Protein 3P1U (pdb70)

Secondary structure (DSSP, 8-state):
--HHHHHHHHHHHHT-SSSHHHHHIIIIIHHHH---BSS--GGGGT---HHHHHHHHHHHHHHHHHHHHHHHHHHHHHTTTTHHHHHHHHHHHHHHHHHHHHHH------SSS--SSPPP--HHHHHHHHHHHHHHHHHH--TTSPPSSSSGGG-TTTTT-HHHHHHHHHHHHHHHHHTTTTT-HHHHHHHHHHHHH-TT----SGGG-B-----SS-TT-S-TT---STT---B--HHHHHHHBSTT-PBPPS--B-TTT-PBP-S-S-SBB-TTHHHHEEPPTTT----PPPP---GGGTTSGGG-GGGS-EE-TTEETTEE-TTPPPP-B-HHHHHHHHHHHHHTTSS-S-HHHHHHHHHHHHHHHTT-HHHHHHHHT---B-TTS-BS-TT---STT--HHHHHHHHHHHTTTTTTHHHHHHHHHHH--S--PPPSS--TTT--TT---TT-GGGS------TTHHHHSHHHHHHHH---TT-SSTTPPPTT-----------/--HHHHHHHHHHHHT-SSSHHHHHIIIIIHHHH---BSS--GGGGT---HHHHHHHHHHHHHHHHHHHHHHHHHHHHHTTTTHHHHHHHHHHHHHHHHHHHHHH------SSS--SSPPP--HHHHHHHHHHHHHHHHHH--TTSPPSSSSGGG-TTTTT-HHHHHHHHHHHHHHHHHTTTTT-HHHHHHHHHHHHH-TT----SGGG-B-----SS-TT-S-TT---STT---B--HHHHHHHBSTT-PBPPS--B-TTT-PBP-S-S-SBB-TTHHHHEEPPTTT----PPPP---GGGTTSGGG-GGGS-EE-TTEETTEE-TTPPPP-B-HHHHHHHHHHHHHTTSS-S-HHHHHHHHHHHHHHHTT-HHHHHHHHT---B-TTS-BS-TT---STT--HHHHHHHHHHHTTTTTTHHHHHHHHHHH--S--PPPSS--TTT--TT---TT-GGGS------TTHHHHSHHHHHHHH---TT-SSTT---TT-----------

Radius of gyration: 36.2 Å; Cα contacts (8 Å, |Δi|>4): 2054; chains: 2; bounding box: 50×73×112 Å

Organism: Parabacteroides distasonis (strain ATCC 8503 / DSM 20701 / CIP 104284 / JCM 5825 / NCTC 11152) (NCBI:txid435591)

InterPro domains:
  IPR011990 Tetratricopeptide-like helical domain superfamily [SSF48452] (21-545)
  IPR041662 SusD-like 2 [PF12771] (81-511)

B-factor: mean 18.77, std 9.13, range [3.0, 74.06]

Solvent-accessible surface area: 35792 Å² total

Sequence (1014 aa):
NNEPRRLASTLRGGLIIEGNVEQRLKPLQIDFYSQTVDGGGWGTKNYIQDDEWNNLVWEEYLKQIASINIVIRSLTEKDKDDAYANTIAFARIIWRVYVHTLAADKFGPPFPAYEIVEANPPYKSLKDIYDEYFRELDAAINGFNDSAQPIFSDAGIDLIYKNDVSKWKRFANSLRLRLAVRLTEVDQEKCIAEANAAISSPAGLISDKADNAYPPKADGSWGQDYNYTFQITWSGPICSKKSVEKLVTNIGGVAWPQGVVNQTSGVAVSSSVHPEKVDPRAPKIFQPGIENGDWKGLVYGPKAEEANTGIYQSKQCAELGFIIKDGYPYKSRPYDLFLSEEVHFLKAELYARGFIAGDAKSEYEAGVRASFATWGVTSEVDDYLTSTEKNEAGTSARYDDQQGAGNTALEKIITQKYIAGIPDLAQEGWNDKRRLNLPRLDVAVYRDQAVYNNNDKDILKSANFIKRRYPTKESLINATEYEKKGKSLGGKKGDIVSTPLWWDKNSNYCTSSKNNEPRLASTLRGGLIIEGNVEQRLKPLQIDFYSQTVDGGGWGTKNYIQDDEWNNLVWEEYLKQIASINIVIRSSLTEKDKDAYANTIAFARIWRVYVHTLAADKFGPPFPAYEIVEANPPYKSLKDIYDEYFRELDDAAINGFNDSAQPIFSDAGIDLIYKNDVSKWKRFANSLRLRLAVRLTEVDQEKCIAEANAAISSPAGLISSDKADNAYPPKADGSWGQDYNYTFQITWSGPICSKSVEKLVTNIGGVAWPQGVVNQTSGVAVSSSVHPEKKVDPRAPKIFQPGIENGDWKGLVYGPKAEEANTGIYQSKQCAELGFIIKDGYPYKSRPYDLFLSEEVHFLKAELYARGFIAGDAKSEYEAGVRASFATWGVTSEVDDYLTSTEKNEAGTSARYDDQQGAGNTALEKIITQKYIAGIPDLAQEGWNDKRRLNLPRLDVAVYRDQAVYNNNDKDILKSANFIKRRYPTKESLINATEYEKGKSLGGKGDIVSTPLWWDKNSNYCTSSK

Nearest PDB structures (foldseek):
  3p1u-assembly2_B  TM=1.002E+00  e=7.189E-94  Parabacteroides distasonis ATCC 8503
  8j0p-assembly1_A  TM=7.936E-01  e=1.932E-22  Aquimarina
  6dmf-assembly2_B  TM=6.527E-01  e=1.673E-20  Bacteroides ovatus ATCC 8483
  6dmf-assembly10_J  TM=6.818E-01  e=4.126E-20  Bacteroides ovatus ATCC 8483
  6e61-assembly2_B  TM=6.569E-01  e=7.804E-20  Bacteroides ovatus ATCC 8483

CATH classification: 1.25.40.390

Structure (mmCIF, N/CA/C/O backbone):
data_3P1U
#
_entry.id   3P1U
#
_cell.length_a   130.242
_cell.length_b   130.242
_cell.length_c   114.822
_cell.angle_alpha   90.000
_cell.angle_beta   90.000
_cell.angle_gamma   120.000
#
_symmetry.space_group_name_H-M   'P 6'
#
loop_
_entity.id
_entity.type
_entity.pdbx_description
1 polymer 'SusD homolog'
2 non-polymer 'SULFATE ION'
3 water water
#
loop_
_atom_site.group_PDB
_atom_site.id
_atom_site.type_symbol
_atom_site.label_atom_id
_atom_site.label_alt_id
_atom_site.label_comp_id
_atom_site.label_asym_id
_atom_site.label_entity_id
_atom_site.label_seq_id
_atom_site.pdbx_PDB_ins_code
_atom_site.Cartn_x
_atom_site.Cartn_y
_atom_site.Cartn_z
_atom_site.occupancy
_atom_site.B_iso_or_equiv
_atom_site.auth_seq_id
_atom_site.auth_comp_id
_atom_site.auth_asym_id
_atom_site.auth_atom_id
_atom_site.pdbx_PDB_model_num
ATOM 1 N N . ASN A 1 15 ? -46.136 22.677 108.323 1.00 45.77 39 ASN A N 1
ATOM 2 C CA . ASN A 1 15 ? -47.450 23.307 108.255 1.00 45.50 39 ASN A CA 1
ATOM 3 C C . ASN A 1 15 ? -47.726 23.880 106.861 1.00 48.51 39 ASN A C 1
ATOM 4 O O . ASN A 1 15 ? -48.722 23.517 106.238 1.00 47.77 39 ASN A O 1
ATOM 11 N N . ASN A 1 17 ? -47.028 23.322 103.757 1.00 41.17 41 ASN A N 1
ATOM 12 C CA . ASN A 1 17 ? -46.588 22.354 102.750 1.00 39.82 41 ASN A CA 1
ATOM 13 C C . ASN A 1 17 ? -47.234 22.648 101.392 1.00 41.11 41 ASN A C 1
ATOM 14 O O . ASN A 1 17 ? -46.705 22.240 100.354 1.00 40.05 41 ASN A O 1
ATOM 19 N N . GLU A 1 18 ? -48.396 23.346 101.401 1.00 36.14 42 GLU A N 1
ATOM 20 C CA . GLU A 1 18 ? -49.145 23.660 100.177 1.00 34.93 42 GLU A CA 1
ATOM 21 C C . GLU A 1 18 ? -48.327 24.536 99.177 1.00 35.53 42 GLU A C 1
ATOM 22 O O . GLU A 1 18 ? -48.269 24.208 97.988 1.00 34.36 42 GLU A O 1
ATOM 28 N N . PRO A 1 19 ? -47.672 25.651 99.638 1.00 30.31 43 PRO A N 1
ATOM 29 C CA . PRO A 1 19 ? -46.889 26.473 98.694 1.00 29.39 43 PRO A CA 1
ATOM 30 C C . PRO A 1 19 ? -45.713 25.703 98.091 1.00 30.41 43 PRO A C 1
ATOM 31 O O . PRO A 1 19 ? -45.332 25.962 96.943 1.00 29.72 43 PRO A O 1
ATOM 35 N N . ARG A 1 20 ? -45.138 24.734 98.865 1.00 24.83 44 ARG A N 1
ATOM 36 C CA A ARG A 1 20 ? -44.017 23.926 98.391 0.50 23.66 44 ARG A CA 1
ATOM 37 C CA B ARG A 1 20 ? -44.014 23.925 98.393 0.50 23.80 44 ARG A CA 1
ATOM 38 C C . ARG A 1 20 ? -44.470 22.939 97.309 1.00 26.48 44 ARG A C 1
ATOM 39 O O . ARG A 1 20 ? -43.838 22.846 96.257 1.00 25.14 44 ARG A O 1
ATOM 54 N N . LEU A 1 21 ? -45.581 22.213 97.563 1.00 22.43 45 LEU A N 1
ATOM 55 C CA . LEU A 1 21 ? -46.127 21.237 96.615 1.00 21.65 45 LEU A CA 1
ATOM 56 C C . LEU A 1 21 ? -46.689 21.931 95.347 1.00 24.06 45 LEU A C 1
ATOM 57 O O . LEU A 1 21 ? -46.676 21.341 94.265 1.00 23.19 45 LEU A O 1
ATOM 62 N N . ALA A 1 22 ? -47.185 23.179 95.492 1.00 20.21 46 ALA A N 1
ATOM 63 C CA . ALA A 1 22 ? -47.736 23.941 94.362 1.00 19.49 46 ALA A CA 1
ATOM 64 C C . ALA A 1 22 ? -46.632 24.356 93.370 1.00 21.67 46 ALA A C 1
ATOM 65 O O . ALA A 1 22 ? -46.880 24.409 92.162 1.00 21.42 46 ALA A O 1
ATOM 67 N N . SER A 1 23 ? -45.411 24.641 93.883 1.00 16.59 47 SER A N 1
ATOM 68 C CA . SER A 1 23 ? -44.276 25.032 93.033 1.00 16.13 47 SER A CA 1
ATOM 69 C C . SER A 1 23 ? -43.740 23.840 92.201 1.00 19.70 47 SER A C 1
ATOM 70 O O . SER A 1 23 ? -43.137 24.052 91.148 1.00 19.59 47 SER A O 1
ATOM 73 N N . THR A 1 24 ? -43.974 22.585 92.672 1.00 15.13 48 THR A N 1
ATOM 74 C CA . THR A 1 24 ? -43.488 21.387 91.959 1.00 14.21 48 THR A CA 1
ATOM 75 C C . THR A 1 24 ? -44.335 21.067 90.712 1.00 16.97 48 THR A C 1
ATOM 76 O O . THR A 1 24 ? -43.899 20.287 89.861 1.00 15.70 48 THR A O 1
ATOM 80 N N . LEU A 1 25 ? -45.548 21.673 90.601 1.00 14.14 49 LEU A N 1
ATOM 81 C CA . LEU A 1 25 ? -46.413 21.480 89.429 1.00 14.27 49 LEU A CA 1
ATOM 82 C C . LEU A 1 25 ? -45.710 21.936 88.149 1.00 18.73 49 LEU A C 1
ATOM 83 O O . LEU A 1 25 ? -45.355 21.099 87.314 1.00 19.06 49 LEU A O 1
ATOM 88 N N . ARG A 1 26 ? -45.425 23.249 88.031 1.00 14.59 50 ARG A N 1
ATOM 89 C CA . ARG A 1 26 ? -44.669 23.766 86.888 1.00 14.70 50 ARG A CA 1
ATOM 90 C C . ARG A 1 26 ? -43.175 23.437 87.021 1.00 19.77 50 ARG A C 1
ATOM 91 O O . ARG A 1 26 ? -42.498 23.205 86.015 1.00 18.83 50 ARG A O 1
ATOM 99 N N . GLY A 1 27 ? -42.682 23.408 88.262 1.00 17.36 51 GLY A N 1
ATOM 100 C CA . GLY A 1 27 ? -41.276 23.145 88.552 1.00 17.87 51 GLY A CA 1
ATOM 101 C C . GLY A 1 27 ? -40.803 21.779 88.094 1.00 22.88 51 GLY A C 1
ATOM 102 O O . GLY A 1 27 ? -39.776 21.668 87.413 1.00 23.04 51 GLY A O 1
ATOM 103 N N . GLY A 1 28 ? -41.544 20.736 88.488 1.00 19.40 52 GLY A N 1
ATOM 104 C CA . GLY A 1 28 ? -41.220 19.354 88.136 1.00 19.40 52 GLY A CA 1
ATOM 105 C C . GLY A 1 28 ? -41.219 19.093 86.642 1.00 23.37 52 GLY A C 1
ATOM 106 O O . GLY A 1 28 ? -40.394 18.319 86.144 1.00 22.07 52 GLY A O 1
ATOM 107 N N . LEU A 1 29 ? -42.141 19.751 85.907 1.00 20.79 53 LEU A N 1
ATOM 108 C CA . LEU A 1 29 ? -42.230 19.617 84.451 1.00 21.15 53 LEU A CA 1
ATOM 109 C C . LEU A 1 29 ? -41.104 20.416 83.749 1.00 22.34 53 LEU A C 1
ATOM 110 O O . LEU A 1 29 ? -40.749 20.108 82.610 1.00 21.99 53 LEU A O 1
ATOM 115 N N . ILE A 1 30 ? -40.536 21.435 84.450 1.00 16.87 54 ILE A N 1
ATOM 116 C CA . ILE A 1 30 ? -39.461 22.300 83.909 1.00 15.92 54 ILE A CA 1
ATOM 117 C C . ILE A 1 30 ? -39.931 23.081 82.652 1.00 16.92 54 ILE A C 1
ATOM 118 O O . ILE A 1 30 ? -39.633 22.688 81.522 1.00 15.94 54 ILE A O 1
ATOM 123 N N . ILE A 1 31 ? -40.708 24.134 82.862 1.00 12.87 55 ILE A N 1
ATOM 124 C CA . ILE A 1 31 ? -41.177 25.005 81.772 1.00 12.78 55 ILE A CA 1
ATOM 125 C C . ILE A 1 31 ? -40.803 26.477 82.061 1.00 15.93 55 ILE A C 1
ATOM 126 O O . ILE A 1 31 ? -41.598 27.391 81.805 1.00 14.83 55 ILE A O 1
ATOM 131 N N . GLU A 1 32 ? -39.578 26.696 82.580 1.00 12.71 56 GLU A N 1
ATOM 132 C CA . GLU A 1 32 ? -39.094 28.035 82.945 1.00 12.16 56 GLU A CA 1
ATOM 133 C C . GLU A 1 32 ? -38.241 28.692 81.816 1.00 15.73 56 GLU A C 1
ATOM 134 O O . GLU A 1 32 ? -37.597 29.718 82.045 1.00 16.36 56 GLU A O 1
ATOM 140 N N . GLY A 1 33 ? -38.267 28.086 80.617 1.00 11.87 57 GLY A N 1
ATOM 141 C CA . GLY A 1 33 ? -37.634 28.645 79.415 1.00 10.82 57 GLY A CA 1
ATOM 142 C C . GLY A 1 33 ? -36.112 28.646 79.417 1.00 13.06 57 GLY A C 1
ATOM 143 O O . GLY A 1 33 ? -35.492 29.129 78.464 1.00 10.80 57 GLY A O 1
ATOM 144 N N . ASN A 1 34 ? -35.496 28.122 80.489 1.00 11.07 58 ASN A N 1
ATOM 145 C CA . ASN A 1 34 ? -34.036 28.110 80.627 1.00 10.94 58 ASN A CA 1
ATOM 146 C C . ASN A 1 34 ? -33.511 26.679 80.567 1.00 16.22 58 ASN A C 1
ATOM 147 O O . ASN A 1 34 ? -32.993 26.258 79.528 1.00 16.25 58 ASN A O 1
ATOM 152 N N . VAL A 1 35 ? -33.697 25.901 81.663 1.00 12.61 59 VAL A N 1
ATOM 153 C CA . VAL A 1 35 ? -33.351 24.476 81.671 1.00 11.73 59 VAL A CA 1
ATOM 154 C C . VAL A 1 35 ? -34.287 23.730 80.708 1.00 12.41 59 VAL A C 1
ATOM 155 O O . VAL A 1 35 ? -33.869 22.764 80.065 1.00 11.50 59 VAL A O 1
ATOM 159 N N . GLU A 1 36 ? -35.518 24.277 80.507 1.00 7.89 60 GLU A N 1
ATOM 160 C CA . GLU A 1 36 ? -36.482 23.740 79.545 1.00 7.33 60 GLU A CA 1
ATOM 161 C C . GLU A 1 36 ? -35.891 23.711 78.132 1.00 13.29 60 GLU A C 1
ATOM 162 O O . GLU A 1 36 ? -36.010 22.699 77.437 1.00 13.60 60 GLU A O 1
ATOM 168 N N . GLN A 1 37 ? -35.272 24.841 77.691 1.00 10.43 61 GLN A N 1
ATOM 169 C CA . GLN A 1 37 ? -34.674 24.929 76.352 1.00 9.91 61 GLN A CA 1
ATOM 170 C C . GLN A 1 37 ? -33.583 23.877 76.176 1.00 14.54 61 GLN A C 1
ATOM 171 O O . GLN A 1 37 ? -33.487 23.256 75.116 1.00 15.14 61 GLN A O 1
ATOM 177 N N . ARG A 1 38 ? -32.820 23.622 77.238 1.00 11.43 62 ARG A N 1
ATOM 178 C CA . ARG A 1 38 ? -31.654 22.739 77.193 1.00 11.26 62 ARG A CA 1
ATOM 179 C C . ARG A 1 38 ? -31.998 21.241 77.320 1.00 17.25 62 ARG A C 1
ATOM 180 O O . ARG A 1 38 ? -31.111 20.399 77.164 1.00 18.03 62 ARG A O 1
ATOM 188 N N . LEU A 1 39 ? -33.285 20.904 77.546 1.00 14.35 63 LEU A N 1
ATOM 189 C CA . LEU A 1 39 ? -33.705 19.494 77.593 1.00 14.54 63 LEU A CA 1
ATOM 190 C C . LEU A 1 39 ? -34.782 19.178 76.546 1.00 17.57 63 LEU A C 1
ATOM 191 O O . LEU A 1 39 ? -34.850 18.051 76.061 1.00 16.80 63 LEU A O 1
ATOM 196 N N . LYS A 1 40 ? -35.636 20.172 76.210 1.00 14.22 64 LYS A N 1
ATOM 197 C CA . LYS A 1 40 ? -36.751 19.944 75.296 1.00 13.53 64 LYS A CA 1
ATOM 198 C C . LYS A 1 40 ? -36.364 20.248 73.811 1.00 16.53 64 LYS A C 1
ATOM 199 O O . LYS A 1 40 ? -35.980 19.326 73.094 1.00 16.14 64 LYS A O 1
ATOM 205 N N . PRO A 1 41 ? -36.368 21.543 73.350 1.00 12.33 65 PRO A N 1
ATOM 206 C CA . PRO A 1 41 ? -36.042 21.804 71.934 1.00 11.88 65 PRO A CA 1
ATOM 207 C C . PRO A 1 41 ? -34.620 21.392 71.540 1.00 13.42 65 PRO A C 1
ATOM 208 O O . PRO A 1 41 ? -34.412 20.883 70.436 1.00 11.99 65 PRO A O 1
ATOM 212 N N . LEU A 1 42 ? -33.647 21.602 72.434 1.00 8.70 66 LEU A N 1
ATOM 213 C CA . LEU A 1 42 ? -32.246 21.365 72.095 1.00 7.62 66 LEU A CA 1
ATOM 214 C C . LEU A 1 42 ? -31.746 19.963 72.482 1.00 10.46 66 LEU A C 1
ATOM 215 O O . LEU A 1 42 ? -30.571 19.668 72.292 1.00 10.20 66 LEU A O 1
ATOM 220 N N . GLN A 1 43 ? -32.656 19.069 72.939 1.00 7.54 67 GLN A N 1
ATOM 221 C CA . GLN A 1 43 ? -32.286 17.670 73.201 1.00 7.49 67 GLN A CA 1
ATOM 222 C C . GLN A 1 43 ? -33.358 16.657 72.737 1.00 11.48 67 GLN A C 1
ATOM 223 O O . GLN A 1 43 ? -33.265 16.155 71.624 1.00 9.68 67 GLN A O 1
ATOM 229 N N . ILE A 1 44 ? -34.384 16.361 73.599 1.00 10.14 68 ILE A N 1
ATOM 230 C CA . ILE A 1 44 ? -35.392 15.311 73.290 1.00 9.93 68 ILE A CA 1
ATOM 231 C C . ILE A 1 44 ? -36.230 15.598 72.027 1.00 12.99 68 ILE A C 1
ATOM 232 O O . ILE A 1 44 ? -36.750 14.658 71.414 1.00 12.48 68 ILE A O 1
ATOM 237 N N . ASP A 1 45 ? -36.324 16.895 71.607 1.00 9.32 69 ASP A N 1
ATOM 238 C CA . ASP A 1 45 ? -36.945 17.248 70.325 1.00 9.55 69 ASP A CA 1
ATOM 239 C C . ASP A 1 45 ? -36.072 16.775 69.178 1.00 16.19 69 ASP A C 1
ATOM 240 O O . ASP A 1 45 ? -36.585 16.237 68.200 1.00 16.95 69 ASP A O 1
ATOM 245 N N . PHE A 1 46 ? -34.729 16.957 69.304 1.00 13.11 70 PHE A N 1
ATOM 246 C CA . PHE A 1 46 ? -33.772 16.479 68.295 1.00 13.03 70 PHE A CA 1
ATOM 247 C C . PHE A 1 46 ? -33.758 14.954 68.251 1.00 17.26 70 PHE A C 1
ATOM 248 O O . PHE A 1 46 ? -33.631 14.369 67.172 1.00 18.14 70 PHE A O 1
ATOM 256 N N . TYR A 1 47 ? -33.830 14.306 69.432 1.00 11.47 71 TYR A N 1
ATOM 257 C CA . TYR A 1 47 ? -33.731 12.845 69.529 1.00 10.16 71 TYR A CA 1
ATOM 258 C C . TYR A 1 47 ? -34.957 12.153 68.904 1.00 13.25 71 TYR A C 1
ATOM 259 O O . TYR A 1 47 ? -34.801 11.209 68.128 1.00 11.86 71 TYR A O 1
ATOM 268 N N . SER A 1 48 ? -36.169 12.675 69.186 1.00 10.01 72 SER A N 1
ATOM 269 C CA . SER A 1 48 ? -37.402 12.160 68.583 1.00 10.07 72 SER A CA 1
ATOM 270 C C . SER A 1 48 ? -37.599 12.740 67.168 1.00 13.56 72 SER A C 1
ATOM 271 O O . SER A 1 48 ? -38.397 12.209 66.387 1.00 13.23 72 SER A O 1
ATOM 274 N N . GLN A 1 49 ? -36.883 13.860 66.855 1.00 9.60 73 GLN A N 1
ATOM 275 C CA . GLN A 1 49 ? -36.997 14.588 65.572 1.00 9.12 73 GLN A CA 1
ATOM 276 C C . GLN A 1 49 ? -38.395 15.214 65.378 1.00 12.08 73 GLN A C 1
ATOM 277 O O . GLN A 1 49 ? -38.789 15.512 64.244 1.00 11.81 73 GLN A O 1
ATOM 291 N N . THR A 1 51 ? -39.231 18.310 66.528 1.00 11.27 75 THR A N 1
ATOM 292 C CA . THR A 1 51 ? -38.877 19.663 66.067 1.00 11.68 75 THR A CA 1
ATOM 293 C C . THR A 1 51 ? -37.373 19.761 65.911 1.00 15.99 75 THR A C 1
ATOM 294 O O . THR A 1 51 ? -36.637 19.041 66.593 1.00 16.26 75 THR A O 1
ATOM 298 N N . VAL A 1 52 ? -36.900 20.632 65.006 1.00 11.99 76 VAL A N 1
ATOM 299 C CA . VAL A 1 52 ? -35.462 20.803 64.787 1.00 11.15 76 VAL A CA 1
ATOM 300 C C . VAL A 1 52 ? -35.081 22.282 64.761 1.00 15.69 76 VAL A C 1
ATOM 301 O O . VAL A 1 52 ? -35.233 22.948 63.730 1.00 14.79 76 VAL A O 1
ATOM 305 N N . ASP A 1 53 ? -34.580 22.800 65.895 1.00 13.06 77 ASP A N 1
ATOM 306 C CA . ASP A 1 53 ? -34.040 24.149 65.956 1.00 12.16 77 ASP A CA 1
ATOM 307 C C . ASP A 1 53 ? -32.909 24.269 64.934 1.00 16.88 77 ASP A C 1
ATOM 308 O O . ASP A 1 53 ? -32.067 23.374 64.838 1.00 16.48 77 ASP A O 1
ATOM 313 N N . GLY A 1 54 ? -32.955 25.324 64.121 1.00 14.20 78 GLY A N 1
ATOM 314 C CA . GLY A 1 54 ? -32.013 25.514 63.020 1.00 14.35 78 GLY A CA 1
ATOM 315 C C . GLY A 1 54 ? -30.576 25.773 63.440 1.00 18.43 78 GLY A C 1
ATOM 316 O O . GLY A 1 54 ? -29.671 25.742 62.604 1.00 19.51 78 GLY A O 1
ATOM 317 N N . GLY A 1 55 ? -30.367 26.026 64.737 1.00 13.83 79 GLY A N 1
ATOM 318 C CA . GLY A 1 55 ? -29.045 26.349 65.279 1.00 13.41 79 GLY A CA 1
ATOM 319 C C . GLY A 1 55 ? -28.036 25.216 65.182 1.00 16.97 79 GLY A C 1
ATOM 320 O O . GLY A 1 55 ? -28.411 24.044 65.059 1.00 15.83 79 GLY A O 1
ATOM 321 N N . GLY A 1 56 ? -26.750 25.570 65.269 1.00 14.09 80 GLY A N 1
ATOM 322 C CA . GLY A 1 56 ? -25.658 24.605 65.196 1.00 13.94 80 GLY A CA 1
ATOM 323 C C . GLY A 1 56 ? -25.335 23.974 66.530 1.00 18.27 80 GLY A C 1
ATOM 324 O O . GLY A 1 56 ? -24.196 24.054 67.001 1.00 17.83 80 GLY A O 1
ATOM 325 N N . TRP A 1 57 ? -26.335 23.320 67.152 1.00 15.24 81 TRP A N 1
ATOM 326 C CA . TRP A 1 57 ? -26.151 22.661 68.446 1.00 15.37 81 TRP A CA 1
ATOM 327 C C . TRP A 1 57 ? -25.602 21.250 68.262 1.00 19.97 81 TRP A C 1
ATOM 328 O O . TRP A 1 57 ? -26.101 20.493 67.427 1.00 19.69 81 TRP A O 1
ATOM 339 N N . GLY A 1 58 ? -24.576 20.910 69.045 1.00 16.55 82 GLY A N 1
ATOM 340 C CA . GLY A 1 58 ? -23.904 19.615 68.959 1.00 16.02 82 GLY A CA 1
ATOM 341 C C . GLY A 1 58 ? -24.769 18.441 69.371 1.00 18.52 82 GLY A C 1
ATOM 342 O O . GLY A 1 58 ? -24.518 17.309 68.950 1.00 17.99 82 GLY A O 1
ATOM 343 N N . THR A 1 59 ? -25.810 18.699 70.208 1.00 14.22 83 THR A N 1
ATOM 344 C CA . THR A 1 59 ? -26.749 17.648 70.648 1.00 13.27 83 THR A CA 1
ATOM 345 C C . THR A 1 59 ? -27.534 17.087 69.472 1.00 16.01 83 THR A C 1
ATOM 346 O O . THR A 1 59 ? -28.012 15.959 69.535 1.00 15.22 83 THR A O 1
ATOM 350 N N . LYS A 1 60 ? -27.647 17.876 68.377 1.00 12.53 84 LYS A N 1
ATOM 351 C CA . LYS A 1 60 ? -28.261 17.426 67.127 1.00 12.06 84 LYS A CA 1
ATOM 352 C C . LYS A 1 60 ? -27.435 16.255 66.548 1.00 15.99 84 LYS A C 1
ATOM 353 O O . LYS A 1 60 ? -27.999 15.311 65.990 1.00 15.49 84 LYS A O 1
ATOM 359 N N . ASN A 1 61 ? -26.105 16.285 66.776 1.00 12.98 85 ASN A N 1
ATOM 360 C CA . ASN A 1 61 ? -25.188 15.231 66.340 1.00 12.84 85 ASN A CA 1
ATOM 361 C C . ASN A 1 61 ? -24.935 14.234 67.492 1.00 17.20 85 ASN A C 1
ATOM 362 O O . ASN A 1 61 ? -23.951 13.488 67.464 1.00 16.48 85 ASN A O 1
ATOM 367 N N . TYR A 1 62 ? -25.820 14.255 68.525 1.00 14.22 86 TYR A N 1
ATOM 368 C CA . TYR A 1 62 ? -25.742 13.369 69.711 1.00 13.90 86 TYR A CA 1
ATOM 369 C C . TYR A 1 62 ? -24.499 13.647 70.601 1.00 16.98 86 TYR A C 1
ATOM 370 O O . TYR A 1 62 ? -24.207 12.862 71.511 1.00 16.38 86 TYR A O 1
ATOM 379 N N . ILE A 1 63 ? -23.809 14.786 70.372 1.00 12.85 87 ILE A N 1
ATOM 380 C CA . ILE A 1 63 ? -22.698 15.204 71.242 1.00 12.89 87 ILE A CA 1
ATOM 381 C C . ILE A 1 63 ? -23.278 15.861 72.494 1.00 16.65 87 ILE A C 1
ATOM 382 O O . ILE A 1 63 ? -24.060 16.808 72.383 1.00 17.49 87 ILE A O 1
ATOM 387 N N . GLN A 1 64 ? -22.990 15.294 73.675 1.00 11.79 88 GLN A N 1
ATOM 388 C CA . GLN A 1 64 ? -23.603 15.761 74.918 1.00 11.54 88 GLN A CA 1
ATOM 389 C C . GLN A 1 64 ? -23.009 17.062 75.413 1.00 16.79 88 GLN A C 1
ATOM 390 O O . GLN A 1 64 ? -21.789 17.246 75.371 1.00 16.65 88 GLN A O 1
ATOM 396 N N . ASP A 1 65 ? -23.866 17.956 75.931 1.00 13.16 89 ASP A N 1
ATOM 397 C CA . ASP A 1 65 ? -23.421 19.139 76.643 1.00 12.80 89 ASP A CA 1
ATOM 398 C C . ASP A 1 65 ? -23.546 18.864 78.138 1.00 16.15 89 ASP A C 1
ATOM 399 O O . ASP A 1 65 ? -24.661 18.851 78.673 1.00 15.25 89 ASP A O 1
ATOM 404 N N . ASP A 1 66 ? -22.419 18.516 78.790 1.00 12.57 90 ASP A N 1
ATOM 405 C CA . ASP A 1 66 ? -22.413 18.120 80.203 1.00 12.25 90 ASP A CA 1
ATOM 406 C C . ASP A 1 66 ? -22.997 19.205 81.119 1.00 16.06 90 ASP A C 1
ATOM 407 O O . ASP A 1 66 ? -23.636 18.882 82.125 1.00 15.30 90 ASP A O 1
ATOM 412 N N . GLU A 1 67 ? -22.769 20.492 80.780 1.00 12.80 91 GLU A N 1
ATOM 413 C CA . GLU A 1 67 ? -23.293 21.614 81.567 1.00 12.48 91 GLU A CA 1
ATOM 414 C C . GLU A 1 67 ? -24.832 21.624 81.540 1.00 16.02 91 GLU A C 1
ATOM 415 O O . GLU A 1 67 ? -25.460 21.871 82.571 1.00 15.28 91 GLU A O 1
ATOM 421 N N . TRP A 1 68 ? -25.440 21.249 80.375 1.00 12.55 92 TRP A N 1
ATOM 422 C CA . TRP A 1 68 ? -26.904 21.133 80.251 1.00 11.40 92 TRP A CA 1
ATOM 423 C C . TRP A 1 68 ? -27.420 19.954 81.075 1.00 16.04 92 TRP A C 1
ATOM 424 O O . TRP A 1 68 ? -28.338 20.119 81.881 1.00 15.68 92 TRP A O 1
ATOM 435 N N . ASN A 1 69 ? -26.841 18.737 80.846 1.00 12.39 93 ASN A N 1
ATOM 436 C CA . ASN A 1 69 ? -27.270 17.505 81.521 1.00 11.85 93 ASN A CA 1
ATOM 437 C C . ASN A 1 69 ? -27.226 17.635 83.035 1.00 18.12 93 ASN A C 1
ATOM 438 O O . ASN A 1 69 ? -28.097 17.098 83.718 1.00 19.01 93 ASN A O 1
ATOM 443 N N . ASN A 1 70 ? -26.209 18.349 83.573 1.00 14.81 94 ASN A N 1
ATOM 444 C CA . ASN A 1 70 ? -26.105 18.576 85.016 1.00 14.76 94 ASN A CA 1
ATOM 445 C C . ASN A 1 70 ? -27.271 19.437 85.528 1.00 18.20 94 ASN A C 1
ATOM 446 O O . ASN A 1 70 ? -27.856 19.119 86.562 1.00 18.66 94 ASN A O 1
ATOM 451 N N . LEU A 1 71 ? -27.623 20.523 84.786 1.00 13.49 95 LEU A N 1
ATOM 452 C CA . LEU A 1 71 ? -28.753 21.389 85.160 1.00 12.85 95 LEU A CA 1
ATOM 453 C C . LEU A 1 71 ? -30.056 20.596 85.167 1.00 14.67 95 LEU A C 1
ATOM 454 O O . LEU A 1 71 ? -30.848 20.716 86.102 1.00 12.89 95 LEU A O 1
ATOM 459 N N . VAL A 1 72 ? -30.269 19.768 84.127 1.00 11.64 96 VAL A N 1
ATOM 460 C CA . VAL A 1 72 ? -31.467 18.926 83.999 1.00 11.42 96 VAL A CA 1
ATOM 461 C C . VAL A 1 72 ? -31.535 17.908 85.154 1.00 17.27 96 VAL A C 1
ATOM 462 O O . VAL A 1 72 ? -32.558 17.811 85.835 1.00 16.82 96 VAL A O 1
ATOM 466 N N . TRP A 1 73 ? -30.421 17.183 85.390 1.00 15.30 97 TRP A N 1
ATOM 467 C CA . TRP A 1 73 ? -30.299 16.196 86.466 1.00 15.41 97 TRP A CA 1
ATOM 468 C C . TRP A 1 73 ? -30.624 16.820 87.828 1.00 19.34 97 TRP A C 1
ATOM 469 O O . TRP A 1 73 ? -31.488 16.312 88.550 1.00 17.94 97 TRP A O 1
ATOM 480 N N . GLU A 1 74 ? -29.963 17.953 88.158 1.00 16.36 98 GLU A N 1
ATOM 481 C CA . GLU A 1 74 ? -30.155 18.633 89.445 1.00 16.24 98 GLU A CA 1
ATOM 482 C C . GLU A 1 74 ? -31.575 19.160 89.625 1.00 18.58 98 GLU A C 1
ATOM 483 O O . GLU A 1 74 ? -32.103 19.108 90.729 1.00 17.32 98 GLU A O 1
ATOM 489 N N . GLU A 1 75 ? -32.205 19.660 88.535 1.00 15.53 99 GLU A N 1
ATOM 490 C CA . GLU A 1 75 ? -33.560 20.235 88.621 1.00 15.57 99 GLU A CA 1
ATOM 491 C C . GLU A 1 75 ? -34.631 19.172 88.924 1.00 19.45 99 GLU A C 1
ATOM 492 O O . GLU A 1 75 ? -35.478 19.397 89.788 1.00 20.88 99 GLU A O 1
ATOM 498 N N . TYR A 1 76 ? -34.578 17.997 88.235 1.00 13.38 100 TYR A N 1
ATOM 499 C CA . TYR A 1 76 ? -35.531 16.902 88.503 1.00 11.92 100 TYR A CA 1
ATOM 500 C C . TYR A 1 76 ? -35.411 16.397 89.937 1.00 14.01 100 TYR A C 1
ATOM 501 O O . TYR A 1 76 ? -36.417 16.244 90.617 1.00 13.19 100 TYR A O 1
ATOM 510 N N . LEU A 1 77 ? -34.179 16.136 90.397 1.00 11.44 101 LEU A N 1
ATOM 511 C CA . LEU A 1 77 ? -33.955 15.641 91.764 1.00 11.71 101 LEU A CA 1
ATOM 512 C C . LEU A 1 77 ? -34.327 16.692 92.820 1.00 15.32 101 LEU A C 1
ATOM 513 O O . LEU A 1 77 ? -34.878 16.343 93.869 1.00 14.72 101 LEU A O 1
ATOM 518 N N . LYS A 1 78 ? -34.095 17.992 92.505 1.00 11.59 102 LYS A N 1
ATOM 519 C CA . LYS A 1 78 ? -34.509 19.105 93.368 1.00 11.52 102 LYS A CA 1
ATOM 520 C C . LYS A 1 78 ? -36.039 19.107 93.534 1.00 15.44 102 LYS A C 1
ATOM 521 O O . LYS A 1 78 ? -36.543 19.243 94.656 1.00 14.60 102 LYS A O 1
ATOM 527 N N . GLN A 1 79 ? -36.771 18.880 92.422 1.00 12.57 103 GLN A N 1
ATOM 528 C CA . GLN A 1 79 ? -38.233 18.854 92.432 1.00 12.35 103 GLN A CA 1
ATOM 529 C C . GLN A 1 79 ? -38.774 17.611 93.149 1.00 16.31 103 GLN A C 1
ATOM 530 O O . GLN A 1 79 ? -39.705 17.724 93.945 1.00 16.30 103 GLN A O 1
ATOM 536 N N . ILE A 1 80 ? -38.159 16.423 92.897 1.00 12.35 104 ILE A N 1
ATOM 537 C CA . ILE A 1 80 ? -38.539 15.177 93.595 1.00 12.10 104 ILE A CA 1
ATOM 538 C C . ILE A 1 80 ? -38.363 15.336 95.119 1.00 17.12 104 ILE A C 1
ATOM 539 O O . ILE A 1 80 ? -39.273 15.006 95.883 1.00 16.16 104 ILE A O 1
ATOM 544 N N . ALA A 1 81 ? -37.195 15.874 95.552 1.00 15.53 105 ALA A N 1
ATOM 545 C CA . ALA A 1 81 ? -36.907 16.103 96.973 1.00 16.58 105 ALA A CA 1
ATOM 546 C C . ALA A 1 81 ? -37.945 17.034 97.593 1.00 22.21 105 ALA A C 1
ATOM 547 O O . ALA A 1 81 ? -38.392 16.794 98.712 1.00 21.71 105 ALA A O 1
ATOM 549 N N . SER A 1 82 ? -38.369 18.074 96.835 1.00 19.69 106 SER A N 1
ATOM 550 C CA . SER A 1 82 ? -39.381 19.029 97.285 1.00 20.14 106 SER A CA 1
ATOM 551 C C . SER A 1 82 ? -40.739 18.335 97.512 1.00 24.81 106 SER A C 1
ATOM 552 O O . SER A 1 82 ? -41.396 18.582 98.534 1.00 25.06 106 SER A O 1
ATOM 555 N N . ILE A 1 83 ? -41.133 17.421 96.588 1.00 20.73 107 ILE A N 1
ATOM 556 C CA . ILE A 1 83 ? -42.366 16.637 96.752 1.00 20.45 107 ILE A CA 1
ATOM 557 C C . ILE A 1 83 ? -42.233 15.701 97.972 1.00 24.24 107 ILE A C 1
ATOM 558 O O . ILE A 1 83 ? -43.178 15.567 98.747 1.00 23.91 107 ILE A O 1
ATOM 563 N N . ASN A 1 84 ? -41.010 15.131 98.187 1.00 20.89 108 ASN A N 1
ATOM 564 C CA . ASN A 1 84 ? -40.732 14.242 99.335 1.00 21.57 108 ASN A CA 1
ATOM 565 C C . ASN A 1 84 ? -40.874 14.974 100.681 1.00 27.74 108 ASN A C 1
ATOM 566 O O . ASN A 1 84 ? -41.284 14.361 101.667 1.00 28.10 108 ASN A O 1
ATOM 571 N N . ILE A 1 85 ? -40.504 16.288 100.730 1.00 25.05 109 ILE A N 1
ATOM 572 C CA . ILE A 1 85 ? -40.638 17.090 101.964 1.00 25.50 109 ILE A CA 1
ATOM 573 C C . ILE A 1 85 ? -42.115 17.196 102.356 1.00 28.96 109 ILE A C 1
ATOM 574 O O . ILE A 1 85 ? -42.460 17.003 103.523 1.00 28.74 109 ILE A O 1
ATOM 579 N N . VAL A 1 86 ? -42.998 17.457 101.357 1.00 24.86 110 VAL A N 1
ATOM 580 C CA . VAL A 1 86 ? -44.444 17.568 101.576 1.00 24.04 110 VAL A CA 1
ATOM 581 C C . VAL A 1 86 ? -45.042 16.210 102.016 1.00 26.76 110 VAL A C 1
ATOM 582 O O . VAL A 1 86 ? -45.753 16.151 103.016 1.00 25.54 110 VAL A O 1
ATOM 586 N N . ILE A 1 87 ? -44.713 15.115 101.283 1.00 23.45 111 ILE A N 1
ATOM 587 C CA . ILE A 1 87 ? -45.238 13.773 101.603 1.00 23.19 111 ILE A CA 1
ATOM 588 C C . ILE A 1 87 ? -44.837 13.331 103.021 1.00 29.02 111 ILE A C 1
ATOM 589 O O . ILE A 1 87 ? -45.682 12.847 103.771 1.00 28.99 111 ILE A O 1
ATOM 594 N N . ARG A 1 88 ? -43.552 13.518 103.392 1.00 26.05 112 ARG A N 1
ATOM 595 C CA . ARG A 1 88 ? -43.045 13.090 104.704 1.00 26.46 112 ARG A CA 1
ATOM 596 C C . ARG A 1 88 ? -43.689 13.880 105.863 1.00 30.90 112 ARG A C 1
ATOM 597 O O . ARG A 1 88 ? -44.046 13.289 106.885 1.00 31.21 112 ARG A O 1
ATOM 605 N N . SER A 1 89 ? -43.837 15.209 105.699 1.00 27.12 113 SER A N 1
ATOM 606 C CA . SER A 1 89 ? -44.399 16.063 106.745 1.00 27.57 113 SER A CA 1
ATOM 607 C C . SER A 1 89 ? -45.903 15.834 106.925 1.00 32.00 113 SER A C 1
ATOM 608 O O . SER A 1 89 ? -46.374 15.760 108.058 1.00 31.48 113 SER A O 1
ATOM 611 N N . LEU A 1 90 ? -46.662 15.711 105.803 1.00 28.57 114 LEU A N 1
ATOM 612 C CA . LEU A 1 90 ? -48.117 15.495 105.872 1.00 29.09 114 LEU A CA 1
ATOM 613 C C . LEU A 1 90 ? -48.476 14.117 106.432 1.00 35.55 114 LEU A C 1
ATOM 614 O O . LEU A 1 90 ? -49.434 14.004 107.195 1.00 35.59 114 LEU A O 1
ATOM 619 N N . THR A 1 91 ? -47.713 13.056 106.042 1.00 33.68 115 THR A N 1
ATOM 620 C CA . THR A 1 91 ? -47.947 11.690 106.559 1.00 34.64 115 THR A CA 1
ATOM 621 C C . THR A 1 91 ? -47.729 11.633 108.070 1.00 41.11 115 THR A C 1
ATOM 622 O O . THR A 1 91 ? -48.467 10.940 108.773 1.00 41.55 115 THR A O 1
ATOM 626 N N . GLU A 1 92 ? -46.727 12.382 108.576 1.00 38.67 116 GLU A N 1
ATOM 627 C CA . GLU A 1 92 ? -46.436 12.438 110.006 1.00 39.45 116 GLU A CA 1
ATOM 628 C C . GLU A 1 92 ? -47.475 13.298 110.753 1.00 45.04 116 GLU A C 1
ATOM 629 O O . GLU A 1 92 ? -47.943 12.904 111.825 1.00 45.07 116 GLU A O 1
ATOM 631 N N . LYS A 1 93 ? -47.844 14.472 110.175 1.00 42.41 117 LYS A N 1
ATOM 632 C CA . LYS A 1 93 ? -48.819 15.385 110.793 1.00 43.19 117 LYS A CA 1
ATOM 633 C C . LYS A 1 93 ? -50.227 14.765 110.789 1.00 48.55 117 LYS A C 1
ATOM 634 O O . LYS A 1 93 ? -50.780 14.485 111.855 1.00 49.00 117 LYS A O 1
ATOM 638 N N . ASP A 1 94 ? -50.802 14.548 109.589 1.00 45.19 118 ASP A N 1
ATOM 639 C CA . ASP A 1 94 ? -52.127 13.938 109.455 1.00 45.39 118 ASP A CA 1
ATOM 640 C C . ASP A 1 94 ? -52.261 13.210 108.106 1.00 49.03 118 ASP A C 1
ATOM 641 O O . ASP A 1 94 ? -52.560 13.842 107.086 1.00 48.44 118 ASP A O 1
ATOM 643 N N . LYS A 1 95 ? -51.963 11.897 108.089 1.00 45.43 119 LYS A N 1
ATOM 644 C CA . LYS A 1 95 ? -52.038 11.096 106.866 1.00 44.61 119 LYS A CA 1
ATOM 645 C C . LYS A 1 95 ? -53.485 10.887 106.432 1.00 48.13 119 LYS A C 1
ATOM 646 O O . LYS A 1 95 ? -53.771 10.871 105.232 1.00 47.83 119 LYS A O 1
ATOM 648 N N . ASP A 1 96 ? -54.410 10.739 107.417 1.00 44.17 120 ASP A N 1
ATOM 649 C CA A ASP A 1 96 ? -55.831 10.529 107.127 0.50 43.77 120 ASP A CA 1
ATOM 650 C CA B ASP A 1 96 ? -55.831 10.529 107.134 0.50 43.68 120 ASP A CA 1
ATOM 651 C C . ASP A 1 96 ? -56.523 11.825 106.675 1.00 46.56 120 ASP A C 1
ATOM 652 O O . ASP A 1 96 ? -57.357 11.790 105.773 1.00 46.28 120 ASP A O 1
ATOM 661 N N . ALA A 1 97 ? -56.176 12.974 107.305 1.00 41.83 121 ALA A N 1
ATOM 662 C CA . ALA A 1 97 ? -56.799 14.270 106.962 1.00 41.12 121 ALA A CA 1
ATOM 663 C C . ALA A 1 97 ? -56.285 14.830 105.624 1.00 42.70 121 ALA A C 1
ATOM 664 O O . ALA A 1 97 ? -57.042 15.466 104.896 1.00 42.01 121 ALA A O 1
ATOM 666 N N . TYR A 1 98 ? -54.991 14.634 105.328 1.00 37.72 122 TYR A N 1
ATOM 667 C CA . TYR A 1 98 ? -54.395 15.128 104.081 1.00 36.45 122 TYR A CA 1
ATOM 668 C C . TYR A 1 98 ? -54.191 13.979 103.067 1.00 36.95 122 TYR A C 1
ATOM 669 O O . TYR A 1 98 ? -53.256 14.022 102.264 1.00 36.17 122 TYR A O 1
ATOM 678 N N . ALA A 1 99 ? -55.096 12.971 103.085 1.00 30.66 123 ALA A N 1
ATOM 679 C CA . ALA A 1 99 ? -54.981 11.790 102.221 1.00 28.97 123 ALA A CA 1
ATOM 680 C C . ALA A 1 99 ? -55.027 12.146 100.724 1.00 29.63 123 ALA A C 1
ATOM 681 O O . ALA A 1 99 ? -54.279 11.566 99.936 1.00 29.11 123 ALA A O 1
ATOM 683 N N . ASN A 1 100 ? -55.907 13.104 100.333 1.00 23.52 124 ASN A N 1
ATOM 684 C CA . ASN A 1 100 ? -56.044 13.516 98.920 1.00 21.49 124 ASN A CA 1
ATOM 685 C C . ASN A 1 100 ? -54.812 14.297 98.430 1.00 23.05 124 ASN A C 1
ATOM 686 O O . ASN A 1 100 ? -54.451 14.201 97.255 1.00 21.84 124 ASN A O 1
ATOM 691 N N . THR A 1 101 ? -54.151 15.051 99.340 1.00 18.78 125 THR A N 1
ATOM 692 C CA . THR A 1 101 ? -52.928 15.797 99.006 1.00 17.70 125 THR A CA 1
ATOM 693 C C . THR A 1 101 ? -51.732 14.836 98.884 1.00 20.07 125 THR A C 1
ATOM 694 O O . THR A 1 101 ? -50.918 14.974 97.969 1.00 19.30 125 THR A O 1
ATOM 698 N N . ILE A 1 102 ? -51.646 13.847 99.797 1.00 15.89 126 ILE A N 1
ATOM 699 C CA . ILE A 1 102 ? -50.589 12.840 99.765 1.00 15.34 126 ILE A CA 1
ATOM 700 C C . ILE A 1 102 ? -50.733 11.946 98.526 1.00 18.59 126 ILE A C 1
ATOM 701 O O . ILE A 1 102 ? -49.749 11.708 97.826 1.00 17.80 126 ILE A O 1
ATOM 706 N N . ALA A 1 103 ? -51.982 11.502 98.217 1.00 15.24 127 ALA A N 1
ATOM 707 C CA . ALA A 1 103 ? -52.249 10.667 97.034 1.00 14.41 127 ALA A CA 1
ATOM 708 C C . ALA A 1 103 ? -51.792 11.373 95.752 1.00 17.92 127 ALA A C 1
ATOM 709 O O . ALA A 1 103 ? -51.022 10.801 94.979 1.00 17.18 127 ALA A O 1
ATOM 711 N N . PHE A 1 104 ? -52.180 12.664 95.583 1.00 14.44 128 PHE A N 1
ATOM 712 C CA . PHE A 1 104 ? -51.752 13.467 94.432 1.00 13.99 128 PHE A CA 1
ATOM 713 C C . PHE A 1 104 ? -50.226 13.623 94.395 1.00 18.56 128 PHE A C 1
ATOM 714 O O . PHE A 1 104 ? -49.628 13.549 93.322 1.00 17.77 128 PHE A O 1
ATOM 722 N N . ALA A 1 105 ? -49.599 13.865 95.572 1.00 15.77 129 ALA A N 1
ATOM 723 C CA . ALA A 1 105 ? -48.153 14.074 95.656 1.00 15.48 129 ALA A CA 1
ATOM 724 C C . ALA A 1 105 ? -47.381 12.832 95.237 1.00 20.07 129 ALA A C 1
ATOM 725 O O . ALA A 1 105 ? -46.336 12.949 94.599 1.00 20.00 129 ALA A O 1
ATOM 727 N N . ARG A 1 106 ? -47.917 11.631 95.557 1.00 16.75 130 ARG A N 1
ATOM 728 C CA . ARG A 1 106 ? -47.293 10.357 95.158 1.00 15.82 130 ARG A CA 1
ATOM 729 C C . ARG A 1 106 ? -47.389 10.143 93.633 1.00 18.43 130 ARG A C 1
ATOM 730 O O . ARG A 1 106 ? -46.474 9.572 93.038 1.00 18.20 130 ARG A O 1
ATOM 738 N N . ILE A 1 107 ? -48.503 10.643 92.995 1.00 14.17 131 ILE A N 1
ATOM 739 C CA A ILE A 1 107 ? -48.679 10.549 91.543 0.50 13.27 131 ILE A CA 1
ATOM 740 C CA B ILE A 1 107 ? -48.690 10.563 91.534 0.50 13.37 131 ILE A CA 1
ATOM 741 C C . ILE A 1 107 ? -47.709 11.488 90.821 1.00 17.19 131 ILE A C 1
ATOM 742 O O . ILE A 1 107 ? -47.044 11.072 89.864 1.00 16.53 131 ILE A O 1
ATOM 751 N N . TRP A 1 108 ? -47.635 12.767 91.269 1.00 13.67 132 TRP A N 1
ATOM 752 C CA . TRP A 1 108 ? -46.769 13.757 90.643 1.00 13.45 132 TRP A CA 1
ATOM 753 C C . TRP A 1 108 ? -45.290 13.434 90.859 1.00 17.38 132 TRP A C 1
ATOM 754 O O . TRP A 1 108 ? -44.467 13.709 89.986 1.00 16.78 132 TRP A O 1
ATOM 765 N N . ARG A 1 109 ? -44.961 12.789 91.996 1.00 14.53 133 ARG A N 1
ATOM 766 C CA . ARG A 1 109 ? -43.598 12.324 92.284 1.00 13.98 133 ARG A CA 1
ATOM 767 C C . ARG A 1 109 ? -43.193 11.234 91.277 1.00 17.22 133 ARG A C 1
ATOM 768 O O . ARG A 1 109 ? -42.068 11.246 90.772 1.00 18.30 133 ARG A O 1
ATOM 776 N N . VAL A 1 110 ? -44.136 10.340 90.934 1.00 12.50 134 VAL A N 1
ATOM 777 C CA . VAL A 1 110 ? -43.900 9.302 89.930 1.00 12.02 134 VAL A CA 1
ATOM 778 C C . VAL A 1 110 ? -43.698 9.928 88.539 1.00 15.55 134 VAL A C 1
ATOM 779 O O . VAL A 1 110 ? -42.674 9.678 87.898 1.00 15.06 134 VAL A O 1
ATOM 783 N N . TYR A 1 111 ? -44.642 10.810 88.113 1.00 11.22 135 TYR A N 1
ATOM 784 C CA . TYR A 1 111 ? -44.602 11.439 86.785 1.00 11.08 135 TYR A CA 1
ATOM 785 C C . TYR A 1 111 ? -43.309 12.223 86.541 1.00 14.54 135 TYR A C 1
ATOM 786 O O . TYR A 1 111 ? -42.684 12.058 85.494 1.00 12.63 135 TYR A O 1
ATOM 795 N N . VAL A 1 112 ? -42.920 13.100 87.495 1.00 12.99 136 VAL A N 1
ATOM 796 C CA . VAL A 1 112 ? -41.704 13.916 87.354 1.00 13.06 136 VAL A CA 1
ATOM 797 C C . VAL A 1 112 ? -40.441 13.028 87.229 1.00 16.84 136 VAL A C 1
ATOM 798 O O . VAL A 1 112 ? -39.579 13.301 86.385 1.00 16.32 136 VAL A O 1
ATOM 802 N N . HIS A 1 113 ? -40.367 11.928 88.026 1.00 12.83 137 HIS A N 1
ATOM 803 C CA . HIS A 1 113 ? -39.209 11.031 87.985 1.00 11.95 137 HIS A CA 1
ATOM 804 C C . HIS A 1 113 ? -39.108 10.256 86.650 1.00 14.28 137 HIS A C 1
ATOM 805 O O . HIS A 1 113 ? -38.003 9.963 86.207 1.00 14.19 137 HIS A O 1
ATOM 812 N N . THR A 1 114 ? -40.270 9.951 85.994 1.00 10.51 138 THR A N 1
ATOM 813 C CA . THR A 1 114 ? -40.255 9.267 84.683 1.00 10.58 138 THR A CA 1
ATOM 814 C C . THR A 1 114 ? -39.511 10.111 83.658 1.00 15.49 138 THR A C 1
ATOM 815 O O . THR A 1 114 ? -38.709 9.583 82.898 1.00 15.14 138 THR A O 1
ATOM 819 N N . LEU A 1 115 ? -39.719 11.451 83.698 1.00 13.22 139 LEU A N 1
ATOM 820 C CA . LEU A 1 115 ? -39.059 12.391 82.770 1.00 12.86 139 LEU A CA 1
ATOM 821 C C . LEU A 1 115 ? -37.544 12.384 82.956 1.00 15.92 139 LEU A C 1
ATOM 822 O O . LEU A 1 115 ? -36.814 12.622 82.005 1.00 16.18 139 LEU A O 1
ATOM 827 N N . ALA A 1 116 ? -37.071 12.087 84.185 1.00 11.49 140 ALA A N 1
ATOM 828 C CA . ALA A 1 116 ? -35.637 11.999 84.468 1.00 10.49 140 ALA A CA 1
ATOM 829 C C . ALA A 1 116 ? -35.090 10.604 84.124 1.00 14.07 140 ALA A C 1
ATOM 830 O O . ALA A 1 116 ? -34.069 10.493 83.441 1.00 14.37 140 ALA A O 1
ATOM 832 N N . ALA A 1 117 ? -35.789 9.532 84.585 1.00 10.08 141 ALA A N 1
ATOM 833 C CA . ALA A 1 117 ? -35.345 8.141 84.391 1.00 9.33 141 ALA A CA 1
ATOM 834 C C . ALA A 1 117 ? -35.364 7.705 82.911 1.00 12.48 141 ALA A C 1
ATOM 835 O O . ALA A 1 117 ? -34.549 6.888 82.513 1.00 12.30 141 ALA A O 1
ATOM 837 N N . ASP A 1 118 ? -36.304 8.244 82.105 1.00 9.23 142 ASP A N 1
ATOM 838 C CA . ASP A 1 118 ? -36.391 7.885 80.673 1.00 8.40 142 ASP A CA 1
ATOM 839 C C . ASP A 1 118 ? -35.259 8.532 79.868 1.00 13.34 142 ASP A C 1
ATOM 840 O O . ASP A 1 118 ? -34.959 8.086 78.754 1.00 13.35 142 ASP A O 1
ATOM 845 N N . LYS A 1 119 ? -34.602 9.565 80.451 1.00 10.06 143 LYS A N 1
ATOM 846 C CA . LYS A 1 119 ? -33.477 10.264 79.815 1.00 9.46 143 LYS A CA 1
ATOM 847 C C . LYS A 1 119 ? -32.142 9.627 80.191 1.00 13.68 143 LYS A C 1
ATOM 848 O O . LYS A 1 119 ? -31.353 9.291 79.308 1.00 14.61 143 LYS A O 1
ATOM 854 N N . PHE A 1 120 ? -31.854 9.525 81.510 1.00 9.75 144 PHE A N 1
ATOM 855 C CA . PHE A 1 120 ? -30.536 9.085 81.994 1.00 10.01 144 PHE A CA 1
ATOM 856 C C . PHE A 1 120 ? -30.460 7.581 82.273 1.00 14.34 144 PHE A C 1
ATOM 857 O O . PHE A 1 120 ? -29.366 7.015 82.280 1.00 13.97 144 PHE A O 1
ATOM 865 N N . GLY A 1 121 ? -31.603 6.969 82.585 1.00 10.72 145 GLY A N 1
ATOM 866 C CA . GLY A 1 121 ? -31.662 5.551 82.926 1.00 10.74 145 GLY A CA 1
ATOM 867 C C . GLY A 1 121 ? -31.541 5.303 84.419 1.00 14.66 145 GLY A C 1
ATOM 868 O O . GLY A 1 121 ? -32.060 6.081 85.225 1.00 15.56 145 GLY A O 1
ATOM 869 N N . PRO A 1 122 ? -30.830 4.221 84.837 1.00 9.42 146 PRO A N 1
ATOM 870 C CA . PRO A 1 122 ? -30.680 3.963 86.285 1.00 9.10 146 PRO A CA 1
ATOM 871 C C . PRO A 1 122 ? -30.110 5.171 87.024 1.00 12.99 146 PRO A C 1
ATOM 872 O O . PRO A 1 122 ? -29.114 5.741 86.598 1.00 13.77 146 PRO A O 1
ATOM 884 N N . PRO A 1 124 ? -30.744 7.831 91.031 1.00 12.38 148 PRO A N 1
ATOM 885 C CA . PRO A 1 124 ? -31.395 7.877 92.345 1.00 12.96 148 PRO A CA 1
ATOM 886 C C . PRO A 1 124 ? -32.888 8.161 92.232 1.00 17.86 148 PRO A C 1
ATOM 887 O O . PRO A 1 124 ? -33.321 8.871 91.320 1.00 16.58 148 PRO A O 1
ATOM 891 N N . PHE A 1 125 ? -33.677 7.567 93.121 1.00 15.57 149 PHE A N 1
ATOM 892 C CA . PHE A 1 125 ? -35.095 7.875 93.252 1.00 15.61 149 PHE A CA 1
ATOM 893 C C . PHE A 1 125 ? -35.370 8.170 94.732 1.00 20.97 149 PHE A C 1
ATOM 894 O O . PHE A 1 125 ? -35.674 7.252 95.499 1.00 20.79 149 PHE A O 1
ATOM 902 N N . PRO A 1 126 ? -35.017 9.401 95.201 1.00 18.61 150 PRO A N 1
ATOM 903 C CA . PRO A 1 126 ? -35.064 9.671 96.649 1.00 18.98 150 PRO A CA 1
ATOM 904 C C . PRO A 1 126 ? -36.375 9.259 97.304 1.00 24.72 150 PRO A C 1
ATOM 905 O O . PRO A 1 126 ? -37.455 9.610 96.816 1.00 25.05 150 PRO A O 1
ATOM 909 N N . ALA A 1 127 ? -36.285 8.467 98.387 1.00 21.78 151 ALA A N 1
ATOM 910 C CA . ALA A 1 127 ? -37.457 8.001 99.118 1.00 21.65 151 ALA A CA 1
ATOM 911 C C . ALA A 1 127 ? -38.020 9.112 99.996 1.00 24.85 151 ALA A C 1
ATOM 912 O O . ALA A 1 127 ? -37.264 9.953 100.488 1.00 24.59 151 ALA A O 1
ATOM 914 N N . TYR A 1 128 ? -39.343 9.124 100.198 1.00 21.04 152 TYR A N 1
ATOM 915 C CA . TYR A 1 128 ? -39.971 10.140 101.043 1.00 21.41 152 TYR A CA 1
ATOM 916 C C . TYR A 1 128 ? -40.049 9.700 102.511 1.00 27.82 152 TYR A C 1
ATOM 917 O O . TYR A 1 128 ? -40.106 10.550 103.399 1.00 27.38 152 TYR A O 1
ATOM 926 N N . GLU A 1 129 ? -40.032 8.362 102.770 1.00 25.93 153 GLU A N 1
ATOM 927 C CA . GLU A 1 129 ? -40.140 7.830 104.140 1.00 27.29 153 GLU A CA 1
ATOM 928 C C . GLU A 1 129 ? -39.019 8.356 105.040 1.00 33.30 153 GLU A C 1
ATOM 929 O O . GLU A 1 129 ? -39.288 8.819 106.154 1.00 33.45 153 GLU A O 1
ATOM 935 N N . ILE A 1 130 ? -37.764 8.305 104.554 1.00 30.35 154 ILE A N 1
ATOM 936 C CA . ILE A 1 130 ? -36.608 8.773 105.330 1.00 30.47 154 ILE A CA 1
ATOM 937 C C . ILE A 1 130 ? -35.799 9.823 104.557 1.00 35.65 154 ILE A C 1
ATOM 938 O O . ILE A 1 130 ? -35.891 9.895 103.331 1.00 35.19 154 ILE A O 1
ATOM 943 N N . VAL A 1 131 ? -35.000 10.635 105.279 1.00 33.25 155 VAL A N 1
ATOM 944 C CA . VAL A 1 131 ? -34.134 11.640 104.656 1.00 33.28 155 VAL A CA 1
ATOM 945 C C . VAL A 1 131 ? -32.772 11.012 104.316 1.00 35.97 155 VAL A C 1
ATOM 946 O O . VAL A 1 131 ? -31.911 10.891 105.193 1.00 35.99 155 VAL A O 1
ATOM 950 N N . GLU A 1 132 ? -32.604 10.555 103.065 1.00 31.58 156 GLU A N 1
ATOM 951 C CA . GLU A 1 132 ? -31.365 9.901 102.632 1.00 31.41 156 GLU A CA 1
ATOM 952 C C . GLU A 1 132 ? -30.232 10.913 102.484 1.00 35.68 156 GLU A C 1
ATOM 953 O O . GLU A 1 132 ? -30.395 11.922 101.795 1.00 34.85 156 GLU A O 1
ATOM 959 N N . ALA A 1 133 ? -29.081 10.657 103.152 1.00 33.28 157 ALA A N 1
ATOM 960 C CA . ALA A 1 133 ? -27.906 11.534 103.054 1.00 33.28 157 ALA A CA 1
ATOM 961 C C . ALA A 1 133 ? -27.365 11.531 101.633 1.00 37.24 157 ALA A C 1
ATOM 962 O O . ALA A 1 133 ? -27.070 12.591 101.082 1.00 37.83 157 ALA A O 1
ATOM 964 N N . ASN A 1 134 ? -27.297 10.342 101.012 1.00 32.59 158 ASN A N 1
ATOM 965 C CA . ASN A 1 134 ? -26.886 10.202 99.623 1.00 31.62 158 ASN A CA 1
ATOM 966 C C . ASN A 1 134 ? -27.755 9.146 98.940 1.00 34.04 158 ASN A C 1
ATOM 967 O O . ASN A 1 134 ? -27.508 7.946 99.096 1.00 34.11 158 ASN A O 1
ATOM 972 N N . PRO A 1 135 ? -28.886 9.565 98.300 1.00 28.84 159 PRO A N 1
ATOM 973 C CA . PRO A 1 135 ? -29.797 8.569 97.701 1.00 27.72 159 PRO A CA 1
ATOM 974 C C . PRO A 1 135 ? -29.085 7.656 96.708 1.00 28.95 159 PRO A C 1
ATOM 975 O O . PRO A 1 135 ? -28.343 8.128 95.848 1.00 28.84 159 PRO A O 1
ATOM 979 N N . PRO A 1 136 ? -29.216 6.324 96.871 1.00 23.54 160 PRO A N 1
ATOM 980 C CA . PRO A 1 136 ? -28.480 5.415 95.988 1.00 22.34 160 PRO A CA 1
ATOM 981 C C . PRO A 1 136 ? -29.083 5.333 94.598 1.00 23.21 160 PRO A C 1
ATOM 982 O O . PRO A 1 136 ? -30.285 5.552 94.429 1.00 22.14 160 PRO A O 1
ATOM 986 N N . TYR A 1 137 ? -28.253 4.998 93.595 1.00 18.11 161 TYR A N 1
ATOM 987 C CA . TYR A 1 137 ? -28.729 4.761 92.236 1.00 16.39 161 TYR A CA 1
ATOM 988 C C . TYR A 1 137 ? -29.559 3.488 92.207 1.00 20.05 161 TYR A C 1
ATOM 989 O O . TYR A 1 137 ? -29.162 2.480 92.801 1.00 20.14 161 TYR A O 1
ATOM 998 N N . LYS A 1 138 ? -30.732 3.541 91.582 1.00 15.79 162 LYS A N 1
ATOM 999 C CA . LYS A 1 138 ? -31.600 2.374 91.498 1.00 15.76 162 LYS A CA 1
ATOM 1000 C C . LYS A 1 138 ? -31.744 1.914 90.070 1.00 17.44 162 LYS A C 1
ATOM 1001 O O . LYS A 1 138 ? -31.717 2.733 89.154 1.00 16.23 162 LYS A O 1
ATOM 1005 N N . SER A 1 139 ? -31.872 0.592 89.866 1.00 13.72 163 SER A N 1
ATOM 1006 C CA . SER A 1 139 ? -32.069 0.021 88.535 1.00 12.68 163 SER A CA 1
ATOM 1007 C C . SER A 1 139 ? -33.409 0.450 87.975 1.00 14.87 163 SER A C 1
ATOM 1008 O O . SER A 1 139 ? -34.326 0.751 88.742 1.00 12.79 163 SER A O 1
ATOM 1011 N N . LEU A 1 140 ? -33.545 0.459 86.636 1.00 11.47 164 LEU A N 1
ATOM 1012 C CA . LEU A 1 140 ? -34.806 0.824 85.997 1.00 10.77 164 LEU A CA 1
ATOM 1013 C C . LEU A 1 140 ? -35.899 -0.175 86.322 1.00 14.36 164 LEU A C 1
ATOM 1014 O O . LEU A 1 140 ? -37.069 0.195 86.369 1.00 14.23 164 LEU A O 1
ATOM 1019 N N . LYS A 1 141 ? -35.516 -1.436 86.630 1.00 10.39 165 LYS A N 1
ATOM 1020 C CA . LYS A 1 141 ? -36.472 -2.447 87.072 1.00 9.35 165 LYS A CA 1
ATOM 1021 C C . LYS A 1 141 ? -37.093 -2.030 88.415 1.00 13.42 165 LYS A C 1
ATOM 1022 O O . LYS A 1 141 ? -38.308 -1.980 88.533 1.00 13.07 165 LYS A O 1
ATOM 1028 N N . ASP A 1 142 ? -36.241 -1.682 89.414 1.00 10.84 166 ASP A N 1
ATOM 1029 C CA . ASP A 1 142 ? -36.712 -1.234 90.733 1.00 11.70 166 ASP A CA 1
ATOM 1030 C C . ASP A 1 142 ? -37.447 0.097 90.639 1.00 16.88 166 ASP A C 1
ATOM 1031 O O . ASP A 1 142 ? -38.455 0.290 91.320 1.00 17.44 166 ASP A O 1
ATOM 1036 N N . ILE A 1 143 ? -36.961 1.013 89.770 1.00 13.40 167 ILE A N 1
ATOM 1037 C CA . ILE A 1 143 ? -37.617 2.309 89.544 1.00 12.70 167 ILE A CA 1
ATOM 1038 C C . ILE A 1 143 ? -39.031 2.120 88.937 1.00 15.42 167 ILE A C 1
ATOM 1039 O O . ILE A 1 143 ? -39.995 2.703 89.437 1.00 15.57 167 ILE A O 1
ATOM 1044 N N . TYR A 1 144 ? -39.155 1.257 87.900 1.00 10.53 168 TYR A N 1
ATOM 1045 C CA . TYR A 1 144 ? -40.456 0.998 87.262 1.00 9.86 168 TYR A CA 1
ATOM 1046 C C . TYR A 1 144 ? -41.391 0.182 88.151 1.00 14.62 168 TYR A C 1
ATOM 1047 O O . TYR A 1 144 ? -42.593 0.448 88.173 1.00 13.87 168 TYR A O 1
ATOM 1056 N N . ASP A 1 145 ? -40.835 -0.776 88.944 1.00 12.29 169 ASP A N 1
ATOM 1057 C CA . ASP A 1 145 ? -41.645 -1.547 89.901 1.00 13.10 169 ASP A CA 1
ATOM 1058 C C . ASP A 1 145 ? -42.213 -0.630 90.973 1.00 19.48 169 ASP A C 1
ATOM 1059 O O . ASP A 1 145 ? -43.315 -0.869 91.469 1.00 20.54 169 ASP A O 1
ATOM 1064 N N . GLU A 1 146 ? -41.475 0.450 91.311 1.00 15.90 170 GLU A N 1
ATOM 1065 C CA . GLU A 1 146 ? -41.941 1.440 92.273 1.00 15.60 170 GLU A CA 1
ATOM 1066 C C . GLU A 1 146 ? -43.043 2.303 91.663 1.00 18.61 170 GLU A C 1
ATOM 1067 O O . GLU A 1 146 ? -44.000 2.653 92.357 1.00 18.25 170 GLU A O 1
ATOM 1073 N N . TYR A 1 147 ? -42.928 2.630 90.340 1.00 13.75 171 TYR A N 1
ATOM 1074 C CA . TYR A 1 147 ? -43.940 3.442 89.650 1.00 12.41 171 TYR A CA 1
ATOM 1075 C C . TYR A 1 147 ? -45.341 2.853 89.837 1.00 16.33 171 TYR A C 1
ATOM 1076 O O . TYR A 1 147 ? -46.204 3.504 90.421 1.00 15.71 171 TYR A O 1
ATOM 1085 N N . PHE A 1 148 ? -45.544 1.579 89.393 1.00 12.22 172 PHE A N 1
ATOM 1086 C CA . PHE A 1 148 ? -46.850 0.901 89.470 1.00 12.33 172 PHE A CA 1
ATOM 1087 C C . PHE A 1 148 ? -47.335 0.780 90.920 1.00 17.25 172 PHE A C 1
ATOM 1088 O O . PHE A 1 148 ? -48.508 1.020 91.200 1.00 17.18 172 PHE A O 1
ATOM 1096 N N . ARG A 1 149 ? -46.425 0.405 91.836 1.00 14.68 173 ARG A N 1
ATOM 1097 C CA . ARG A 1 149 ? -46.724 0.256 93.264 1.00 14.82 173 ARG A CA 1
ATOM 1098 C C . ARG A 1 149 ? -47.212 1.587 93.876 1.00 17.44 173 ARG A C 1
ATOM 1099 O O . ARG A 1 149 ? -48.212 1.604 94.599 1.00 16.65 173 ARG A O 1
ATOM 1107 N N . GLU A 1 150 ? -46.538 2.699 93.540 1.00 13.27 174 GLU A N 1
ATOM 1108 C CA . GLU A 1 150 ? -46.920 4.026 94.035 1.00 13.05 174 GLU A CA 1
ATOM 1109 C C . GLU A 1 150 ? -48.222 4.500 93.408 1.00 15.99 174 GLU A C 1
ATOM 1110 O O . GLU A 1 150 ? -49.060 5.073 94.100 1.00 16.42 174 GLU A O 1
ATOM 1116 N N . LEU A 1 151 ? -48.401 4.260 92.088 1.00 11.02 175 LEU A N 1
ATOM 1117 C CA . LEU A 1 151 ? -49.612 4.677 91.382 1.00 10.44 175 LEU A CA 1
ATOM 1118 C C . LEU A 1 151 ? -50.848 3.917 91.886 1.00 16.39 175 LEU A C 1
ATOM 1119 O O . LEU A 1 151 ? -51.901 4.524 92.084 1.00 15.78 175 LEU A O 1
ATOM 1124 N N . ASP A 1 152 ? -50.705 2.597 92.141 1.00 14.67 176 ASP A N 1
ATOM 1125 C CA . ASP A 1 152 ? -51.811 1.776 92.649 1.00 15.46 176 ASP A CA 1
ATOM 1126 C C . ASP A 1 152 ? -52.246 2.225 94.061 1.00 20.74 176 ASP A C 1
ATOM 1127 O O . ASP A 1 152 ? -53.442 2.390 94.315 1.00 20.64 176 ASP A O 1
ATOM 1129 N N . ALA A 1 153 ? -51.268 2.451 94.964 1.00 18.14 177 ALA A N 1
ATOM 1130 C CA . ALA A 1 153 ? -51.550 2.875 96.342 1.00 18.34 177 ALA A CA 1
ATOM 1131 C C . ALA A 1 153 ? -52.121 4.297 96.389 1.00 21.57 177 ALA A C 1
ATOM 1132 O O . ALA A 1 153 ? -52.944 4.600 97.253 1.00 21.44 177 ALA A O 1
ATOM 1134 N N . ALA A 1 154 ? -51.674 5.173 95.466 1.00 17.79 178 ALA A N 1
ATOM 1135 C CA . ALA A 1 154 ? -52.140 6.558 95.418 1.00 17.27 178 ALA A CA 1
ATOM 1136 C C . ALA A 1 154 ? -53.596 6.651 94.912 1.00 20.70 178 ALA A C 1
ATOM 1137 O O . ALA A 1 154 ? -54.359 7.481 95.401 1.00 20.23 178 ALA A O 1
ATOM 1139 N N . ILE A 1 155 ? -53.990 5.758 93.962 1.00 17.15 179 ILE A N 1
ATOM 1140 C CA . ILE A 1 155 ? -55.387 5.684 93.488 1.00 17.31 179 ILE A CA 1
ATOM 1141 C C . ILE A 1 155 ? -56.305 5.219 94.628 1.00 22.68 179 ILE A C 1
ATOM 1142 O O . ILE A 1 155 ? -57.408 5.742 94.786 1.00 22.82 179 ILE A O 1
ATOM 1147 N N . ASN A 1 156 ? -55.813 4.290 95.464 1.00 20.10 180 ASN A N 1
ATOM 1148 C CA . ASN A 1 156 ? -56.574 3.781 96.608 1.00 20.29 180 ASN A CA 1
ATOM 1149 C C . ASN A 1 156 ? -56.448 4.723 97.828 1.00 24.09 180 ASN A C 1
ATOM 1150 O O . ASN A 1 156 ? -57.225 4.612 98.781 1.00 23.76 180 ASN A O 1
ATOM 1155 N N . GLY A 1 157 ? -55.481 5.644 97.769 1.00 19.83 181 GLY A N 1
ATOM 1156 C CA . GLY A 1 157 ? -55.215 6.587 98.850 1.00 19.48 181 GLY A CA 1
ATOM 1157 C C . GLY A 1 157 ? -56.268 7.672 98.997 1.00 22.67 181 GLY A C 1
ATOM 1158 O O . GLY A 1 157 ? -56.579 8.090 100.118 1.00 23.16 181 GLY A O 1
ATOM 1159 N N . PHE A 1 158 ? -56.820 8.160 97.855 1.00 18.11 182 PHE A N 1
ATOM 1160 C CA . PHE A 1 158 ? -57.838 9.224 97.869 1.00 17.26 182 PHE A CA 1
ATOM 1161 C C . PHE A 1 158 ? -59.032 8.860 98.761 1.00 22.21 182 PHE A C 1
ATOM 1162 O O . PHE A 1 158 ? -59.479 7.705 98.762 1.00 21.33 182 PHE A O 1
ATOM 1170 N N . ASN A 1 159 ? -59.550 9.845 99.517 1.00 19.51 183 ASN A N 1
ATOM 1171 C CA . ASN A 1 159 ? -60.715 9.646 100.384 1.00 20.14 183 ASN A CA 1
ATOM 1172 C C . ASN A 1 159 ? -61.566 10.925 100.433 1.00 25.41 183 ASN A C 1
ATOM 1173 O O . ASN A 1 159 ? -61.035 12.009 100.694 1.00 24.00 183 ASN A O 1
ATOM 1178 N N . ASP A 1 160 ? -62.893 10.798 100.173 1.00 24.10 184 ASP A N 1
ATOM 1179 C CA . ASP A 1 160 ? -63.814 11.948 100.154 1.00 25.18 184 ASP A CA 1
ATOM 1180 C C . ASP A 1 160 ? -63.942 12.621 101.534 1.00 31.61 184 ASP A C 1
ATOM 1181 O O . ASP A 1 160 ? -64.316 13.794 101.614 1.00 31.24 184 ASP A O 1
ATOM 1186 N N . SER A 1 161 ? -63.622 11.883 102.615 1.00 29.67 185 SER A N 1
ATOM 1187 C CA . SER A 1 161 ? -63.693 12.421 103.975 1.00 30.06 185 SER A CA 1
ATOM 1188 C C . SER A 1 161 ? -62.491 13.331 104.278 1.00 33.72 185 SER A C 1
ATOM 1189 O O . SER A 1 161 ? -62.596 14.237 105.109 1.00 33.57 185 SER A O 1
ATOM 1192 N N . ALA A 1 162 ? -61.348 13.089 103.599 1.00 29.57 186 ALA A N 1
ATOM 1193 C CA . ALA A 1 162 ? -60.131 13.880 103.797 1.00 28.95 186 ALA A CA 1
ATOM 1194 C C . ALA A 1 162 ? -60.264 15.276 103.173 1.00 32.10 186 ALA A C 1
ATOM 1195 O O . ALA A 1 162 ? -61.181 15.516 102.384 1.00 30.62 186 ALA A O 1
ATOM 1197 N N . GLN A 1 163 ? -59.332 16.195 103.516 1.00 29.33 187 GLN A N 1
ATOM 1198 C CA . GLN A 1 163 ? -59.314 17.555 102.959 1.00 29.49 187 GLN A CA 1
ATOM 1199 C C . GLN A 1 163 ? -59.052 17.512 101.437 1.00 32.41 187 GLN A C 1
ATOM 1200 O O . GLN A 1 163 ? -58.398 16.585 100.950 1.00 31.99 187 GLN A O 1
ATOM 1206 N N . PRO A 1 164 ? -59.528 18.527 100.661 1.00 27.92 188 PRO A N 1
ATOM 1207 C CA . PRO A 1 164 ? -59.241 18.528 99.211 1.00 26.68 188 PRO A CA 1
ATOM 1208 C C . PRO A 1 164 ? -57.736 18.611 98.929 1.00 28.64 188 PRO A C 1
ATOM 1209 O O . PRO A 1 164 ? -56.965 18.989 99.817 1.00 28.41 188 PRO A O 1
ATOM 1213 N N . ILE A 1 165 ? -57.309 18.229 97.696 1.00 23.96 189 ILE A N 1
ATOM 1214 C CA . ILE A 1 165 ? -55.879 18.253 97.315 1.00 22.62 189 ILE A CA 1
ATOM 1215 C C . ILE A 1 165 ? -55.231 19.586 97.709 1.00 25.48 189 ILE A C 1
ATOM 1216 O O . ILE A 1 165 ? -54.242 19.595 98.440 1.00 24.04 189 ILE A O 1
ATOM 1221 N N . PHE A 1 166 ? -55.841 20.712 97.289 1.00 22.43 190 PHE A N 1
ATOM 1222 C CA . PHE A 1 166 ? -55.393 22.045 97.699 1.00 22.33 190 PHE A CA 1
ATOM 1223 C C . PHE A 1 166 ? -56.537 22.808 98.380 1.00 25.98 190 PHE A C 1
ATOM 1224 O O . PHE A 1 166 ? -57.708 22.471 98.176 1.00 25.03 190 PHE A O 1
ATOM 1232 N N . SER A 1 167 ? -56.199 23.835 99.201 1.00 22.96 191 SER A N 1
ATOM 1233 C CA . SER A 1 167 ? -57.210 24.660 99.888 1.00 23.29 191 SER A CA 1
ATOM 1234 C C . SER A 1 167 ? -58.034 25.464 98.875 1.00 27.85 191 SER A C 1
ATOM 1235 O O . SER A 1 167 ? -59.223 25.709 99.097 1.00 27.55 191 SER A O 1
ATOM 1238 N N . ASP A 1 168 ? -57.403 25.858 97.756 1.00 24.64 192 ASP A N 1
ATOM 1239 C CA . ASP A 1 168 ? -58.078 26.553 96.665 1.00 24.76 192 ASP A CA 1
ATOM 1240 C C . ASP A 1 168 ? -57.998 25.710 95.391 1.00 29.09 192 ASP A C 1
ATOM 1241 O O . ASP A 1 168 ? -56.920 25.212 95.047 1.00 28.67 192 ASP A O 1
ATOM 1246 N N . ALA A 1 169 ? -59.141 25.531 94.696 1.00 25.87 193 ALA A N 1
ATOM 1247 C CA . ALA A 1 169 ? -59.199 24.726 93.468 1.00 25.23 193 ALA A CA 1
ATOM 1248 C C . ALA A 1 169 ? -58.281 25.290 92.369 1.00 28.62 193 ALA A C 1
ATOM 1249 O O . ALA A 1 169 ? -57.664 24.524 91.629 1.00 27.86 193 ALA A O 1
ATOM 1251 N N . GLY A 1 170 ? -58.154 26.621 92.323 1.00 24.86 194 GLY A N 1
ATOM 1252 C CA . GLY A 1 170 ? -57.325 27.309 91.333 1.00 23.98 194 GLY A CA 1
ATOM 1253 C C . GLY A 1 170 ? -55.845 26.961 91.408 1.00 26.63 194 GLY A C 1
ATOM 1254 O O . GLY A 1 170 ? -55.112 27.159 90.434 1.00 26.37 194 GLY A O 1
ATOM 1255 N N . ILE A 1 171 ? -55.386 26.445 92.578 1.00 21.62 195 ILE A N 1
ATOM 1256 C CA . ILE A 1 171 ? -53.978 26.050 92.765 1.00 20.02 195 ILE A CA 1
ATOM 1257 C C . ILE A 1 171 ? -53.624 24.833 91.887 1.00 22.94 195 ILE A C 1
ATOM 1258 O O . ILE A 1 171 ? -52.560 24.814 91.265 1.00 22.21 195 ILE A O 1
ATOM 1263 N N . ASP A 1 172 ? -54.529 23.826 91.824 1.00 18.91 196 ASP A N 1
ATOM 1264 C CA . ASP A 1 172 ? -54.326 22.660 90.963 1.00 18.36 196 ASP A CA 1
ATOM 1265 C C . ASP A 1 172 ? -54.488 23.068 89.495 1.00 21.66 196 ASP A C 1
ATOM 1266 O O . ASP A 1 172 ? -55.610 23.135 88.985 1.00 21.71 196 ASP A O 1
ATOM 1271 N N . LEU A 1 173 ? -53.370 23.381 88.835 1.00 17.12 197 LEU A N 1
ATOM 1272 C CA . LEU A 1 173 ? -53.365 23.890 87.460 1.00 16.78 197 LEU A CA 1
ATOM 1273 C C . LEU A 1 173 ? -53.845 22.836 86.437 1.00 20.54 197 LEU A C 1
ATOM 1274 O O . LEU A 1 173 ? -54.220 23.194 85.319 1.00 20.64 197 LEU A O 1
ATOM 1279 N N . ILE A 1 174 ? -53.824 21.544 86.816 1.00 16.02 198 ILE A N 1
ATOM 1280 C CA . ILE A 1 174 ? -54.177 20.469 85.887 1.00 14.80 198 ILE A CA 1
ATOM 1281 C C . ILE A 1 174 ? -55.661 20.106 85.945 1.00 16.84 198 ILE A C 1
ATOM 1282 O O . ILE A 1 174 ? -56.329 20.098 84.906 1.00 15.79 198 ILE A O 1
ATOM 1287 N N . TYR A 1 175 ? -56.174 19.748 87.147 1.00 12.07 199 TYR A N 1
ATOM 1288 C CA . TYR A 1 175 ? -57.547 19.253 87.261 1.00 11.33 199 TYR A CA 1
ATOM 1289 C C . TYR A 1 175 ? -58.414 20.032 88.259 1.00 16.36 199 TYR A C 1
ATOM 1290 O O . TYR A 1 175 ? -59.583 19.686 88.449 1.00 17.13 199 TYR A O 1
ATOM 1299 N N . LYS A 1 176 ? -57.873 21.131 88.834 1.00 13.18 200 LYS A N 1
ATOM 1300 C CA . LYS A 1 176 ? -58.622 21.997 89.775 1.00 13.59 200 LYS A CA 1
ATOM 1301 C C . LYS A 1 176 ? -59.291 21.187 90.920 1.00 18.37 200 LYS A C 1
ATOM 1302 O O . LYS A 1 176 ? -60.491 21.339 91.169 1.00 18.21 200 LYS A O 1
ATOM 1304 N N . ASN A 1 177 ? -58.494 20.309 91.600 1.00 15.14 201 ASN A N 1
ATOM 1305 C CA . ASN A 1 177 ? -58.950 19.487 92.750 1.00 15.00 201 ASN A CA 1
ATOM 1306 C C . ASN A 1 177 ? -59.860 18.301 92.367 1.00 19.38 201 ASN A C 1
ATOM 1307 O O . ASN A 1 177 ? -60.301 17.567 93.251 1.00 19.09 201 ASN A O 1
ATOM 1312 N N . ASP A 1 178 ? -60.068 18.061 91.055 1.00 15.83 202 ASP A N 1
ATOM 1313 C CA . ASP A 1 178 ? -60.883 16.924 90.614 1.00 15.21 202 ASP A CA 1
ATOM 1314 C C . ASP A 1 178 ? -60.133 15.608 90.839 1.00 18.75 202 ASP A C 1
ATOM 1315 O O . ASP A 1 178 ? -59.204 15.283 90.091 1.00 18.39 202 ASP A O 1
ATOM 1320 N N . VAL A 1 179 ? -60.504 14.877 91.911 1.00 15.12 203 VAL A N 1
ATOM 1321 C CA . VAL A 1 179 ? -59.858 13.616 92.297 1.00 14.12 203 VAL A CA 1
ATOM 1322 C C . VAL A 1 179 ? -60.028 12.532 91.215 1.00 19.13 203 VAL A C 1
ATOM 1323 O O . VAL A 1 179 ? -59.064 11.831 90.891 1.00 19.16 203 VAL A O 1
ATOM 1327 N N . SER A 1 180 ? -61.255 12.407 90.646 1.00 16.23 204 SER A N 1
ATOM 1328 C CA . SER A 1 180 ? -61.555 11.388 89.628 1.00 15.81 204 SER A CA 1
ATOM 1329 C C . SER A 1 180 ? -60.674 11.551 88.380 1.00 19.09 204 SER A C 1
ATOM 1330 O O . SER A 1 180 ? -60.257 10.556 87.788 1.00 18.32 204 SER A O 1
ATOM 1333 N N . LYS A 1 181 ? -60.379 12.807 87.992 1.00 16.11 205 LYS A N 1
ATOM 1334 C CA . LYS A 1 181 ? -59.509 13.082 86.843 1.00 15.70 205 LYS A CA 1
ATOM 1335 C C . LYS A 1 181 ? -58.051 12.768 87.166 1.00 20.12 205 LYS A C 1
ATOM 1336 O O . LYS A 1 181 ? -57.299 12.353 86.277 1.00 19.79 205 LYS A O 1
ATOM 1342 N N . TRP A 1 182 ? -57.655 12.908 88.455 1.00 17.64 206 TRP A N 1
ATOM 1343 C CA . TRP A 1 182 ? -56.310 12.526 88.898 1.00 17.49 206 TRP A CA 1
ATOM 1344 C C . TRP A 1 182 ? -56.144 11.014 88.913 1.00 18.25 206 TRP A C 1
ATOM 1345 O O . TRP A 1 182 ? -55.055 10.513 88.630 1.00 18.10 206 TRP A O 1
ATOM 1356 N N . LYS A 1 183 ? -57.235 10.276 89.207 1.00 12.58 207 LYS A N 1
ATOM 1357 C CA . LYS A 1 183 ? -57.217 8.809 89.165 1.00 11.52 207 LYS A CA 1
ATOM 1358 C C . LYS A 1 183 ? -57.084 8.321 87.725 1.00 15.27 207 LYS A C 1
ATOM 1359 O O . LYS A 1 183 ? -56.328 7.386 87.462 1.00 15.49 207 LYS A O 1
ATOM 1365 N N . ARG A 1 184 ? -57.798 8.982 86.778 1.00 11.28 208 ARG A N 1
ATOM 1366 C CA . ARG A 1 184 ? -57.704 8.651 85.344 1.00 10.49 208 ARG A CA 1
ATOM 1367 C C . ARG A 1 184 ? -56.281 8.886 84.822 1.00 14.78 208 ARG A C 1
ATOM 1368 O O . ARG A 1 184 ? -55.744 8.042 84.111 1.00 14.65 208 ARG A O 1
ATOM 1376 N N . PHE A 1 185 ? -55.664 10.043 85.194 1.00 10.88 209 PHE A N 1
ATOM 1377 C CA . PHE A 1 185 ? -54.295 10.377 84.790 1.00 10.70 209 PHE A CA 1
ATOM 1378 C C . PHE A 1 185 ? -53.298 9.374 85.364 1.00 17.01 209 PHE A C 1
ATOM 1379 O O . PHE A 1 185 ? -52.407 8.908 84.649 1.00 17.60 209 PHE A O 1
ATOM 1387 N N . ALA A 1 186 ? -53.456 9.028 86.660 1.00 13.99 210 ALA A N 1
ATOM 1388 C CA . ALA A 1 186 ? -52.603 8.042 87.322 1.00 14.14 210 ALA A CA 1
ATOM 1389 C C . ALA A 1 186 ? -52.712 6.687 86.631 1.00 18.18 210 ALA A C 1
ATOM 1390 O O . ALA A 1 186 ? -51.700 6.005 86.436 1.00 17.57 210 ALA A O 1
ATOM 1392 N N . ASN A 1 187 ? -53.938 6.306 86.229 1.00 14.97 211 ASN A N 1
ATOM 1393 C CA . ASN A 1 187 ? -54.185 5.031 85.565 1.00 14.78 211 ASN A CA 1
ATOM 1394 C C . ASN A 1 187 ? -53.652 5.046 84.129 1.00 16.57 211 ASN A C 1
ATOM 1395 O O . ASN A 1 187 ? -53.181 4.016 83.632 1.00 15.24 211 ASN A O 1
ATOM 1400 N N . SER A 1 188 ? -53.737 6.225 83.449 1.00 11.84 212 SER A N 1
ATOM 1401 C CA . SER A 1 188 ? -53.201 6.396 82.098 1.00 10.81 212 SER A CA 1
ATOM 1402 C C . SER A 1 188 ? -51.677 6.317 82.122 1.00 13.52 212 SER A C 1
ATOM 1403 O O . SER A 1 188 ? -51.073 5.745 81.213 1.00 12.15 212 SER A O 1
ATOM 1406 N N . LEU A 1 189 ? -51.054 6.842 83.201 1.00 10.44 213 LEU A N 1
ATOM 1407 C CA . LEU A 1 189 ? -49.608 6.751 83.395 1.00 10.44 213 LEU A CA 1
ATOM 1408 C C . LEU A 1 189 ? -49.197 5.292 83.652 1.00 13.66 213 LEU A C 1
ATOM 1409 O O . LEU A 1 189 ? -48.162 4.846 83.150 1.00 12.60 213 LEU A O 1
ATOM 1414 N N . ARG A 1 190 ? -50.046 4.526 84.391 1.00 10.05 214 ARG A N 1
ATOM 1415 C CA . ARG A 1 190 ? -49.802 3.102 84.618 1.00 9.74 214 ARG A CA 1
ATOM 1416 C C . ARG A 1 190 ? -49.789 2.362 83.274 1.00 13.93 214 ARG A C 1
ATOM 1417 O O . ARG A 1 190 ? -48.846 1.627 82.992 1.00 13.40 214 ARG A O 1
ATOM 1425 N N . LEU A 1 191 ? -50.774 2.678 82.382 1.00 11.35 215 LEU A N 1
ATOM 1426 C CA . LEU A 1 191 ? -50.849 2.080 81.034 1.00 11.44 215 LEU A CA 1
ATOM 1427 C C . LEU A 1 191 ? -49.645 2.499 80.166 1.00 15.15 215 LEU A C 1
ATOM 1428 O O . LEU A 1 191 ? -49.097 1.673 79.435 1.00 14.78 215 LEU A O 1
ATOM 1433 N N . ARG A 1 192 ? -49.218 3.776 80.276 1.00 11.34 216 ARG A N 1
ATOM 1434 C CA . ARG A 1 192 ? -48.057 4.291 79.538 1.00 10.30 216 ARG A CA 1
ATOM 1435 C C . ARG A 1 192 ? -46.761 3.553 79.955 1.00 13.97 216 ARG A C 1
ATOM 1436 O O . ARG A 1 192 ? -46.008 3.096 79.095 1.00 14.02 216 ARG A O 1
ATOM 1444 N N . LEU A 1 193 ? -46.521 3.433 81.268 1.00 10.83 217 LEU A N 1
ATOM 1445 C CA . LEU A 1 193 ? -45.309 2.795 81.795 1.00 11.44 217 LEU A CA 1
ATOM 1446 C C . LEU A 1 193 ? -45.346 1.265 81.629 1.00 17.22 217 LEU A C 1
ATOM 1447 O O . LEU A 1 193 ? -44.297 0.620 81.646 1.00 17.41 217 LEU A O 1
ATOM 1452 N N . ALA A 1 194 ? -46.554 0.689 81.458 1.00 14.65 218 ALA A N 1
ATOM 1453 C CA . ALA A 1 194 ? -46.704 -0.746 81.221 1.00 14.47 218 ALA A CA 1
ATOM 1454 C C . ALA A 1 194 ? -46.290 -1.099 79.790 1.00 18.38 218 ALA A C 1
ATOM 1455 O O . ALA A 1 194 ? -45.526 -2.043 79.585 1.00 17.91 218 ALA A O 1
ATOM 1457 N N . VAL A 1 195 ? -46.755 -0.300 78.797 1.00 14.28 219 VAL A N 1
ATOM 1458 C CA . VAL A 1 195 ? -46.405 -0.517 77.382 1.00 13.47 219 VAL A CA 1
ATOM 1459 C C . VAL A 1 195 ? -44.899 -0.278 77.144 1.00 15.86 219 VAL A C 1
ATOM 1460 O O . VAL A 1 195 ? -44.322 -0.862 76.229 1.00 15.79 219 VAL A O 1
ATOM 1464 N N . ARG A 1 196 ? -44.248 0.496 78.044 1.00 10.79 220 ARG A N 1
ATOM 1465 C CA . ARG A 1 196 ? -42.799 0.722 77.998 1.00 9.72 220 ARG A CA 1
ATOM 1466 C C . ARG A 1 196 ? -42.024 -0.616 78.155 1.00 13.90 220 ARG A C 1
ATOM 1467 O O . ARG A 1 196 ? -40.877 -0.720 77.710 1.00 12.58 220 ARG A O 1
ATOM 1475 N N . LEU A 1 197 ? -42.665 -1.633 78.784 1.00 10.31 221 LEU A N 1
ATOM 1476 C CA . LEU A 1 197 ? -42.003 -2.904 79.111 1.00 10.66 221 LEU A CA 1
ATOM 1477 C C . LEU A 1 197 ? -42.368 -4.050 78.126 1.00 15.74 221 LEU A C 1
ATOM 1478 O O . LEU A 1 197 ? -42.148 -5.221 78.448 1.00 15.96 221 LEU A O 1
ATOM 1483 N N . THR A 1 198 ? -42.873 -3.710 76.912 1.00 12.23 222 THR A N 1
ATOM 1484 C CA . THR A 1 198 ? -43.259 -4.743 75.921 1.00 12.53 222 THR A CA 1
ATOM 1485 C C . THR A 1 198 ? -42.073 -5.640 75.511 1.00 16.71 222 THR A C 1
ATOM 1486 O O . THR A 1 198 ? -42.280 -6.792 75.139 1.00 16.91 222 THR A O 1
ATOM 1490 N N . GLU A 1 199 ? -40.842 -5.093 75.535 1.00 12.77 223 GLU A N 1
ATOM 1491 C CA . GLU A 1 199 ? -39.660 -5.825 75.062 1.00 11.78 223 GLU A CA 1
ATOM 1492 C C . GLU A 1 199 ? -38.893 -6.505 76.207 1.00 14.46 223 GLU A C 1
ATOM 1493 O O . GLU A 1 199 ? -38.405 -7.623 76.037 1.00 14.89 223 GLU A O 1
ATOM 1499 N N . VAL A 1 200 ? -38.753 -5.816 77.357 1.00 10.16 224 VAL A N 1
ATOM 1500 C CA . VAL A 1 200 ? -37.955 -6.328 78.478 1.00 9.71 224 VAL A CA 1
ATOM 1501 C C . VAL A 1 200 ? -38.738 -7.337 79.363 1.00 13.75 224 VAL A C 1
ATOM 1502 O O . VAL A 1 200 ? -38.140 -8.268 79.906 1.00 13.70 224 VAL A O 1
ATOM 1506 N N . ASP A 1 201 ? -40.062 -7.136 79.520 1.00 9.64 225 ASP A N 1
ATOM 1507 C CA . ASP A 1 201 ? -40.867 -8.006 80.371 1.00 9.01 225 ASP A CA 1
ATOM 1508 C C . ASP A 1 201 ? -42.328 -7.991 79.938 1.00 11.55 225 ASP A C 1
ATOM 1509 O O . ASP A 1 201 ? -43.110 -7.170 80.426 1.00 10.73 225 ASP A O 1
ATOM 1514 N N . GLN A 1 202 ? -42.708 -8.926 79.030 1.00 8.58 226 GLN A N 1
ATOM 1515 C CA . GLN A 1 202 ? -44.087 -9.038 78.530 1.00 8.36 226 GLN A CA 1
ATOM 1516 C C . GLN A 1 202 ? -45.068 -9.402 79.644 1.00 13.54 226 GLN A C 1
ATOM 1517 O O . GLN A 1 202 ? -46.216 -8.968 79.609 1.00 13.02 226 GLN A O 1
ATOM 1523 N N . GLU A 1 203 ? -44.639 -10.258 80.602 1.00 10.11 227 GLU A N 1
ATOM 1524 C CA . GLU A 1 203 ? -45.512 -10.680 81.699 1.00 9.45 227 GLU A CA 1
ATOM 1525 C C . GLU A 1 203 ? -45.934 -9.481 82.576 1.00 13.46 227 GLU A C 1
ATOM 1526 O O . GLU A 1 203 ? -47.116 -9.328 82.876 1.00 12.94 227 GLU A O 1
ATOM 1532 N N . LYS A 1 204 ? -44.968 -8.618 82.952 1.00 9.91 228 LYS A N 1
ATOM 1533 C CA . LYS A 1 204 ? -45.262 -7.431 83.758 1.00 9.28 228 LYS A CA 1
ATOM 1534 C C . LYS A 1 204 ? -45.996 -6.365 82.916 1.00 12.16 228 LYS A C 1
ATOM 1535 O O . LYS A 1 204 ? -46.948 -5.751 83.398 1.00 9.70 228 LYS A O 1
ATOM 1541 N N . CYS A 1 205 ? -45.579 -6.190 81.639 1.00 9.77 229 CYS A N 1
ATOM 1542 C CA . CYS A 1 205 ? -46.245 -5.255 80.703 1.00 9.69 229 CYS A CA 1
ATOM 1543 C C . CYS A 1 205 ? -47.759 -5.546 80.609 1.00 14.89 229 CYS A C 1
ATOM 1544 O O . CYS A 1 205 ? -48.580 -4.652 80.840 1.00 13.94 229 CYS A O 1
ATOM 1547 N N . ILE A 1 206 ? -48.115 -6.807 80.318 1.00 13.09 230 ILE A N 1
ATOM 1548 C CA . ILE A 1 206 ? -49.506 -7.232 80.160 1.00 13.04 230 ILE A CA 1
ATOM 1549 C C . ILE A 1 206 ? -50.276 -7.200 81.501 1.00 18.12 230 ILE A C 1
ATOM 1550 O O . ILE A 1 206 ? -51.416 -6.741 81.537 1.00 18.42 230 ILE A O 1
ATOM 1555 N N . ALA A 1 207 ? -49.630 -7.641 82.604 1.00 15.17 231 ALA A N 1
ATOM 1556 C CA . ALA A 1 207 ? -50.266 -7.645 83.931 1.00 15.68 231 ALA A CA 1
ATOM 1557 C C . ALA A 1 207 ? -50.586 -6.217 84.406 1.00 19.33 231 ALA A C 1
ATOM 1558 O O . ALA A 1 207 ? -51.676 -5.973 84.924 1.00 18.91 231 ALA A O 1
ATOM 1560 N N . GLU A 1 208 ? -49.647 -5.269 84.200 1.00 15.44 232 GLU A N 1
ATOM 1561 C CA . GLU A 1 208 ? -49.857 -3.875 84.604 1.00 15.18 232 GLU A CA 1
ATOM 1562 C C . GLU A 1 208 ? -50.849 -3.155 83.677 1.00 19.22 232 GLU A C 1
ATOM 1563 O O . GLU A 1 208 ? -51.649 -2.347 84.148 1.00 19.71 232 GLU A O 1
ATOM 1569 N N . ALA A 1 209 ? -50.832 -3.488 82.369 1.00 15.30 233 ALA A N 1
ATOM 1570 C CA . ALA A 1 209 ? -51.774 -2.904 81.406 1.00 14.70 233 ALA A CA 1
ATOM 1571 C C . ALA A 1 209 ? -53.194 -3.408 81.655 1.00 20.12 233 ALA A C 1
ATOM 1572 O O . ALA A 1 209 ? -54.143 -2.633 81.555 1.00 20.94 233 ALA A O 1
ATOM 1574 N N . ASN A 1 210 ? -53.342 -4.718 82.010 1.00 16.69 234 ASN A N 1
ATOM 1575 C CA . ASN A 1 210 ? -54.656 -5.293 82.353 1.00 16.80 234 ASN A CA 1
ATOM 1576 C C . ASN A 1 210 ? -55.226 -4.636 83.607 1.00 19.83 234 ASN A C 1
ATOM 1577 O O . ASN A 1 210 ? -56.419 -4.361 83.668 1.00 18.08 234 ASN A O 1
ATOM 1582 N N . ALA A 1 211 ? -54.363 -4.361 84.604 1.00 17.38 235 ALA A N 1
ATOM 1583 C CA . ALA A 1 211 ? -54.785 -3.685 85.831 1.00 17.75 235 ALA A CA 1
ATOM 1584 C C . ALA A 1 211 ? -55.219 -2.244 85.535 1.00 22.45 235 ALA A C 1
ATOM 1585 O O . ALA A 1 211 ? -56.175 -1.753 86.136 1.00 23.19 235 ALA A O 1
ATOM 1587 N N . ALA A 1 212 ? -54.546 -1.585 84.566 1.00 18.23 236 ALA A N 1
ATOM 1588 C CA . ALA A 1 212 ? -54.875 -0.216 84.176 1.00 17.96 236 ALA A CA 1
ATOM 1589 C C . ALA A 1 212 ? -56.196 -0.156 83.395 1.00 22.63 236 ALA A C 1
ATOM 1590 O O . ALA A 1 212 ? -57.011 0.726 83.641 1.00 22.43 236 ALA A O 1
ATOM 1592 N N . ILE A 1 213 ? -56.406 -1.101 82.460 1.00 19.80 237 ILE A N 1
ATOM 1593 C CA . ILE A 1 213 ? -57.629 -1.139 81.642 1.00 19.74 237 ILE A CA 1
ATOM 1594 C C . ILE A 1 213 ? -58.853 -1.620 82.468 1.00 24.11 237 ILE A C 1
ATOM 1595 O O . ILE A 1 213 ? -59.971 -1.161 82.231 1.00 23.54 237 ILE A O 1
ATOM 1600 N N . SER A 1 214 ? -58.624 -2.505 83.461 1.00 21.42 238 SER A N 1
ATOM 1601 C CA . SER A 1 214 ? -59.714 -3.066 84.275 1.00 22.23 238 SER A CA 1
ATOM 1602 C C . SER A 1 214 ? -60.053 -2.181 85.490 1.00 27.35 238 SER A C 1
ATOM 1603 O O . SER A 1 214 ? -61.086 -2.395 86.135 1.00 27.82 238 SER A O 1
ATOM 1606 N N . SER A 1 215 ? -59.174 -1.200 85.815 1.00 23.34 239 SER A N 1
ATOM 1607 C CA . SER A 1 215 ? -59.370 -0.324 86.983 1.00 22.72 239 SER A CA 1
ATOM 1608 C C . SER A 1 215 ? -60.722 0.421 86.937 1.00 27.57 239 SER A C 1
ATOM 1609 O O . SER A 1 215 ? -61.064 1.033 85.919 1.00 26.78 239 SER A O 1
ATOM 1612 N N . PRO A 1 216 ? -61.471 0.445 88.073 1.00 24.73 240 PRO A N 1
ATOM 1613 C CA . PRO A 1 216 ? -62.750 1.183 88.090 1.00 24.68 240 PRO A CA 1
ATOM 1614 C C . PRO A 1 216 ? -62.550 2.705 88.054 1.00 28.33 240 PRO A C 1
ATOM 1615 O O . PRO A 1 216 ? -63.502 3.448 87.794 1.00 27.85 240 PRO A O 1
ATOM 1619 N N . ALA A 1 217 ? -61.302 3.171 88.307 1.00 24.49 241 ALA A N 1
ATOM 1620 C CA . ALA A 1 217 ? -60.965 4.599 88.278 1.00 24.27 241 ALA A CA 1
ATOM 1621 C C . ALA A 1 217 ? -61.056 5.166 86.852 1.00 26.99 241 ALA A C 1
ATOM 1622 O O . ALA A 1 217 ? -61.297 6.365 86.673 1.00 26.22 241 ALA A O 1
ATOM 1624 N N . GLY A 1 218 ? -60.853 4.299 85.856 1.00 22.03 242 GLY A N 1
ATOM 1625 C CA . GLY A 1 218 ? -60.929 4.683 84.453 1.00 20.90 242 GLY A CA 1
ATOM 1626 C C . GLY A 1 218 ? -59.655 5.310 83.933 1.00 22.13 242 GLY A C 1
ATOM 1627 O O . GLY A 1 218 ? -58.701 5.501 84.685 1.00 19.97 242 GLY A O 1
ATOM 1628 N N . LEU A 1 219 ? -59.632 5.631 82.630 1.00 18.99 243 LEU A N 1
ATOM 1629 C CA . LEU A 1 219 ? -58.473 6.260 81.980 1.00 18.72 243 LEU A CA 1
ATOM 1630 C C . LEU A 1 219 ? -58.882 7.618 81.384 1.00 22.53 243 LEU A C 1
ATOM 1631 O O . LEU A 1 219 ? -60.056 7.992 81.454 1.00 22.70 243 LEU A O 1
ATOM 1636 N N . ILE A 1 220 ? -57.935 8.317 80.720 1.00 18.58 244 ILE A N 1
ATOM 1637 C CA . ILE A 1 220 ? -58.267 9.542 79.983 1.00 18.39 244 ILE A CA 1
ATOM 1638 C C . ILE A 1 220 ? -58.989 9.156 78.677 1.00 23.29 244 ILE A C 1
ATOM 1639 O O . ILE A 1 220 ? -58.338 8.851 77.668 1.00 22.59 244 ILE A O 1
ATOM 1644 N N . SER A 1 221 ? -60.324 8.995 78.762 1.00 21.42 245 SER A N 1
ATOM 1645 C CA . SER A 1 221 ? -61.139 8.435 77.680 1.00 21.86 245 SER A CA 1
ATOM 1646 C C . SER A 1 221 ? -61.726 9.506 76.759 1.00 25.92 245 SER A C 1
ATOM 1647 O O . SER A 1 221 ? -62.222 9.177 75.680 1.00 25.74 245 SER A O 1
ATOM 1650 N N . ASP A 1 222 ? -61.711 10.779 77.193 1.00 22.92 246 ASP A N 1
ATOM 1651 C CA . ASP A 1 222 ? -62.214 11.880 76.359 1.00 22.69 246 ASP A CA 1
ATOM 1652 C C . ASP A 1 222 ? -61.421 13.175 76.593 1.00 24.87 246 ASP A C 1
ATOM 1653 O O . ASP A 1 222 ? -60.649 13.262 77.551 1.00 24.28 246 ASP A O 1
ATOM 1658 N N . LYS A 1 223 ? -61.620 14.190 75.711 1.00 20.50 247 LYS A N 1
ATOM 1659 C CA . LYS A 1 223 ? -60.884 15.470 75.767 1.00 19.08 247 LYS A CA 1
ATOM 1660 C C . LYS A 1 223 ? -61.048 16.206 77.108 1.00 20.47 247 LYS A C 1
ATOM 1661 O O . LYS A 1 223 ? -60.178 16.990 77.485 1.00 19.45 247 LYS A O 1
ATOM 1667 N N . ALA A 1 224 ? -62.157 15.951 77.824 1.00 16.60 248 ALA A N 1
ATOM 1668 C CA . ALA A 1 224 ? -62.414 16.590 79.118 1.00 15.81 248 ALA A CA 1
ATOM 1669 C C . ALA A 1 224 ? -61.443 16.072 80.212 1.00 18.27 248 ALA A C 1
ATOM 1670 O O . ALA A 1 224 ? -61.229 16.753 81.220 1.00 18.30 248 ALA A O 1
ATOM 1672 N N . ASP A 1 225 ? -60.847 14.883 79.994 1.00 12.97 249 ASP A N 1
ATOM 1673 C CA . ASP A 1 225 ? -59.935 14.271 80.967 1.00 12.75 249 ASP A CA 1
ATOM 1674 C C . ASP A 1 225 ? -58.457 14.622 80.677 1.00 17.18 249 ASP A C 1
ATOM 1675 O O . ASP A 1 225 ? -57.587 14.340 81.503 1.00 17.28 249 ASP A O 1
ATOM 1680 N N . ASN A 1 226 ? -58.177 15.215 79.491 1.00 14.06 250 ASN A N 1
ATOM 1681 C CA . ASN A 1 226 ? -56.801 15.531 79.058 1.00 13.33 250 ASN A CA 1
ATOM 1682 C C . ASN A 1 226 ? -56.017 16.303 80.112 1.00 18.24 250 ASN A C 1
ATOM 1683 O O . ASN A 1 226 ? -56.547 17.232 80.715 1.00 19.31 250 ASN A O 1
ATOM 1688 N N . ALA A 1 227 ? -54.733 15.936 80.314 1.00 14.10 251 ALA A N 1
ATOM 1689 C CA . ALA A 1 227 ? -53.876 16.614 81.281 1.00 13.48 251 ALA A CA 1
ATOM 1690 C C . ALA A 1 227 ? -53.067 17.722 80.609 1.00 16.96 251 ALA A C 1
ATOM 1691 O O . ALA A 1 227 ? -52.337 17.464 79.645 1.00 15.58 251 ALA A O 1
ATOM 1693 N N . TYR A 1 228 ? -53.239 18.966 81.078 1.00 14.17 252 TYR A N 1
ATOM 1694 C CA . TYR A 1 228 ? -52.510 20.113 80.546 1.00 13.43 252 TYR A CA 1
ATOM 1695 C C . TYR A 1 228 ? -51.760 20.829 81.658 1.00 15.40 252 TYR A C 1
ATOM 1696 O O . TYR A 1 228 ? -52.202 20.814 82.809 1.00 15.28 252 TYR A O 1
ATOM 1713 N N . PRO A 1 230 ? -50.895 24.727 82.177 1.00 13.42 254 PRO A N 1
ATOM 1714 C CA . PRO A 1 230 ? -50.937 26.087 81.639 1.00 13.59 254 PRO A CA 1
ATOM 1715 C C . PRO A 1 230 ? -49.748 26.929 82.105 1.00 17.61 254 PRO A C 1
ATOM 1716 O O . PRO A 1 230 ? -49.346 26.858 83.267 1.00 16.55 254 PRO A O 1
ATOM 1720 N N . PRO A 1 231 ? -49.136 27.716 81.199 1.00 15.36 255 PRO A N 1
ATOM 1721 C CA . PRO A 1 231 ? -48.055 28.603 81.637 1.00 15.02 255 PRO A CA 1
ATOM 1722 C C . PRO A 1 231 ? -48.612 29.837 82.353 1.00 19.06 255 PRO A C 1
ATOM 1723 O O . PRO A 1 231 ? -49.809 30.118 82.249 1.00 18.76 255 PRO A O 1
ATOM 1727 N N . LYS A 1 232 ? -47.751 30.569 83.089 1.00 15.82 256 LYS A N 1
ATOM 1728 C CA . LYS A 1 232 ? -48.172 31.794 83.778 1.00 15.50 256 LYS A CA 1
ATOM 1729 C C . LYS A 1 232 ? -48.732 32.809 82.799 1.00 19.69 256 LYS A C 1
ATOM 1730 O O . LYS A 1 232 ? -49.808 33.366 83.039 1.00 18.81 256 LYS A O 1
ATOM 1736 N N . ALA A 1 233 ? -47.999 33.054 81.664 1.00 16.69 257 ALA A N 1
ATOM 1737 C CA . ALA A 1 233 ? -48.382 34.061 80.655 1.00 16.86 257 ALA A CA 1
ATOM 1738 C C . ALA A 1 233 ? -48.759 35.404 81.322 1.00 21.16 257 ALA A C 1
ATOM 1739 O O . ALA A 1 233 ? -49.760 36.024 80.950 1.00 20.32 257 ALA A O 1
ATOM 1741 N N . ASP A 1 234 ? -47.950 35.840 82.324 1.00 18.39 258 ASP A N 1
ATOM 1742 C CA . ASP A 1 234 ? -48.223 37.055 83.094 1.00 18.94 258 ASP A CA 1
ATOM 1743 C C . ASP A 1 234 ? -47.168 38.153 82.833 1.00 23.70 258 ASP A C 1
ATOM 1744 O O . ASP A 1 234 ? -47.131 39.159 83.548 1.00 23.74 258 ASP A O 1
ATOM 1749 N N . GLY A 1 235 ? -46.323 37.940 81.824 1.00 20.26 259 GLY A N 1
ATOM 1750 C CA . GLY A 1 235 ? -45.276 38.893 81.466 1.00 20.20 259 GLY A CA 1
ATOM 1751 C C . GLY A 1 235 ? -43.914 38.530 82.027 1.00 24.31 259 GLY A C 1
ATOM 1752 O O . GLY A 1 235 ? -42.901 39.116 81.631 1.00 24.08 259 GLY A O 1
ATOM 1753 N N . SER A 1 236 ? -43.876 37.564 82.972 1.00 21.13 260 SER A N 1
ATOM 1754 C CA . SER A 1 236 ? -42.614 37.093 83.555 1.00 20.74 260 SER A CA 1
ATOM 1755 C C . SER A 1 236 ? -41.769 36.388 82.503 1.00 22.47 260 SER A C 1
ATOM 1756 O O . SER A 1 236 ? -42.313 35.695 81.637 1.00 21.94 260 SER A O 1
ATOM 1759 N N . TRP A 1 237 ? -40.441 36.589 82.549 1.00 17.92 261 TRP A N 1
ATOM 1760 C CA . TRP A 1 237 ? -39.524 35.990 81.580 1.00 17.12 261 TRP A CA 1
ATOM 1761 C C . TRP A 1 237 ? -39.577 34.461 81.639 1.00 20.98 261 TRP A C 1
ATOM 1762 O O . TRP A 1 237 ? -39.476 33.877 82.721 1.00 20.94 261 TRP A O 1
ATOM 1773 N N . GLY A 1 238 ? -39.717 33.830 80.474 1.00 17.08 262 GLY A N 1
ATOM 1774 C CA . GLY A 1 238 ? -39.700 32.376 80.355 1.00 16.74 262 GLY A CA 1
ATOM 1775 C C . GLY A 1 238 ? -40.849 31.673 81.054 1.00 20.85 262 GLY A C 1
ATOM 1776 O O . GLY A 1 238 ? -40.739 30.492 81.388 1.00 21.53 262 GLY A O 1
ATOM 1777 N N . GLN A 1 239 ? -41.982 32.379 81.250 1.00 15.94 263 GLN A N 1
ATOM 1778 C CA . GLN A 1 239 ? -43.160 31.779 81.891 1.00 15.13 263 GLN A CA 1
ATOM 1779 C C . GLN A 1 239 ? -44.353 31.683 80.928 1.00 18.89 263 GLN A C 1
ATOM 1780 O O . GLN A 1 239 ? -45.494 31.560 81.368 1.00 19.54 263 GLN A O 1
ATOM 1786 N N . ASP A 1 240 ? -44.074 31.669 79.617 1.00 15.40 264 ASP A N 1
ATOM 1787 C CA . ASP A 1 240 ? -45.105 31.493 78.585 1.00 15.43 264 ASP A CA 1
ATOM 1788 C C . ASP A 1 240 ? -44.996 30.091 78.002 1.00 18.30 264 ASP A C 1
ATOM 1789 O O . ASP A 1 240 ? -44.205 29.284 78.493 1.00 17.35 264 ASP A O 1
ATOM 1794 N N . TYR A 1 241 ? -45.752 29.804 76.915 1.00 14.73 265 TYR A N 1
ATOM 1795 C CA . TYR A 1 241 ? -45.500 28.617 76.118 1.00 13.39 265 TYR A CA 1
ATOM 1796 C C . TYR A 1 241 ? -44.225 28.888 75.354 1.00 17.39 265 TYR A C 1
ATOM 1797 O O . TYR A 1 241 ? -44.241 29.632 74.371 1.00 17.14 265 TYR A O 1
ATOM 1806 N N . ASN A 1 242 ? -43.088 28.500 75.956 1.00 13.72 266 ASN A N 1
ATOM 1807 C CA . ASN A 1 242 ? -41.778 29.050 75.653 1.00 13.22 266 ASN A CA 1
ATOM 1808 C C . ASN A 1 242 ? -41.261 28.894 74.226 1.00 15.64 266 ASN A C 1
ATOM 1809 O O . ASN A 1 242 ? -40.364 29.644 73.833 1.00 14.98 266 ASN A O 1
ATOM 1814 N N . TYR A 1 243 ? -41.898 28.024 73.401 1.00 11.08 267 TYR A N 1
ATOM 1815 C CA . TYR A 1 243 ? -41.551 27.954 71.969 1.00 10.46 267 TYR A CA 1
ATOM 1816 C C . TYR A 1 243 ? -41.737 29.333 71.309 1.00 14.78 267 TYR A C 1
ATOM 1817 O O . TYR A 1 243 ? -41.026 29.663 70.359 1.00 15.00 267 TYR A O 1
ATOM 1826 N N . THR A 1 244 ? -42.688 30.155 71.843 1.00 11.18 268 THR A N 1
ATOM 1827 C CA . THR A 1 244 ? -42.941 31.511 71.329 1.00 10.74 268 THR A CA 1
ATOM 1828 C C . THR A 1 244 ? -41.719 32.415 71.525 1.00 13.38 268 THR A C 1
ATOM 1829 O O . THR A 1 244 ? -41.408 33.218 70.653 1.00 13.60 268 THR A O 1
ATOM 1841 N N . PHE A 1 246 ? -38.390 31.289 71.940 1.00 11.67 270 PHE A N 1
ATOM 1842 C CA . PHE A 1 246 ? -37.263 30.749 71.170 1.00 11.91 270 PHE A CA 1
ATOM 1843 C C . PHE A 1 246 ? -37.388 31.069 69.663 1.00 16.52 270 PHE A C 1
ATOM 1844 O O . PHE A 1 246 ? -36.414 31.523 69.046 1.00 16.05 270 PHE A O 1
ATOM 1852 N N . GLN A 1 247 ? -38.582 30.817 69.065 1.00 12.91 271 GLN A N 1
ATOM 1853 C CA . GLN A 1 247 ? -38.770 31.019 67.625 1.00 12.66 271 GLN A CA 1
ATOM 1854 C C . GLN A 1 247 ? -39.134 32.460 67.258 1.00 16.06 271 GLN A C 1
ATOM 1855 O O . GLN A 1 247 ? -38.535 33.023 66.346 1.00 15.80 271 GLN A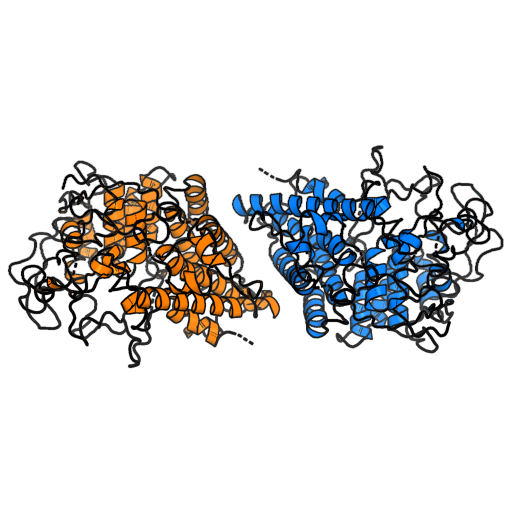 O 1
ATOM 1861 N N . ILE A 1 248 ? -40.177 33.020 67.889 1.00 12.48 272 ILE A N 1
ATOM 1862 C CA . ILE A 1 248 ? -40.670 34.348 67.511 1.00 12.23 272 ILE A CA 1
ATOM 1863 C C . ILE A 1 248 ? -39.811 35.479 68.108 1.00 16.19 272 ILE A C 1
ATOM 1864 O O . ILE A 1 248 ? -39.224 36.257 67.360 1.00 15.35 272 ILE A O 1
ATOM 1869 N N . THR A 1 249 ? -39.761 35.580 69.458 1.00 13.57 273 THR A N 1
ATOM 1870 C CA . THR A 1 249 ? -39.036 36.666 70.138 1.00 13.38 273 THR A CA 1
ATOM 1871 C C . THR A 1 249 ? -37.544 36.676 69.765 1.00 18.16 273 THR A C 1
ATOM 1872 O O . THR A 1 249 ? -36.987 37.741 69.495 1.00 18.60 273 THR A O 1
ATOM 1876 N N . TRP A 1 250 ? -36.902 35.487 69.733 1.00 14.57 274 TRP A N 1
ATOM 1877 C CA . TRP A 1 250 ? -35.465 35.393 69.438 1.00 14.16 274 TRP A CA 1
ATOM 1878 C C . TRP A 1 250 ? -35.174 35.129 67.940 1.00 17.54 274 TRP A C 1
ATOM 1879 O O . TRP A 1 250 ? -34.007 35.009 67.556 1.00 18.01 274 TRP A O 1
ATOM 1890 N N . SER A 1 251 ? -36.241 35.061 67.091 1.00 12.70 275 SER A N 1
ATOM 1891 C CA . SER A 1 251 ? -36.099 34.853 65.629 1.00 11.95 275 SER A CA 1
ATOM 1892 C C . SER A 1 251 ? -35.231 33.615 65.283 1.00 16.37 275 SER A C 1
ATOM 1893 O O . SER A 1 251 ? -34.404 33.666 64.363 1.00 16.56 275 SER A O 1
ATOM 1896 N N . GLY A 1 252 ? -35.456 32.522 66.005 1.00 12.83 276 GLY A N 1
ATOM 1897 C CA . GLY A 1 252 ? -34.761 31.265 65.771 1.00 12.24 276 GLY A CA 1
ATOM 1898 C C . GLY A 1 252 ? -35.699 30.172 65.315 1.00 15.60 276 GLY A C 1
ATOM 1899 O O . GLY A 1 252 ? -36.429 29.597 66.123 1.00 15.43 276 GLY A O 1
ATOM 1900 N N . PRO A 1 253 ? -35.737 29.883 63.994 1.00 11.97 277 PRO A N 1
ATOM 1901 C CA . PRO A 1 253 ? -36.700 28.885 63.493 1.00 11.60 277 PRO A CA 1
ATOM 1902 C C . PRO A 1 253 ? -36.557 27.513 64.142 1.00 14.94 277 PRO A C 1
ATOM 1903 O O . PRO A 1 253 ? -35.454 26.968 64.216 1.00 14.44 277 PRO A O 1
ATOM 1907 N N . ILE A 1 254 ? -37.674 26.965 64.637 1.00 11.45 278 ILE A N 1
ATOM 1908 C CA . ILE A 1 254 ? -37.729 25.594 65.135 1.00 11.14 278 ILE A CA 1
ATOM 1909 C C . ILE A 1 254 ? -38.495 24.756 64.117 1.00 16.07 278 ILE A C 1
ATOM 1910 O O . ILE A 1 254 ? -39.709 24.930 63.954 1.00 15.24 278 ILE A O 1
ATOM 1915 N N . CYS A 1 255 ? -37.761 23.989 63.311 1.00 12.32 279 CYS A N 1
ATOM 1916 C CA . CYS A 1 255 ? -38.264 23.452 62.066 1.00 12.11 279 CYS A CA 1
ATOM 1917 C C . CYS A 1 255 ? -38.907 22.110 62.167 1.00 12.54 279 CYS A C 1
ATOM 1918 O O . CYS A 1 255 ? -38.586 21.321 63.058 1.00 11.80 279 CYS A O 1
ATOM 1929 N N . SER A 1 257 ? -38.817 18.409 60.851 1.00 8.53 281 SER A N 1
ATOM 1930 C CA . SER A 1 257 ? -37.722 17.569 60.361 1.00 8.11 281 SER A CA 1
ATOM 1931 C C . SER A 1 257 ? -38.087 16.934 59.033 1.00 12.26 281 SER A C 1
ATOM 1932 O O . SER A 1 257 ? -39.274 16.791 58.724 1.00 12.41 281 SER A O 1
ATOM 1935 N N . LYS A 1 258 ? -37.064 16.525 58.240 1.00 8.92 282 LYS A N 1
ATOM 1936 C CA A LYS A 1 258 ? -37.294 15.839 56.969 0.50 8.74 282 LYS A CA 1
ATOM 1937 C CA B LYS A 1 258 ? -37.293 15.836 56.969 0.50 8.69 282 LYS A CA 1
ATOM 1938 C C . LYS A 1 258 ? -38.014 14.509 57.219 1.00 13.07 282 LYS A C 1
ATOM 1939 O O . LYS A 1 258 ? -38.900 14.129 56.448 1.00 13.48 282 LYS A O 1
ATOM 1950 N N . SER A 1 259 ? -37.674 13.828 58.341 1.00 9.97 283 SER A N 1
ATOM 1951 C CA . SER A 1 259 ? -38.316 12.574 58.731 1.00 10.03 283 SER A CA 1
ATOM 1952 C C . SER A 1 259 ? -39.827 12.757 58.894 1.00 13.24 283 SER A C 1
ATOM 1953 O O . SER A 1 259 ? -40.599 11.966 58.359 1.00 13.15 283 SER A O 1
ATOM 1956 N N . VAL A 1 260 ? -40.250 13.828 59.613 1.00 9.79 284 VAL A N 1
ATOM 1957 C CA . VAL A 1 260 ? -41.676 14.113 59.831 1.00 9.96 284 VAL A CA 1
ATOM 1958 C C . VAL A 1 260 ? -42.385 14.467 58.511 1.00 14.62 284 VAL A C 1
ATOM 1959 O O . VAL A 1 260 ? -43.496 13.995 58.270 1.00 13.81 284 VAL A O 1
ATOM 1963 N N . GLU A 1 261 ? -41.702 15.227 57.619 1.00 11.90 285 GLU A N 1
ATOM 1964 C CA . GLU A 1 261 ? -42.257 15.538 56.299 1.00 11.77 285 GLU A CA 1
ATOM 1965 C C . GLU A 1 261 ? -42.565 14.243 55.536 1.00 17.07 285 GLU A C 1
ATOM 1966 O O . GLU A 1 261 ? -43.643 14.113 54.961 1.00 16.56 285 GLU A O 1
ATOM 1972 N N . LYS A 1 262 ? -41.643 13.250 55.606 1.00 14.16 286 LYS A N 1
ATOM 1973 C CA . LYS A 1 262 ? -41.840 11.945 54.967 1.00 14.09 286 LYS A CA 1
ATOM 1974 C C . LYS A 1 262 ? -43.042 11.201 55.581 1.00 18.27 286 LYS A C 1
ATOM 1975 O O . LYS A 1 262 ? -43.739 10.475 54.875 1.00 18.19 286 LYS A O 1
ATOM 1981 N N . LEU A 1 263 ? -43.291 11.406 56.900 1.00 14.09 287 LEU A N 1
ATOM 1982 C CA . LEU A 1 263 ? -44.386 10.740 57.613 1.00 13.56 287 LEU A CA 1
ATOM 1983 C C . LEU A 1 263 ? -45.756 11.389 57.324 1.00 17.56 287 LEU A C 1
ATOM 1984 O O . LEU A 1 263 ? -46.780 10.704 57.390 1.00 17.19 287 LEU A O 1
ATOM 1989 N N . VAL A 1 264 ? -45.783 12.729 57.098 1.00 13.45 288 VAL A N 1
ATOM 1990 C CA . VAL A 1 264 ? -47.061 13.468 56.930 1.00 12.82 288 VAL A CA 1
ATOM 1991 C C . VAL A 1 264 ? -47.454 13.674 55.444 1.00 18.46 288 VAL A C 1
ATOM 1992 O O . VAL A 1 264 ? -48.606 14.013 55.155 1.00 18.54 288 VAL A O 1
ATOM 1996 N N . THR A 1 265 ? -46.497 13.473 54.514 1.00 16.09 289 THR A N 1
ATOM 1997 C CA . THR A 1 265 ? -46.744 13.661 53.076 1.00 16.65 289 THR A CA 1
ATOM 1998 C C . THR A 1 265 ? -47.655 12.575 52.508 1.00 21.10 289 THR A C 1
ATOM 1999 O O . THR A 1 265 ? -47.502 11.400 52.847 1.00 20.60 289 THR A O 1
ATOM 2003 N N . ASN A 1 266 ? -48.619 12.979 51.631 1.00 17.95 290 ASN A N 1
ATOM 2004 C CA . ASN A 1 266 ? -49.486 12.066 50.862 1.00 18.40 290 ASN A CA 1
ATOM 2005 C C . ASN A 1 266 ? -50.519 11.313 51.719 1.00 22.42 290 ASN A C 1
ATOM 2006 O O . ASN A 1 266 ? -51.670 11.179 51.303 1.00 22.34 290 ASN A O 1
ATOM 2011 N N . ILE A 1 267 ? -50.093 10.769 52.879 1.00 18.87 291 ILE A N 1
ATOM 2012 C CA . ILE A 1 267 ? -50.971 9.966 53.749 1.00 19.04 291 ILE A CA 1
ATOM 2013 C C . ILE A 1 267 ? -52.319 10.673 54.031 1.00 23.48 291 ILE A C 1
ATOM 2014 O O . ILE A 1 267 ? -52.339 11.851 54.387 1.00 22.91 291 ILE A O 1
ATOM 2019 N N . GLY A 1 268 ? -53.421 9.955 53.804 1.00 20.33 292 GLY A N 1
ATOM 2020 C CA . GLY A 1 268 ? -54.760 10.481 54.043 1.00 20.30 292 GLY A CA 1
ATOM 2021 C C . GLY A 1 268 ? -55.477 10.931 52.785 1.00 24.37 292 GLY A C 1
ATOM 2022 O O . GLY A 1 268 ? -56.700 11.078 52.785 1.00 23.73 292 GLY A O 1
ATOM 2023 N N . GLY A 1 269 ? -54.706 11.205 51.731 1.00 21.73 293 GLY A N 1
ATOM 2024 C CA . GLY A 1 269 ? -55.249 11.578 50.423 1.00 22.01 293 GLY A CA 1
ATOM 2025 C C . GLY A 1 269 ? -55.841 12.978 50.349 1.00 25.90 293 GLY A C 1
ATOM 2026 O O . GLY A 1 269 ? -56.325 13.389 49.289 1.00 25.40 293 GLY A O 1
ATOM 2027 N N . VAL A 1 270 ? -55.825 13.725 51.478 1.00 22.44 294 VAL A N 1
ATOM 2028 C CA . VAL A 1 270 ? -56.393 15.082 51.511 1.00 22.15 294 VAL A CA 1
ATOM 2029 C C . VAL A 1 270 ? -55.443 16.078 50.844 1.00 24.44 294 VAL A C 1
ATOM 2030 O O . VAL A 1 270 ? -54.286 16.192 51.251 1.00 23.56 294 VAL A O 1
ATOM 2034 N N . ALA A 1 271 ? -55.932 16.791 49.801 1.00 20.28 295 ALA A N 1
ATOM 2035 C CA . ALA A 1 271 ? -55.117 17.757 49.047 1.00 19.46 295 ALA A CA 1
ATOM 2036 C C . ALA A 1 271 ? -54.598 18.898 49.940 1.00 22.06 295 ALA A C 1
ATOM 2037 O O . ALA A 1 271 ? -55.208 19.208 50.970 1.00 20.53 295 ALA A O 1
ATOM 2039 N N . TRP A 1 272 ? -53.466 19.528 49.537 1.00 18.70 296 TRP A N 1
ATOM 2040 C CA . TRP A 1 272 ? -52.872 20.652 50.275 1.00 18.43 296 TRP A CA 1
ATOM 2041 C C . TRP A 1 272 ? -53.906 21.788 50.476 1.00 23.28 296 TRP A C 1
ATOM 2042 O O . TRP A 1 272 ? -54.578 22.187 49.524 1.00 23.26 296 TRP A O 1
ATOM 2053 N N . PRO A 1 273 ? -54.098 22.272 51.737 1.00 20.54 297 PRO A N 1
ATOM 2054 C CA . PRO A 1 273 ? -55.144 23.290 51.976 1.00 20.77 297 PRO A CA 1
ATOM 2055 C C . PRO A 1 273 ? -54.773 24.671 51.428 1.00 26.09 297 PRO A C 1
ATOM 2056 O O . PRO A 1 273 ? -53.590 24.997 51.315 1.00 26.03 297 PRO A O 1
ATOM 2060 N N . GLN A 1 274 ? -55.785 25.492 51.112 1.00 23.06 298 GLN A N 1
ATOM 2061 C CA . GLN A 1 274 ? -55.558 26.831 50.563 1.00 23.10 298 GLN A CA 1
ATOM 2062 C C . GLN A 1 274 ? -55.261 27.852 51.668 1.00 26.66 298 GLN A C 1
ATOM 2063 O O . GLN A 1 274 ? -55.671 27.662 52.817 1.00 25.97 298 GLN A O 1
ATOM 2065 N N . GLY A 1 275 ? -54.547 28.924 51.306 1.00 23.20 299 GLY A N 1
ATOM 2066 C CA . GLY A 1 275 ? -54.263 30.036 52.210 1.00 22.66 299 GLY A CA 1
ATOM 2067 C C . GLY A 1 275 ? -53.286 29.712 53.327 1.00 26.40 299 GLY A C 1
ATOM 2068 O O . GLY A 1 275 ? -53.371 30.292 54.415 1.00 26.27 299 GLY A O 1
ATOM 2069 N N . VAL A 1 276 ? -52.330 28.806 53.065 1.00 22.03 300 VAL A N 1
ATOM 2070 C CA . VAL A 1 276 ? -51.288 28.486 54.045 1.00 21.00 300 VAL A CA 1
ATOM 2071 C C . VAL A 1 276 ? -50.171 29.532 53.971 1.00 24.29 300 VAL A C 1
ATOM 2072 O O . VAL A 1 276 ? -49.554 29.700 52.917 1.00 23.33 300 VAL A O 1
ATOM 2076 N N . VAL A 1 277 ? -49.983 30.304 55.055 1.00 20.57 301 VAL A N 1
ATOM 2077 C CA . VAL A 1 277 ? -48.989 31.377 55.079 1.00 19.95 301 VAL A CA 1
ATOM 2078 C C . VAL A 1 277 ? -48.204 31.367 56.375 1.00 22.10 301 VAL A C 1
ATOM 2079 O O . VAL A 1 277 ? -48.708 30.903 57.395 1.00 21.39 301 VAL A O 1
ATOM 2081 N N . ASN A 1 278 ? -46.973 31.921 56.357 1.00 17.72 302 ASN A N 1
ATOM 2082 C CA . ASN A 1 278 ? -46.223 32.143 57.586 1.00 16.61 302 ASN A CA 1
ATOM 2083 C C . ASN A 1 278 ? -46.802 33.370 58.279 1.00 20.81 302 ASN A C 1
ATOM 2084 O O . ASN A 1 278 ? -46.853 34.438 57.681 1.00 21.00 302 ASN A O 1
ATOM 2089 N N . GLN A 1 279 ? -47.356 33.191 59.485 1.00 17.67 303 GLN A N 1
ATOM 2090 C CA . GLN A 1 279 ? -48.080 34.272 60.175 1.00 17.51 303 GLN A CA 1
ATOM 2091 C C . GLN A 1 279 ? -47.142 35.278 60.895 1.00 19.71 303 GLN A C 1
ATOM 2092 O O . GLN A 1 279 ? -47.623 36.259 61.470 1.00 19.23 303 GLN A O 1
ATOM 2098 N N . THR A 1 280 ? -45.811 35.054 60.827 1.00 15.16 304 THR A N 1
ATOM 2099 C CA . THR A 1 280 ? -44.841 35.982 61.431 1.00 14.95 304 THR A CA 1
ATOM 2100 C C . THR A 1 280 ? -44.344 37.001 60.389 1.00 18.34 304 THR A C 1
ATOM 2101 O O . THR A 1 280 ? -44.316 38.202 60.665 1.00 17.27 304 THR A O 1
ATOM 2105 N N . SER A 1 281 ? -43.985 36.521 59.186 1.00 15.39 305 SER A N 1
ATOM 2106 C CA . SER A 1 281 ? -43.482 37.384 58.115 1.00 15.48 305 SER A CA 1
ATOM 2107 C C . SER A 1 281 ? -44.589 37.775 57.131 1.00 20.27 305 SER A C 1
ATOM 2108 O O . SER A 1 281 ? -44.430 38.734 56.370 1.00 20.19 305 SER A O 1
ATOM 2111 N N . GLY A 1 282 ? -45.679 37.003 57.124 1.00 16.83 306 GLY A N 1
ATOM 2112 C CA . GLY A 1 282 ? -46.786 37.216 56.195 1.00 16.67 306 GLY A CA 1
ATOM 2113 C C . GLY A 1 282 ? -46.544 36.586 54.837 1.00 20.08 306 GLY A C 1
ATOM 2114 O O . GLY A 1 282 ? -47.367 36.723 53.931 1.00 20.01 306 GLY A O 1
ATOM 2115 N N . VAL A 1 283 ? -45.404 35.879 54.686 1.00 16.84 307 VAL A N 1
ATOM 2116 C CA . VAL A 1 283 ? -45.038 35.237 53.420 1.00 16.60 307 VAL A CA 1
ATOM 2117 C C . VAL A 1 283 ? -45.897 33.988 53.171 1.00 19.86 307 VAL A C 1
ATOM 2118 O O . VAL A 1 283 ? -45.927 33.078 54.007 1.00 19.55 307 VAL A O 1
ATOM 2122 N N . ALA A 1 284 ? -46.615 33.960 52.034 1.00 15.66 308 ALA A N 1
ATOM 2123 C CA . ALA A 1 284 ? -47.461 32.825 51.663 1.00 15.26 308 ALA A CA 1
ATOM 2124 C C . ALA A 1 284 ? -46.609 31.614 51.256 1.00 19.08 308 ALA A C 1
ATOM 2125 O O . ALA A 1 284 ? -45.442 31.777 50.874 1.00 17.97 308 ALA A O 1
ATOM 2127 N N . VAL A 1 285 ? -47.186 30.394 51.349 1.00 15.73 309 VAL A N 1
ATOM 2128 C CA . VAL A 1 285 ? -46.472 29.172 50.971 1.00 15.18 309 VAL A CA 1
ATOM 2129 C C . VAL A 1 285 ? -46.032 29.223 49.496 1.00 18.40 309 VAL A C 1
ATOM 2130 O O . VAL A 1 285 ? -46.804 29.648 48.630 1.00 17.50 309 VAL A O 1
ATOM 2134 N N . SER A 1 286 ? -44.770 28.872 49.231 1.00 14.56 310 SER A N 1
ATOM 2135 C CA . SER A 1 286 ? -44.246 28.823 47.872 1.00 14.23 310 SER A CA 1
ATOM 2136 C C . SER A 1 286 ? -44.785 27.573 47.155 1.00 18.08 310 SER A C 1
ATOM 2137 O O . SER A 1 286 ? -45.636 26.871 47.707 1.00 18.33 310 SER A O 1
ATOM 2140 N N . SER A 1 287 ? -44.271 27.278 45.939 1.00 14.58 311 SER A N 1
ATOM 2141 C CA A SER A 1 287 ? -44.680 26.077 45.207 0.50 14.53 311 SER A CA 1
ATOM 2142 C CA B SER A 1 287 ? -44.669 26.076 45.202 0.50 14.42 311 SER A CA 1
ATOM 2143 C C . SER A 1 287 ? -44.065 24.825 45.849 1.00 18.40 311 SER A C 1
ATOM 2144 O O . SER A 1 287 ? -44.492 23.705 45.553 1.00 18.22 311 SER A O 1
ATOM 2149 N N . VAL A 1 288 ? -43.085 25.022 46.770 1.00 15.15 312 VAL A N 1
ATOM 2150 C CA . VAL A 1 288 ? -42.441 23.928 47.492 1.00 14.69 312 VAL A CA 1
ATOM 2151 C C . VAL A 1 288 ? -43.370 23.398 48.611 1.00 18.74 312 VAL A C 1
ATOM 2152 O O . VAL A 1 288 ? -43.339 23.903 49.742 1.00 17.43 312 VAL A O 1
ATOM 2156 N N . HIS A 1 289 ? -44.258 22.454 48.256 1.00 16.73 313 HIS A N 1
ATOM 2157 C CA . HIS A 1 289 ? -45.164 21.784 49.203 1.00 16.69 313 HIS A CA 1
ATOM 2158 C C . HIS A 1 289 ? -45.767 20.527 48.540 1.00 20.96 313 HIS A C 1
ATOM 2159 O O . HIS A 1 289 ? -45.877 20.472 47.309 1.00 21.12 313 HIS A O 1
ATOM 2166 N N . PRO A 1 290 ? -46.140 19.486 49.330 1.00 16.98 314 PRO A N 1
ATOM 2167 C CA . PRO A 1 290 ? -46.719 18.280 48.710 1.00 16.49 314 PRO A CA 1
ATOM 2168 C C . PRO A 1 290 ? -48.122 18.527 48.160 1.00 19.50 314 PRO A C 1
ATOM 2169 O O . PRO A 1 290 ? -48.831 19.409 48.650 1.00 19.01 314 PRO A O 1
ATOM 2173 N N . GLU A 1 291 ? -48.528 17.744 47.130 1.00 15.54 315 GLU A N 1
ATOM 2174 C CA . GLU A 1 291 ? -49.882 17.816 46.564 1.00 15.21 315 GLU A CA 1
ATOM 2175 C C . GLU A 1 291 ? -50.917 17.373 47.614 1.00 17.45 315 GLU A C 1
ATOM 2176 O O . GLU A 1 291 ? -51.936 18.039 47.799 1.00 16.58 315 GLU A O 1
ATOM 2182 N N . LYS A 1 292 ? -50.629 16.262 48.319 1.00 13.24 316 LYS A N 1
ATOM 2183 C CA . LYS A 1 292 ? -51.487 15.758 49.392 1.00 12.47 316 LYS A CA 1
ATOM 2184 C C . LYS A 1 292 ? -50.719 15.726 50.697 1.00 15.32 316 LYS A C 1
ATOM 2185 O O . LYS A 1 292 ? -49.521 15.425 50.701 1.00 13.87 316 LYS A O 1
ATOM 2191 N N . VAL A 1 293 ? -51.385 16.070 51.811 1.00 13.09 317 VAL A N 1
ATOM 2192 C CA . VAL A 1 293 ? -50.719 16.127 53.119 1.00 13.14 317 VAL A CA 1
ATOM 2193 C C . VAL A 1 293 ? -51.704 15.834 54.263 1.00 17.71 317 VAL A C 1
ATOM 2194 O O . VAL A 1 293 ? -52.905 16.094 54.128 1.00 18.51 317 VAL A O 1
ATOM 2198 N N . ASP A 1 294 ? -51.188 15.304 55.398 1.00 13.42 318 ASP A N 1
ATOM 2199 C CA . ASP A 1 294 ? -51.980 15.121 56.615 1.00 12.46 318 ASP A CA 1
ATOM 2200 C C . ASP A 1 294 ? -52.543 16.489 57.049 1.00 17.08 318 ASP A C 1
ATOM 2201 O O . ASP A 1 294 ? -51.796 17.466 57.105 1.00 16.51 318 ASP A O 1
ATOM 2206 N N . PRO A 1 295 ? -53.889 16.607 57.250 1.00 14.50 319 PRO A N 1
ATOM 2207 C CA . PRO A 1 295 ? -54.477 17.943 57.525 1.00 14.22 319 PRO A CA 1
ATOM 2208 C C . PRO A 1 295 ? -53.889 18.638 58.759 1.00 17.44 319 PRO A C 1
ATOM 2209 O O . PRO A 1 295 ? -53.921 19.870 58.843 1.00 17.75 319 PRO A O 1
ATOM 2213 N N . ARG A 1 296 ? -53.327 17.858 59.699 1.00 12.59 320 ARG A N 1
ATOM 2214 C CA . ARG A 1 296 ? -52.732 18.406 60.924 1.00 12.19 320 ARG A CA 1
ATOM 2215 C C . ARG A 1 296 ? -51.391 19.109 60.637 1.00 16.02 320 ARG A C 1
ATOM 2216 O O . ARG A 1 296 ? -51.080 20.115 61.272 1.00 15.49 320 ARG A O 1
ATOM 2224 N N . ALA A 1 297 ? -50.598 18.570 59.666 1.00 12.78 321 ALA A N 1
ATOM 2225 C CA . ALA A 1 297 ? -49.244 19.073 59.357 1.00 12.90 321 ALA A CA 1
ATOM 2226 C C . ALA A 1 297 ? -49.182 20.619 59.094 1.00 16.19 321 ALA A C 1
ATOM 2227 O O . ALA A 1 297 ? -48.390 21.310 59.742 1.00 15.38 321 ALA A O 1
ATOM 2229 N N . PRO A 1 298 ? -50.035 21.193 58.172 1.00 12.67 322 PRO A N 1
ATOM 2230 C CA . PRO A 1 298 ? -49.964 22.651 57.928 1.00 12.48 322 PRO A CA 1
ATOM 2231 C C . PRO A 1 298 ? -50.491 23.479 59.104 1.00 16.13 322 PRO A C 1
ATOM 2232 O O . PRO A 1 298 ? -50.310 24.700 59.127 1.00 15.24 322 PRO A O 1
ATOM 2236 N N . LYS A 1 299 ? -51.148 22.821 60.083 1.00 12.39 323 LYS A N 1
ATOM 2237 C CA . LYS A 1 299 ? -51.626 23.504 61.287 1.00 11.72 323 LYS A CA 1
ATOM 2238 C C . LYS A 1 299 ? -50.587 23.431 62.413 1.00 14.85 323 LYS A C 1
ATOM 2239 O O . LYS A 1 299 ? -50.514 24.339 63.245 1.00 14.07 323 LYS A O 1
ATOM 2245 N N . ILE A 1 300 ? -49.727 22.397 62.388 1.00 11.63 324 ILE A N 1
ATOM 2246 C CA . ILE A 1 300 ? -48.607 22.309 63.329 1.00 11.34 324 ILE A CA 1
ATOM 2247 C C . ILE A 1 300 ? -47.448 23.180 62.833 1.00 14.52 324 ILE A C 1
ATOM 2248 O O . ILE A 1 300 ? -46.906 23.986 63.598 1.00 13.88 324 ILE A O 1
ATOM 2253 N N . PHE A 1 301 ? -47.089 23.041 61.537 1.00 10.79 325 PHE A N 1
ATOM 2254 C CA . PHE A 1 301 ? -45.948 23.756 60.966 1.00 10.38 325 PHE A CA 1
ATOM 2255 C C . PHE A 1 301 ? -46.370 24.729 59.873 1.00 15.27 325 PHE A C 1
ATOM 2256 O O . PHE A 1 301 ? -47.087 24.346 58.943 1.00 14.78 325 PHE A O 1
ATOM 2264 N N . GLN A 1 302 ? -45.890 25.981 59.958 1.00 12.71 326 GLN A N 1
ATOM 2265 C CA . GLN A 1 302 ? -46.143 26.994 58.938 1.00 12.88 326 GLN A CA 1
ATOM 2266 C C . GLN A 1 302 ? -44.965 27.046 57.938 1.00 17.67 326 GLN A C 1
ATOM 2267 O O . GLN A 1 302 ? -43.888 26.528 58.235 1.00 16.94 326 GLN A O 1
ATOM 2273 N N . PRO A 1 303 ? -45.148 27.664 56.738 1.00 15.38 327 PRO A N 1
ATOM 2274 C CA . PRO A 1 303 ? -44.039 27.690 55.754 1.00 15.27 327 PRO A CA 1
ATOM 2275 C C . PRO A 1 303 ? -42.827 28.492 56.243 1.00 18.80 327 PRO A C 1
ATOM 2276 O O . PRO A 1 303 ? -42.941 29.282 57.189 1.00 18.01 327 PRO A O 1
ATOM 2280 N N . GLY A 1 304 ? -41.682 28.303 55.570 1.00 14.61 328 GLY A N 1
ATOM 2281 C CA . GLY A 1 304 ? -40.449 29.023 55.880 1.00 14.23 328 GLY A CA 1
ATOM 2282 C C . GLY A 1 304 ? -40.652 30.518 56.002 1.00 17.89 328 GLY A C 1
ATOM 2283 O O . GLY A 1 304 ? -41.365 31.120 55.196 1.00 18.55 328 GLY A O 1
ATOM 2284 N N . ILE A 1 305 ? -40.057 31.125 57.033 1.00 13.19 329 ILE A N 1
ATOM 2285 C CA . ILE A 1 305 ? -40.256 32.543 57.325 1.00 13.20 329 ILE A CA 1
ATOM 2286 C C . ILE A 1 305 ? -39.680 33.471 56.214 1.00 18.10 329 ILE A C 1
ATOM 2287 O O . ILE A 1 305 ? -40.171 34.585 56.030 1.00 17.40 329 ILE A O 1
ATOM 2292 N N . GLU A 1 306 ? -38.678 32.982 55.451 1.00 15.75 330 GLU A N 1
ATOM 2293 C CA . GLU A 1 306 ? -37.999 33.809 54.450 1.00 16.11 330 GLU A CA 1
ATOM 2294 C C . GLU A 1 306 ? -38.617 33.687 53.039 1.00 20.93 330 GLU A C 1
ATOM 2295 O O . GLU A 1 306 ? -38.919 34.706 52.423 1.00 21.35 330 GLU A O 1
ATOM 2301 N N . ASN A 1 307 ? -38.737 32.441 52.500 1.00 17.27 331 ASN A N 1
ATOM 2302 C CA . ASN A 1 307 ? -39.203 32.248 51.107 1.00 17.41 331 ASN A CA 1
ATOM 2303 C C . ASN A 1 307 ? -40.547 31.459 50.994 1.00 20.53 331 ASN A C 1
ATOM 2304 O O . ASN A 1 307 ? -41.059 31.272 49.892 1.00 20.34 331 ASN A O 1
ATOM 2309 N N . GLY A 1 308 ? -41.080 31.014 52.127 1.00 16.54 332 GLY A N 1
ATOM 2310 C CA . GLY A 1 308 ? -42.366 30.320 52.165 1.00 15.98 332 GLY A CA 1
ATOM 2311 C C . GLY A 1 308 ? -42.303 28.852 51.774 1.00 18.88 332 GLY A C 1
ATOM 2312 O O . GLY A 1 308 ? -43.343 28.224 51.557 1.00 17.69 332 GLY A O 1
ATOM 2313 N N . ASP A 1 309 ? -41.078 28.279 51.690 1.00 15.77 333 ASP A N 1
ATOM 2314 C CA . ASP A 1 309 ? -40.925 26.848 51.394 1.00 15.24 333 ASP A CA 1
ATOM 2315 C C . ASP A 1 309 ? -41.449 26.010 52.543 1.00 17.18 333 ASP A C 1
ATOM 2316 O O . ASP A 1 309 ? -41.122 26.277 53.701 1.00 16.35 333 ASP A O 1
ATOM 2321 N N . TRP A 1 310 ? -42.300 25.026 52.240 1.00 13.07 334 TRP A N 1
ATOM 2322 C CA . TRP A 1 310 ? -42.802 24.123 53.255 1.00 12.36 334 TRP A CA 1
ATOM 2323 C C . TRP A 1 310 ? -42.159 22.773 53.090 1.00 16.41 334 TRP A C 1
ATOM 2324 O O . TRP A 1 310 ? -42.640 21.947 52.310 1.00 16.73 334 TRP A O 1
ATOM 2335 N N . LYS A 1 311 ? -40.979 22.604 53.687 1.00 12.09 335 LYS A N 1
ATOM 2336 C CA . LYS A 1 311 ? -40.240 21.355 53.628 1.00 11.02 335 LYS A CA 1
ATOM 2337 C C . LYS A 1 311 ? -39.524 21.108 54.944 1.00 15.71 335 LYS A C 1
ATOM 2338 O O . LYS A 1 311 ? -39.280 22.052 55.708 1.00 15.43 335 LYS A O 1
ATOM 2344 N N . GLY A 1 312 ? -39.234 19.848 55.225 1.00 12.87 336 GLY A N 1
ATOM 2345 C CA . GLY A 1 312 ? -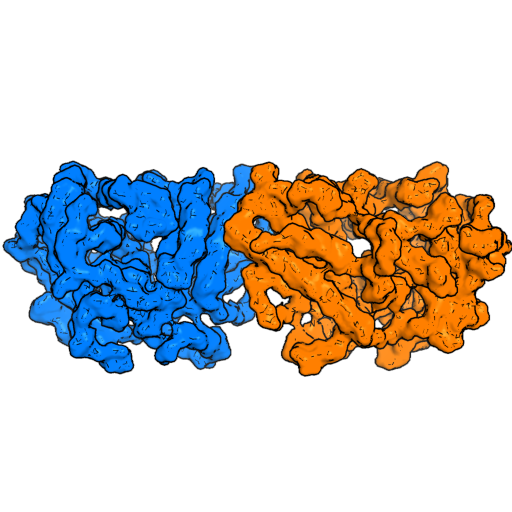38.556 19.454 56.448 1.00 12.97 336 GLY A CA 1
ATOM 2346 C C . GLY A 1 312 ? -37.069 19.716 56.411 1.00 17.25 336 GLY A C 1
ATOM 2347 O O . GLY A 1 312 ? -36.429 19.546 55.370 1.00 17.92 336 GLY A O 1
ATOM 2348 N N . LEU A 1 313 ? -36.504 20.146 57.546 1.00 12.85 337 LEU A N 1
ATOM 2349 C CA . LEU A 1 313 ? -35.070 20.387 57.662 1.00 12.49 337 LEU A CA 1
ATOM 2350 C C . LEU A 1 313 ? -34.325 19.062 57.824 1.00 15.55 337 LEU A C 1
ATOM 2351 O O . LEU A 1 313 ? -34.622 18.301 58.747 1.00 15.20 337 LEU A O 1
ATOM 2356 N N . VAL A 1 314 ? -33.386 18.758 56.896 1.00 12.27 338 VAL A N 1
ATOM 2357 C CA . VAL A 1 314 ? -32.571 17.533 56.988 1.00 12.07 338 VAL A CA 1
ATOM 2358 C C . VAL A 1 314 ? -31.819 17.529 58.313 1.00 16.18 338 VAL A C 1
ATOM 2359 O O . VAL A 1 314 ? -31.253 18.552 58.699 1.00 16.13 338 VAL A O 1
ATOM 2363 N N . TYR A 1 315 ? -31.931 16.430 59.071 1.00 12.63 339 TYR A N 1
ATOM 2364 C CA . TYR A 1 315 ? -31.485 16.388 60.458 1.00 12.64 339 TYR A CA 1
ATOM 2365 C C . TYR A 1 315 ? -30.015 15.988 60.637 1.00 18.33 339 TYR A C 1
ATOM 2366 O O . TYR A 1 315 ? -29.559 14.994 60.066 1.00 18.13 339 TYR A O 1
ATOM 2375 N N . GLY A 1 316 ? -29.322 16.727 61.504 1.00 16.34 340 GLY A N 1
ATOM 2376 C CA . GLY A 1 316 ? -28.034 16.332 62.061 1.00 16.92 340 GLY A CA 1
ATOM 2377 C C . GLY A 1 316 ? -26.817 16.469 61.164 1.00 22.29 340 GLY A C 1
ATOM 2378 O O . GLY A 1 316 ? -25.884 15.674 61.284 1.00 22.52 340 GLY A O 1
ATOM 2379 N N . PRO A 1 317 ? -26.683 17.571 60.380 1.00 19.29 341 PRO A N 1
ATOM 2380 C CA . PRO A 1 317 ? -25.402 17.810 59.701 1.00 19.74 341 PRO A CA 1
ATOM 2381 C C . PRO A 1 317 ? -24.369 18.359 60.697 1.00 24.32 341 PRO A C 1
ATOM 2382 O O . PRO A 1 317 ? -24.726 18.670 61.840 1.00 24.56 341 PRO A O 1
ATOM 2386 N N . LYS A 1 318 ? -23.104 18.502 60.271 1.00 20.13 342 LYS A N 1
ATOM 2387 C CA . LYS A 1 318 ? -22.077 19.101 61.131 1.00 19.70 342 LYS A CA 1
ATOM 2388 C C . LYS A 1 318 ? -22.455 20.554 61.485 1.00 23.94 342 LYS A C 1
ATOM 2389 O O . LYS A 1 318 ? -23.066 21.246 60.667 1.00 24.07 342 LYS A O 1
ATOM 2395 N N . ALA A 1 319 ? -22.167 20.980 62.739 1.00 20.83 343 ALA A N 1
ATOM 2396 C CA . ALA A 1 319 ? -22.587 22.298 63.266 1.00 20.59 343 ALA A CA 1
ATOM 2397 C C . ALA A 1 319 ? -22.273 23.468 62.310 1.00 24.72 343 ALA A C 1
ATOM 2398 O O . ALA A 1 319 ? -23.072 24.396 62.203 1.00 24.25 343 ALA A O 1
ATOM 2400 N N . GLU A 1 320 ? -21.109 23.422 61.619 1.00 21.25 344 GLU A N 1
ATOM 2401 C CA . GLU A 1 320 ? -20.705 24.503 60.699 1.00 20.97 344 GLU A CA 1
ATOM 2402 C C . GLU A 1 320 ? -21.582 24.550 59.423 1.00 24.52 344 GLU A C 1
ATOM 2403 O O . GLU A 1 320 ? -21.576 25.556 58.710 1.00 24.92 344 GLU A O 1
ATOM 2409 N N . GLU A 1 321 ? -22.323 23.465 59.140 1.00 19.75 345 GLU A N 1
ATOM 2410 C CA . GLU A 1 321 ? -23.189 23.403 57.959 1.00 18.96 345 GLU A CA 1
ATOM 2411 C C . GLU A 1 321 ? -24.611 23.908 58.267 1.00 22.42 345 GLU A C 1
ATOM 2412 O O . GLU A 1 321 ? -25.431 24.030 57.354 1.00 22.27 345 GLU A O 1
ATOM 2418 N N . ALA A 1 322 ? -24.895 24.225 59.551 1.00 18.44 346 ALA A N 1
ATOM 2419 C CA . ALA A 1 322 ? -26.213 24.731 59.956 1.00 18.00 346 ALA A CA 1
ATOM 2420 C C . ALA A 1 322 ? -26.515 26.081 59.299 1.00 22.09 346 ALA A C 1
ATOM 2421 O O . ALA A 1 322 ? -25.627 26.936 59.205 1.00 22.20 346 ALA A O 1
ATOM 2423 N N . ASN A 1 323 ? -27.769 26.260 58.813 1.00 18.43 347 ASN A N 1
ATOM 2424 C CA . ASN A 1 323 ? -28.218 27.504 58.161 1.00 18.21 347 ASN A CA 1
ATOM 2425 C C . ASN A 1 323 ? -27.433 27.816 56.868 1.00 22.84 347 ASN A C 1
ATOM 2426 O O . ASN A 1 323 ? -27.302 28.984 56.486 1.00 21.88 347 ASN A O 1
ATOM 2431 N N . THR A 1 324 ? -26.949 26.754 56.172 1.00 20.26 348 THR A N 1
ATOM 2432 C CA . THR A 1 324 ? -26.284 26.882 54.866 1.00 20.29 348 THR A CA 1
ATOM 2433 C C . THR A 1 324 ? -26.857 25.845 53.896 1.00 25.11 348 THR A C 1
ATOM 2434 O O . THR A 1 324 ? -27.188 24.731 54.310 1.00 25.12 348 THR A O 1
ATOM 2438 N N . GLY A 1 325 ? -26.959 26.213 52.619 1.00 21.81 349 GLY A N 1
ATOM 2439 C CA . GLY A 1 325 ? -27.476 25.323 51.582 1.00 21.41 349 GLY A CA 1
ATOM 2440 C C . GLY A 1 325 ? -28.887 24.841 51.854 1.00 24.46 349 GLY A C 1
ATOM 2441 O O . GLY A 1 325 ? -29.798 25.652 52.038 1.00 24.72 349 GLY A O 1
ATOM 2442 N N . ILE A 1 326 ? -29.074 23.506 51.918 1.00 19.73 350 ILE A N 1
ATOM 2443 C CA . ILE A 1 326 ? -30.398 22.910 52.187 1.00 18.83 350 ILE A CA 1
ATOM 2444 C C . ILE A 1 326 ? -30.759 23.013 53.677 1.00 22.06 350 ILE A C 1
ATOM 2445 O O . ILE A 1 326 ? -31.906 22.750 54.053 1.00 21.67 350 ILE A O 1
ATOM 2450 N N . TYR A 1 327 ? -29.772 23.373 54.530 1.00 17.15 351 TYR A N 1
ATOM 2451 C CA . TYR A 1 327 ? -29.977 23.429 55.977 1.00 15.34 351 TYR A CA 1
ATOM 2452 C C . TYR A 1 327 ? -30.407 24.831 56.462 1.00 15.99 351 TYR A C 1
ATOM 2453 O O . TYR A 1 327 ? -30.423 25.084 57.668 1.00 13.44 351 TYR A O 1
ATOM 2462 N N . GLN A 1 328 ? -30.820 25.715 55.527 1.00 13.34 352 GLN A N 1
ATOM 2463 C CA . GLN A 1 328 ? -31.308 27.053 55.888 1.00 13.38 352 GLN A CA 1
ATOM 2464 C C . GLN A 1 328 ? -32.671 26.964 56.602 1.00 18.76 352 GLN A C 1
ATOM 2465 O O . GLN A 1 328 ? -33.691 26.661 55.966 1.00 17.89 352 GLN A O 1
ATOM 2471 N N . SER A 1 329 ? -32.672 27.166 57.946 1.00 15.77 353 SER A N 1
ATOM 2472 C CA . SER A 1 329 ? -33.875 27.030 58.780 1.00 14.93 353 SER A CA 1
ATOM 2473 C C . SER A 1 329 ? -34.965 28.062 58.430 1.00 18.69 353 SER A C 1
ATOM 2474 O O . SER A 1 329 ? -36.147 27.814 58.683 1.00 18.06 353 SER A O 1
ATOM 2477 N N . LYS A 1 330 ? -34.570 29.216 57.857 1.00 15.50 354 LYS A N 1
ATOM 2478 C CA . LYS A 1 330 ? -35.538 30.241 57.436 1.00 15.29 354 LYS A CA 1
ATOM 2479 C C . LYS A 1 330 ? -36.238 29.835 56.115 1.00 18.73 354 LYS A C 1
ATOM 2480 O O . LYS A 1 330 ? -37.227 30.461 55.720 1.00 17.91 354 LYS A O 1
ATOM 2486 N N . GLN A 1 331 ? -35.744 28.750 55.461 1.00 14.81 355 GLN A N 1
ATOM 2487 C CA . GLN A 1 331 ? -36.336 28.240 54.218 1.00 14.24 355 GLN A CA 1
ATOM 2488 C C . GLN A 1 331 ? -36.967 26.854 54.428 1.00 17.59 355 GLN A C 1
ATOM 2489 O O . GLN A 1 331 ? -37.330 26.182 53.456 1.00 16.54 355 GLN A O 1
ATOM 2495 N N . CYS A 1 332 ? -37.113 26.434 55.703 1.00 13.42 356 CYS A N 1
ATOM 2496 C CA . CYS A 1 332 ? -37.787 25.183 56.048 1.00 12.44 356 CYS A CA 1
ATOM 2497 C C . CYS A 1 332 ? -39.044 25.472 56.860 1.00 15.61 356 CYS A C 1
ATOM 2498 O O . CYS A 1 332 ? -39.121 26.507 57.525 1.00 14.36 356 CYS A O 1
ATOM 2501 N N . ALA A 1 333 ? -40.032 24.559 56.815 1.00 12.81 357 ALA A N 1
ATOM 2502 C CA . ALA A 1 333 ? -41.270 24.716 57.590 1.00 12.54 357 ALA A CA 1
ATOM 2503 C C . ALA A 1 333 ? -40.956 24.843 59.087 1.00 16.23 357 ALA A C 1
ATOM 2504 O O . ALA A 1 333 ? -40.112 24.113 59.597 1.00 15.41 357 ALA A O 1
ATOM 2506 N N . GLU A 1 334 ? -41.568 25.836 59.764 1.00 13.45 358 GLU A N 1
ATOM 2507 C CA . GLU A 1 334 ? -41.326 26.077 61.199 1.00 13.55 358 GLU A CA 1
ATOM 2508 C C . GLU A 1 334 ? -42.637 26.000 61.994 1.00 18.30 358 GLU A C 1
ATOM 2509 O O . GLU A 1 334 ? -43.703 25.885 61.400 1.00 18.66 358 GLU A O 1
ATOM 2515 N N . LEU A 1 335 ? -42.559 26.099 63.343 1.00 14.79 359 LEU A N 1
ATOM 2516 C CA . LEU A 1 335 ? -43.756 26.012 64.206 1.00 14.41 359 LEU A CA 1
ATOM 2517 C C . LEU A 1 335 ? -44.795 27.079 63.832 1.00 19.52 359 LEU A C 1
ATOM 2518 O O . LEU A 1 335 ? -44.454 28.257 63.697 1.00 20.12 359 LEU A O 1
ATOM 2523 N N . GLY A 1 336 ? -46.043 26.645 63.627 1.00 16.39 360 GLY A N 1
ATOM 2524 C CA . GLY A 1 336 ? -47.134 27.531 63.220 1.00 16.07 360 GLY A CA 1
ATOM 2525 C C . GLY A 1 336 ? -48.277 27.600 64.215 1.00 19.94 360 GLY A C 1
ATOM 2526 O O . GLY A 1 336 ? -48.993 28.605 64.271 1.00 20.07 360 GLY A O 1
ATOM 2527 N N . PHE A 1 337 ? -48.465 26.525 65.015 1.00 15.85 361 PHE A N 1
ATOM 2528 C CA . PHE A 1 337 ? -49.543 26.474 66.017 1.00 15.23 361 PHE A CA 1
ATOM 2529 C C . PHE A 1 337 ? -49.252 27.425 67.200 1.00 19.19 361 PHE A C 1
ATOM 2530 O O . PHE A 1 337 ? -50.159 27.737 67.979 1.00 19.51 361 PHE A O 1
ATOM 2538 N N . ILE A 1 338 ? -47.983 27.882 67.331 1.00 14.30 362 ILE A N 1
ATOM 2539 C CA . ILE A 1 338 ? -47.592 28.811 68.395 1.00 13.78 362 ILE A CA 1
ATOM 2540 C C . ILE A 1 338 ? -48.082 30.246 68.096 1.00 19.56 362 ILE A C 1
ATOM 2541 O O . ILE A 1 338 ? -47.760 31.177 68.835 1.00 17.84 362 ILE A O 1
ATOM 2546 N N . ILE A 1 339 ? -48.864 30.413 67.002 1.00 18.83 363 ILE A N 1
ATOM 2547 C CA . ILE A 1 339 ? -49.474 31.697 66.645 1.00 19.33 363 ILE A CA 1
ATOM 2548 C C . ILE A 1 339 ? -51.001 31.541 66.609 1.00 24.27 363 ILE A C 1
ATOM 2549 O O . ILE A 1 339 ? -51.515 30.686 65.880 1.00 23.71 363 ILE A O 1
ATOM 2554 N N . LYS A 1 340 ? -51.720 32.320 67.438 1.00 21.79 364 LYS A N 1
ATOM 2555 C CA . LYS A 1 340 ? -53.183 32.241 67.507 1.00 22.09 364 LYS A CA 1
ATOM 2556 C C . LYS A 1 340 ? -53.813 33.631 67.368 1.00 26.49 364 LYS A C 1
ATOM 2557 O O . LYS A 1 340 ? -53.393 34.571 68.050 1.00 25.20 364 LYS A O 1
ATOM 2563 N N . ASP A 1 341 ? -54.818 33.765 66.464 1.00 24.60 365 ASP A N 1
ATOM 2564 C CA . ASP A 1 341 ? -55.521 35.041 66.215 1.00 25.14 365 ASP A CA 1
ATOM 2565 C C . ASP A 1 341 ? -54.549 36.174 65.787 1.00 29.90 365 ASP A C 1
ATOM 2566 O O . ASP A 1 341 ? -54.763 37.338 66.133 1.00 30.75 365 ASP A O 1
ATOM 2571 N N . GLY A 1 342 ? -53.500 35.808 65.037 1.00 25.76 366 GLY A N 1
ATOM 2572 C CA . GLY A 1 342 ? -52.526 36.764 64.511 1.00 25.29 366 GLY A CA 1
ATOM 2573 C C . GLY A 1 342 ? -51.476 37.214 65.518 1.00 29.16 366 GLY A C 1
ATOM 2574 O O . GLY A 1 342 ? -50.688 38.121 65.229 1.00 29.23 366 GLY A O 1
ATOM 2575 N N . TYR A 1 343 ? -51.440 36.570 66.705 1.00 24.80 367 TYR A N 1
ATOM 2576 C CA . TYR A 1 343 ? -50.478 36.932 67.758 1.00 24.04 367 TYR A CA 1
ATOM 2577 C C . TYR A 1 343 ? -49.828 35.678 68.380 1.00 25.74 367 TYR A C 1
ATOM 2578 O O . TYR A 1 343 ? -50.416 34.595 68.342 1.00 25.05 367 TYR A O 1
ATOM 2580 N N . PRO A 1 344 ? -48.600 35.802 68.973 1.00 20.86 368 PRO A N 1
ATOM 2581 C CA . PRO A 1 344 ? -47.969 34.619 69.597 1.00 19.72 368 PRO A CA 1
ATOM 2582 C C . PRO A 1 344 ? -48.870 33.966 70.649 1.00 21.96 368 PRO A C 1
ATOM 2583 O O . PRO A 1 344 ? -49.420 34.655 71.508 1.00 21.23 368 PRO A O 1
ATOM 2587 N N . TYR A 1 345 ? -49.060 32.641 70.546 1.00 18.04 369 TYR A N 1
ATOM 2588 C CA . TYR A 1 345 ? -49.904 31.880 71.471 1.00 17.77 369 TYR A CA 1
ATOM 2589 C C . TYR A 1 345 ? -49.131 31.619 72.788 1.00 21.79 369 TYR A C 1
ATOM 2590 O O . TYR A 1 345 ? -48.802 30.467 73.103 1.00 21.34 369 TYR A O 1
ATOM 2599 N N . LYS A 1 346 ? -48.828 32.703 73.540 1.00 18.19 370 LYS A N 1
ATOM 2600 C CA . LYS A 1 346 ? -48.018 32.629 74.766 1.00 17.89 370 LYS A CA 1
ATOM 2601 C C . LYS A 1 346 ? -48.725 31.870 75.902 1.00 20.25 370 LYS A C 1
ATOM 2602 O O . LYS A 1 346 ? -48.057 31.301 76.762 1.00 19.94 370 LYS A O 1
ATOM 2608 N N . SER A 1 347 ? -50.069 31.897 75.924 1.00 15.53 371 SER A N 1
ATOM 2609 C CA . SER A 1 347 ? -50.843 31.284 77.013 1.00 14.51 371 SER A CA 1
ATOM 2610 C C . SER A 1 347 ? -51.183 29.798 76.749 1.00 16.46 371 SER A C 1
ATOM 2611 O O . SER A 1 347 ? -51.892 29.179 77.555 1.00 15.21 371 SER A O 1
ATOM 2614 N N . ARG A 1 348 ? -50.676 29.222 75.629 1.00 12.33 372 ARG A N 1
ATOM 2615 C CA . ARG A 1 348 ? -50.984 27.823 75.277 1.00 11.51 372 ARG A CA 1
ATOM 2616 C C . ARG A 1 348 ? -50.518 26.844 76.371 1.00 13.42 372 ARG A C 1
ATOM 2617 O O . ARG A 1 348 ? -49.334 26.806 76.710 1.00 11.52 372 ARG A O 1
ATOM 2625 N N . PRO A 1 349 ? -51.432 25.988 76.888 1.00 10.78 373 PRO A N 1
ATOM 2626 C CA . PRO A 1 349 ? -51.014 25.003 77.894 1.00 10.52 373 PRO A CA 1
ATOM 2627 C C . PRO A 1 349 ? -50.153 23.900 77.291 1.00 14.97 373 PRO A C 1
ATOM 2628 O O . PRO A 1 349 ? -50.325 23.545 76.122 1.00 14.89 373 PRO A O 1
ATOM 2632 N N . TYR A 1 350 ? -49.199 23.389 78.065 1.00 11.21 374 TYR A N 1
ATOM 2633 C CA . TYR A 1 350 ? -48.377 22.273 77.631 1.00 10.74 374 TYR A CA 1
ATOM 2634 C C . TYR A 1 350 ? -49.189 20.972 77.682 1.00 15.23 374 TYR A C 1
ATOM 2635 O O . TYR A 1 350 ? -49.932 20.751 78.636 1.00 14.27 374 TYR A O 1
ATOM 2644 N N . ASP A 1 351 ? -49.082 20.135 76.640 1.00 12.47 375 ASP A N 1
ATOM 2645 C CA . ASP A 1 351 ? -49.784 18.849 76.619 1.00 12.42 375 ASP A CA 1
ATOM 2646 C C . ASP A 1 351 ? -49.033 17.821 77.451 1.00 16.87 375 ASP A C 1
ATOM 2647 O O . ASP A 1 351 ? -47.841 17.580 77.213 1.00 16.67 375 ASP A O 1
ATOM 2652 N N . LEU A 1 352 ? -49.703 17.259 78.478 1.00 13.50 376 LEU A N 1
ATOM 2653 C CA . LEU A 1 352 ? -49.092 16.260 79.369 1.00 12.90 376 LEU A CA 1
ATOM 2654 C C . LEU A 1 352 ? -49.545 14.859 79.000 1.00 16.05 376 LEU A C 1
ATOM 2655 O O . LEU A 1 352 ? -48.714 13.990 78.749 1.00 15.86 376 LEU A O 1
ATOM 2660 N N . PHE A 1 353 ? -50.867 14.636 78.947 1.00 13.66 377 PHE A N 1
ATOM 2661 C CA . PHE A 1 353 ? -51.424 13.346 78.557 1.00 13.59 377 PHE A CA 1
ATOM 2662 C C . PHE A 1 353 ? -52.778 13.549 77.876 1.00 17.87 377 PHE A C 1
ATOM 2663 O O . PHE A 1 353 ? -53.721 14.037 78.509 1.00 16.91 377 PHE A O 1
ATOM 2671 N N . LEU A 1 354 ? -52.867 13.209 76.572 1.00 14.39 378 LEU A N 1
ATOM 2672 C CA . LEU A 1 354 ? -54.101 13.384 75.801 1.00 14.52 378 LEU A CA 1
ATOM 2673 C C . LEU A 1 354 ? -54.786 12.045 75.566 1.00 17.18 378 LEU A C 1
ATOM 2674 O O . LEU A 1 354 ? -54.113 11.015 75.479 1.00 15.57 378 LEU A O 1
ATOM 2679 N N . SER A 1 355 ? -56.133 12.061 75.406 1.00 14.23 379 SER A N 1
ATOM 2680 C CA . SER A 1 355 ? -56.930 10.837 75.208 1.00 14.25 379 SER A CA 1
ATOM 2681 C C . SER A 1 355 ? -56.454 10.019 73.996 1.00 19.11 379 SER A C 1
ATOM 2682 O O . SER A 1 355 ? -56.625 8.802 73.976 1.00 18.42 379 SER A O 1
ATOM 2685 N N . GLU A 1 356 ? -55.843 10.698 72.984 1.00 16.57 380 GLU A N 1
ATOM 2686 C CA . GLU A 1 356 ? -55.298 10.028 71.785 1.00 16.69 380 GLU A CA 1
ATOM 2687 C C . GLU A 1 356 ? -54.323 8.932 72.175 1.00 19.49 380 GLU A C 1
ATOM 2688 O O . GLU A 1 356 ? -54.433 7.806 71.688 1.00 19.26 380 GLU A O 1
ATOM 2694 N N . GLU A 1 357 ? -53.346 9.267 73.050 1.00 15.01 381 GLU A N 1
ATOM 2695 C CA . GLU A 1 357 ? -52.298 8.333 73.468 1.00 14.16 381 GLU A CA 1
ATOM 2696 C C . GLU A 1 357 ? -52.883 7.080 74.114 1.00 18.07 381 GLU A C 1
ATOM 2697 O O . GLU A 1 357 ? -52.475 5.970 73.773 1.00 17.60 381 GLU A O 1
ATOM 2703 N N . VAL A 1 358 ? -53.868 7.256 75.035 1.00 14.05 382 VAL A N 1
ATOM 2704 C CA . VAL A 1 358 ? -54.529 6.125 75.709 1.00 13.58 382 VAL A CA 1
ATOM 2705 C C . VAL A 1 358 ? -55.088 5.125 74.682 1.00 16.52 382 VAL A C 1
ATOM 2706 O O . VAL A 1 358 ? -54.881 3.914 74.824 1.00 15.69 382 VAL A O 1
ATOM 2710 N N . HIS A 1 359 ? -55.716 5.641 73.598 1.00 11.91 383 HIS A N 1
ATOM 2711 C CA . HIS A 1 359 ? -56.242 4.794 72.533 1.00 10.79 383 HIS A CA 1
ATOM 2712 C C . HIS A 1 359 ? -55.120 4.057 71.785 1.00 13.90 383 HIS A C 1
ATOM 2713 O O . HIS A 1 359 ? -55.238 2.860 71.536 1.00 13.08 383 HIS A O 1
ATOM 2720 N N . PHE A 1 360 ? -54.005 4.763 71.475 1.00 10.32 384 PHE A N 1
ATOM 2721 C CA . PHE A 1 360 ? -52.878 4.143 70.760 1.00 9.61 384 PHE A CA 1
ATOM 2722 C C . PHE A 1 360 ? -52.093 3.175 71.642 1.00 15.29 384 PHE A C 1
ATOM 2723 O O . PHE A 1 360 ? -51.482 2.233 71.128 1.00 14.99 384 PHE A O 1
ATOM 2731 N N . LEU A 1 361 ? -52.115 3.393 72.975 1.00 13.14 385 LEU A N 1
ATOM 2732 C CA . LEU A 1 361 ? -51.493 2.466 73.923 1.00 12.97 385 LEU A CA 1
ATOM 2733 C C . LEU A 1 361 ? -52.251 1.143 73.924 1.00 16.66 385 LEU A C 1
ATOM 2734 O O . LEU A 1 361 ? -51.640 0.083 73.797 1.00 15.82 385 LEU A O 1
ATOM 2739 N N . LYS A 1 362 ? -53.601 1.210 73.997 1.00 13.51 386 LYS A N 1
ATOM 2740 C CA . LYS A 1 362 ? -54.455 0.017 73.944 1.00 13.33 386 LYS A CA 1
ATOM 2741 C C . LYS A 1 362 ? -54.410 -0.625 72.553 1.00 16.00 386 LYS A C 1
ATOM 2742 O O . LYS A 1 362 ? -54.381 -1.850 72.446 1.00 15.70 386 LYS A O 1
ATOM 2748 N N . ALA A 1 363 ? -54.358 0.215 71.479 1.00 11.52 387 ALA A N 1
ATOM 2749 C CA . ALA A 1 363 ? -54.298 -0.274 70.094 1.00 11.03 387 ALA A CA 1
ATOM 2750 C C . ALA A 1 363 ? -53.062 -1.145 69.859 1.00 13.73 387 ALA A C 1
ATOM 2751 O O . ALA A 1 363 ? -53.163 -2.191 69.207 1.00 13.73 387 ALA A O 1
ATOM 2753 N N . GLU A 1 364 ? -51.889 -0.724 70.400 1.00 8.55 388 GLU A N 1
ATOM 2754 C CA . GLU A 1 364 ? -50.649 -1.490 70.253 1.00 7.97 388 GLU A CA 1
ATOM 2755 C C . GLU A 1 364 ? -50.754 -2.842 70.964 1.00 13.22 388 GLU A C 1
ATOM 2756 O O . GLU A 1 364 ? -50.384 -3.867 70.392 1.00 13.43 388 GLU A O 1
ATOM 2762 N N . LEU A 1 365 ? -51.250 -2.843 72.217 1.00 10.55 389 LEU A N 1
ATOM 2763 C CA . LEU A 1 365 ? -51.423 -4.079 72.994 1.00 11.29 389 LEU A CA 1
ATOM 2764 C C . LEU A 1 365 ? -52.372 -5.070 72.285 1.00 15.85 389 LEU A C 1
ATOM 2765 O O . LEU A 1 365 ? -52.132 -6.276 72.316 1.00 15.44 389 LEU A O 1
ATOM 2770 N N . TYR A 1 366 ? -53.445 -4.552 71.637 1.00 12.91 390 TYR A N 1
ATOM 2771 C CA . TYR A 1 366 ? -54.434 -5.406 70.954 1.00 13.35 390 TYR A CA 1
ATOM 2772 C C . TYR A 1 366 ? -53.910 -5.912 69.604 1.00 17.86 390 TYR A C 1
ATOM 2773 O O . TYR A 1 366 ? -54.222 -7.036 69.205 1.00 16.52 390 TYR A O 1
ATOM 2782 N N . ALA A 1 367 ? -53.141 -5.070 68.883 1.00 15.51 391 ALA A N 1
ATOM 2783 C CA . ALA A 1 367 ? -52.600 -5.448 67.573 1.00 15.07 391 ALA A CA 1
ATOM 2784 C C . ALA A 1 367 ? -51.482 -6.479 67.704 1.00 18.44 391 ALA A C 1
ATOM 2785 O O . ALA A 1 367 ? -51.312 -7.314 66.819 1.00 18.84 391 ALA A O 1
ATOM 2787 N N . ARG A 1 368 ? -50.736 -6.439 68.820 1.00 14.41 392 ARG A N 1
ATOM 2788 C CA . ARG A 1 368 ? -49.609 -7.352 69.040 1.00 14.18 392 ARG A CA 1
ATOM 2789 C C . ARG A 1 368 ? -50.041 -8.661 69.729 1.00 17.89 392 ARG A C 1
ATOM 2790 O O . ARG A 1 368 ? -49.205 -9.536 69.975 1.00 17.91 392 ARG A O 1
ATOM 2798 N N . GLY A 1 369 ? -51.341 -8.792 69.998 1.00 13.84 393 GLY A N 1
ATOM 2799 C CA . GLY A 1 369 ? -51.901 -9.990 70.615 1.00 13.49 393 GLY A CA 1
ATOM 2800 C C . GLY A 1 369 ? -51.537 -10.147 72.078 1.00 16.26 393 GLY A C 1
ATOM 2801 O O . GLY A 1 369 ? -51.696 -11.230 72.646 1.00 16.88 393 GLY A O 1
ATOM 2802 N N . PHE A 1 370 ? -51.037 -9.069 72.700 1.00 11.18 394 PHE A N 1
ATOM 2803 C CA . PHE A 1 370 ? -50.669 -9.076 74.118 1.00 10.44 394 PHE A CA 1
ATOM 2804 C C . PHE A 1 370 ? -51.914 -9.157 74.990 1.00 14.22 394 PHE A C 1
ATOM 2805 O O . PHE A 1 370 ? -51.936 -9.903 75.963 1.00 13.45 394 PHE A O 1
ATOM 2813 N N . ILE A 1 371 ? -52.966 -8.393 74.625 1.00 12.33 395 ILE A N 1
ATOM 2814 C CA . ILE A 1 371 ? -54.272 -8.438 75.302 1.00 12.93 395 ILE A CA 1
ATOM 2815 C C . ILE A 1 371 ? -55.380 -8.537 74.248 1.00 17.42 395 ILE A C 1
ATOM 2816 O O . ILE A 1 371 ? -55.276 -7.910 73.186 1.00 15.80 395 ILE A O 1
ATOM 2821 N N . ALA A 1 372 ? -56.429 -9.340 74.524 1.00 15.78 396 ALA A N 1
ATOM 2822 C CA . ALA A 1 372 ? -57.560 -9.475 73.600 1.00 16.35 396 ALA A CA 1
ATOM 2823 C C . ALA A 1 372 ? -58.369 -8.172 73.537 1.00 20.89 396 ALA A C 1
ATOM 2824 O O . ALA A 1 372 ? -58.705 -7.597 74.576 1.00 20.66 396 ALA A O 1
ATOM 2826 N N . GLY A 1 373 ? -58.625 -7.696 72.324 1.00 17.60 397 GLY A N 1
ATOM 2827 C CA . GLY A 1 373 ? -59.373 -6.462 72.114 1.00 17.55 397 GLY A CA 1
ATOM 2828 C C . GLY A 1 373 ? -59.404 -6.012 70.671 1.00 21.10 397 GLY A C 1
ATOM 2829 O O . GLY A 1 373 ? -58.687 -6.561 69.827 1.00 20.45 397 GLY A O 1
ATOM 2830 N N . ASP A 1 374 ? -60.227 -4.990 70.376 1.00 17.67 398 ASP A N 1
ATOM 2831 C CA . ASP A 1 374 ? -60.382 -4.473 69.019 1.00 17.92 398 ASP A CA 1
ATOM 2832 C C . ASP A 1 374 ? -59.328 -3.387 68.724 1.00 21.26 398 ASP A C 1
ATOM 2833 O O . ASP A 1 374 ? -59.493 -2.231 69.126 1.00 19.85 398 ASP A O 1
ATOM 2838 N N . ALA A 1 375 ? -58.238 -3.771 68.032 1.00 18.23 399 ALA A N 1
ATOM 2839 C CA . ALA A 1 375 ? -57.139 -2.855 67.717 1.00 17.70 399 ALA A CA 1
ATOM 2840 C C . ALA A 1 375 ? -57.578 -1.748 66.746 1.00 19.85 399 ALA A C 1
ATOM 2841 O O . ALA A 1 375 ? -57.230 -0.585 66.946 1.00 19.33 399 ALA A O 1
ATOM 2843 N N . LYS A 1 376 ? -58.360 -2.113 65.702 1.00 15.35 400 LYS A N 1
ATOM 2844 C CA . LYS A 1 376 ? -58.840 -1.155 64.697 1.00 15.37 400 LYS A CA 1
ATOM 2845 C C . LYS A 1 376 ? -59.658 -0.031 65.342 1.00 18.87 400 LYS A C 1
ATOM 2846 O O . LYS A 1 376 ? -59.397 1.147 65.083 1.00 17.85 400 LYS A O 1
ATOM 2852 N N . SER A 1 377 ? -60.648 -0.397 66.194 1.00 15.56 401 SER A N 1
ATOM 2853 C CA . SER A 1 377 ? -61.518 0.578 66.859 1.00 15.29 401 SER A CA 1
ATOM 2854 C C . SER A 1 377 ? -60.718 1.545 67.755 1.00 17.87 401 SER A C 1
ATOM 2855 O O . SER A 1 377 ? -61.008 2.742 67.772 1.00 17.98 401 SER A O 1
ATOM 2858 N N . GLU A 1 378 ? -59.694 1.027 68.483 1.00 12.34 402 GLU A N 1
ATOM 2859 C CA . GLU A 1 378 ? -58.837 1.876 69.320 1.00 10.65 402 GLU A CA 1
ATOM 2860 C C . GLU A 1 378 ? -57.967 2.791 68.458 1.00 14.31 402 GLU A C 1
ATOM 2861 O O . GLU A 1 378 ? -57.810 3.972 68.778 1.00 13.49 402 GLU A O 1
ATOM 2867 N N . TYR A 1 379 ? -57.415 2.246 67.338 1.00 10.76 403 TYR A N 1
ATOM 2868 C CA . TYR A 1 379 ? -56.594 3.014 66.391 1.00 10.56 403 TYR A CA 1
ATOM 2869 C C . TYR A 1 379 ? -57.381 4.216 65.811 1.00 15.71 403 TYR A C 1
ATOM 2870 O O . TYR A 1 379 ? -56.886 5.348 65.833 1.00 14.26 403 TYR A O 1
ATOM 2879 N N . GLU A 1 380 ? -58.600 3.957 65.286 1.00 13.53 404 GLU A N 1
ATOM 2880 C CA . GLU A 1 380 ? -59.437 4.998 64.679 1.00 13.68 404 GLU A CA 1
ATOM 2881 C C . GLU A 1 380 ? -59.907 6.023 65.715 1.00 17.94 404 GLU A C 1
ATOM 2882 O O . GLU A 1 380 ? -59.952 7.219 65.416 1.00 17.11 404 GLU A O 1
ATOM 2888 N N . ALA A 1 381 ? -60.255 5.556 66.946 1.00 14.23 405 ALA A N 1
ATOM 2889 C CA . ALA A 1 381 ? -60.684 6.457 68.030 1.00 13.78 405 ALA A CA 1
ATOM 2890 C C . ALA A 1 381 ? -59.541 7.411 68.441 1.00 18.09 405 ALA A C 1
ATOM 2891 O O . ALA A 1 381 ? -59.792 8.567 68.784 1.00 17.03 405 ALA A O 1
ATOM 2893 N N . GLY A 1 382 ? -58.299 6.927 68.342 1.00 15.23 406 GLY A N 1
ATOM 2894 C CA . GLY A 1 382 ? -57.118 7.735 68.618 1.00 14.59 406 GLY A CA 1
ATOM 2895 C C . GLY A 1 382 ? -56.873 8.795 67.563 1.00 17.10 406 GLY A C 1
ATOM 2896 O O . GLY A 1 382 ? -56.590 9.951 67.893 1.00 16.05 406 GLY A O 1
ATOM 2897 N N . VAL A 1 383 ? -56.990 8.410 66.271 1.00 13.84 407 VAL A N 1
ATOM 2898 C CA . VAL A 1 383 ? -56.804 9.347 65.145 1.00 13.74 407 VAL A CA 1
ATOM 2899 C C . VAL A 1 383 ? -57.916 10.427 65.144 1.00 17.66 407 VAL A C 1
ATOM 2900 O O . VAL A 1 383 ? -57.630 11.607 64.930 1.00 17.23 407 VAL A O 1
ATOM 2904 N N . ARG A 1 384 ? -59.174 10.018 65.437 1.00 14.25 408 ARG A N 1
ATOM 2905 C CA . ARG A 1 384 ? -60.315 10.942 65.473 1.00 14.09 408 ARG A CA 1
ATOM 2906 C C . ARG A 1 384 ? -60.189 11.959 66.609 1.00 17.49 408 ARG A C 1
ATOM 2907 O O . ARG A 1 384 ? -60.556 13.117 66.435 1.00 16.87 408 ARG A O 1
ATOM 2915 N N . ALA A 1 385 ? -59.651 11.531 67.767 1.00 14.27 409 ALA A N 1
ATOM 2916 C CA . ALA A 1 385 ? -59.421 12.438 68.899 1.00 14.26 409 ALA A CA 1
ATOM 2917 C C . ALA A 1 385 ? -58.291 13.438 68.583 1.00 18.12 409 ALA A C 1
ATOM 2918 O O . ALA A 1 385 ? -58.311 14.565 69.079 1.00 17.93 409 ALA A O 1
ATOM 2920 N N . SER A 1 386 ? -57.311 13.025 67.734 1.00 14.60 410 SER A N 1
ATOM 2921 C CA . SER A 1 386 ? -56.190 13.893 67.345 1.00 14.10 410 SER A CA 1
ATOM 2922 C C . SER A 1 386 ? -56.633 14.940 66.336 1.00 17.42 410 SER A C 1
ATOM 2923 O O . SER A 1 386 ? -56.250 16.101 66.452 1.00 16.76 410 SER A O 1
ATOM 2926 N N . PHE A 1 387 ? -57.479 14.542 65.361 1.00 14.08 411 PHE A N 1
ATOM 2927 C CA . PHE A 1 387 ? -58.045 15.487 64.389 1.00 14.06 411 PHE A CA 1
ATOM 2928 C C . PHE A 1 387 ? -58.986 16.480 65.081 1.00 18.53 411 PHE A C 1
ATOM 2929 O O . PHE A 1 387 ? -59.046 17.644 64.689 1.00 18.88 411 PHE A O 1
ATOM 2937 N N . ALA A 1 388 ? -59.655 16.040 66.166 1.00 14.89 412 ALA A N 1
ATOM 2938 C CA . ALA A 1 388 ? -60.490 16.927 66.977 1.00 14.74 412 ALA A CA 1
ATOM 2939 C C . ALA A 1 388 ? -59.613 17.918 67.730 1.00 18.36 412 ALA A C 1
ATOM 2940 O O . ALA A 1 388 ? -59.914 19.113 67.755 1.00 17.82 412 ALA A O 1
ATOM 2942 N N . THR A 1 389 ? -58.461 17.436 68.256 1.00 14.19 413 THR A N 1
ATOM 2943 C CA . THR A 1 389 ? -57.482 18.274 68.952 1.00 13.63 413 THR A CA 1
ATOM 2944 C C . THR A 1 389 ? -56.926 19.374 68.015 1.00 18.81 413 THR A C 1
ATOM 2945 O O . THR A 1 389 ? -56.737 20.515 68.447 1.00 17.56 413 THR A O 1
ATOM 2949 N N . TRP A 1 390 ? -56.704 19.032 66.728 1.00 17.31 414 TRP A N 1
ATOM 2950 C CA . TRP A 1 390 ? -56.122 19.964 65.763 1.00 17.88 414 TRP A CA 1
ATOM 2951 C C . TRP A 1 390 ? -57.175 20.673 64.890 1.00 21.68 414 TRP A C 1
ATOM 2952 O O . TRP A 1 390 ? -56.817 21.400 63.963 1.00 21.14 414 TRP A O 1
ATOM 2963 N N . GLY A 1 391 ? -58.453 20.508 65.243 1.00 18.54 415 GLY A N 1
ATOM 2964 C CA . GLY A 1 391 ? -59.560 21.178 64.557 1.00 18.40 415 GLY A CA 1
ATOM 2965 C C . GLY A 1 391 ? -59.715 20.790 63.095 1.00 20.97 415 GLY A C 1
ATOM 2966 O O . GLY A 1 391 ? -60.067 21.631 62.262 1.00 20.82 415 GLY A O 1
ATOM 2967 N N . VAL A 1 392 ? -59.470 19.508 62.773 1.00 16.14 416 VAL A N 1
ATOM 2968 C CA . VAL A 1 392 ? -59.625 19.001 61.401 1.00 16.16 416 VAL A CA 1
ATOM 2969 C C . VAL A 1 392 ? -60.529 17.751 61.359 1.00 19.76 416 VAL A C 1
ATOM 2970 O O . VAL A 1 392 ? -60.323 16.862 60.529 1.00 19.27 416 VAL A O 1
ATOM 2974 N N . THR A 1 393 ? -61.583 17.733 62.210 1.00 16.32 417 THR A N 1
ATOM 2975 C CA . THR A 1 393 ? -62.538 16.614 62.293 1.00 16.17 417 THR A CA 1
ATOM 2976 C C . THR A 1 393 ? -63.252 16.360 60.944 1.00 20.35 417 THR A C 1
ATOM 2977 O O . THR A 1 393 ? -63.499 15.206 60.587 1.00 19.04 417 THR A O 1
ATOM 2981 N N . SER A 1 394 ? -63.558 17.438 60.192 1.00 17.68 418 SER A N 1
ATOM 2982 C CA . SER A 1 394 ? -64.254 17.321 58.904 1.00 18.00 418 SER A CA 1
ATOM 2983 C C . SER A 1 394 ? -63.412 16.545 57.856 1.00 21.99 418 SER A C 1
ATOM 2984 O O . SER A 1 394 ? -63.934 16.164 56.808 1.00 21.64 418 SER A O 1
ATOM 2987 N N . GLU A 1 395 ? -62.122 16.285 58.166 1.00 18.36 419 GLU A N 1
ATOM 2988 C CA . GLU A 1 395 ? -61.221 15.610 57.230 1.00 17.83 419 GLU A CA 1
ATOM 2989 C C . GLU A 1 395 ? -60.896 14.161 57.664 1.00 21.84 419 GLU A C 1
ATOM 2990 O O . GLU A 1 395 ? -60.359 13.392 56.864 1.00 21.31 419 GLU A O 1
ATOM 2996 N N . VAL A 1 396 ? -61.191 13.802 58.940 1.00 18.03 420 VAL A N 1
ATOM 2997 C CA . VAL A 1 396 ? -60.788 12.497 59.490 1.00 17.59 420 VAL A CA 1
ATOM 2998 C C . VAL A 1 396 ? -61.451 11.270 58.768 1.00 22.76 420 VAL A C 1
ATOM 2999 O O . VAL A 1 396 ? -60.800 10.239 58.601 1.00 22.55 420 VAL A O 1
ATOM 3003 N N . ASP A 1 397 ? -62.717 11.413 58.313 1.00 20.69 421 ASP A N 1
ATOM 3004 C CA . ASP A 1 397 ? -63.424 10.316 57.626 1.00 21.22 421 ASP A CA 1
ATOM 3005 C C . ASP A 1 397 ? -62.717 9.906 56.330 1.00 25.68 421 ASP A C 1
ATOM 3006 O O . ASP A 1 397 ? -62.459 8.718 56.120 1.00 25.63 421 ASP A O 1
ATOM 3011 N N . ASP A 1 398 ? -62.383 10.893 55.465 1.00 21.67 422 ASP A N 1
ATOM 3012 C CA . ASP A 1 398 ? -61.673 10.626 54.208 1.00 21.43 422 ASP A CA 1
ATOM 3013 C C . ASP A 1 398 ? -60.230 10.185 54.474 1.00 23.06 422 ASP A C 1
ATOM 3014 O O . ASP A 1 398 ? -59.685 9.376 53.726 1.00 23.28 422 ASP A O 1
ATOM 3019 N N . TYR A 1 399 ? -59.617 10.715 55.552 1.00 17.94 423 TYR A N 1
ATOM 3020 C CA . TYR A 1 399 ? -58.251 10.360 55.951 1.00 16.81 423 TYR A CA 1
ATOM 3021 C C . TYR A 1 399 ? -58.155 8.860 56.292 1.00 19.46 423 TYR A C 1
ATOM 3022 O O . TYR A 1 399 ? -57.318 8.156 55.727 1.00 17.76 423 TYR A O 1
ATOM 3031 N N . LEU A 1 400 ? -59.067 8.366 57.171 1.00 16.75 424 LEU A N 1
ATOM 3032 C CA . LEU A 1 400 ? -59.063 6.964 57.644 1.00 16.89 424 LEU A CA 1
ATOM 3033 C C . LEU A 1 400 ? -59.398 5.940 56.536 1.00 20.32 424 LEU A C 1
ATOM 3034 O O . LEU A 1 400 ? -59.064 4.764 56.673 1.00 19.42 424 LEU A O 1
ATOM 3039 N N . THR A 1 401 ? -60.104 6.371 55.478 1.00 16.80 425 THR A N 1
ATOM 3040 C CA . THR A 1 401 ? -60.505 5.451 54.399 1.00 16.85 425 THR A CA 1
ATOM 3041 C C . THR A 1 401 ? -59.509 5.478 53.215 1.00 21.03 425 THR A C 1
ATOM 3042 O O . THR A 1 401 ? -59.692 4.743 52.239 1.00 21.28 425 THR A O 1
ATOM 3046 N N . SER A 1 402 ? 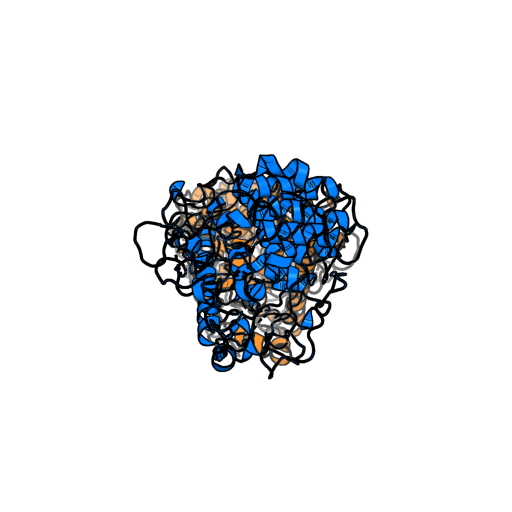-58.450 6.309 53.313 1.00 16.57 426 SER A N 1
ATOM 3047 C CA . SER A 1 402 ? -57.488 6.479 52.223 1.00 16.26 426 SER A CA 1
ATOM 3048 C C . SER A 1 402 ? -56.360 5.436 52.262 1.00 20.52 426 SER A C 1
ATOM 3049 O O . SER A 1 402 ? -55.796 5.168 53.328 1.00 19.55 426 SER A O 1
ATOM 3052 N N . THR A 1 403 ? -55.968 4.924 51.076 1.00 17.76 427 THR A N 1
ATOM 3053 C CA . THR A 1 403 ? -54.873 3.950 50.950 1.00 17.39 427 THR A CA 1
ATOM 3054 C C . THR A 1 403 ? -53.562 4.644 50.513 1.00 22.06 427 THR A C 1
ATOM 3055 O O . THR A 1 403 ? -52.559 3.968 50.258 1.00 21.51 427 THR A O 1
ATOM 3059 N N . GLU A 1 404 ? -53.575 5.998 50.431 1.00 19.09 428 GLU A N 1
ATOM 3060 C CA . GLU A 1 404 ? -52.383 6.770 50.060 1.00 18.41 428 GLU A CA 1
ATOM 3061 C C . GLU A 1 404 ? -51.291 6.578 51.092 1.00 21.95 428 GLU A C 1
ATOM 3062 O O . GLU A 1 404 ? -51.540 6.732 52.292 1.00 21.78 428 GLU A O 1
ATOM 3068 N N . LYS A 1 405 ? -50.108 6.156 50.648 1.00 17.98 429 LYS A N 1
ATOM 3069 C CA . LYS A 1 405 ? -49.000 5.867 51.554 1.00 17.16 429 LYS A CA 1
ATOM 3070 C C . LYS A 1 405 ? -48.111 7.074 51.719 1.00 19.79 429 LYS A C 1
ATOM 3071 O O . LYS A 1 405 ? -47.834 7.769 50.742 1.00 20.11 429 LYS A O 1
ATOM 3077 N N . ASN A 1 406 ? -47.593 7.298 52.941 1.00 14.88 430 ASN A N 1
ATOM 3078 C CA . ASN A 1 406 ? -46.594 8.337 53.153 1.00 14.31 430 ASN A CA 1
ATOM 3079 C C . ASN A 1 406 ? -45.236 7.872 52.581 1.00 18.15 430 ASN A C 1
ATOM 3080 O O . ASN A 1 406 ? -45.167 6.805 51.964 1.00 17.38 430 ASN A O 1
ATOM 3085 N N . GLU A 1 407 ? -44.178 8.671 52.750 1.00 14.83 431 GLU A N 1
ATOM 3086 C CA . GLU A 1 407 ? -42.880 8.325 52.173 1.00 14.86 431 GLU A CA 1
ATOM 3087 C C . GLU A 1 407 ? -42.155 7.219 52.959 1.00 18.98 431 GLU A C 1
ATOM 3088 O O . GLU A 1 407 ? -41.113 6.729 52.516 1.00 18.62 431 GLU A O 1
ATOM 3094 N N . ALA A 1 408 ? -42.786 6.728 54.046 1.00 15.77 432 ALA A N 1
ATOM 3095 C CA . ALA A 1 408 ? -42.297 5.562 54.785 1.00 15.18 432 ALA A CA 1
ATOM 3096 C C . ALA A 1 408 ? -43.022 4.286 54.291 1.00 18.24 432 ALA A C 1
ATOM 3097 O O . ALA A 1 408 ? -42.627 3.168 54.639 1.00 17.42 432 ALA A O 1
ATOM 3099 N N . GLY A 1 409 ? -44.063 4.480 53.466 1.00 14.77 433 GLY A N 1
ATOM 3100 C CA . GLY A 1 409 ? -44.860 3.385 52.917 1.00 14.26 433 GLY A CA 1
ATOM 3101 C C . GLY A 1 409 ? -46.106 3.086 53.732 1.00 16.25 433 GLY A C 1
ATOM 3102 O O . GLY A 1 409 ? -46.830 2.128 53.440 1.00 16.26 433 GLY A O 1
ATOM 3103 N N . THR A 1 410 ? -46.381 3.915 54.746 1.00 10.34 434 THR A N 1
ATOM 3104 C CA . THR A 1 410 ? -47.519 3.695 55.644 1.00 9.79 434 THR A CA 1
ATOM 3105 C C . THR A 1 410 ? -48.759 4.448 55.172 1.00 13.15 434 THR A C 1
ATOM 3106 O O . THR A 1 410 ? -48.694 5.656 54.934 1.00 11.37 434 THR A O 1
ATOM 3110 N N . SER A 1 411 ? -49.911 3.753 55.119 1.00 11.27 435 SER A N 1
ATOM 3111 C CA . SER A 1 411 ? -51.196 4.382 54.808 1.00 11.46 435 SER A CA 1
ATOM 3112 C C . SER A 1 411 ? -52.035 4.539 56.090 1.00 14.94 435 SER A C 1
ATOM 3113 O O . SER A 1 411 ? -51.765 3.870 57.087 1.00 13.87 435 SER A O 1
ATOM 3116 N N . ALA A 1 412 ? -53.025 5.441 56.072 1.00 12.21 436 ALA A N 1
ATOM 3117 C CA . ALA A 1 412 ? -53.868 5.691 57.243 1.00 12.29 436 ALA A CA 1
ATOM 3118 C C . ALA A 1 412 ? -54.924 4.582 57.442 1.00 15.66 436 ALA A C 1
ATOM 3119 O O . ALA A 1 412 ? -55.298 4.289 58.580 1.00 14.43 436 ALA A O 1
ATOM 3121 N N . ARG A 1 413 ? -55.429 3.991 56.327 1.00 12.57 437 ARG A N 1
ATOM 3122 C CA . ARG A 1 413 ? -56.442 2.924 56.388 1.00 12.61 437 ARG A CA 1
ATOM 3123 C C . ARG A 1 413 ? -55.892 1.699 57.141 1.00 17.75 437 ARG A C 1
ATOM 3124 O O . ARG A 1 413 ? -54.929 1.076 56.686 1.00 17.08 437 ARG A O 1
ATOM 3132 N N . TYR A 1 414 ? -56.490 1.376 58.314 1.00 16.16 438 TYR A N 1
ATOM 3133 C CA . TYR A 1 414 ? -55.981 0.311 59.192 1.00 16.35 438 TYR A CA 1
ATOM 3134 C C . TYR A 1 414 ? -55.974 -1.072 58.530 1.00 21.47 438 TYR A C 1
ATOM 3135 O O . TYR A 1 414 ? -55.062 -1.858 58.780 1.00 21.07 438 TYR A O 1
ATOM 3144 N N . ASP A 1 415 ? -57.012 -1.387 57.722 1.00 19.06 439 ASP A N 1
ATOM 3145 C CA . ASP A 1 415 ? -57.129 -2.707 57.075 1.00 19.56 439 ASP A CA 1
ATOM 3146 C C . ASP A 1 415 ? -56.129 -2.887 55.924 1.00 23.08 439 ASP A C 1
ATOM 3147 O O . ASP A 1 415 ? -55.811 -4.021 55.559 1.00 23.28 439 ASP A O 1
ATOM 3152 N N . ASP A 1 416 ? -55.628 -1.772 55.358 1.00 18.59 440 ASP A N 1
ATOM 3153 C CA . ASP A 1 416 ? -54.626 -1.825 54.289 1.00 18.01 440 ASP A CA 1
ATOM 3154 C C . ASP A 1 416 ? -53.221 -2.041 54.887 1.00 21.81 440 ASP A C 1
ATOM 3155 O O . ASP A 1 416 ? -52.472 -1.081 55.078 1.00 20.70 440 ASP A O 1
ATOM 3160 N N . GLN A 1 417 ? -52.880 -3.298 55.204 1.00 18.70 441 GLN A N 1
ATOM 3161 C CA . GLN A 1 417 ? -51.594 -3.621 55.837 1.00 17.84 441 GLN A CA 1
ATOM 3162 C C . GLN A 1 417 ? -50.605 -4.271 54.846 1.00 22.78 441 GLN A C 1
ATOM 3163 O O . GLN A 1 417 ? -49.688 -4.988 55.266 1.00 22.09 441 GLN A O 1
ATOM 3169 N N . GLN A 1 418 ? -50.747 -3.958 53.542 1.00 20.00 442 GLN A N 1
ATOM 3170 C CA . GLN A 1 418 ? -49.865 -4.511 52.511 1.00 19.96 442 GLN A CA 1
ATOM 3171 C C . GLN A 1 418 ? -48.793 -3.504 52.098 1.00 23.38 442 GLN A C 1
ATOM 3172 O O . GLN A 1 418 ? -49.079 -2.314 51.959 1.00 22.69 442 GLN A O 1
ATOM 3174 N N . GLY A 1 419 ? -47.568 -3.992 51.906 1.00 20.02 443 GLY A N 1
ATOM 3175 C CA . GLY A 1 419 ? -46.446 -3.161 51.481 1.00 19.67 443 GLY A CA 1
ATOM 3176 C C . GLY A 1 419 ? -45.424 -2.920 52.572 1.00 23.45 443 GLY A C 1
ATOM 3177 O O . GLY A 1 419 ? -45.737 -3.045 53.764 1.00 22.67 443 GLY A O 1
ATOM 3178 N N . ALA A 1 420 ? -44.188 -2.541 52.174 1.00 19.72 444 ALA A N 1
ATOM 3179 C CA . ALA A 1 420 ? -43.105 -2.262 53.121 1.00 18.96 444 ALA A CA 1
ATOM 3180 C C . ALA A 1 420 ? -43.398 -1.002 53.949 1.00 22.77 444 ALA A C 1
ATOM 3181 O O . ALA A 1 420 ? -43.695 0.061 53.389 1.00 22.58 444 ALA A O 1
ATOM 3183 N N . GLY A 1 421 ? -43.337 -1.144 55.271 1.00 18.63 445 GLY A N 1
ATOM 3184 C CA . GLY A 1 421 ? -43.592 -0.045 56.195 1.00 18.01 445 GLY A CA 1
ATOM 3185 C C . GLY A 1 421 ? -45.065 0.154 56.507 1.00 21.46 445 GLY A C 1
ATOM 3186 O O . GLY A 1 421 ? -45.434 1.132 57.165 1.00 20.88 445 GLY A O 1
ATOM 3187 N N . ASN A 1 422 ? -45.918 -0.808 56.089 1.00 17.60 446 ASN A N 1
ATOM 3188 C CA . ASN A 1 422 ? -47.372 -0.663 56.208 1.00 17.10 446 ASN A CA 1
ATOM 3189 C C . ASN A 1 422 ? -48.009 -1.692 57.200 1.00 20.37 446 ASN A C 1
ATOM 3190 O O . ASN A 1 422 ? -49.207 -1.955 57.117 1.00 20.69 446 ASN A O 1
ATOM 3195 N N . THR A 1 423 ? -47.220 -2.205 58.169 1.00 15.89 447 THR A N 1
ATOM 3196 C CA . THR A 1 423 ? -47.752 -3.141 59.180 1.00 15.39 447 THR A CA 1
ATOM 3197 C C . THR A 1 423 ? -48.679 -2.410 60.176 1.00 19.03 447 THR A C 1
ATOM 3198 O O . THR A 1 423 ? -48.597 -1.179 60.310 1.00 18.16 447 THR A O 1
ATOM 3202 N N . ALA A 1 424 ? -49.566 -3.175 60.876 1.00 15.60 448 ALA A N 1
ATOM 3203 C CA . ALA A 1 424 ? -50.535 -2.611 61.833 1.00 15.48 448 ALA A CA 1
ATOM 3204 C C . ALA A 1 424 ? -49.851 -1.808 62.939 1.00 19.57 448 ALA A C 1
ATOM 3205 O O . ALA A 1 424 ? -50.329 -0.726 63.299 1.00 19.36 448 ALA A O 1
ATOM 3207 N N . LEU A 1 425 ? -48.717 -2.330 63.479 1.00 15.55 449 LEU A N 1
ATOM 3208 C CA . LEU A 1 425 ? -47.963 -1.643 64.538 1.00 14.27 449 LEU A CA 1
ATOM 3209 C C . LEU A 1 425 ? -47.344 -0.333 64.021 1.00 16.52 449 LEU A C 1
ATOM 3210 O O . LEU A 1 425 ? -47.338 0.671 64.738 1.00 15.62 449 LEU A O 1
ATOM 3215 N N . GLU A 1 426 ? -46.855 -0.337 62.764 1.00 12.83 450 GLU A N 1
ATOM 3216 C CA . GLU A 1 426 ? -46.272 0.858 62.153 1.00 11.79 450 GLU A CA 1
ATOM 3217 C C . GLU A 1 426 ? -47.309 1.970 61.988 1.00 14.53 450 GLU A C 1
ATOM 3218 O O . GLU A 1 426 ? -46.997 3.132 62.232 1.00 13.81 450 GLU A O 1
ATOM 3224 N N . LYS A 1 427 ? -48.576 1.600 61.643 1.00 10.66 451 LYS A N 1
ATOM 3225 C CA . LYS A 1 427 ? -49.684 2.568 61.542 1.00 10.35 451 LYS A CA 1
ATOM 3226 C C . LYS A 1 427 ? -49.961 3.206 62.897 1.00 13.89 451 LYS A C 1
ATOM 3227 O O . LYS A 1 427 ? -50.133 4.426 62.983 1.00 13.76 451 LYS A O 1
ATOM 3233 N N . ILE A 1 428 ? -50.075 2.368 63.957 1.00 9.84 452 ILE A N 1
ATOM 3234 C CA . ILE A 1 428 ? -50.372 2.839 65.312 1.00 9.97 452 ILE A CA 1
ATOM 3235 C C . ILE A 1 428 ? -49.314 3.832 65.798 1.00 15.31 452 ILE A C 1
ATOM 3236 O O . ILE A 1 428 ? -49.661 4.912 66.278 1.00 14.90 452 ILE A O 1
ATOM 3241 N N . ILE A 1 429 ? -48.020 3.472 65.666 1.00 12.18 453 ILE A N 1
ATOM 3242 C CA . ILE A 1 429 ? -46.931 4.329 66.138 1.00 12.34 453 ILE A CA 1
ATOM 3243 C C . ILE A 1 429 ? -46.798 5.608 65.290 1.00 17.07 453 ILE A C 1
ATOM 3244 O O . ILE A 1 429 ? -46.560 6.680 65.843 1.00 16.59 453 ILE A O 1
ATOM 3249 N N . THR A 1 430 ? -47.031 5.507 63.961 1.00 13.57 454 THR A N 1
ATOM 3250 C CA . THR A 1 430 ? -47.023 6.694 63.086 1.00 13.22 454 THR A CA 1
ATOM 3251 C C . THR A 1 430 ? -48.100 7.689 63.540 1.00 16.88 454 THR A C 1
ATOM 3252 O O . THR A 1 430 ? -47.817 8.881 63.688 1.00 17.03 454 THR A O 1
ATOM 3256 N N . GLN A 1 431 ? -49.317 7.184 63.824 1.00 11.91 455 GLN A N 1
ATOM 3257 C CA . GLN A 1 431 ? -50.424 8.026 64.257 1.00 11.16 455 GLN A CA 1
ATOM 3258 C C . GLN A 1 431 ? -50.253 8.498 65.699 1.00 15.91 455 GLN A C 1
ATOM 3259 O O . GLN A 1 431 ? -50.648 9.618 66.029 1.00 15.73 455 GLN A O 1
ATOM 3265 N N . LYS A 1 432 ? -49.619 7.665 66.551 1.00 11.53 456 LYS A N 1
ATOM 3266 C CA . LYS A 1 432 ? -49.331 8.034 67.938 1.00 10.65 456 LYS A CA 1
ATOM 3267 C C . LYS A 1 432 ? -48.273 9.146 67.981 1.00 12.40 456 LYS A C 1
ATOM 3268 O O . LYS A 1 432 ? -48.383 10.072 68.782 1.00 11.29 456 LYS A O 1
ATOM 3274 N N . TYR A 1 433 ? -47.260 9.056 67.095 1.00 8.14 457 TYR A N 1
ATOM 3275 C CA . TYR A 1 433 ? -46.185 10.039 66.998 1.00 7.51 457 TYR A CA 1
ATOM 3276 C C . TYR A 1 433 ? -46.740 11.411 66.576 1.00 12.35 457 TYR A C 1
ATOM 3277 O O . TYR A 1 433 ? -46.529 12.400 67.281 1.00 11.15 457 TYR A O 1
ATOM 3286 N N . ILE A 1 434 ? -47.488 11.461 65.431 1.00 10.10 458 ILE A N 1
ATOM 3287 C CA . ILE A 1 434 ? -48.083 12.718 64.920 1.00 10.46 458 ILE A CA 1
ATOM 3288 C C . ILE A 1 434 ? -49.020 13.357 65.969 1.00 16.06 458 ILE A C 1
ATOM 3289 O O . ILE A 1 434 ? -48.988 14.580 66.164 1.00 15.78 458 ILE A O 1
ATOM 3294 N N . ALA A 1 435 ? -49.800 12.519 66.692 1.00 13.12 459 ALA A N 1
ATOM 3295 C CA . ALA A 1 435 ? -50.718 13.000 67.733 1.00 13.11 459 ALA A CA 1
ATOM 3296 C C . ALA A 1 435 ? -49.963 13.571 68.953 1.00 15.16 459 ALA A C 1
ATOM 3297 O O . ALA A 1 435 ? -50.562 14.260 69.779 1.00 14.39 459 ALA A O 1
ATOM 3299 N N . GLY A 1 436 ? -48.656 13.293 69.036 1.00 11.29 460 GLY A N 1
ATOM 3300 C CA . GLY A 1 436 ? -47.827 13.740 70.157 1.00 11.06 460 GLY A CA 1
ATOM 3301 C C . GLY A 1 436 ? -46.924 14.924 69.845 1.00 14.22 460 GLY A C 1
ATOM 3302 O O . GLY A 1 436 ? -46.213 15.405 70.724 1.00 13.99 460 GLY A O 1
ATOM 3303 N N . ILE A 1 437 ? -46.939 15.403 68.585 1.00 10.38 461 ILE A N 1
ATOM 3304 C CA . ILE A 1 437 ? -46.084 16.525 68.174 1.00 10.00 461 ILE A CA 1
ATOM 3305 C C . ILE A 1 437 ? -46.607 17.868 68.726 1.00 13.25 461 ILE A C 1
ATOM 3306 O O . ILE A 1 437 ? -47.736 18.257 68.426 1.00 12.71 461 ILE A O 1
ATOM 3311 N N . PRO A 1 438 ? -45.764 18.646 69.470 1.00 10.66 462 PRO A N 1
ATOM 3312 C CA . PRO A 1 438 ? -44.369 18.377 69.830 1.00 10.22 462 PRO A CA 1
ATOM 3313 C C . PRO A 1 438 ? -44.177 18.066 71.337 1.00 14.75 462 PRO A C 1
ATOM 3314 O O . PRO A 1 438 ? -43.087 17.651 71.739 1.00 14.04 462 PRO A O 1
ATOM 3318 N N . ASP A 1 439 ? -45.224 18.346 72.180 1.00 10.79 463 ASP A N 1
ATOM 3319 C CA . ASP A 1 439 ? -45.116 18.278 73.657 1.00 10.12 463 ASP A CA 1
ATOM 3320 C C . ASP A 1 439 ? -44.862 16.872 74.194 1.00 14.71 463 ASP A C 1
ATOM 3321 O O . ASP A 1 439 ? -44.412 16.727 75.334 1.00 13.96 463 ASP A O 1
ATOM 3326 N N . LEU A 1 440 ? -45.170 15.832 73.395 1.00 11.72 464 LEU A N 1
ATOM 3327 C CA . LEU A 1 440 ? -44.953 14.448 73.820 1.00 10.86 464 LEU A CA 1
ATOM 3328 C C . LEU A 1 440 ? -43.630 13.881 73.237 1.00 13.74 464 LEU A C 1
ATOM 3329 O O . LEU A 1 440 ? -43.499 12.663 73.065 1.00 13.25 464 LEU A O 1
ATOM 3334 N N . ALA A 1 441 ? -42.622 14.769 73.016 1.00 9.91 465 ALA A N 1
ATOM 3335 C CA . ALA A 1 441 ? -41.309 14.376 72.460 1.00 9.48 465 ALA A CA 1
ATOM 3336 C C . ALA A 1 441 ? -40.654 13.238 73.263 1.00 13.33 465 ALA A C 1
ATOM 3337 O O . ALA A 1 441 ? -40.030 12.353 72.675 1.00 13.13 465 ALA A O 1
ATOM 3339 N N . GLN A 1 442 ? -40.807 13.255 74.605 1.00 9.74 466 GLN A N 1
ATOM 3340 C CA . GLN A 1 442 ? -40.234 12.214 75.459 1.00 9.65 466 GLN A CA 1
ATOM 3341 C C . GLN A 1 442 ? -40.844 10.856 75.137 1.00 14.56 466 GLN A C 1
ATOM 3342 O O . GLN A 1 442 ? -40.123 9.868 75.049 1.00 15.05 466 GLN A O 1
ATOM 3348 N N . GLU A 1 443 ? -42.166 10.818 74.891 1.00 11.75 467 GLU A N 1
ATOM 3349 C CA . GLU A 1 443 ? -42.849 9.588 74.492 1.00 11.62 467 GLU A CA 1
ATOM 3350 C C . GLU A 1 443 ? -42.506 9.203 73.061 1.00 16.32 467 GLU A C 1
ATOM 3351 O O . GLU A 1 443 ? -42.453 8.015 72.736 1.00 15.34 467 GLU A O 1
ATOM 3357 N N . GLY A 1 444 ? -42.219 10.207 72.229 1.00 13.68 468 GLY A N 1
ATOM 3358 C CA . GLY A 1 444 ? -41.733 9.985 70.874 1.00 13.51 468 GLY A CA 1
ATOM 3359 C C . GLY A 1 444 ? -40.353 9.355 70.865 1.00 16.20 468 GLY A C 1
ATOM 3360 O O . GLY A 1 444 ? -40.104 8.405 70.115 1.00 15.71 468 GLY A O 1
ATOM 3361 N N . TRP A 1 445 ? -39.461 9.832 71.769 1.00 11.02 469 TRP A N 1
ATOM 3362 C CA . TRP A 1 445 ? -38.113 9.265 71.918 1.00 10.60 469 TRP A CA 1
ATOM 3363 C C . TRP A 1 445 ? -38.175 7.888 72.589 1.00 13.64 469 TRP A C 1
ATOM 3364 O O . TRP A 1 445 ? -37.422 6.988 72.215 1.00 12.80 469 TRP A O 1
ATOM 3375 N N . ASN A 1 446 ? -39.132 7.704 73.539 1.00 10.69 470 ASN A N 1
ATOM 3376 C CA . ASN A 1 446 ? -39.329 6.416 74.226 1.00 9.51 470 ASN A CA 1
ATOM 3377 C C . ASN A 1 446 ? -39.732 5.315 73.246 1.00 13.58 470 ASN A C 1
ATOM 3378 O O . ASN A 1 446 ? -39.153 4.236 73.275 1.00 14.19 470 ASN A O 1
ATOM 3383 N N . ASP A 1 447 ? -40.740 5.591 72.367 1.00 9.54 471 ASP A N 1
ATOM 3384 C CA . ASP A 1 447 ? -41.219 4.596 71.390 1.00 9.37 471 ASP A CA 1
ATOM 3385 C C . ASP A 1 447 ? -40.195 4.345 70.278 1.00 12.70 471 ASP A C 1
ATOM 3386 O O . ASP A 1 447 ? -40.182 3.262 69.689 1.00 12.80 471 ASP A O 1
ATOM 3391 N N . LYS A 1 448 ? -39.331 5.347 69.987 1.00 9.43 472 LYS A N 1
ATOM 3392 C CA . LYS A 1 448 ? -38.267 5.189 68.989 1.00 9.44 472 LYS A CA 1
ATOM 3393 C C . LYS A 1 448 ? -37.162 4.257 69.524 1.00 14.60 472 LYS A C 1
ATOM 3394 O O . LYS A 1 448 ? -36.589 3.479 68.764 1.00 15.02 472 LYS A O 1
ATOM 3400 N N . ARG A 1 449 ? -36.903 4.309 70.833 1.00 10.67 473 ARG A N 1
ATOM 3401 C CA . ARG A 1 449 ? -35.939 3.415 71.468 1.00 10.65 473 ARG A CA 1
ATOM 3402 C C . ARG A 1 449 ? -36.545 2.040 71.695 1.00 13.99 473 ARG A C 1
ATOM 3403 O O . ARG A 1 449 ? -35.837 1.041 71.637 1.00 13.93 473 ARG A O 1
ATOM 3411 N N . ARG A 1 450 ? -37.851 1.987 71.992 1.00 9.78 474 ARG A N 1
ATOM 3412 C CA . ARG A 1 450 ? -38.520 0.739 72.340 1.00 9.36 474 ARG A CA 1
ATOM 3413 C C . ARG A 1 450 ? -38.847 -0.121 71.093 1.00 12.52 474 ARG A C 1
ATOM 3414 O O . ARG A 1 450 ? -38.708 -1.338 71.142 1.00 12.28 474 ARG A O 1
ATOM 3422 N N . LEU A 1 451 ? -39.280 0.516 69.992 1.00 9.66 475 LEU A N 1
ATOM 3423 C CA . LEU A 1 451 ? -39.734 -0.218 68.801 1.00 10.60 475 LEU A CA 1
ATOM 3424 C C . LEU A 1 451 ? -38.989 0.210 67.514 1.00 14.87 475 LEU A C 1
ATOM 3425 O O . LEU A 1 451 ? -39.247 -0.351 66.442 1.00 14.35 475 LEU A O 1
ATOM 3430 N N . ASN A 1 452 ? -38.083 1.224 67.617 1.00 11.65 476 ASN A N 1
ATOM 3431 C CA . ASN A 1 452 ? -37.427 1.844 66.437 1.00 11.26 476 ASN A CA 1
ATOM 3432 C C . ASN A 1 452 ? -38.495 2.467 65.501 1.00 15.41 476 ASN A C 1
ATOM 3433 O O . ASN A 1 452 ? -38.268 2.613 64.295 1.00 16.47 476 ASN A O 1
ATOM 3438 N N . LEU A 1 453 ? -39.646 2.848 66.076 1.00 9.73 477 LEU A N 1
ATOM 3439 C CA . LEU A 1 453 ? -40.743 3.410 65.316 1.00 8.83 477 LEU A CA 1
ATOM 3440 C C . LEU A 1 453 ? -41.070 4.837 65.788 1.00 11.93 477 LEU A C 1
ATOM 3441 O O . LEU A 1 453 ? -40.928 5.148 66.969 1.00 10.67 477 LEU A O 1
ATOM 3446 N N . PRO A 1 454 ? -41.538 5.721 64.876 1.00 9.38 478 PRO A N 1
ATOM 3447 C CA . PRO A 1 454 ? -41.742 5.498 63.438 1.00 9.43 478 PRO A CA 1
ATOM 3448 C C . PRO A 1 454 ? -40.429 5.553 62.666 1.00 15.12 478 PRO A C 1
ATOM 3449 O O . PRO A 1 454 ? -39.359 5.747 63.267 1.00 14.56 478 PRO A O 1
ATOM 3453 N N . ARG A 1 455 ? -40.493 5.370 61.340 1.00 12.68 479 ARG A N 1
ATOM 3454 C CA . ARG A 1 455 ? -39.318 5.506 60.496 1.00 11.91 479 ARG A CA 1
ATOM 3455 C C . ARG A 1 455 ? -38.772 6.927 60.599 1.00 15.19 479 ARG A C 1
ATOM 3456 O O . ARG A 1 455 ? -39.528 7.887 60.457 1.00 14.01 479 ARG A O 1
ATOM 3464 N N . LEU A 1 456 ? -37.491 7.061 60.928 1.00 12.43 480 LEU A N 1
ATOM 3465 C CA . LEU A 1 456 ? -36.826 8.360 60.953 1.00 12.74 480 LEU A CA 1
ATOM 3466 C C . LEU A 1 456 ? -35.547 8.291 60.147 1.00 16.18 480 LEU A C 1
ATOM 3467 O O . LEU A 1 456 ? -34.933 7.226 60.060 1.00 15.22 480 LEU A O 1
ATOM 3472 N N . ASP A 1 457 ? -35.144 9.415 59.533 1.00 14.04 481 ASP A N 1
ATOM 3473 C CA . ASP A 1 457 ? -33.865 9.483 58.826 1.00 13.84 481 ASP A CA 1
ATOM 3474 C C . ASP A 1 457 ? -32.735 9.414 59.819 1.00 16.68 481 ASP A C 1
ATOM 3475 O O . ASP A 1 457 ? -32.835 9.991 60.911 1.00 15.27 481 ASP A O 1
ATOM 3480 N N . VAL A 1 458 ? -31.656 8.715 59.466 1.00 13.48 482 VAL A N 1
ATOM 3481 C CA . VAL A 1 458 ? -30.460 8.693 60.297 1.00 12.69 482 VAL A CA 1
ATOM 3482 C C . VAL A 1 458 ? -29.750 10.046 60.175 1.00 15.60 482 VAL A C 1
ATOM 3483 O O . VAL A 1 458 ? -29.731 10.630 59.087 1.00 14.27 482 VAL A O 1
ATOM 3487 N N . ALA A 1 459 ? -29.269 10.604 61.315 1.00 12.72 483 ALA A N 1
ATOM 3488 C CA . ALA A 1 459 ? -28.587 11.905 61.316 1.00 12.59 483 ALA A CA 1
ATOM 3489 C C . ALA A 1 459 ? -27.396 11.900 60.359 1.00 17.03 483 ALA A C 1
ATOM 3490 O O . ALA A 1 459 ? -26.685 10.897 60.266 1.00 16.75 483 ALA A O 1
ATOM 3492 N N . VAL A 1 460 ? -27.208 13.009 59.602 1.00 13.56 484 VAL A N 1
ATOM 3493 C CA . VAL A 1 460 ? -26.106 13.126 58.630 1.00 13.24 484 VAL A CA 1
ATOM 3494 C C . VAL A 1 460 ? -24.753 12.909 59.317 1.00 16.32 484 VAL A C 1
ATOM 3495 O O . VAL A 1 460 ? -23.953 12.088 58.860 1.00 15.49 484 VAL A O 1
ATOM 3499 N N . TYR A 1 461 ? -24.528 13.592 60.449 1.00 12.89 485 TYR A N 1
ATOM 3500 C CA . TYR A 1 461 ? -23.318 13.410 61.237 1.00 13.14 485 TYR A CA 1
ATOM 3501 C C . TYR A 1 461 ? -23.647 13.113 62.693 1.00 15.62 485 TYR A C 1
ATOM 3502 O O . TYR A 1 461 ? -24.502 13.775 63.285 1.00 13.84 485 TYR A O 1
ATOM 3511 N N . ARG A 1 462 ? -22.959 12.128 63.277 1.00 12.43 486 ARG A N 1
ATOM 3512 C CA . ARG A 1 462 ? -23.111 11.785 64.689 1.00 12.05 486 ARG A CA 1
ATOM 3513 C C . ARG A 1 462 ? -21.737 11.675 65.348 1.00 15.63 486 ARG A C 1
ATOM 3514 O O . ARG A 1 462 ? -20.748 11.382 64.664 1.00 15.09 486 ARG A O 1
ATOM 3522 N N . ASP A 1 463 ? -21.670 11.914 66.681 1.00 12.62 487 ASP A N 1
ATOM 3523 C CA . ASP A 1 463 ? -20.415 11.844 67.454 1.00 12.80 487 ASP A CA 1
ATOM 3524 C C . ASP A 1 463 ? -19.533 10.664 66.970 1.00 17.81 487 ASP A C 1
ATOM 3525 O O . ASP A 1 463 ? -19.847 9.506 67.248 1.00 17.92 487 ASP A O 1
ATOM 3530 N N . GLN A 1 464 ? -18.455 10.970 66.200 1.00 14.03 488 GLN A N 1
ATOM 3531 C CA . GLN A 1 464 ? -17.589 9.935 65.597 1.00 14.06 488 GLN A CA 1
ATOM 3532 C C . GLN A 1 464 ? -16.833 9.091 66.647 1.00 19.23 488 GLN A C 1
ATOM 3533 O O . GLN A 1 464 ? -16.368 7.989 66.333 1.00 18.72 488 GLN A O 1
ATOM 3539 N N . ALA A 1 465 ? -16.747 9.589 67.896 1.00 16.46 489 ALA A N 1
ATOM 3540 C CA . ALA A 1 465 ? -16.138 8.834 68.992 1.00 16.53 489 ALA A CA 1
ATOM 3541 C C . ALA A 1 465 ? -17.110 7.768 69.507 1.00 20.30 489 ALA A C 1
ATOM 3542 O O . ALA A 1 465 ? -16.718 6.894 70.285 1.00 20.09 489 ALA A O 1
ATOM 3544 N N . VAL A 1 466 ? -18.386 7.845 69.078 1.00 16.95 490 VAL A N 1
ATOM 3545 C CA . VAL A 1 466 ? -19.429 6.926 69.538 1.00 16.50 490 VAL A CA 1
ATOM 3546 C C . VAL A 1 466 ? -20.082 6.184 68.342 1.00 19.22 490 VAL A C 1
ATOM 3547 O O . VAL A 1 466 ? -20.476 5.020 68.477 1.00 17.80 490 VAL A O 1
ATOM 3551 N N . TYR A 1 467 ? -20.188 6.859 67.177 1.00 15.44 491 TYR A N 1
ATOM 3552 C CA . TYR A 1 467 ? -20.922 6.319 66.032 1.00 15.21 491 TYR A CA 1
ATOM 3553 C C . TYR A 1 467 ? -20.060 6.139 64.796 1.00 19.61 491 TYR A C 1
ATOM 3554 O O . TYR A 1 467 ? -19.162 6.943 64.538 1.00 18.53 491 TYR A O 1
ATOM 3563 N N . ASN A 1 468 ? -20.406 5.132 63.966 1.00 17.59 492 ASN A N 1
ATOM 3564 C CA . ASN A 1 468 ? -19.814 4.943 62.651 1.00 17.90 492 ASN A CA 1
ATOM 3565 C C . ASN A 1 468 ? -20.707 5.635 61.611 1.00 22.64 492 ASN A C 1
ATOM 3566 O O . ASN A 1 468 ? -21.822 5.178 61.355 1.00 21.69 492 ASN A O 1
ATOM 3571 N N . ASN A 1 469 ? -20.246 6.783 61.072 1.00 20.26 493 ASN A N 1
ATOM 3572 C CA . ASN A 1 469 ? -21.047 7.611 60.158 1.00 20.55 493 ASN A CA 1
ATOM 3573 C C . ASN A 1 469 ? -21.398 6.907 58.826 1.00 26.12 493 ASN A C 1
ATOM 3574 O O . ASN A 1 469 ? -22.358 7.300 58.164 1.00 25.98 493 ASN A O 1
ATOM 3579 N N . ASN A 1 470 ? -20.643 5.851 58.457 1.00 23.58 494 ASN A N 1
ATOM 3580 C CA . ASN A 1 470 ? -20.936 5.080 57.240 1.00 23.72 494 ASN A CA 1
ATOM 3581 C C . ASN A 1 470 ? -22.180 4.191 57.432 1.00 27.36 494 ASN A C 1
ATOM 3582 O O . ASN A 1 470 ? -22.816 3.797 56.452 1.00 26.80 494 ASN A O 1
ATOM 3587 N N . ASP A 1 471 ? -22.549 3.919 58.698 1.00 23.78 495 ASP A N 1
ATOM 3588 C CA . ASP A 1 471 ? -23.720 3.104 59.020 1.00 23.33 495 ASP A CA 1
ATOM 3589 C C . ASP A 1 471 ? -24.978 3.989 59.133 1.00 26.13 495 ASP A C 1
ATOM 3590 O O . ASP A 1 471 ? -25.189 4.635 60.163 1.00 26.14 495 ASP A O 1
ATOM 3595 N N . LYS A 1 472 ? -25.788 4.049 58.055 1.00 21.48 496 LYS A N 1
ATOM 3596 C CA . LYS A 1 472 ? -27.018 4.852 58.050 1.00 20.63 496 LYS A CA 1
ATOM 3597 C C . LYS A 1 472 ? -28.266 3.979 57.819 1.00 22.78 496 LYS A C 1
ATOM 3598 O O . LYS A 1 472 ? -29.281 4.469 57.301 1.00 22.92 496 LYS A O 1
ATOM 3604 N N . ASP A 1 473 ? -28.207 2.693 58.240 1.00 17.28 497 ASP A N 1
ATOM 3605 C CA . ASP A 1 473 ? -29.342 1.775 58.108 1.00 16.04 497 ASP A CA 1
ATOM 3606 C C . ASP A 1 473 ? -30.481 2.197 59.044 1.00 18.50 497 ASP A C 1
ATOM 3607 O O . ASP A 1 473 ? -30.311 2.199 60.266 1.00 17.43 497 ASP A O 1
ATOM 3612 N N . ILE A 1 474 ? -31.641 2.577 58.463 1.00 13.97 498 ILE A N 1
ATOM 3613 C CA . ILE A 1 474 ? -32.808 3.041 59.237 1.00 12.98 498 ILE A CA 1
ATOM 3614 C C . ILE A 1 474 ? -33.414 1.912 60.087 1.00 17.05 498 ILE A C 1
ATOM 3615 O O . ILE A 1 474 ? -34.128 2.184 61.057 1.00 16.24 498 ILE A O 1
ATOM 3620 N N . LEU A 1 475 ? -33.125 0.648 59.725 1.00 13.76 499 LEU A N 1
ATOM 3621 C CA . LEU A 1 475 ? -33.673 -0.508 60.428 1.00 13.50 499 LEU A CA 1
ATOM 3622 C C . LEU A 1 475 ? -32.838 -0.865 61.668 1.00 17.78 499 LEU A C 1
ATOM 3623 O O . LEU A 1 475 ? -33.241 -1.723 62.452 1.00 17.85 499 LEU A O 1
ATOM 3628 N N . LYS A 1 476 ? -31.677 -0.200 61.848 1.00 14.38 500 LYS A N 1
ATOM 3629 C CA . LYS A 1 476 ? -30.831 -0.422 63.022 1.00 14.10 500 LYS A CA 1
ATOM 3630 C C . LYS A 1 476 ? -31.129 0.616 64.094 1.00 17.49 500 LYS A C 1
ATOM 3631 O O . LYS A 1 476 ? -30.854 1.802 63.901 1.00 16.64 500 LYS A O 1
ATOM 3637 N N . SER A 1 477 ? -31.730 0.178 65.219 1.00 14.61 501 SER A N 1
ATOM 3638 C CA . SER A 1 477 ? -32.103 1.072 66.323 1.00 14.24 501 SER A CA 1
ATOM 3639 C C . SER A 1 477 ? -30.859 1.695 66.995 1.00 17.72 501 SER A C 1
ATOM 3640 O O . SER A 1 477 ? -30.960 2.762 67.614 1.00 16.72 501 SER A O 1
ATOM 3643 N N . ALA A 1 478 ? -29.676 1.051 66.826 1.00 15.04 502 ALA A N 1
ATOM 3644 C CA . ALA A 1 478 ? -28.414 1.544 67.395 1.00 14.92 502 ALA A CA 1
ATOM 3645 C C . ALA A 1 478 ? -27.889 2.802 66.647 1.00 18.49 502 ALA A C 1
ATOM 3646 O O . ALA A 1 478 ? -26.955 3.453 67.122 1.00 18.71 502 ALA A O 1
ATOM 3648 N N . ASN A 1 479 ? -28.520 3.159 65.501 1.00 13.63 503 ASN A N 1
ATOM 3649 C CA . ASN A 1 479 ? -28.155 4.378 64.763 1.00 12.99 503 ASN A CA 1
ATOM 3650 C C . ASN A 1 479 ? -28.829 5.616 65.362 1.00 15.99 503 ASN A C 1
ATOM 3651 O O . ASN A 1 479 ? -28.506 6.743 64.979 1.00 14.94 503 ASN A O 1
ATOM 3656 N N . PHE A 1 480 ? -29.710 5.409 66.345 1.00 12.85 504 PHE A N 1
ATOM 3657 C CA . PHE A 1 480 ? -30.422 6.498 67.005 1.00 12.97 504 PHE A CA 1
ATOM 3658 C C . PHE A 1 480 ? -30.071 6.547 68.490 1.00 17.37 504 PHE A C 1
ATOM 3659 O O . PHE A 1 480 ? -29.894 5.497 69.116 1.00 17.48 504 PHE A O 1
ATOM 3667 N N . ILE A 1 481 ? -29.882 7.775 69.040 1.00 13.81 505 ILE A N 1
ATOM 3668 C CA . ILE A 1 481 ? -29.445 7.969 70.437 1.00 13.52 505 ILE A CA 1
ATOM 3669 C C . ILE A 1 481 ? -30.281 7.132 71.436 1.00 16.23 505 ILE A C 1
ATOM 3670 O O . ILE A 1 481 ? -31.506 7.051 71.306 1.00 15.93 505 ILE A O 1
ATOM 3675 N N . LYS A 1 482 ? -29.598 6.446 72.371 1.00 11.47 506 LYS A N 1
ATOM 3676 C CA . LYS A 1 482 ? -30.253 5.546 73.323 1.00 10.98 506 LYS A CA 1
ATOM 3677 C C . LYS A 1 482 ? -30.535 6.246 74.650 1.00 14.70 506 LYS A C 1
ATOM 3678 O O . LYS A 1 482 ? -31.502 5.907 75.329 1.00 14.20 506 LYS A O 1
ATOM 3684 N N . ARG A 1 483 ? -29.659 7.177 75.055 1.00 11.27 507 ARG A N 1
ATOM 3685 C CA . ARG A 1 483 ? -29.802 7.856 76.350 1.00 10.68 507 ARG A CA 1
ATOM 3686 C C . ARG A 1 483 ? -28.973 9.130 76.411 1.00 12.88 507 ARG A C 1
ATOM 3687 O O . ARG A 1 483 ? -28.079 9.333 75.585 1.00 12.23 507 ARG A O 1
ATOM 3703 N N . ARG A 1 485 ? -26.098 11.157 78.668 1.00 10.89 509 ARG A N 1
ATOM 3704 C CA . ARG A 1 485 ? -25.045 10.788 79.627 1.00 10.51 509 ARG A CA 1
ATOM 3705 C C . ARG A 1 485 ? -25.307 11.400 80.978 1.00 14.67 509 ARG A C 1
ATOM 3706 O O . ARG A 1 485 ? -25.926 12.461 81.062 1.00 14.55 509 ARG A O 1
ATOM 3714 N N . TYR A 1 486 ? -24.815 10.745 82.057 1.00 12.27 510 TYR A N 1
ATOM 3715 C CA . TYR A 1 486 ? -24.882 11.301 83.405 1.00 11.77 510 TYR A CA 1
ATOM 3716 C C . TYR A 1 486 ? -24.035 12.574 83.467 1.00 15.94 510 TYR A C 1
ATOM 3717 O O . TYR A 1 486 ? -23.024 12.675 82.757 1.00 15.43 510 TYR A O 1
ATOM 3726 N N . PRO A 1 487 ? -24.323 13.499 84.418 1.00 12.54 511 PRO A N 1
ATOM 3727 C CA . PRO A 1 487 ? -23.394 14.620 84.634 1.00 12.32 511 PRO A CA 1
ATOM 3728 C C . PRO A 1 487 ? -22.028 14.097 85.081 1.00 17.97 511 PRO A C 1
ATOM 3729 O O . PRO A 1 487 ? -21.967 13.192 85.916 1.00 18.33 511 PRO A O 1
ATOM 3733 N N . THR A 1 488 ? -20.931 14.583 84.447 1.00 14.92 512 THR A N 1
ATOM 3734 C CA . THR A 1 488 ? -19.570 14.088 84.749 1.00 15.72 512 THR A CA 1
ATOM 3735 C C . THR A 1 488 ? -19.152 14.384 86.198 1.00 21.11 512 THR A C 1
ATOM 3736 O O . THR A 1 488 ? -18.239 13.739 86.715 1.00 21.53 512 THR A O 1
ATOM 3740 N N . LYS A 1 489 ? -19.837 15.347 86.863 1.00 17.68 513 LYS A N 1
ATOM 3741 C CA . LYS A 1 489 ? -19.533 15.682 88.256 1.00 17.70 513 LYS A CA 1
ATOM 3742 C C . LYS A 1 489 ? -19.952 14.545 89.210 1.00 22.26 513 LYS A C 1
ATOM 3743 O O . LYS A 1 489 ? -19.454 14.469 90.332 1.00 22.33 513 LYS A O 1
ATOM 3749 N N . GLU A 1 490 ? -20.824 13.621 88.726 1.00 18.80 514 GLU A N 1
ATOM 3750 C CA . GLU A 1 490 ? -21.254 12.457 89.510 1.00 18.66 514 GLU A CA 1
ATOM 3751 C C . GLU A 1 490 ? -20.117 11.460 89.693 1.00 24.66 514 GLU A C 1
ATOM 3752 O O . GLU A 1 490 ? -20.067 10.770 90.706 1.00 24.25 514 GLU A O 1
ATOM 3758 N N . SER A 1 491 ? -19.183 11.403 88.726 1.00 22.50 515 SER A N 1
ATOM 3759 C CA . SER A 1 491 ? -18.033 10.501 88.813 1.00 23.28 515 SER A CA 1
ATOM 3760 C C . SER A 1 491 ? -16.961 11.047 89.775 1.00 28.44 515 SER A C 1
ATOM 3761 O O . SER A 1 491 ? -16.032 10.323 90.138 1.00 27.60 515 SER A O 1
ATOM 3764 N N . LEU A 1 492 ? -17.101 12.322 90.197 1.00 26.63 516 LEU A N 1
ATOM 3765 C CA . LEU A 1 492 ? -16.096 12.977 91.032 1.00 27.27 516 LEU A CA 1
ATOM 3766 C C . LEU A 1 492 ? -16.554 13.133 92.489 1.00 31.16 516 LEU A C 1
ATOM 3767 O O . LEU A 1 492 ? -15.790 12.826 93.405 1.00 31.50 516 LEU A O 1
ATOM 3772 N N . ILE A 1 493 ? -17.784 13.646 92.708 1.00 26.52 517 ILE A N 1
ATOM 3773 C CA . ILE A 1 493 ? -18.279 13.900 94.075 1.00 25.99 517 ILE A CA 1
ATOM 3774 C C . ILE A 1 493 ? -19.296 12.835 94.548 1.00 29.80 517 ILE A C 1
ATOM 3775 O O . ILE A 1 493 ? -19.732 12.870 95.704 1.00 29.78 517 ILE A O 1
ATOM 3780 N N . ASN A 1 494 ? -19.642 11.877 93.665 1.00 25.18 518 ASN A N 1
ATOM 3781 C CA . ASN A 1 494 ? -20.569 10.790 94.001 1.00 24.19 518 ASN A CA 1
ATOM 3782 C C . ASN A 1 494 ? -20.090 9.479 93.324 1.00 26.81 518 ASN A C 1
ATOM 3783 O O . ASN A 1 494 ? -20.900 8.731 92.761 1.00 26.17 518 ASN A O 1
ATOM 3788 N N . ALA A 1 495 ? -18.748 9.231 93.356 1.00 22.32 519 ALA A N 1
ATOM 3789 C CA . ALA A 1 495 ? -18.092 8.133 92.621 1.00 21.59 519 ALA A CA 1
ATOM 3790 C C . ALA A 1 495 ? -18.701 6.749 92.897 1.00 23.97 519 ALA A C 1
ATOM 3791 O O . ALA A 1 495 ? -18.985 6.012 91.953 1.00 23.35 519 ALA A O 1
ATOM 3793 N N . THR A 1 496 ? -18.854 6.376 94.189 1.00 20.20 520 THR A N 1
ATOM 3794 C CA . THR A 1 496 ? -19.383 5.052 94.567 1.00 19.86 520 THR A CA 1
ATOM 3795 C C . THR A 1 496 ? -20.737 4.770 93.895 1.00 23.02 520 THR A C 1
ATOM 3796 O O . THR A 1 496 ? -20.904 3.724 93.256 1.00 22.05 520 THR A O 1
ATOM 3800 N N . GLU A 1 497 ? -21.682 5.714 94.005 1.00 19.75 521 GLU A N 1
ATOM 3801 C CA . GLU A 1 497 ? -23.016 5.548 93.428 1.00 19.45 521 GLU A CA 1
ATOM 3802 C C . GLU A 1 497 ? -23.005 5.675 91.895 1.00 22.90 521 GLU A C 1
ATOM 3803 O O . GLU A 1 497 ? -23.797 5.014 91.218 1.00 22.05 521 GLU A O 1
ATOM 3809 N N . TYR A 1 498 ? -22.079 6.493 91.346 1.00 19.24 522 TYR A N 1
ATOM 3810 C CA . TYR A 1 498 ? -21.942 6.653 89.890 1.00 18.76 522 TYR A CA 1
ATOM 3811 C C . TYR A 1 498 ? -21.490 5.346 89.236 1.00 22.60 522 TYR A C 1
ATOM 3812 O O . TYR A 1 498 ? -22.008 4.978 88.179 1.00 21.85 522 TYR A O 1
ATOM 3821 N N . GLU A 1 499 ? -20.515 4.642 89.862 1.00 19.74 523 GLU A N 1
ATOM 3822 C CA . GLU A 1 499 ? -20.031 3.351 89.350 1.00 20.41 523 GLU A CA 1
ATOM 3823 C C . GLU A 1 499 ? -21.134 2.288 89.412 1.00 24.70 523 GLU A C 1
ATOM 3824 O O . GLU A 1 499 ? -21.209 1.427 88.531 1.00 24.74 523 GLU A O 1
ATOM 3830 N N . LYS A 1 500 ? -22.016 2.367 90.453 1.00 21.36 524 LYS A N 1
ATOM 3831 C CA A LYS A 1 500 ? -23.158 1.456 90.574 0.5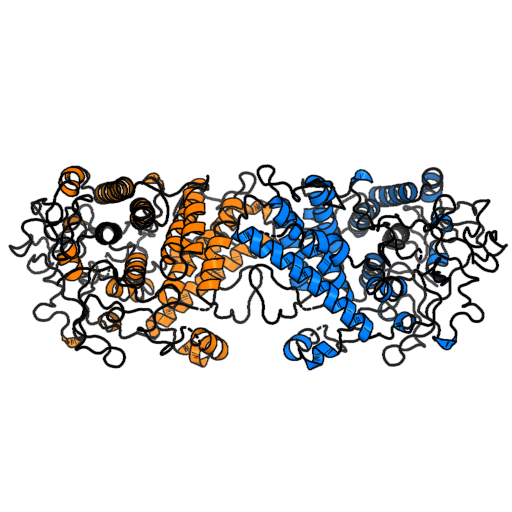0 21.06 524 LYS A CA 1
ATOM 3832 C CA B LYS A 1 500 ? -23.161 1.462 90.591 0.50 21.06 524 LYS A CA 1
ATOM 3833 C C . LYS A 1 500 ? -24.135 1.661 89.415 1.00 24.11 524 LYS A C 1
ATOM 3834 O O . LYS A 1 500 ? -24.619 0.689 88.838 1.00 24.46 524 LYS A O 1
ATOM 3845 N N . GLY A 1 501 ? -24.371 2.924 89.053 1.00 18.99 525 GLY A N 1
ATOM 3846 C CA . GLY A 1 501 ? -25.231 3.272 87.930 1.00 18.19 525 GLY A CA 1
ATOM 3847 C C . GLY A 1 501 ? -24.628 2.868 86.603 1.00 20.69 525 GLY A C 1
ATOM 3848 O O . GLY A 1 501 ? -25.334 2.378 85.720 1.00 19.19 525 GLY A O 1
ATOM 3849 N N . LYS A 1 502 ? -23.290 3.012 86.476 1.00 17.85 526 LYS A N 1
ATOM 3850 C CA . LYS A 1 502 ? -22.558 2.582 85.283 1.00 17.29 526 LYS A CA 1
ATOM 3851 C C . LYS A 1 502 ? -22.637 1.054 85.133 1.00 20.44 526 LYS A C 1
ATOM 3852 O O . LYS A 1 502 ? -22.880 0.560 84.041 1.00 19.93 526 LYS A O 1
ATOM 3856 N N . SER A 1 503 ? -22.506 0.313 86.257 1.00 16.52 527 SER A N 1
ATOM 3857 C CA . SER A 1 503 ? -22.594 -1.151 86.240 1.00 16.41 527 SER A CA 1
ATOM 3858 C C . SER A 1 503 ? -23.998 -1.616 85.840 1.00 18.85 527 SER A C 1
ATOM 3859 O O . SER A 1 503 ? -24.135 -2.581 85.083 1.00 18.72 527 SER A O 1
ATOM 3870 N N . LEU A 1 505 ? -26.102 0.066 83.894 1.00 14.93 529 LEU A N 1
ATOM 3871 C CA . LEU A 1 505 ? -26.207 0.331 82.450 1.00 14.75 529 LEU A CA 1
ATOM 3872 C C . LEU A 1 505 ? -25.588 -0.793 81.644 1.00 18.72 529 LEU A C 1
ATOM 3873 O O . LEU A 1 505 ? -26.158 -1.218 80.639 1.00 18.41 529 LEU A O 1
ATOM 3878 N N . GLY A 1 506 ? -24.403 -1.243 82.070 1.00 16.15 530 GLY A N 1
ATOM 3879 C CA . GLY A 1 506 ? -23.663 -2.293 81.381 1.00 16.67 530 GLY A CA 1
ATOM 3880 C C . GLY A 1 506 ? -23.138 -1.858 80.028 1.00 20.91 530 GLY A C 1
ATOM 3881 O O . GLY A 1 506 ? -23.117 -0.662 79.716 1.00 19.73 530 GLY A O 1
ATOM 3882 N N . GLY A 1 507 ? -22.720 -2.832 79.223 1.00 19.26 531 GLY A N 1
ATOM 3883 C CA . GLY A 1 507 ? -22.211 -2.582 77.879 1.00 19.72 531 GLY A CA 1
ATOM 3884 C C . GLY A 1 507 ? -20.965 -1.723 77.855 1.00 24.25 531 GLY A C 1
ATOM 3885 O O . GLY A 1 507 ? -20.004 -1.995 78.583 1.00 24.31 531 GLY A O 1
ATOM 3886 N N . LYS A 1 508 ? -20.981 -0.652 77.022 1.00 20.84 532 LYS A N 1
ATOM 3887 C CA A LYS A 1 508 ? -19.826 0.240 76.881 0.50 20.83 532 LYS A CA 1
ATOM 3888 C CA B LYS A 1 508 ? -19.834 0.244 76.867 0.50 20.76 532 LYS A CA 1
ATOM 3889 C C . LYS A 1 508 ? -19.755 1.289 78.000 1.00 24.45 532 LYS A C 1
ATOM 3890 O O . LYS A 1 508 ? -18.741 1.968 78.144 1.00 25.43 532 LYS A O 1
ATOM 3901 N N . GLY A 1 509 ? -20.814 1.385 78.801 1.00 19.22 533 GLY A N 1
ATOM 3902 C CA . GLY A 1 509 ? -20.821 2.275 79.957 1.00 17.88 533 GLY A CA 1
ATOM 3903 C C . GLY A 1 509 ? -21.692 3.504 79.826 1.00 17.61 533 GLY A C 1
ATOM 3904 O O . GLY A 1 509 ? -22.789 3.442 79.262 1.00 16.44 533 GLY A O 1
ATOM 3905 N N . ASP A 1 510 ? -21.233 4.627 80.421 1.00 11.92 534 ASP A N 1
ATOM 3906 C CA . ASP A 1 510 ? -21.987 5.878 80.472 1.00 10.84 534 ASP A CA 1
ATOM 3907 C C . ASP A 1 510 ? -21.794 6.700 79.182 1.00 14.55 534 ASP A C 1
ATOM 3908 O O . ASP A 1 510 ? -21.124 7.740 79.195 1.00 13.26 534 ASP A O 1
ATOM 3913 N N . ILE A 1 511 ? -22.350 6.207 78.066 1.00 11.10 535 ILE A N 1
ATOM 3914 C CA . ILE A 1 511 ? -22.332 6.925 76.791 1.00 10.58 535 ILE A CA 1
ATOM 3915 C C . ILE A 1 511 ? -23.732 6.952 76.189 1.00 14.88 535 ILE A C 1
ATOM 3916 O O . ILE A 1 511 ? -24.649 6.315 76.730 1.00 14.09 535 ILE A O 1
ATOM 3921 N N . VAL A 1 512 ? -23.918 7.711 75.096 1.00 11.28 536 VAL A N 1
ATOM 3922 C CA . VAL A 1 512 ? -25.247 7.907 74.494 1.00 11.55 536 VAL A CA 1
ATOM 3923 C C . VAL A 1 512 ? -25.776 6.661 73.761 1.00 16.00 536 VAL A C 1
ATOM 3924 O O . VAL A 1 512 ? -26.964 6.603 73.445 1.00 16.27 536 VAL A O 1
ATOM 3928 N N . SER A 1 513 ? -24.891 5.700 73.440 1.00 12.13 537 SER A N 1
ATOM 3929 C CA . SER A 1 513 ? -25.275 4.536 72.637 1.00 11.58 537 SER A CA 1
ATOM 3930 C C . SER A 1 513 ? -25.640 3.297 73.491 1.00 14.65 537 SER A C 1
ATOM 3931 O O . SER A 1 513 ? -26.021 2.266 72.937 1.00 13.75 537 SER A O 1
ATOM 3934 N N . THR A 1 514 ? -25.546 3.408 74.829 1.00 11.11 538 THR A N 1
ATOM 3935 C CA . THR A 1 514 ? -25.887 2.288 75.710 1.00 10.35 538 THR A CA 1
ATOM 3936 C C . THR A 1 514 ? -27.416 2.154 75.857 1.00 13.04 538 THR A C 1
ATOM 3937 O O . THR A 1 514 ? -28.074 3.071 76.353 1.00 11.82 538 THR A O 1
ATOM 3941 N N . PRO A 1 515 ? -28.013 1.022 75.387 1.00 10.39 539 PRO A N 1
ATOM 3942 C CA . PRO A 1 515 ? -29.475 0.876 75.492 1.00 10.08 539 PRO A CA 1
ATOM 3943 C C . PRO A 1 515 ? -29.929 0.717 76.936 1.00 13.79 539 PRO A C 1
ATOM 3944 O O . PRO A 1 515 ? -29.260 0.048 77.726 1.00 14.02 539 PRO A O 1
ATOM 3948 N N . LEU A 1 516 ? -31.055 1.348 77.293 1.00 9.02 540 LEU A N 1
ATOM 3949 C CA . LEU A 1 516 ? -31.588 1.271 78.647 1.00 8.22 540 LEU A CA 1
ATOM 3950 C C . LEU A 1 516 ? -32.220 -0.087 78.913 1.00 14.37 540 LEU A C 1
ATOM 3951 O O . LEU A 1 516 ? -32.381 -0.885 77.987 1.00 13.57 540 LEU A O 1
ATOM 3956 N N . TRP A 1 517 ? -32.559 -0.367 80.197 1.00 13.16 541 TRP A N 1
ATOM 3957 C CA . TRP A 1 517 ? -33.129 -1.659 80.617 1.00 12.84 541 TRP A CA 1
ATOM 3958 C C . TRP A 1 517 ? -34.313 -2.100 79.731 1.00 16.16 541 TRP A C 1
ATOM 3959 O O . TRP A 1 517 ? -34.307 -3.221 79.215 1.00 15.55 541 TRP A O 1
ATOM 3970 N N . TRP A 1 518 ? -35.296 -1.202 79.513 1.00 12.86 542 TRP A N 1
ATOM 3971 C CA . TRP A 1 518 ? -36.482 -1.525 78.702 1.00 12.31 542 TRP A CA 1
ATOM 3972 C C . TRP A 1 518 ? -36.192 -1.504 77.187 1.00 16.54 542 TRP A C 1
ATOM 3973 O O . TRP A 1 518 ? -37.060 -1.863 76.392 1.00 16.92 542 TRP A O 1
ATOM 3984 N N . ASP A 1 519 ? -34.959 -1.117 76.796 1.00 12.41 543 ASP A N 1
ATOM 3985 C CA . ASP A 1 519 ? -34.573 -1.029 75.383 1.00 11.61 543 ASP A CA 1
ATOM 3986 C C . ASP A 1 519 ? -33.743 -2.264 74.961 1.00 15.30 543 ASP A C 1
ATOM 3987 O O . ASP A 1 519 ? -32.597 -2.419 75.393 1.00 14.50 543 ASP A O 1
ATOM 3992 N N . LYS A 1 520 ? -34.329 -3.135 74.126 1.00 11.66 544 LYS A N 1
ATOM 3993 C CA . LYS A 1 520 ? -33.647 -4.337 73.638 1.00 11.84 544 LYS A CA 1
ATOM 3994 C C . LYS A 1 520 ? -33.176 -4.139 72.180 1.00 16.96 544 LYS A C 1
ATOM 3995 O O . LYS A 1 520 ? -32.831 -5.115 71.501 1.00 17.75 544 LYS A O 1
ATOM 4001 N N . ASN A 1 521 ? -33.153 -2.857 71.705 1.00 12.75 545 ASN A N 1
ATOM 4002 C CA . ASN A 1 521 ? -32.842 -2.510 70.305 1.00 11.97 545 ASN A CA 1
ATOM 4003 C C . ASN A 1 521 ? -33.755 -3.255 69.330 1.00 14.41 545 ASN A C 1
ATOM 4004 O O . ASN A 1 521 ? -33.329 -3.624 68.230 1.00 13.92 545 ASN A O 1
ATOM 4009 N N . SER A 1 522 ? -35.027 -3.468 69.735 1.00 10.61 546 SER A N 1
ATOM 4010 C CA . SER A 1 522 ? -36.022 -4.132 68.904 1.00 9.99 546 SER A CA 1
ATOM 4011 C C . SER A 1 522 ? -36.378 -3.269 67.719 1.00 14.57 546 SER A C 1
ATOM 4012 O O . SER A 1 522 ? -36.621 -2.064 67.879 1.00 14.41 546 SER A O 1
ATOM 4015 N N . ASN A 1 523 ? -36.393 -3.857 66.525 1.00 11.08 547 ASN A N 1
ATOM 4016 C CA . ASN A 1 523 ? -36.783 -3.141 65.325 1.00 10.92 547 ASN A CA 1
ATOM 4017 C C . ASN A 1 523 ? -38.094 -3.659 64.798 1.00 15.68 547 ASN A C 1
ATOM 4018 O O . ASN A 1 523 ? -38.202 -4.842 64.460 1.00 15.38 547 ASN A O 1
ATOM 4023 N N . TYR A 1 524 ? -39.094 -2.779 64.692 1.00 12.56 548 TYR A N 1
ATOM 4024 C CA . TYR A 1 524 ? -40.374 -3.137 64.098 1.00 13.15 548 TYR A CA 1
ATOM 4025 C C . TYR A 1 524 ? -40.647 -2.312 62.839 1.00 16.89 548 TYR A C 1
ATOM 4026 O O . TYR A 1 524 ? -41.741 -2.388 62.269 1.00 16.26 548 TYR A O 1
ATOM 4035 N N . CYS A 1 525 ? -39.618 -1.589 62.354 1.00 13.73 549 CYS A N 1
ATOM 4036 C CA . CYS A 1 525 ? -39.704 -0.844 61.105 1.00 13.44 549 CYS A CA 1
ATOM 4037 C C . CYS A 1 525 ? -39.430 -1.771 59.920 1.00 17.92 549 CYS A C 1
ATOM 4038 O O . CYS A 1 525 ? -38.432 -2.493 59.920 1.00 17.85 549 CYS A O 1
ATOM 4041 N N . THR A 1 526 ? -40.354 -1.809 58.948 1.00 15.12 550 THR A N 1
ATOM 4042 C CA . THR A 1 526 ? -40.216 -2.668 57.769 1.00 15.47 550 THR A CA 1
ATOM 4043 C C . THR A 1 526 ? -40.110 -1.824 56.479 1.00 19.59 550 THR A C 1
ATOM 4044 O O . THR A 1 526 ? -40.261 -2.360 55.376 1.00 18.25 550 THR A O 1
ATOM 4048 N N . SER A 1 527 ? -39.842 -0.497 56.623 1.00 16.93 551 SER A N 1
ATOM 4049 C CA . SER A 1 527 ? -39.697 0.399 55.470 1.00 17.12 551 SER A CA 1
ATOM 4050 C C . SER A 1 527 ? -38.518 -0.026 54.588 1.00 22.18 551 SER A C 1
ATOM 4051 O O . SER A 1 527 ? -37.449 -0.371 55.104 1.00 21.40 551 SER A O 1
ATOM 4054 N N . SER A 1 528 ? -38.723 -0.038 53.261 1.00 19.13 552 SER A N 1
ATOM 4055 C CA . SER A 1 528 ? -37.692 -0.455 52.311 1.00 19.02 552 SER A CA 1
ATOM 4056 C C . SER A 1 528 ? -36.647 0.650 52.082 1.00 22.98 552 SER A C 1
ATOM 4057 O O . SER A 1 528 ? -35.507 0.352 51.721 1.00 23.07 552 SER A O 1
ATOM 4060 N N . LYS A 1 529 ? -37.041 1.928 52.278 1.00 19.18 553 LYS A N 1
ATOM 4061 C CA . LYS A 1 529 ? -36.137 3.0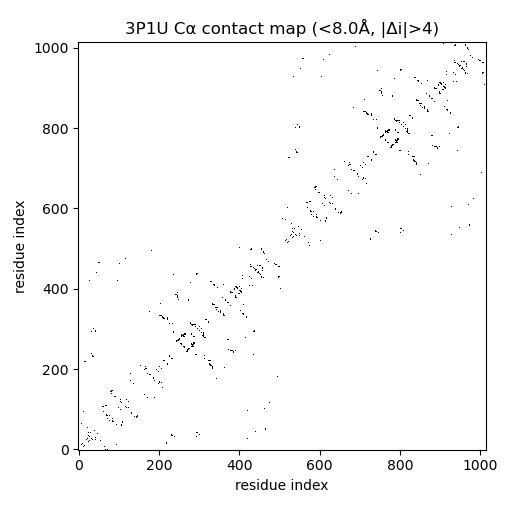69 52.074 1.00 19.97 553 LYS A CA 1
ATOM 4062 C C . LYS A 1 529 ? -36.252 4.075 53.237 1.00 23.83 553 LYS A C 1
ATOM 4063 O O . LYS A 1 529 ? -37.368 4.239 53.778 1.00 24.68 553 LYS A O 1
ATOM 4068 N N . ASN B 1 15 ? -47.492 -19.130 93.458 1.00 36.27 39 ASN B N 1
ATOM 4069 C CA . ASN B 1 15 ? -47.347 -18.224 94.590 1.00 35.10 39 ASN B CA 1
ATOM 4070 C C . ASN B 1 15 ? -48.221 -18.677 95.782 1.00 37.70 39 ASN B C 1
ATOM 4071 O O . ASN B 1 15 ? -49.273 -18.074 96.055 1.00 37.30 39 ASN B O 1
ATOM 4078 N N . ASN B 1 17 ? -48.540 -18.301 99.128 1.00 29.42 41 ASN B N 1
ATOM 4079 C CA . ASN B 1 17 ? -48.133 -17.458 100.252 1.00 27.84 41 ASN B CA 1
ATOM 4080 C C . ASN B 1 17 ? -48.935 -17.760 101.522 1.00 29.95 41 ASN B C 1
ATOM 4081 O O . ASN B 1 17 ? -48.513 -17.373 102.613 1.00 29.52 41 ASN B O 1
ATOM 4086 N N . GLU B 1 18 ? -50.133 -18.378 101.380 1.00 24.95 42 GLU B N 1
ATOM 4087 C CA . GLU B 1 18 ? -51.008 -18.613 102.538 1.00 23.68 42 GLU B CA 1
ATOM 4088 C C . GLU B 1 18 ? -50.376 -19.537 103.614 1.00 25.44 42 GLU B C 1
ATOM 4089 O O . GLU B 1 18 ? -50.289 -19.135 104.774 1.00 24.39 42 GLU B O 1
ATOM 4095 N N . PRO B 1 19 ? -49.901 -20.775 103.255 1.00 21.02 43 PRO B N 1
ATOM 4096 C CA . PRO B 1 19 ? -49.258 -21.626 104.277 1.00 20.16 43 PRO B CA 1
ATOM 4097 C C . PRO B 1 19 ? -48.024 -20.952 104.882 1.00 21.85 43 PRO B C 1
ATOM 4098 O O . PRO B 1 19 ? -47.757 -21.108 106.072 1.00 21.31 43 PRO B O 1
ATOM 4102 N N . ARG B 1 20 ? -47.309 -20.140 104.067 1.00 17.76 44 ARG B N 1
ATOM 4103 C CA . ARG B 1 20 ? -46.141 -19.383 104.517 1.00 16.78 44 ARG B CA 1
ATOM 4104 C C . ARG B 1 20 ? -46.547 -18.322 105.549 1.00 20.26 44 ARG B C 1
ATOM 4105 O O . ARG B 1 20 ? -45.986 -18.285 106.645 1.00 19.07 44 ARG B O 1
ATOM 4113 N N . LEU B 1 21 ? -47.549 -17.474 105.204 1.00 16.82 45 LEU B N 1
ATOM 4114 C CA . LEU B 1 21 ? -48.050 -16.430 106.107 1.00 16.33 45 LEU B CA 1
ATOM 4115 C C . LEU B 1 21 ? -48.668 -17.041 107.375 1.00 19.86 45 LEU B C 1
ATOM 4116 O O . LEU B 1 21 ? -48.565 -16.455 108.452 1.00 19.12 45 LEU B O 1
ATOM 4121 N N . ALA B 1 22 ? -49.316 -18.223 107.241 1.00 16.76 46 ALA B N 1
ATOM 4122 C CA . ALA B 1 22 ? -49.916 -18.929 108.383 1.00 16.25 46 ALA B CA 1
ATOM 4123 C C . ALA B 1 22 ? -48.843 -19.400 109.364 1.00 18.91 46 ALA B C 1
ATOM 4124 O O . ALA B 1 22 ? -49.051 -19.349 110.574 1.00 18.78 46 ALA B O 1
ATOM 4126 N N . SER B 1 23 ? -47.686 -19.846 108.841 1.00 15.06 47 SER B N 1
ATOM 4127 C CA . SER B 1 23 ? -46.592 -20.351 109.674 1.00 14.70 47 SER B CA 1
ATOM 4128 C C . SER B 1 23 ? -45.858 -19.217 110.426 1.00 17.38 47 SER B C 1
ATOM 4129 O O . SER B 1 23 ? -45.101 -19.495 111.356 1.00 17.00 47 SER B O 1
ATOM 4132 N N . THR B 1 24 ? -46.092 -17.935 110.026 1.00 13.02 48 THR B N 1
ATOM 4133 C CA . THR B 1 24 ? -45.434 -16.785 110.680 1.00 11.96 48 THR B CA 1
ATOM 4134 C C . THR B 1 24 ? -46.176 -16.348 111.947 1.00 16.48 48 THR B C 1
ATOM 4135 O O . THR B 1 24 ? -45.657 -15.531 112.712 1.00 16.55 48 THR B O 1
ATOM 4139 N N . LEU B 1 25 ? -47.393 -16.891 112.175 1.00 13.90 49 LEU B N 1
ATOM 4140 C CA . LEU B 1 25 ? -48.177 -16.558 113.371 1.00 13.49 49 LEU B CA 1
ATOM 4141 C C . LEU B 1 25 ? -47.521 -17.117 114.633 1.00 16.13 49 LEU B C 1
ATOM 4142 O O . LEU B 1 25 ? -47.016 -16.344 115.452 1.00 14.96 49 LEU B O 1
ATOM 4147 N N . ARG B 1 26 ? -47.438 -18.464 114.750 1.00 12.37 50 ARG B N 1
ATOM 4148 C CA . ARG B 1 26 ? -46.739 -19.090 115.874 1.00 11.87 50 ARG B CA 1
ATOM 4149 C C . ARG B 1 26 ? -45.233 -18.932 115.721 1.00 15.95 50 ARG B C 1
ATOM 4150 O O . ARG B 1 26 ? -44.519 -18.756 116.719 1.00 15.30 50 ARG B O 1
ATOM 4158 N N . GLY B 1 27 ? -44.761 -18.986 114.470 1.00 12.48 51 GLY B N 1
ATOM 4159 C CA . GLY B 1 27 ? -43.343 -18.866 114.149 1.00 12.15 51 GLY B CA 1
ATOM 4160 C C . GLY B 1 27 ? -42.733 -17.558 114.602 1.00 14.58 51 GLY B C 1
ATOM 4161 O O . GLY B 1 27 ? -41.676 -17.551 115.242 1.00 13.85 51 GLY B O 1
ATOM 4162 N N . GLY B 1 28 ? -43.400 -16.445 114.262 1.00 9.45 52 GLY B N 1
ATOM 4163 C CA . GLY B 1 28 ? -42.940 -15.103 114.621 1.00 8.80 52 GLY B CA 1
ATOM 4164 C C . GLY B 1 28 ? -42.954 -14.839 116.112 1.00 11.89 52 GLY B C 1
ATOM 4165 O O . GLY B 1 28 ? -42.119 -14.087 116.620 1.00 10.80 52 GLY B O 1
ATOM 4166 N N . LEU B 1 29 ? -43.900 -15.459 116.828 1.00 9.37 53 LEU B N 1
ATOM 4167 C CA . LEU B 1 29 ? -44.000 -15.316 118.277 1.00 9.53 53 LEU B CA 1
ATOM 4168 C C . LEU B 1 29 ? -42.909 -16.148 118.983 1.00 14.17 53 LEU B C 1
ATOM 4169 O O . LEU B 1 29 ? -42.501 -15.812 120.096 1.00 13.15 53 LEU B O 1
ATOM 4174 N N . ILE B 1 30 ? -42.415 -17.225 118.304 1.00 11.45 54 ILE B N 1
ATOM 4175 C CA . ILE B 1 30 ? -41.427 -18.164 118.865 1.00 11.12 54 ILE B CA 1
ATOM 4176 C C . ILE B 1 30 ? -41.983 -18.889 120.120 1.00 16.09 54 ILE B C 1
ATOM 4177 O O . ILE B 1 30 ? -41.657 -18.519 121.255 1.00 15.93 54 ILE B O 1
ATOM 4182 N N . ILE B 1 31 ? -42.865 -19.867 119.903 1.00 12.57 55 ILE B N 1
ATOM 4183 C CA . ILE B 1 31 ? -43.423 -20.682 120.987 1.00 12.16 55 ILE B CA 1
ATOM 4184 C C . ILE B 1 31 ? -43.194 -22.181 120.703 1.00 15.04 55 ILE B C 1
ATOM 4185 O O . ILE B 1 31 ? -44.076 -23.008 120.953 1.00 15.05 55 ILE B O 1
ATOM 4190 N N . GLU B 1 32 ? -41.991 -22.523 120.193 1.00 10.85 56 GLU B N 1
ATOM 4191 C CA . GLU B 1 32 ? -41.642 -23.901 119.833 1.00 10.30 56 GLU B CA 1
ATOM 4192 C C . GLU B 1 32 ? -40.869 -24.639 120.963 1.00 12.53 56 GLU B C 1
ATOM 4193 O O . GLU B 1 32 ? -40.329 -25.722 120.735 1.00 12.07 56 GLU B O 1
ATOM 4199 N N . GLY B 1 33 ? -40.844 -24.039 122.161 1.00 8.64 57 GLY B N 1
ATOM 4200 C CA . GLY B 1 33 ? -40.270 -24.659 123.364 1.00 8.11 57 GLY B CA 1
ATOM 4201 C C . GLY B 1 33 ? -38.753 -24.808 123.364 1.00 11.35 57 GLY B C 1
ATOM 4202 O O . GLY B 1 33 ? -38.182 -25.352 124.318 1.00 9.99 57 GLY B O 1
ATOM 4203 N N . ASN B 1 34 ? -38.088 -24.344 122.296 1.00 7.82 58 ASN B N 1
ATOM 4204 C CA . ASN B 1 34 ? -36.634 -24.477 122.169 1.00 7.76 58 ASN B CA 1
ATOM 4205 C C . ASN B 1 34 ? -35.968 -23.101 122.229 1.00 11.46 58 ASN B C 1
ATOM 4206 O O . ASN B 1 34 ? -35.410 -22.736 123.263 1.00 11.39 58 ASN B O 1
ATOM 4211 N N . VAL B 1 35 ? -36.074 -22.311 121.138 1.00 7.84 59 VAL B N 1
ATOM 4212 C CA . VAL B 1 35 ? -35.585 -20.926 121.131 1.00 7.01 59 VAL B CA 1
ATOM 4213 C C . VAL B 1 35 ? -36.444 -20.086 122.091 1.00 10.40 59 VAL B C 1
ATOM 4214 O O . VAL B 1 35 ? -35.930 -19.167 122.740 1.00 8.57 59 VAL B O 1
ATOM 4218 N N . GLU B 1 36 ? -37.722 -20.509 122.291 1.00 7.46 60 GLU B N 1
ATOM 4219 C CA . GLU B 1 36 ? -38.630 -19.880 123.249 1.00 7.45 60 GLU B CA 1
ATOM 4220 C C . GLU B 1 36 ? -38.043 -19.915 124.663 1.00 11.76 60 GLU B C 1
ATOM 4221 O O . GLU B 1 36 ? -38.059 -18.898 125.358 1.00 11.09 60 GLU B O 1
ATOM 4227 N N . GLN B 1 37 ? -37.540 -21.101 125.100 1.00 8.97 61 GLN B N 1
ATOM 4228 C CA . GLN B 1 37 ? -36.957 -21.254 126.440 1.00 9.19 61 GLN B CA 1
ATOM 4229 C C . GLN B 1 37 ? -35.763 -20.317 126.623 1.00 14.92 61 GLN B C 1
ATOM 4230 O O . GLN B 1 37 ? -35.606 -19.713 127.682 1.00 15.03 61 GLN B O 1
ATOM 4236 N N . ARG B 1 38 ? -34.975 -20.136 125.561 1.00 11.84 62 ARG B N 1
ATOM 4237 C CA . ARG B 1 38 ? -33.727 -19.379 125.612 1.00 11.50 62 ARG B CA 1
ATOM 4238 C C . ARG B 1 38 ? -33.917 -17.854 125.491 1.00 16.25 62 ARG B C 1
ATOM 4239 O O . ARG B 1 38 ? -32.950 -17.109 125.655 1.00 16.35 62 ARG B O 1
ATOM 4247 N N . LEU B 1 39 ? -35.168 -17.386 125.262 1.00 12.20 63 LEU B N 1
ATOM 4248 C CA . LEU B 1 39 ? -35.445 -15.940 125.220 1.00 11.51 63 LEU B CA 1
ATOM 4249 C C . LEU B 1 39 ? -36.489 -15.520 126.267 1.00 12.45 63 LEU B C 1
ATOM 4250 O O . LEU B 1 39 ? -36.447 -14.391 126.755 1.00 10.47 63 LEU B O 1
ATOM 4255 N N . LYS B 1 40 ? -37.435 -16.425 126.597 1.00 8.07 64 LYS B N 1
ATOM 4256 C CA . LYS B 1 40 ? -38.524 -16.092 127.511 1.00 7.22 64 LYS B CA 1
ATOM 4257 C C . LYS B 1 40 ? -38.172 -16.436 128.994 1.00 9.33 64 LYS B C 1
ATOM 4258 O O . LYS B 1 40 ? -37.701 -15.558 129.715 1.00 7.89 64 LYS B O 1
ATOM 4264 N N . PRO B 1 41 ? -38.306 -17.725 129.450 1.00 6.11 65 PRO B N 1
ATOM 4265 C CA . PRO B 1 41 ? -38.008 -18.023 130.869 1.00 5.98 65 PRO B CA 1
ATOM 4266 C C . PRO B 1 41 ? -36.553 -17.756 131.264 1.00 11.22 65 PRO B C 1
ATOM 4267 O O . PRO B 1 41 ? -36.293 -17.273 132.370 1.00 11.46 65 PRO B O 1
ATOM 4271 N N . LEU B 1 42 ? -35.604 -18.060 130.370 1.00 7.12 66 LEU B N 1
ATOM 4272 C CA . LEU B 1 42 ? -34.190 -17.967 130.714 1.00 6.73 66 LEU B CA 1
ATOM 4273 C C . LEU B 1 42 ? -33.551 -16.622 130.336 1.00 11.59 66 LEU B C 1
ATOM 4274 O O . LEU B 1 42 ? -32.352 -16.442 130.539 1.00 10.69 66 LEU B O 1
ATOM 4279 N N . GLN B 1 43 ? -34.367 -15.640 129.877 1.00 8.87 67 GLN B N 1
ATOM 4280 C CA . GLN B 1 43 ? -33.855 -14.285 129.618 1.00 8.78 67 GLN B CA 1
ATOM 4281 C C . GLN B 1 43 ? -34.823 -13.164 130.082 1.00 12.54 67 GLN B C 1
ATOM 4282 O O . GLN B 1 43 ? -34.682 -12.676 131.197 1.00 11.97 67 GLN B O 1
ATOM 4288 N N . ILE B 1 44 ? -35.815 -12.766 129.222 1.00 8.96 68 ILE B N 1
ATOM 4289 C CA . ILE B 1 44 ? -36.705 -11.622 129.546 1.00 8.74 68 ILE B CA 1
ATOM 4290 C C . ILE B 1 44 ? -37.545 -11.832 130.825 1.00 12.04 68 ILE B C 1
ATOM 4291 O O . ILE B 1 44 ? -37.918 -10.850 131.478 1.00 10.89 68 ILE B O 1
ATOM 4296 N N . ASP B 1 45 ? -37.797 -13.111 131.213 1.00 8.17 69 ASP B N 1
ATOM 4297 C CA . ASP B 1 45 ? -38.452 -13.408 132.497 1.00 7.13 69 ASP B CA 1
ATOM 4298 C C . ASP B 1 45 ? -37.543 -13.034 133.642 1.00 9.99 69 ASP B C 1
ATOM 4299 O O . ASP B 1 45 ? -38.000 -12.451 134.617 1.00 8.91 69 ASP B O 1
ATOM 4304 N N . PHE B 1 46 ? -36.218 -13.348 133.516 1.00 7.06 70 PHE B N 1
ATOM 4305 C CA . PHE B 1 46 ? -35.225 -12.973 134.529 1.00 7.59 70 PHE B CA 1
ATOM 4306 C C . PHE B 1 46 ? -35.054 -11.452 134.578 1.00 12.23 70 PHE B C 1
ATOM 4307 O O . PHE B 1 46 ? -34.869 -10.887 135.654 1.00 12.05 70 PHE B O 1
ATOM 4315 N N . TYR B 1 47 ? -35.054 -10.797 133.401 1.00 8.00 71 TYR B N 1
ATOM 4316 C CA . TYR B 1 47 ? -34.811 -9.354 133.309 1.00 7.00 71 TYR B CA 1
ATOM 4317 C C . TYR B 1 47 ? -35.963 -8.544 133.934 1.00 12.75 71 TYR B C 1
ATOM 4318 O O . TYR B 1 47 ? -35.715 -7.621 134.715 1.00 12.61 71 TYR B O 1
ATOM 4327 N N . SER B 1 48 ? -37.218 -8.939 133.647 1.00 9.58 72 SER B N 1
ATOM 4328 C CA . SER B 1 48 ? -38.395 -8.305 134.247 1.00 9.30 72 SER B CA 1
ATOM 4329 C C . SER B 1 48 ? -38.655 -8.873 135.654 1.00 12.33 72 SER B C 1
ATOM 4330 O O . SER B 1 48 ? -39.392 -8.270 136.436 1.00 12.17 72 SER B O 1
ATOM 4333 N N . GLN B 1 49 ? -38.061 -10.059 135.959 1.00 9.01 73 GLN B N 1
ATOM 4334 C CA . GLN B 1 49 ? -38.250 -10.777 137.243 1.00 8.62 73 GLN B CA 1
ATOM 4335 C C . GLN B 1 49 ? -39.705 -11.258 137.443 1.00 10.95 73 GLN B C 1
ATOM 4336 O O . GLN B 1 49 ? -40.118 -11.515 138.577 1.00 10.74 73 GLN B O 1
ATOM 4350 N N . THR B 1 51 ? -40.851 -14.256 136.281 1.00 7.67 75 THR B N 1
ATOM 4351 C CA . THR B 1 51 ? -40.629 -15.640 136.732 1.00 8.22 75 THR B CA 1
ATOM 4352 C C . THR B 1 51 ? -39.141 -15.885 136.897 1.00 13.09 75 THR B C 1
ATOM 4353 O O . THR B 1 51 ? -38.332 -15.241 136.217 1.00 12.85 75 THR B O 1
ATOM 4357 N N . VAL B 1 52 ? -38.762 -16.804 137.800 1.00 9.40 76 VAL B N 1
ATOM 4358 C CA . VAL B 1 52 ? -37.349 -17.120 138.020 1.00 9.31 76 VAL B CA 1
ATOM 4359 C C . VAL B 1 52 ? -37.117 -18.630 138.038 1.00 13.94 76 VAL B C 1
ATOM 4360 O O . VAL B 1 52 ? -37.340 -19.282 139.064 1.00 13.48 76 VAL B O 1
ATOM 4364 N N . ASP B 1 53 ? -36.668 -19.189 136.904 1.00 10.78 77 ASP B N 1
ATOM 4365 C CA . ASP B 1 53 ? -36.265 -20.585 136.839 1.00 10.78 77 ASP B CA 1
ATOM 4366 C C . ASP B 1 53 ? -35.154 -20.827 137.867 1.00 15.87 77 ASP B C 1
ATOM 4367 O O . ASP B 1 53 ? -34.229 -20.023 137.972 1.00 16.40 77 ASP B O 1
ATOM 4372 N N . GLY B 1 54 ? -35.309 -21.872 138.675 1.00 13.12 78 GLY B N 1
ATOM 4373 C CA . GLY B 1 54 ? -34.391 -22.154 139.779 1.00 13.18 78 GLY B CA 1
ATOM 4374 C C . GLY B 1 54 ? -32.985 -22.556 139.361 1.00 17.42 78 GLY B C 1
ATOM 4375 O O . GLY B 1 54 ? -32.081 -22.620 140.201 1.00 16.71 78 GLY B O 1
ATOM 4376 N N . GLY B 1 55 ? -32.801 -22.826 138.063 1.00 14.67 79 GLY B N 1
ATOM 4377 C CA . GLY B 1 55 ? -31.517 -23.278 137.520 1.00 14.68 79 GLY B CA 1
ATOM 4378 C C . GLY B 1 55 ? -30.398 -22.253 137.624 1.00 18.44 79 GLY B C 1
ATOM 4379 O O . GLY B 1 55 ? -30.654 -21.051 137.754 1.00 17.59 79 GLY B O 1
ATOM 4380 N N . GLY B 1 56 ? -29.154 -22.735 137.535 1.00 15.54 80 GLY B N 1
ATOM 4381 C CA . GLY B 1 56 ? -27.970 -21.886 137.615 1.00 14.92 80 GLY B CA 1
ATOM 4382 C C . GLY B 1 56 ? -27.585 -21.277 136.284 1.00 19.18 80 GLY B C 1
ATOM 4383 O O . GLY B 1 56 ? -26.460 -21.473 135.807 1.00 19.46 80 GLY B O 1
ATOM 4384 N N . TRP B 1 57 ? -28.517 -20.526 135.666 1.00 14.92 81 TRP B N 1
ATOM 4385 C CA . TRP B 1 57 ? -28.267 -19.884 134.374 1.00 13.89 81 TRP B CA 1
ATOM 4386 C C . TRP B 1 57 ? -27.574 -18.534 134.563 1.00 15.56 81 TRP B C 1
ATOM 4387 O O . TRP B 1 57 ? -27.993 -17.735 135.396 1.00 14.20 81 TRP B O 1
ATOM 4398 N N . GLY B 1 58 ? -26.516 -18.299 133.784 1.00 11.93 82 GLY B N 1
ATOM 4399 C CA . GLY B 1 58 ? -25.714 -17.077 133.869 1.00 11.20 82 GLY B CA 1
ATOM 4400 C C . GLY B 1 58 ? -26.456 -15.819 133.458 1.00 12.69 82 GLY B C 1
ATOM 4401 O O . GLY B 1 58 ? -26.092 -14.718 133.881 1.00 11.99 82 GLY B O 1
ATOM 4402 N N . THR B 1 59 ? -27.517 -15.969 132.626 1.00 8.12 83 THR B N 1
ATOM 4403 C CA . THR B 1 59 ? -28.345 -14.831 132.186 1.00 7.21 83 THR B CA 1
ATOM 4404 C C . THR B 1 59 ? -29.072 -14.196 133.361 1.00 12.35 83 THR B C 1
ATOM 4405 O O . THR B 1 59 ? -29.433 -13.020 133.300 1.00 11.79 83 THR B O 1
ATOM 4409 N N . LYS B 1 60 ? -29.268 -14.974 134.454 1.00 9.20 84 LYS B N 1
ATOM 4410 C CA . LYS B 1 60 ? -29.834 -14.469 135.705 1.00 8.91 84 LYS B CA 1
ATOM 4411 C C . LYS B 1 60 ? -28.896 -13.386 136.287 1.00 13.41 84 LYS B C 1
ATOM 4412 O O . LYS B 1 60 ? -29.365 -12.392 136.850 1.00 13.92 84 LYS B O 1
ATOM 4418 N N . ASN B 1 61 ? -27.577 -13.548 136.061 1.00 9.18 85 ASN B N 1
ATOM 4419 C CA . ASN B 1 61 ? -26.560 -12.593 136.500 1.00 9.15 85 ASN B CA 1
ATOM 4420 C C . ASN B 1 61 ? -26.206 -11.621 135.352 1.00 13.00 85 ASN B C 1
ATOM 4421 O O . ASN B 1 61 ? -25.151 -10.976 135.385 1.00 12.80 85 ASN B O 1
ATOM 4426 N N . TYR B 1 62 ? -27.088 -11.549 134.320 1.00 9.58 86 TYR B N 1
ATOM 4427 C CA . TYR B 1 62 ? -26.920 -10.673 133.139 1.00 9.00 86 TYR B CA 1
ATOM 4428 C C . TYR B 1 62 ? -25.708 -11.070 132.252 1.00 13.39 86 TYR B C 1
ATOM 4429 O O . TYR B 1 62 ? -25.337 -10.317 131.346 1.00 13.52 86 TYR B O 1
ATOM 4438 N N . ILE B 1 63 ? -25.133 -12.276 132.478 1.00 9.70 87 ILE B N 1
ATOM 4439 C CA . ILE B 1 63 ? -24.070 -12.798 131.606 1.00 8.94 87 ILE B CA 1
ATOM 4440 C C . ILE B 1 63 ? -24.713 -13.390 130.354 1.00 12.22 87 ILE B C 1
ATOM 4441 O O . ILE B 1 63 ? -25.582 -14.258 130.463 1.00 12.30 87 ILE B O 1
ATOM 4446 N N . GLN B 1 64 ? -24.379 -12.849 129.178 1.00 7.82 88 GLN B N 1
ATOM 4447 C CA . GLN B 1 64 ? -25.034 -13.257 127.935 1.00 7.12 88 GLN B CA 1
ATOM 4448 C C . GLN B 1 64 ? -24.566 -14.609 127.439 1.00 11.23 88 GLN B C 1
ATOM 4449 O O . GLN B 1 64 ? -23.371 -14.912 127.487 1.00 10.75 88 GLN B O 1
ATOM 4455 N N . ASP B 1 65 ? -25.501 -15.409 126.910 1.00 7.58 89 ASP B N 1
ATOM 4456 C CA . ASP B 1 65 ? -25.172 -16.628 126.196 1.00 6.89 89 ASP B CA 1
ATOM 4457 C C . ASP B 1 65 ? -25.265 -16.338 124.699 1.00 11.28 89 ASP B C 1
ATOM 4458 O O . ASP B 1 65 ? -26.369 -16.207 124.164 1.00 9.77 89 ASP B O 1
ATOM 4463 N N . ASP B 1 66 ? -24.105 -16.111 124.047 1.00 8.83 90 ASP B N 1
ATOM 4464 C CA . ASP B 1 66 ? -24.057 -15.718 122.636 1.00 8.58 90 ASP B CA 1
ATOM 4465 C C . ASP B 1 66 ? -24.741 -16.742 121.718 1.00 11.68 90 ASP B C 1
ATOM 4466 O O . ASP B 1 66 ? -25.339 -16.359 120.708 1.00 10.12 90 ASP B O 1
ATOM 4471 N N . GLU B 1 67 ? -24.646 -18.044 122.062 1.00 8.89 91 GLU B N 1
ATOM 4472 C CA . GLU B 1 67 ? -25.277 -19.108 121.273 1.00 8.78 91 GLU B CA 1
ATOM 4473 C C . GLU B 1 67 ? -26.815 -18.964 121.297 1.00 12.68 91 GLU B C 1
ATOM 4474 O O . GLU B 1 67 ? -27.463 -19.152 120.268 1.00 12.30 91 GLU B O 1
ATOM 4480 N N . TRP B 1 68 ? -27.381 -18.524 122.457 1.00 9.31 92 TRP B N 1
ATOM 4481 C CA . TRP B 1 68 ? -28.823 -18.257 122.577 1.00 9.26 92 TRP B CA 1
ATOM 4482 C C . TRP B 1 68 ? -29.214 -17.034 121.752 1.00 13.06 92 TRP B C 1
ATOM 4483 O O . TRP B 1 68 ? -30.143 -17.105 120.948 1.00 12.67 92 TRP B O 1
ATOM 4494 N N . ASN B 1 69 ? -28.515 -15.886 121.980 1.00 9.84 93 ASN B N 1
ATOM 4495 C CA . ASN B 1 69 ? -28.816 -14.614 121.302 1.00 9.67 93 ASN B CA 1
ATOM 4496 C C . ASN B 1 69 ? -28.782 -14.748 119.788 1.00 13.28 93 ASN B C 1
ATOM 4497 O O . ASN B 1 69 ? -29.598 -14.133 119.103 1.00 12.89 93 ASN B O 1
ATOM 4502 N N . ASN B 1 70 ? -27.844 -15.568 119.253 1.00 10.10 94 ASN B N 1
ATOM 4503 C CA . ASN B 1 70 ? -27.761 -15.806 117.811 1.00 9.75 94 ASN B CA 1
ATOM 4504 C C . ASN B 1 70 ? -29.008 -16.541 117.298 1.00 14.04 94 ASN B C 1
ATOM 4505 O O . ASN B 1 70 ? -29.555 -16.165 116.260 1.00 14.75 94 ASN B O 1
ATOM 4510 N N . LEU B 1 71 ? -29.470 -17.582 118.038 1.00 10.00 95 LEU B N 1
ATOM 4511 C CA . LEU B 1 71 ? -30.684 -18.329 117.667 1.00 9.15 95 LEU B CA 1
ATOM 4512 C C . LEU B 1 71 ? -31.901 -17.406 117.659 1.00 10.97 95 LEU B C 1
ATOM 4513 O O . LEU B 1 71 ? -32.699 -17.443 116.721 1.00 10.22 95 LEU B O 1
ATOM 4518 N N . VAL B 1 72 ? -32.033 -16.568 118.701 1.00 7.38 96 VAL B N 1
ATOM 4519 C CA . VAL B 1 72 ? -33.135 -15.604 118.828 1.00 7.55 96 VAL B CA 1
ATOM 4520 C C . VAL B 1 72 ? -33.098 -14.584 117.671 1.00 11.47 96 VAL B C 1
ATOM 4521 O O . VAL B 1 72 ? -34.106 -14.389 116.984 1.00 10.09 96 VAL B O 1
ATOM 4525 N N . TRP B 1 73 ? -31.916 -13.979 117.434 1.00 9.05 97 TRP B N 1
ATOM 4526 C CA . TRP B 1 73 ? -31.694 -13.006 116.359 1.00 9.39 97 TRP B CA 1
ATOM 4527 C C . TRP B 1 73 ? -32.077 -13.593 114.998 1.00 13.87 97 TRP B C 1
ATOM 4528 O O . TRP B 1 73 ? -32.881 -12.998 114.276 1.00 13.84 97 TRP B O 1
ATOM 4539 N N . GLU B 1 74 ? -31.533 -14.785 114.666 1.00 10.53 98 GLU B N 1
ATOM 4540 C CA . GLU B 1 74 ? -31.790 -15.437 113.379 1.00 10.19 98 GLU B CA 1
ATOM 4541 C C . GLU B 1 74 ? -33.258 -15.818 113.197 1.00 13.19 98 GLU B C 1
ATOM 4542 O O . GLU B 1 74 ? -33.776 -15.713 112.092 1.00 12.74 98 GLU B O 1
ATOM 4548 N N . GLU B 1 75 ? -33.937 -16.253 114.287 1.00 9.54 99 GLU B N 1
ATOM 4549 C CA . GLU B 1 75 ? -35.342 -16.687 114.200 1.00 9.51 99 GLU B CA 1
ATOM 4550 C C . GLU B 1 75 ? -36.301 -15.521 113.897 1.00 13.02 99 GLU B C 1
ATOM 4551 O O . GLU B 1 75 ? -37.169 -15.659 113.037 1.00 13.50 99 GLU B O 1
ATOM 4557 N N . TYR B 1 76 ? -36.130 -14.363 114.587 1.00 9.65 100 TYR B N 1
ATOM 4558 C CA . TYR B 1 76 ? -36.970 -13.175 114.320 1.00 9.04 100 TYR B CA 1
ATOM 4559 C C . TYR B 1 76 ? -36.798 -12.686 112.887 1.00 12.73 100 TYR B C 1
ATOM 4560 O O . TYR B 1 76 ? -37.785 -12.441 112.202 1.00 12.48 100 TYR B O 1
ATOM 4569 N N . LEU B 1 77 ? -35.538 -12.551 112.425 1.00 9.99 101 LEU B N 1
ATOM 4570 C CA . LEU B 1 77 ? -35.259 -12.076 111.062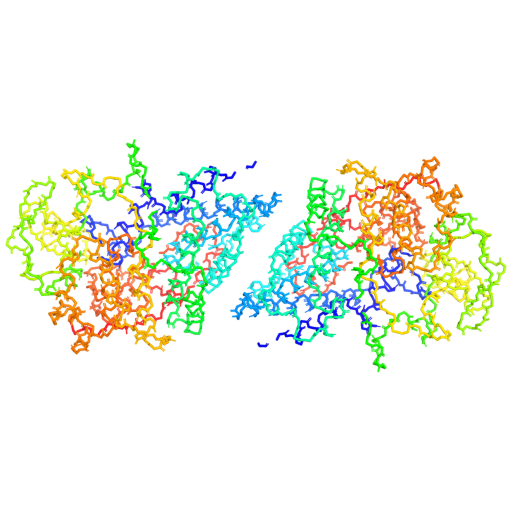 1.00 10.05 101 LEU B CA 1
ATOM 4571 C C . LEU B 1 77 ? -35.726 -13.081 110.004 1.00 13.49 101 LEU B C 1
ATOM 4572 O O . LEU B 1 77 ? -36.214 -12.677 108.949 1.00 11.96 101 LEU B O 1
ATOM 4577 N N . LYS B 1 78 ? -35.647 -14.399 110.324 1.00 10.96 102 LYS B N 1
ATOM 4578 C CA . LYS B 1 78 ? -36.169 -15.463 109.455 1.00 11.33 102 LYS B CA 1
ATOM 4579 C C . LYS B 1 78 ? -37.697 -15.308 109.287 1.00 15.93 102 LYS B C 1
ATOM 4580 O O . LYS B 1 78 ? -38.209 -15.392 108.166 1.00 15.97 102 LYS B O 1
ATOM 4586 N N . GLN B 1 79 ? -38.408 -15.004 110.394 1.00 12.56 103 GLN B N 1
ATOM 4587 C CA . GLN B 1 79 ? -39.863 -14.830 110.367 1.00 12.62 103 GLN B CA 1
ATOM 4588 C C . GLN B 1 79 ? -40.278 -13.511 109.675 1.00 16.72 103 GLN B C 1
ATOM 4589 O O . GLN B 1 79 ? -41.285 -13.484 108.962 1.00 15.64 103 GLN B O 1
ATOM 4595 N N . ILE B 1 80 ? -39.503 -12.415 109.896 1.00 13.49 104 ILE B N 1
ATOM 4596 C CA . ILE B 1 80 ? -39.749 -11.127 109.215 1.00 13.33 104 ILE B CA 1
ATOM 4597 C C . ILE B 1 80 ? -39.562 -11.284 107.697 1.00 18.51 104 ILE B C 1
ATOM 4598 O O . ILE B 1 80 ? -40.419 -10.853 106.921 1.00 18.90 104 ILE B O 1
ATOM 4603 N N . ALA B 1 81 ? -38.441 -11.922 107.278 1.00 15.37 105 ALA B N 1
ATOM 4604 C CA . ALA B 1 81 ? -38.158 -12.172 105.860 1.00 15.32 105 ALA B CA 1
ATOM 4605 C C . ALA B 1 81 ? -39.278 -12.980 105.223 1.00 17.15 105 ALA B C 1
ATOM 4606 O O . ALA B 1 81 ? -39.658 -12.713 104.087 1.00 17.01 105 ALA B O 1
ATOM 4608 N N . SER B 1 82 ? -39.834 -13.949 105.973 1.00 12.75 106 SER B N 1
ATOM 4609 C CA . SER B 1 82 ? -40.933 -14.781 105.491 1.00 12.98 106 SER B CA 1
ATOM 4610 C C . SER B 1 82 ? -42.206 -13.943 105.253 1.00 17.33 106 SER B C 1
ATOM 4611 O O . SER B 1 82 ? -42.843 -14.078 104.204 1.00 18.58 106 SER B O 1
ATOM 4614 N N . ILE B 1 83 ? -42.543 -13.030 106.207 1.00 13.01 107 ILE B N 1
ATOM 4615 C CA . ILE B 1 83 ? -43.697 -12.124 106.050 1.00 12.27 107 ILE B CA 1
ATOM 4616 C C . ILE B 1 83 ? -43.485 -11.191 104.851 1.00 16.35 107 ILE B C 1
ATOM 4617 O O . ILE B 1 83 ? -44.432 -10.913 104.117 1.00 16.34 107 ILE B O 1
ATOM 4622 N N . ASN B 1 84 ? -42.217 -10.743 104.625 1.00 12.26 108 ASN B N 1
ATOM 4623 C CA . ASN B 1 84 ? -41.883 -9.879 103.482 1.00 12.66 108 ASN B CA 1
ATOM 4624 C C . ASN B 1 84 ? -42.185 -10.576 102.148 1.00 18.27 108 ASN B C 1
ATOM 4625 O O . ASN B 1 84 ? -42.769 -9.965 101.258 1.00 18.54 108 ASN B O 1
ATOM 4630 N N . ILE B 1 85 ? -41.820 -11.873 102.028 1.00 15.75 109 ILE B N 1
ATOM 4631 C CA . ILE B 1 85 ? -42.111 -12.668 100.818 1.00 16.70 109 ILE B CA 1
ATOM 4632 C C . ILE B 1 85 ? -43.634 -12.659 100.515 1.00 22.18 109 ILE B C 1
ATOM 4633 O O . ILE B 1 85 ? -44.030 -12.477 99.363 1.00 22.41 109 ILE B O 1
ATOM 4638 N N . VAL B 1 86 ? -44.477 -12.794 101.573 1.00 19.17 110 VAL B N 1
ATOM 4639 C CA . VAL B 1 86 ? -45.945 -12.807 101.426 1.00 19.24 110 VAL B CA 1
ATOM 4640 C C . VAL B 1 86 ? -46.469 -11.447 100.940 1.00 23.03 110 VAL B C 1
ATOM 4641 O O . VAL B 1 86 ? -47.274 -11.398 100.009 1.00 23.50 110 VAL B O 1
ATOM 4645 N N . ILE B 1 87 ? -45.990 -10.340 101.553 1.00 18.94 111 ILE B N 1
ATOM 4646 C CA . ILE B 1 87 ? -46.402 -8.987 101.147 1.00 18.31 111 ILE B CA 1
ATOM 4647 C C . ILE B 1 87 ? -45.955 -8.684 99.707 1.00 22.70 111 ILE B C 1
ATOM 4648 O O . ILE B 1 87 ? -46.788 -8.363 98.865 1.00 22.01 111 ILE B O 1
ATOM 4653 N N . ARG B 1 88 ? -44.636 -8.846 99.416 1.00 20.01 112 ARG B N 1
ATOM 4654 C CA . ARG B 1 88 ? -44.076 -8.538 98.087 1.00 20.53 112 ARG B CA 1
ATOM 4655 C C . ARG B 1 88 ? -44.805 -9.297 96.947 1.00 25.23 112 ARG B C 1
ATOM 4656 O O . ARG B 1 88 ? -45.084 -8.706 95.899 1.00 23.98 112 ARG B O 1
ATOM 4664 N N . SER B 1 89 ? -45.119 -10.611 97.166 1.00 23.38 113 SER B N 1
ATOM 4665 C CA A SER B 1 89 ? -45.783 -11.441 96.153 0.50 23.83 113 SER B CA 1
ATOM 4666 C CA B SER B 1 89 ? -45.782 -11.438 96.151 0.50 23.84 113 SER B CA 1
ATOM 4667 C C . SER B 1 89 ? -47.223 -10.974 95.880 1.00 28.66 113 SER B C 1
ATOM 4668 O O . SER B 1 89 ? -47.615 -10.833 94.719 1.00 28.52 113 SER B O 1
ATOM 4673 N N . LEU B 1 90 ? -48.018 -10.750 96.953 1.00 26.10 114 LEU B N 1
ATOM 4674 C CA . LEU B 1 90 ? -49.425 -10.337 96.811 1.00 25.95 114 LEU B CA 1
ATOM 4675 C C . LEU B 1 90 ? -49.559 -8.918 96.246 1.00 31.46 114 LEU B C 1
ATOM 4676 O O . LEU B 1 90 ? -50.443 -8.670 95.427 1.00 31.33 114 LEU B O 1
ATOM 4681 N N . THR B 1 91 ? -48.684 -7.979 96.690 1.00 28.98 115 THR B N 1
ATOM 4682 C CA . THR B 1 91 ? -48.699 -6.593 96.182 1.00 29.48 115 THR B CA 1
ATOM 4683 C C . THR B 1 91 ? -48.376 -6.555 94.687 1.00 33.95 115 THR B C 1
ATOM 4684 O O . THR B 1 91 ? -48.960 -5.761 93.952 1.00 33.46 115 THR B O 1
ATOM 4688 N N . GLU B 1 92 ? -47.451 -7.429 94.235 1.00 31.38 116 GLU B N 1
ATOM 4689 C CA . GLU B 1 92 ? -47.071 -7.510 92.826 1.00 31.97 116 GLU B CA 1
ATOM 4690 C C . GLU B 1 92 ? -48.162 -8.207 91.996 1.00 35.12 116 GLU B C 1
ATOM 4691 O O . GLU B 1 92 ? -48.495 -7.739 90.904 1.00 35.64 116 GLU B O 1
ATOM 4697 N N . LYS B 1 93 ? -48.728 -9.323 92.522 1.00 30.32 117 LYS B N 1
ATOM 4698 C CA . LYS B 1 93 ? -49.773 -10.083 91.818 1.00 30.09 117 LYS B CA 1
ATOM 4699 C C . LYS B 1 93 ? -51.070 -9.263 91.694 1.00 32.75 117 LYS B C 1
ATOM 4700 O O . LYS B 1 93 ? -51.478 -8.926 90.582 1.00 33.31 117 LYS B O 1
ATOM 4702 N N . ASP B 1 94 ? -51.700 -8.919 92.844 1.00 27.26 118 ASP B N 1
ATOM 4703 C CA . ASP B 1 94 ? -52.914 -8.089 92.870 1.00 26.65 118 ASP B CA 1
ATOM 4704 C C . ASP B 1 94 ? -53.111 -7.498 94.269 1.00 30.73 118 ASP B C 1
ATOM 4705 O O . ASP B 1 94 ? -53.767 -8.114 95.116 1.00 30.10 118 ASP B O 1
ATOM 4710 N N . LYS B 1 95 ? -52.505 -6.316 94.525 1.00 27.65 119 LYS B N 1
ATOM 4711 C CA . LYS B 1 95 ? -52.568 -5.657 95.840 1.00 27.06 119 LYS B CA 1
ATOM 4712 C C . LYS B 1 95 ? -54.005 -5.380 96.269 1.00 29.41 119 LYS B C 1
ATOM 4713 O O . LYS B 1 95 ? -54.322 -5.476 97.451 1.00 27.98 119 LYS B O 1
ATOM 4715 N N . ASP B 1 96 ? -54.879 -5.057 95.304 1.00 26.01 120 ASP B N 1
ATOM 4716 C CA . ASP B 1 96 ? -56.268 -4.714 95.581 1.00 25.56 120 ASP B CA 1
ATOM 4717 C C . ASP B 1 96 ? -57.093 -5.932 96.049 1.00 28.40 120 ASP B C 1
ATOM 4718 O O . ASP B 1 96 ? -57.895 -5.803 96.971 1.00 28.04 120 ASP B O 1
ATOM 4723 N N . ALA B 1 97 ? -56.890 -7.110 95.414 1.00 24.47 121 ALA B N 1
ATOM 4724 C CA . ALA B 1 97 ? -57.651 -8.329 95.760 1.00 23.98 121 ALA B CA 1
ATOM 4725 C C . ALA B 1 97 ? -57.223 -8.919 97.115 1.00 27.22 121 ALA B C 1
ATOM 4726 O O . ALA B 1 97 ? -58.054 -9.483 97.829 1.00 26.51 121 ALA B O 1
ATOM 4728 N N . TYR B 1 98 ? -55.927 -8.800 97.462 1.00 23.45 122 TYR B N 1
ATOM 4729 C CA . TYR B 1 98 ? -55.413 -9.327 98.733 1.00 23.06 122 TYR B CA 1
ATOM 4730 C C . TYR B 1 98 ? -55.111 -8.196 99.728 1.00 24.66 122 TYR B C 1
ATOM 4731 O O . TYR B 1 98 ? -54.201 -8.322 100.543 1.00 23.46 122 TYR B O 1
ATOM 4740 N N . ALA B 1 99 ? -55.928 -7.113 99.701 1.00 20.77 123 ALA B N 1
ATOM 4741 C CA . ALA B 1 99 ? -55.716 -5.939 100.563 1.00 19.75 123 ALA B CA 1
ATOM 4742 C C . ALA B 1 99 ? -55.865 -6.266 102.060 1.00 22.94 123 ALA B C 1
ATOM 4743 O O . ALA B 1 99 ? -55.179 -5.666 102.880 1.00 22.01 123 ALA B O 1
ATOM 4745 N N . ASN B 1 100 ? -56.769 -7.216 102.414 1.00 19.33 124 ASN B N 1
ATOM 4746 C CA . ASN B 1 100 ? -56.971 -7.616 103.823 1.00 18.30 124 ASN B CA 1
ATOM 4747 C C . ASN B 1 100 ? -55.844 -8.522 104.306 1.00 21.25 124 ASN B C 1
ATOM 4748 O O . ASN B 1 100 ? -55.468 -8.471 105.482 1.00 21.10 124 ASN B O 1
ATOM 4753 N N . THR B 1 101 ? -55.303 -9.354 103.405 1.00 16.58 125 THR B N 1
ATOM 4754 C CA . THR B 1 101 ? -54.177 -10.231 103.722 1.00 15.30 125 THR B CA 1
ATOM 4755 C C . THR B 1 101 ? -52.889 -9.400 103.884 1.00 17.86 125 THR B C 1
ATOM 4756 O O . THR B 1 101 ? -52.105 -9.648 104.801 1.00 16.41 125 THR B O 1
ATOM 4760 N N . ILE B 1 102 ? -52.695 -8.392 103.001 1.00 14.05 126 ILE B N 1
ATOM 4761 C CA . ILE B 1 102 ? -51.525 -7.510 103.049 1.00 13.28 126 ILE B CA 1
ATOM 4762 C C . ILE B 1 102 ? -51.573 -6.612 104.277 1.00 16.25 126 ILE B C 1
ATOM 4763 O O . ILE B 1 102 ? -50.565 -6.472 104.974 1.00 15.51 126 ILE B O 1
ATOM 4768 N N . ALA B 1 103 ? -52.765 -6.037 104.578 1.00 12.59 127 ALA B N 1
ATOM 4769 C CA . ALA B 1 103 ? -52.952 -5.178 105.757 1.00 11.97 127 ALA B CA 1
ATOM 4770 C C . ALA B 1 103 ? -52.609 -5.933 107.054 1.00 15.84 127 ALA B C 1
ATOM 4771 O O . ALA B 1 103 ? -51.922 -5.388 107.917 1.00 14.96 127 ALA B O 1
ATOM 4773 N N . PHE B 1 104 ? -53.049 -7.213 107.164 1.00 12.45 128 PHE B N 1
ATOM 4774 C CA . PHE B 1 104 ? -52.727 -8.053 108.328 1.00 12.23 128 PHE B CA 1
ATOM 4775 C C . PHE B 1 104 ? -51.230 -8.373 108.380 1.00 13.87 128 PHE B C 1
ATOM 4776 O O . PHE B 1 104 ? -50.637 -8.360 109.455 1.00 12.10 128 PHE B O 1
ATOM 4784 N N . ALA B 1 105 ? -50.642 -8.742 107.226 1.00 10.84 129 ALA B N 1
ATOM 4785 C CA . ALA B 1 105 ? -49.230 -9.092 107.147 1.00 10.44 129 ALA B CA 1
ATOM 4786 C C . ALA B 1 105 ? -48.359 -7.928 107.614 1.00 13.92 129 ALA B C 1
ATOM 4787 O O . ALA B 1 105 ? -47.438 -8.133 108.402 1.00 14.50 129 ALA B O 1
ATOM 4789 N N . ARG B 1 106 ? -48.732 -6.687 107.224 1.00 9.84 130 ARG B N 1
ATOM 4790 C CA . ARG B 1 106 ? -48.047 -5.465 107.663 1.00 9.85 130 ARG B CA 1
ATOM 4791 C C . ARG B 1 106 ? -48.065 -5.329 109.189 1.00 15.41 130 ARG B C 1
ATOM 4792 O O . ARG B 1 106 ? -47.043 -4.979 109.789 1.00 15.33 130 ARG B O 1
ATOM 4800 N N . ILE B 1 107 ? -49.238 -5.573 109.814 1.00 12.76 131 ILE B N 1
ATOM 4801 C CA . ILE B 1 107 ? -49.405 -5.474 111.270 1.00 12.91 131 ILE B CA 1
ATOM 4802 C C . ILE B 1 107 ? -48.541 -6.512 111.989 1.00 17.10 131 ILE B C 1
ATOM 4803 O O . ILE B 1 107 ? -47.836 -6.171 112.940 1.00 16.71 131 ILE B O 1
ATOM 4808 N N . TRP B 1 108 ? -48.594 -7.787 111.532 1.00 14.18 132 TRP B N 1
ATOM 4809 C CA . TRP B 1 108 ? -47.834 -8.870 112.155 1.00 14.22 132 TRP B CA 1
ATOM 4810 C C . TRP B 1 108 ? -46.327 -8.703 111.943 1.00 16.27 132 TRP B C 1
ATOM 4811 O O . TRP B 1 108 ? -45.538 -9.072 112.816 1.00 16.72 132 TRP B O 1
ATOM 4822 N N . ARG B 1 109 ? -45.930 -8.100 110.807 1.00 10.67 133 ARG B N 1
ATOM 4823 C CA . ARG B 1 109 ? -44.526 -7.781 110.529 1.00 9.83 133 ARG B CA 1
ATOM 4824 C C . ARG B 1 109 ? -44.010 -6.737 111.545 1.00 12.33 133 ARG B C 1
ATOM 4825 O O . ARG B 1 109 ? -42.894 -6.867 112.054 1.00 11.00 133 ARG B O 1
ATOM 4833 N N . VAL B 1 110 ? -44.858 -5.748 111.889 1.00 9.29 134 VAL B N 1
ATOM 4834 C CA . VAL B 1 110 ? -44.522 -4.747 112.900 1.00 9.06 134 VAL B CA 1
ATOM 4835 C C . VAL B 1 110 ? -44.388 -5.397 114.284 1.00 14.09 134 VAL B C 1
ATOM 4836 O O . VAL B 1 110 ? -43.350 -5.254 114.929 1.00 14.12 134 VAL B O 1
ATOM 4840 N N . TYR B 1 111 ? -45.419 -6.182 114.705 1.00 10.83 135 TYR B N 1
ATOM 4841 C CA . TYR B 1 111 ? -45.446 -6.819 116.030 1.00 9.99 135 TYR B CA 1
ATOM 4842 C C . TYR B 1 111 ? -44.241 -7.732 116.271 1.00 13.00 135 TYR B C 1
ATOM 4843 O O . TYR B 1 111 ? -43.605 -7.637 117.321 1.00 11.23 135 TYR B O 1
ATOM 4852 N N . VAL B 1 112 ? -43.944 -8.640 115.315 1.00 10.49 136 VAL B N 1
ATOM 4853 C CA . VAL B 1 112 ? -42.814 -9.578 115.457 1.00 10.32 136 VAL B CA 1
ATOM 4854 C C . VAL B 1 112 ? -41.469 -8.824 115.587 1.00 14.48 136 VAL B C 1
ATOM 4855 O O . VAL B 1 112 ? -40.639 -9.189 116.428 1.00 14.04 136 VAL B O 1
ATOM 4859 N N . HIS B 1 113 ? -41.283 -7.729 114.797 1.00 11.32 137 HIS B N 1
ATOM 4860 C CA . HIS B 1 113 ? -40.035 -6.957 114.843 1.00 10.77 137 HIS B CA 1
ATOM 4861 C C . HIS B 1 113 ? -39.857 -6.205 116.176 1.00 14.25 137 HIS B C 1
ATOM 4862 O O . HIS B 1 113 ? -38.722 -6.025 116.625 1.00 14.75 137 HIS B O 1
ATOM 4869 N N . THR B 1 114 ? -40.984 -5.786 116.831 1.00 9.45 138 THR B N 1
ATOM 4870 C CA . THR B 1 114 ? -40.901 -5.110 118.147 1.00 9.02 138 THR B CA 1
ATOM 4871 C C . THR B 1 114 ? -40.249 -6.032 119.171 1.00 11.71 138 THR B C 1
ATOM 4872 O O . THR B 1 114 ? -39.397 -5.593 119.936 1.00 10.31 138 THR B O 1
ATOM 4876 N N . LEU B 1 115 ? -40.595 -7.342 119.127 1.00 8.78 139 LEU B N 1
ATOM 4877 C CA . LEU B 1 115 ? -40.035 -8.347 120.048 1.00 8.23 139 LEU B CA 1
ATOM 4878 C C . LEU B 1 115 ? -38.523 -8.491 119.864 1.00 11.77 139 LEU B C 1
ATOM 4879 O O . LEU B 1 115 ? -37.820 -8.799 120.816 1.00 11.49 139 LEU B O 1
ATOM 4884 N N . ALA B 1 116 ? -38.019 -8.238 118.635 1.00 7.63 140 ALA B N 1
ATOM 4885 C CA . ALA B 1 116 ? -36.583 -8.292 118.358 1.00 6.72 140 ALA B CA 1
ATOM 4886 C C . ALA B 1 116 ? -35.898 -6.959 118.716 1.00 10.15 140 ALA B C 1
ATOM 4887 O O . ALA B 1 116 ? -34.869 -6.957 119.402 1.00 9.45 140 ALA B O 1
ATOM 4889 N N . ALA B 1 117 ? -36.483 -5.820 118.260 1.00 6.20 141 ALA B N 1
ATOM 4890 C CA . ALA B 1 117 ? -35.897 -4.485 118.452 1.00 6.19 141 ALA B CA 1
ATOM 4891 C C . ALA B 1 117 ? -35.875 -4.052 119.923 1.00 9.92 141 ALA B C 1
ATOM 4892 O O . ALA B 1 117 ? -34.967 -3.339 120.334 1.00 9.96 141 ALA B O 1
ATOM 4894 N N . ASP B 1 118 ? -36.881 -4.465 120.711 1.00 7.19 142 ASP B N 1
ATOM 4895 C CA . ASP B 1 118 ? -36.926 -4.114 122.137 1.00 6.49 142 ASP B CA 1
ATOM 4896 C C . ASP B 1 118 ? -35.921 -4.941 122.938 1.00 9.69 142 ASP B C 1
ATOM 4897 O O . ASP B 1 118 ? -35.638 -4.617 124.091 1.00 9.64 142 ASP B O 1
ATOM 4902 N N . LYS B 1 119 ? -35.357 -5.996 122.313 1.00 6.29 143 LYS B N 1
ATOM 4903 C CA . LYS B 1 119 ? -34.361 -6.851 122.962 1.00 6.19 143 LYS B CA 1
ATOM 4904 C C . LYS B 1 119 ? -32.926 -6.389 122.660 1.00 10.15 143 LYS B C 1
ATOM 4905 O O . LYS B 1 119 ? -32.123 -6.243 123.582 1.00 10.04 143 LYS B O 1
ATOM 4911 N N . PHE B 1 120 ? -32.593 -6.200 121.363 1.00 7.09 144 PHE B N 1
ATOM 4912 C CA . PHE B 1 120 ? -31.215 -5.874 120.946 1.00 7.84 144 PHE B CA 1
ATOM 4913 C C . PHE B 1 120 ? -31.008 -4.372 120.738 1.00 11.57 144 PHE B C 1
ATOM 4914 O O . PHE B 1 120 ? -29.901 -3.860 120.957 1.00 9.84 144 PHE B O 1
ATOM 4922 N N . GLY B 1 121 ? -32.050 -3.692 120.258 1.00 8.33 145 GLY B N 1
ATOM 4923 C CA . GLY B 1 121 ? -31.971 -2.275 119.928 1.00 8.18 145 GLY B CA 1
ATOM 4924 C C . GLY B 1 121 ? -31.819 -2.041 118.438 1.00 12.25 145 GLY B C 1
ATOM 4925 O O . GLY B 1 121 ? -32.409 -2.763 117.629 1.00 12.55 145 GLY B O 1
ATOM 4926 N N . PRO B 1 122 ? -30.995 -1.040 118.026 1.00 8.23 146 PRO B N 1
ATOM 4927 C CA . PRO B 1 122 ? -30.813 -0.796 116.583 1.00 7.89 146 PRO B CA 1
ATOM 4928 C C . PRO B 1 122 ? -30.366 -2.049 115.841 1.00 11.01 146 PRO B C 1
ATOM 4929 O O . PRO B 1 122 ? -29.429 -2.718 116.265 1.00 11.06 146 PRO B O 1
ATOM 4941 N N . PRO B 1 124 ? -31.268 -4.624 111.828 1.00 10.18 148 PRO B N 1
ATOM 4942 C CA . PRO B 1 124 ? -31.916 -4.601 110.515 1.00 10.06 148 PRO B CA 1
ATOM 4943 C C . PRO B 1 124 ? -33.430 -4.732 110.625 1.00 14.03 148 PRO B C 1
ATOM 4944 O O . PRO B 1 124 ? -33.936 -5.394 111.540 1.00 13.53 148 PRO B O 1
ATOM 4948 N N . PHE B 1 125 ? -34.153 -4.056 109.737 1.00 10.56 149 PHE B N 1
ATOM 4949 C CA . PHE B 1 125 ? -35.595 -4.217 109.598 1.00 10.35 149 PHE B CA 1
ATOM 4950 C C . PHE B 1 125 ? -35.890 -4.480 108.115 1.00 14.93 149 PHE B C 1
ATOM 4951 O O . PHE B 1 125 ? -36.093 -3.536 107.348 1.00 14.90 149 PHE B O 1
ATOM 4959 N N . PRO B 1 126 ? -35.658 -5.738 107.648 1.00 12.24 150 PRO B N 1
ATOM 4960 C CA . PRO B 1 126 ? -35.735 -6.005 106.202 1.00 12.72 150 PRO B CA 1
ATOM 4961 C C . PRO B 1 126 ? -37.000 -5.463 105.544 1.00 17.17 150 PRO B C 1
ATOM 4962 O O . PRO B 1 126 ? -38.114 -5.704 106.029 1.00 16.00 150 PRO B O 1
ATOM 4966 N N . ALA B 1 127 ? -36.828 -4.685 104.460 1.00 14.99 151 ALA B N 1
ATOM 4967 C CA . ALA B 1 127 ? -37.948 -4.103 103.727 1.00 15.21 151 ALA B CA 1
ATOM 4968 C C . ALA B 1 127 ? -38.619 -5.151 102.849 1.00 20.18 151 ALA B C 1
ATOM 4969 O O . ALA B 1 127 ? -37.954 -6.071 102.367 1.00 19.42 151 ALA B O 1
ATOM 4971 N N . TYR B 1 128 ? -39.932 -5.026 102.640 1.00 17.93 152 TYR B N 1
ATOM 4972 C CA . TYR B 1 128 ? -40.658 -5.972 101.796 1.00 19.36 152 TYR B CA 1
ATOM 4973 C C . TYR B 1 128 ? -40.689 -5.532 100.330 1.00 25.98 152 TYR B C 1
ATOM 4974 O O . TYR B 1 128 ? -40.829 -6.371 99.450 1.00 25.98 152 TYR B O 1
ATOM 4983 N N . GLU B 1 129 ? -40.548 -4.204 100.066 1.00 25.00 153 GLU B N 1
ATOM 4984 C CA . GLU B 1 129 ? -40.606 -3.658 98.689 1.00 26.19 153 GLU B CA 1
ATOM 4985 C C . GLU B 1 129 ? -39.543 -4.288 97.776 1.00 31.79 153 GLU B C 1
ATOM 4986 O O . GLU B 1 129 ? -39.846 -4.640 96.633 1.00 31.49 153 GLU B O 1
ATOM 4992 N N . ILE B 1 130 ? -38.285 -4.412 98.278 1.00 29.39 154 ILE B N 1
ATOM 4993 C CA . ILE B 1 130 ? -37.176 -5.009 97.505 1.00 29.80 154 ILE B CA 1
ATOM 4994 C C . ILE B 1 130 ? -36.478 -6.123 98.301 1.00 32.60 154 ILE B C 1
ATOM 4995 O O . ILE B 1 130 ? -36.568 -6.153 99.529 1.00 31.26 154 ILE B O 1
ATOM 5000 N N . VAL B 1 131 ? -35.778 -7.036 97.599 1.00 29.66 155 VAL B N 1
ATOM 5001 C CA . VAL B 1 131 ? -35.033 -8.117 98.254 1.00 29.38 155 VAL B CA 1
ATOM 5002 C C . VAL B 1 131 ? -33.605 -7.646 98.573 1.00 32.93 155 VAL B C 1
ATOM 5003 O O . VAL B 1 131 ? -32.742 -7.642 97.690 1.00 33.25 155 VAL B O 1
ATOM 5007 N N . GLU B 1 132 ? -33.381 -7.175 99.815 1.00 28.24 156 GLU B N 1
ATOM 5008 C CA . GLU B 1 132 ? -32.079 -6.643 100.231 1.00 27.95 156 GLU B CA 1
ATOM 5009 C C . GLU B 1 132 ? -31.053 -7.762 100.387 1.00 31.97 156 GLU B C 1
ATOM 5010 O O . GLU B 1 132 ? -31.315 -8.744 101.089 1.00 31.01 156 GLU B O 1
ATOM 5016 N N . ALA B 1 133 ? -29.879 -7.625 99.718 1.00 28.50 157 ALA B N 1
ATOM 5017 C CA . ALA B 1 133 ? -28.802 -8.617 99.825 1.00 28.35 157 ALA B CA 1
ATOM 5018 C C . ALA B 1 133 ? -28.264 -8.659 101.250 1.00 31.88 157 ALA B C 1
ATOM 5019 O O . ALA B 1 133 ? -28.082 -9.741 101.811 1.00 32.02 157 ALA B O 1
ATOM 5021 N N . ASN B 1 134 ? -28.074 -7.479 101.862 1.00 27.14 158 ASN B N 1
ATOM 5022 C CA . ASN B 1 134 ? -27.654 -7.374 103.252 1.00 26.12 158 ASN B CA 1
ATOM 5023 C C . ASN B 1 134 ? -28.416 -6.233 103.931 1.00 28.21 158 ASN B C 1
ATOM 5024 O O . ASN B 1 134 ? -28.051 -5.064 103.769 1.00 28.44 158 ASN B O 1
ATOM 5029 N N . PRO B 1 135 ? -29.586 -6.534 104.570 1.00 22.62 159 PRO B N 1
ATOM 5030 C CA . PRO B 1 135 ? -30.393 -5.450 105.163 1.00 21.26 159 PRO B CA 1
ATOM 5031 C C . PRO B 1 135 ? -29.595 -4.615 106.159 1.00 23.48 159 PRO B C 1
ATOM 5032 O O . PRO B 1 135 ? -28.902 -5.162 107.022 1.00 22.56 159 PRO B O 1
ATOM 5036 N N . PRO B 1 136 ? -29.583 -3.274 105.991 1.00 18.66 160 PRO B N 1
ATOM 5037 C CA . PRO B 1 136 ? -28.756 -2.445 106.873 1.00 17.38 160 PRO B CA 1
ATOM 5038 C C . PRO B 1 136 ? -29.351 -2.297 108.264 1.00 18.68 160 PRO B C 1
ATOM 5039 O O . PRO B 1 136 ? -30.569 -2.394 108.431 1.00 17.20 160 PRO B O 1
ATOM 5043 N N . TYR B 1 137 ? -28.491 -2.056 109.272 1.00 14.26 161 TYR B N 1
ATOM 5044 C CA . TYR B 1 137 ? -28.942 -1.776 110.629 1.00 13.21 161 TYR B CA 1
ATOM 5045 C C . TYR B 1 137 ? -29.638 -0.426 110.657 1.00 16.81 161 TYR B C 1
ATOM 5046 O O . TYR B 1 137 ? -29.139 0.536 110.066 1.00 16.59 161 TYR B O 1
ATOM 5055 N N . LYS B 1 138 ? -30.812 -0.358 111.280 1.00 12.33 162 LYS B N 1
ATOM 5056 C CA . LYS B 1 138 ? -31.553 0.892 111.366 1.00 11.81 162 LYS B CA 1
ATOM 5057 C C . LYS B 1 138 ? -31.649 1.361 112.801 1.00 14.63 162 LYS B C 1
ATOM 5058 O O . LYS B 1 138 ? -31.709 0.541 113.716 1.00 12.58 162 LYS B O 1
ATOM 5064 N N . SER B 1 139 ? -31.638 2.685 113.010 1.00 11.76 163 SER B N 1
ATOM 5065 C CA . SER B 1 139 ? -31.784 3.267 114.344 1.00 11.06 163 SER B CA 1
ATOM 5066 C C . SER B 1 139 ? -33.165 2.972 114.898 1.00 13.24 163 SER B C 1
ATOM 5067 O O . SER B 1 139 ? -34.104 2.762 114.128 1.00 12.55 163 SER B O 1
ATOM 5070 N N . LEU B 1 140 ? -33.306 2.974 116.232 1.00 9.89 164 LEU B N 1
ATOM 5071 C CA . LEU B 1 140 ? -34.604 2.741 116.868 1.00 9.12 164 LEU B CA 1
ATOM 5072 C C . LEU B 1 140 ? -35.590 3.842 116.539 1.00 13.36 164 LEU B C 1
ATOM 5073 O O . LEU B 1 140 ? -36.790 3.590 116.486 1.00 13.54 164 LEU B O 1
ATOM 5078 N N . LYS B 1 141 ? -35.081 5.058 116.232 1.00 10.10 165 LYS B N 1
ATOM 5079 C CA . LYS B 1 141 ? -35.929 6.161 115.787 1.00 9.75 165 LYS B CA 1
ATOM 5080 C C . LYS B 1 141 ? -36.583 5.811 114.443 1.00 13.10 165 LYS B C 1
ATOM 5081 O O . LYS B 1 141 ? -37.800 5.885 114.318 1.00 11.62 165 LYS B O 1
ATOM 5087 N N . ASP B 1 142 ? -35.765 5.378 113.448 1.00 10.01 166 ASP B N 1
ATOM 5088 C CA . ASP B 1 142 ? -36.277 4.980 112.127 1.00 9.90 166 ASP B CA 1
ATOM 5089 C C . ASP B 1 142 ? -37.147 3.733 112.220 1.00 13.23 166 ASP B C 1
ATOM 5090 O O . ASP B 1 142 ? -38.166 3.646 111.539 1.00 12.56 166 ASP B O 1
ATOM 5095 N N . ILE B 1 143 ? -36.759 2.772 113.086 1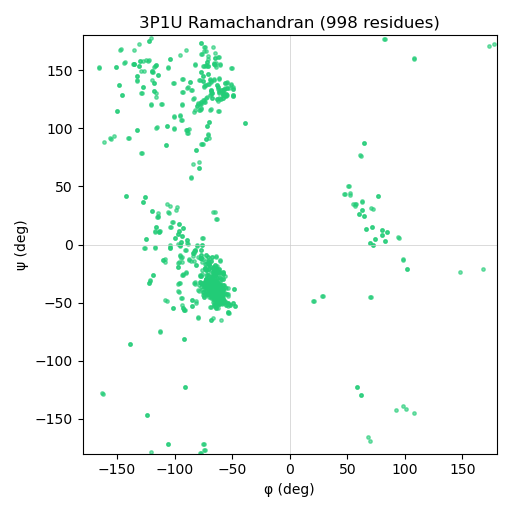.00 10.19 167 ILE B N 1
ATOM 5096 C CA . ILE B 1 143 ? -37.546 1.551 113.311 1.00 9.40 167 ILE B CA 1
ATOM 5097 C C . ILE B 1 143 ? -38.937 1.884 113.916 1.00 12.77 167 ILE B C 1
ATOM 5098 O O . ILE B 1 143 ? -39.957 1.403 113.414 1.00 12.40 167 ILE B O 1
ATOM 5103 N N . TYR B 1 144 ? -38.974 2.751 114.951 1.00 9.77 168 TYR B N 1
ATOM 5104 C CA . TYR B 1 144 ? -40.247 3.148 115.584 1.00 9.53 168 TYR B CA 1
ATOM 5105 C C . TYR B 1 144 ? -41.089 4.059 114.693 1.00 13.68 168 TYR B C 1
ATOM 5106 O O . TYR B 1 144 ? -42.309 3.920 114.666 1.00 12.78 168 TYR B O 1
ATOM 5115 N N . ASP B 1 145 ? -40.436 4.950 113.905 1.00 10.85 169 ASP B N 1
ATOM 5116 C CA . ASP B 1 145 ? -41.156 5.802 112.940 1.00 10.89 169 ASP B CA 1
ATOM 5117 C C . ASP B 1 145 ? -41.808 4.949 111.862 1.00 15.08 169 ASP B C 1
ATOM 5118 O O . ASP B 1 145 ? -42.872 5.303 111.353 1.00 14.86 169 ASP B O 1
ATOM 5123 N N . GLU B 1 146 ? -41.188 3.799 111.535 1.00 11.90 170 GLU B N 1
ATOM 5124 C CA . GLU B 1 146 ? -41.749 2.864 110.571 1.00 11.91 170 GLU B CA 1
ATOM 5125 C C . GLU B 1 146 ? -42.937 2.112 111.178 1.00 16.44 170 GLU B C 1
ATOM 5126 O O . GLU B 1 146 ? -43.920 1.864 110.485 1.00 16.42 170 GLU B O 1
ATOM 5132 N N . TYR B 1 147 ? -42.861 1.778 112.498 1.00 12.35 171 TYR B N 1
ATOM 5133 C CA . TYR B 1 147 ? -43.954 1.078 113.187 1.00 11.64 171 TYR B CA 1
ATOM 5134 C C . TYR B 1 147 ? -45.286 1.818 113.003 1.00 15.35 171 TYR B C 1
ATOM 5135 O O . TYR B 1 147 ? -46.220 1.262 112.429 1.00 14.72 171 TYR B O 1
ATOM 5144 N N . PHE B 1 148 ? -45.347 3.107 113.438 1.00 12.09 172 PHE B N 1
ATOM 5145 C CA . PHE B 1 148 ? -46.572 3.922 113.347 1.00 12.03 172 PHE B CA 1
ATOM 5146 C C . PHE B 1 148 ? -47.034 4.091 111.900 1.00 16.97 172 PHE B C 1
ATOM 5147 O O . PHE B 1 148 ? -48.223 3.970 111.621 1.00 16.57 172 PHE B O 1
ATOM 5155 N N . ARG B 1 149 ? -46.082 4.361 110.970 1.00 14.64 173 ARG B N 1
ATOM 5156 C CA . ARG B 1 149 ? -46.395 4.535 109.538 1.00 15.08 173 ARG B CA 1
ATOM 5157 C C . ARG B 1 149 ? -47.012 3.258 108.947 1.00 18.69 173 ARG B C 1
ATOM 5158 O O . ARG B 1 149 ? -47.990 3.334 108.201 1.00 18.59 173 ARG B O 1
ATOM 5166 N N . GLU B 1 150 ? -46.447 2.082 109.297 1.00 13.79 174 GLU B N 1
ATOM 5167 C CA . GLU B 1 150 ? -46.961 0.795 108.810 1.00 13.34 174 GLU B CA 1
ATOM 5168 C C . GLU B 1 150 ? -48.305 0.458 109.440 1.00 17.25 174 GLU B C 1
ATOM 5169 O O . GLU B 1 150 ? -49.201 -0.022 108.749 1.00 16.20 174 GLU B O 1
ATOM 5175 N N . LEU B 1 151 ? -48.462 0.736 110.756 1.00 14.56 175 LEU B N 1
ATOM 5176 C CA . LEU B 1 151 ? -49.720 0.465 111.461 1.00 14.83 175 LEU B CA 1
ATOM 5177 C C . LEU B 1 151 ? -50.860 1.359 110.948 1.00 20.00 175 LEU B C 1
ATOM 5178 O O . LEU B 1 151 ? -51.977 0.875 110.770 1.00 20.73 175 LEU B O 1
ATOM 5183 N N . ASP B 1 152 ? -50.562 2.663 110.667 1.00 16.29 176 ASP B N 1
ATOM 5184 C CA A ASP B 1 152 ? -51.566 3.601 110.134 0.50 16.47 176 ASP B CA 1
ATOM 5185 C CA B ASP B 1 152 ? -51.573 3.592 110.148 0.50 16.12 176 ASP B CA 1
ATOM 5186 C C . ASP B 1 152 ? -52.036 3.179 108.746 1.00 20.47 176 ASP B C 1
ATOM 5187 O O . ASP B 1 152 ? -53.235 3.158 108.481 1.00 20.74 176 ASP B O 1
ATOM 5196 N N . ALA B 1 153 ? -51.083 2.835 107.851 1.00 16.46 177 ALA B N 1
ATOM 5197 C CA . ALA B 1 153 ? -51.408 2.423 106.478 1.00 16.15 177 ALA B CA 1
ATOM 5198 C C . ALA B 1 153 ? -52.142 1.078 106.451 1.00 18.57 177 ALA B C 1
ATOM 5199 O O . ALA B 1 153 ? -52.984 0.861 105.585 1.00 18.89 177 ALA B O 1
ATOM 5201 N N . ALA B 1 154 ? -51.812 0.169 107.396 1.00 13.01 178 ALA B N 1
ATOM 5202 C CA . ALA B 1 154 ? -52.430 -1.156 107.456 1.00 12.56 178 ALA B CA 1
ATOM 5203 C C . ALA B 1 154 ? -53.873 -1.080 107.927 1.00 16.64 178 ALA B C 1
ATOM 5204 O O . ALA B 1 154 ? -54.713 -1.825 107.431 1.00 16.68 178 ALA B O 1
ATOM 5206 N N . ILE B 1 155 ? -54.174 -0.164 108.881 1.00 12.79 179 ILE B N 1
ATOM 5207 C CA . ILE B 1 155 ? -55.556 0.047 109.350 1.00 13.10 179 ILE B CA 1
ATOM 5208 C C . ILE B 1 155 ? -56.426 0.681 108.228 1.00 16.48 179 ILE B C 1
ATOM 5209 O O . ILE B 1 155 ? -57.601 0.347 108.100 1.00 15.50 179 ILE B O 1
ATOM 5214 N N . ASN B 1 156 ? -55.809 1.515 107.369 1.00 14.13 180 ASN B N 1
ATOM 5215 C CA . ASN B 1 156 ? -56.504 2.112 106.218 1.00 14.94 180 ASN B CA 1
ATOM 5216 C C . ASN B 1 156 ? -56.475 1.163 104.998 1.00 18.87 180 ASN B C 1
ATOM 5217 O O . ASN B 1 156 ? -57.222 1.362 104.039 1.00 18.80 180 ASN B O 1
ATOM 5222 N N . GLY B 1 157 ? -55.614 0.147 105.060 1.00 15.54 181 GLY B N 1
ATOM 5223 C CA . GLY B 1 157 ? -55.428 -0.806 103.971 1.00 15.37 181 GLY B CA 1
ATOM 5224 C C . GLY B 1 157 ? -56.574 -1.781 103.802 1.00 19.65 181 GLY B C 1
ATOM 5225 O O . GLY B 1 157 ? -56.897 -2.165 102.676 1.00 19.78 181 GLY B O 1
ATOM 5226 N N . PHE B 1 158 ? -57.195 -2.217 104.933 1.00 15.62 182 PHE B N 1
ATOM 5227 C CA . PHE B 1 158 ? -58.315 -3.171 104.893 1.00 15.45 182 PHE B CA 1
ATOM 5228 C C . PHE B 1 158 ? -59.451 -2.675 103.988 1.00 21.61 182 PHE B C 1
ATOM 5229 O O . PHE B 1 158 ? -59.772 -1.482 103.992 1.00 21.19 182 PHE B O 1
ATOM 5237 N N . ASN B 1 159 ? -60.048 -3.592 103.199 1.00 19.93 183 ASN B N 1
ATOM 5238 C CA . ASN B 1 159 ? -61.145 -3.256 102.290 1.00 21.36 183 ASN B CA 1
ATOM 5239 C C . ASN B 1 159 ? -62.136 -4.421 102.200 1.00 27.63 183 ASN B C 1
ATOM 5240 O O . ASN B 1 159 ? -61.730 -5.559 101.952 1.00 27.37 183 ASN B O 1
ATOM 5245 N N . ASP B 1 160 ? -63.442 -4.134 102.401 1.00 26.72 184 ASP B N 1
ATOM 5246 C CA . ASP B 1 160 ? -64.500 -5.163 102.375 1.00 27.73 184 ASP B CA 1
ATOM 5247 C C . ASP B 1 160 ? -64.650 -5.815 100.985 1.00 31.46 184 ASP B C 1
ATOM 5248 O O . ASP B 1 160 ? -65.164 -6.930 100.882 1.00 31.80 184 ASP B O 1
ATOM 5253 N N . SER B 1 161 ? -64.200 -5.120 99.924 1.00 27.58 185 SER B N 1
ATOM 5254 C CA . SER B 1 161 ? -64.275 -5.644 98.555 1.00 27.48 185 SER B CA 1
ATOM 5255 C C . SER B 1 161 ? -63.188 -6.695 98.302 1.00 30.32 185 SER B C 1
ATOM 5256 O O . SER B 1 161 ? -63.366 -7.577 97.459 1.00 30.45 185 SER B O 1
ATOM 5258 N N . ALA B 1 162 ? -62.060 -6.600 99.033 1.00 25.53 186 ALA B N 1
ATOM 5259 C CA . ALA B 1 162 ? -60.947 -7.532 98.875 1.00 24.96 186 ALA B CA 1
ATOM 5260 C C . ALA B 1 162 ? -61.265 -8.905 99.495 1.00 28.60 186 ALA B C 1
ATOM 5261 O O . ALA B 1 162 ? -62.229 -9.035 100.260 1.00 28.66 186 ALA B O 1
ATOM 5263 N N . GLN B 1 163 ? -60.443 -9.925 99.173 1.00 24.38 187 GLN B N 1
ATOM 5264 C CA . GLN B 1 163 ? -60.600 -11.277 99.725 1.00 23.74 187 GLN B CA 1
ATOM 5265 C C . GLN B 1 163 ? -60.356 -11.265 101.251 1.00 26.42 187 GLN B C 1
ATOM 5266 O O . GLN B 1 163 ? -59.617 -10.412 101.749 1.00 25.76 187 GLN B O 1
ATOM 5272 N N . PRO B 1 164 ? -60.941 -12.231 102.018 1.00 22.07 188 PRO B N 1
ATOM 5273 C CA . PRO B 1 164 ? -60.664 -12.271 103.474 1.00 20.99 188 PRO B CA 1
ATOM 5274 C C . PRO B 1 164 ? -59.178 -12.506 103.764 1.00 22.35 188 PRO B C 1
ATOM 5275 O O . PRO B 1 164 ? -58.443 -12.958 102.878 1.00 21.49 188 PRO B O 1
ATOM 5279 N N . ILE B 1 165 ? -58.721 -12.176 105.004 1.00 16.87 189 ILE B N 1
ATOM 5280 C CA . ILE B 1 165 ? -57.303 -12.352 105.393 1.00 15.52 189 ILE B CA 1
ATOM 5281 C C . ILE B 1 165 ? -56.790 -13.741 104.989 1.00 18.78 189 ILE B C 1
ATOM 5282 O O . ILE B 1 165 ? -55.808 -13.842 104.258 1.00 18.52 189 ILE B O 1
ATOM 5287 N N . PHE B 1 166 ? -57.504 -14.799 105.397 1.00 15.14 190 PHE B N 1
ATOM 5288 C CA . PHE B 1 166 ? -57.191 -16.168 104.978 1.00 15.59 190 PHE B CA 1
ATOM 5289 C C . PHE B 1 166 ? -58.405 -16.807 104.289 1.00 20.86 190 PHE B C 1
ATOM 5290 O O . PHE B 1 166 ? -59.534 -16.358 104.494 1.00 20.31 190 PHE B O 1
ATOM 5298 N N . SER B 1 167 ? -58.172 -17.856 103.463 1.00 19.35 191 SER B N 1
ATOM 5299 C CA . SER B 1 167 ? -59.261 -18.564 102.769 1.00 20.83 191 SER B CA 1
ATOM 5300 C C . SER B 1 167 ? -60.162 -19.291 103.777 1.00 26.93 191 SER B C 1
ATOM 5301 O O . SER B 1 167 ? -61.370 -19.410 103.556 1.00 27.65 191 SER B O 1
ATOM 5304 N N . ASP B 1 168 ? -59.571 -19.764 104.888 1.00 23.92 192 ASP B N 1
ATOM 5305 C CA . ASP B 1 168 ? -60.312 -20.397 105.973 1.00 23.87 192 ASP B CA 1
ATOM 5306 C C . ASP B 1 168 ? -60.148 -19.577 107.256 1.00 26.93 192 ASP B C 1
ATOM 5307 O O . ASP B 1 168 ? -59.027 -19.191 107.602 1.00 26.06 192 ASP B O 1
ATOM 5312 N N . ALA B 1 169 ? -61.268 -19.289 107.951 1.00 22.66 193 ALA B N 1
ATOM 5313 C CA . ALA B 1 169 ? -61.248 -18.494 109.182 1.00 21.55 193 ALA B CA 1
ATOM 5314 C C . ALA B 1 169 ? -60.393 -19.157 110.277 1.00 23.51 193 ALA B C 1
ATOM 5315 O O . ALA B 1 169 ? -59.702 -18.464 111.023 1.00 21.55 193 ALA B O 1
ATOM 5317 N N . GLY B 1 170 ? -60.404 -20.495 110.314 1.00 20.36 194 GLY B N 1
ATOM 5318 C CA . GLY B 1 170 ? -59.648 -21.273 111.299 1.00 19.60 194 GLY B CA 1
ATOM 5319 C C . GLY B 1 170 ? -58.142 -21.073 111.231 1.00 22.12 194 GLY B C 1
ATOM 5320 O O . GLY B 1 170 ? -57.436 -21.348 112.206 1.00 21.44 194 GLY B O 1
ATOM 5321 N N . ILE B 1 171 ? -57.630 -20.597 110.066 1.00 17.84 195 ILE B N 1
ATOM 5322 C CA . ILE B 1 171 ? -56.189 -20.343 109.886 1.00 17.18 195 ILE B CA 1
ATOM 5323 C C . ILE B 1 171 ? -55.717 -19.173 110.778 1.00 19.59 195 ILE B C 1
ATOM 5324 O O . ILE B 1 171 ? -54.656 -19.261 111.400 1.00 19.15 195 ILE B O 1
ATOM 5329 N N . ASP B 1 172 ? -56.516 -18.086 110.848 1.00 15.58 196 ASP B N 1
ATOM 5330 C CA . ASP B 1 172 ? -56.203 -16.952 111.720 1.00 14.42 196 ASP B CA 1
ATOM 5331 C C . ASP B 1 172 ? -56.414 -17.355 113.188 1.00 17.24 196 ASP B C 1
ATOM 5332 O O . ASP B 1 172 ? -57.537 -17.310 113.691 1.00 16.82 196 ASP B O 1
ATOM 5337 N N . LEU B 1 173 ? -55.335 -17.790 113.853 1.00 14.02 197 LEU B N 1
ATOM 5338 C CA . LEU B 1 173 ? -55.395 -18.310 115.224 1.00 13.50 197 LEU B CA 1
ATOM 5339 C C . LEU B 1 173 ? -55.778 -17.224 116.253 1.00 16.87 197 LEU B C 1
ATOM 5340 O O . LEU B 1 173 ? -56.200 -17.554 117.366 1.00 16.61 197 LEU B O 1
ATOM 5345 N N . ILE B 1 174 ? -55.623 -15.936 115.888 1.00 13.03 198 ILE B N 1
ATOM 5346 C CA . ILE B 1 174 ? -55.875 -14.834 116.827 1.00 12.18 198 ILE B CA 1
ATOM 5347 C C . ILE B 1 174 ? -57.313 -14.323 116.761 1.00 14.80 198 ILE B C 1
ATOM 5348 O O . ILE B 1 174 ? -57.983 -14.261 117.792 1.00 14.80 198 ILE B O 1
ATOM 5353 N N . TYR B 1 175 ? -57.776 -13.902 115.565 1.00 11.07 199 TYR B N 1
ATOM 5354 C CA . TYR B 1 175 ? -59.095 -13.269 115.447 1.00 11.76 199 TYR B CA 1
ATOM 5355 C C . TYR B 1 175 ? -60.028 -13.949 114.436 1.00 17.56 199 TYR B C 1
ATOM 5356 O O . TYR B 1 175 ? -61.157 -13.490 114.246 1.00 18.35 199 TYR B O 1
ATOM 5365 N N . LYS B 1 176 ? -59.592 -15.088 113.849 1.00 14.67 200 LYS B N 1
ATOM 5366 C CA . LYS B 1 176 ? -60.418 -15.867 112.898 1.00 14.35 200 LYS B CA 1
ATOM 5367 C C . LYS B 1 176 ? -60.999 -14.991 111.764 1.00 16.47 200 LYS B C 1
ATOM 5368 O O . LYS B 1 176 ? -62.206 -15.027 111.507 1.00 15.36 200 LYS B O 1
ATOM 5374 N N . ASN B 1 177 ? -60.121 -14.193 111.094 1.00 13.20 201 ASN B N 1
ATOM 5375 C CA . ASN B 1 177 ? -60.490 -13.319 109.947 1.00 12.89 201 ASN B CA 1
ATOM 5376 C C . ASN B 1 177 ? -61.277 -12.055 110.337 1.00 16.90 201 ASN B C 1
ATOM 5377 O O . ASN B 1 177 ? -61.640 -11.274 109.456 1.00 18.57 201 ASN B O 1
ATOM 5382 N N . ASP B 1 178 ? -61.462 -11.802 111.649 1.00 12.07 202 ASP B N 1
ATOM 5383 C CA . ASP B 1 178 ? -62.165 -10.596 112.092 1.00 12.12 202 ASP B CA 1
ATOM 5384 C C . ASP B 1 178 ? -61.290 -9.353 111.875 1.00 16.40 202 ASP B C 1
ATOM 5385 O O . ASP B 1 178 ? -60.332 -9.128 112.624 1.00 16.37 202 ASP B O 1
ATOM 5390 N N . VAL B 1 179 ? -61.587 -8.580 110.805 1.00 12.18 203 VAL B N 1
ATOM 5391 C CA . VAL B 1 179 ? -60.818 -7.388 110.429 1.00 11.37 203 VAL B CA 1
ATOM 5392 C C . VAL B 1 179 ? -60.882 -6.299 111.519 1.00 14.99 203 VAL B C 1
ATOM 5393 O O . VAL B 1 179 ? -59.855 -5.699 111.851 1.00 13.68 203 VAL B O 1
ATOM 5397 N N . SER B 1 180 ? -62.088 -6.061 112.089 1.00 11.96 204 SER B N 1
ATOM 5398 C CA . SER B 1 180 ? -62.284 -5.024 113.113 1.00 11.76 204 SER B CA 1
ATOM 5399 C C . SER B 1 180 ? -61.428 -5.286 114.360 1.00 14.58 204 SER B C 1
ATOM 5400 O O . SER B 1 180 ? -60.918 -4.345 114.961 1.00 13.53 204 SER B O 1
ATOM 5403 N N . LYS B 1 181 ? -61.268 -6.568 114.741 1.00 11.25 205 LYS B N 1
ATOM 5404 C CA . LYS B 1 181 ? -60.433 -6.935 115.891 1.00 10.90 205 LYS B CA 1
ATOM 5405 C C . LYS B 1 181 ? -58.945 -6.767 115.575 1.00 15.43 205 LYS B C 1
ATOM 5406 O O . LYS B 1 181 ? -58.161 -6.437 116.466 1.00 13.79 205 LYS B O 1
ATOM 5412 N N . TRP B 1 182 ? -58.563 -6.934 114.286 1.00 14.14 206 TRP B N 1
ATOM 5413 C CA . TRP B 1 182 ? -57.188 -6.688 113.851 1.00 14.04 206 TRP B CA 1
ATOM 5414 C C . TRP B 1 182 ? -56.868 -5.203 113.845 1.00 16.76 206 TRP B C 1
ATOM 5415 O O . TRP B 1 182 ? -55.730 -4.815 114.139 1.00 16.08 206 TRP B O 1
ATOM 5426 N N . LYS B 1 183 ? -57.880 -4.353 113.550 1.00 12.07 207 LYS B N 1
ATOM 5427 C CA . LYS B 1 183 ? -57.715 -2.900 113.606 1.00 10.89 207 LYS B CA 1
ATOM 5428 C C . LYS B 1 183 ? -57.539 -2.437 115.050 1.00 13.54 207 LYS B C 1
ATOM 5429 O O . LYS B 1 183 ? -56.696 -1.585 115.320 1.00 12.97 207 LYS B O 1
ATOM 5435 N N . ARG B 1 184 ? -58.319 -3.031 115.993 1.00 9.89 208 ARG B N 1
ATOM 5436 C CA . ARG B 1 184 ? -58.201 -2.723 117.427 1.00 9.41 208 ARG B CA 1
ATOM 5437 C C . ARG B 1 184 ? -56.817 -3.106 117.957 1.00 12.38 208 ARG B C 1
ATOM 5438 O O . ARG B 1 184 ? -56.200 -2.324 118.675 1.00 11.77 208 ARG B O 1
ATOM 5446 N N . PHE B 1 185 ? -56.313 -4.309 117.571 1.00 9.64 209 PHE B N 1
ATOM 5447 C CA . PHE B 1 185 ? -54.986 -4.780 117.979 1.00 9.76 209 PHE B CA 1
ATOM 5448 C C . PHE B 1 185 ? -53.879 -3.871 117.421 1.00 14.72 209 PHE B C 1
ATOM 5449 O O . PHE B 1 185 ? -52.971 -3.485 118.161 1.00 13.79 209 PHE B O 1
ATOM 5457 N N . ALA B 1 186 ? -53.954 -3.532 116.106 1.00 12.27 210 ALA B N 1
ATOM 5458 C CA . ALA B 1 186 ? -52.968 -2.648 115.469 1.00 12.59 210 ALA B CA 1
ATOM 5459 C C . ALA B 1 186 ? -53.008 -1.247 116.094 1.00 17.13 210 ALA B C 1
ATOM 5460 O O . ALA B 1 186 ? -51.965 -0.608 116.248 1.00 16.54 210 ALA B O 1
ATOM 5462 N N . ASN B 1 187 ? -54.205 -0.797 116.502 1.00 13.97 211 ASN B N 1
ATOM 5463 C CA . ASN B 1 187 ? -54.373 0.496 117.139 1.00 14.01 211 ASN B CA 1
ATOM 5464 C C . ASN B 1 187 ? -53.860 0.457 118.577 1.00 16.77 211 ASN B C 1
ATOM 5465 O O . ASN B 1 187 ? -53.334 1.455 119.069 1.00 16.57 211 ASN B O 1
ATOM 5470 N N . SER B 1 188 ? -54.023 -0.699 119.261 1.00 12.64 212 SER B N 1
ATOM 5471 C CA . SER B 1 188 ? -53.533 -0.877 120.633 1.00 11.70 212 SER B CA 1
ATOM 5472 C C . SER B 1 188 ? -52.023 -0.976 120.644 1.00 15.43 212 SER B C 1
ATOM 5473 O O . SER B 1 188 ? -51.384 -0.529 121.595 1.00 15.48 212 SER B O 1
ATOM 5476 N N . LEU B 1 189 ? -51.438 -1.555 119.577 1.00 11.99 213 LEU B N 1
ATOM 5477 C CA . LEU B 1 189 ? -49.990 -1.621 119.430 1.00 11.70 213 LEU B CA 1
ATOM 5478 C C . LEU B 1 189 ? -49.431 -0.213 119.213 1.00 13.91 213 LEU B C 1
ATOM 5479 O O . LEU B 1 189 ? -48.405 0.138 119.793 1.00 12.73 213 LEU B O 1
ATOM 5484 N N . ARG B 1 190 ? -50.170 0.628 118.448 1.00 9.75 214 ARG B N 1
ATOM 5485 C CA . ARG B 1 190 ? -49.800 2.027 118.226 1.00 9.13 214 ARG B CA 1
ATOM 5486 C C . ARG B 1 190 ? -49.738 2.769 119.561 1.00 12.41 214 ARG B C 1
ATOM 5487 O O . ARG B 1 190 ? -48.795 3.517 119.804 1.00 11.25 214 ARG B O 1
ATOM 5495 N N . LEU B 1 191 ? -50.718 2.510 120.455 1.00 9.36 215 LEU B N 1
ATOM 5496 C CA . LEU B 1 191 ? -50.735 3.107 121.791 1.00 8.91 215 LEU B CA 1
ATOM 5497 C C . LEU B 1 191 ? -49.576 2.569 122.652 1.00 12.56 215 LEU B C 1
ATOM 5498 O O . LEU B 1 191 ? -48.948 3.335 123.386 1.00 11.93 215 LEU B O 1
ATOM 5503 N N . ARG B 1 192 ? -49.275 1.256 122.534 1.00 9.44 216 ARG B N 1
ATOM 5504 C CA . ARG B 1 192 ? -48.174 0.625 123.279 1.00 9.09 216 ARG B CA 1
ATOM 5505 C C . ARG B 1 192 ? -46.815 1.224 122.869 1.00 12.53 216 ARG B C 1
ATOM 5506 O O . ARG B 1 192 ? -46.020 1.602 123.734 1.00 11.95 216 ARG B O 1
ATOM 5514 N N . LEU B 1 193 ? -46.563 1.330 121.549 1.00 8.71 217 LEU B N 1
ATOM 5515 C CA . LEU B 1 193 ? -45.287 1.842 121.031 1.00 8.16 217 LEU B CA 1
ATOM 5516 C C . LEU B 1 193 ? -45.168 3.365 121.202 1.00 13.58 217 LEU B C 1
ATOM 5517 O O . LEU B 1 193 ? -44.055 3.899 121.197 1.00 13.38 217 LEU B O 1
ATOM 5522 N N . ALA B 1 194 ? -46.318 4.066 121.370 1.00 10.04 218 ALA B N 1
ATOM 5523 C CA . ALA B 1 194 ? -46.320 5.507 121.611 1.00 9.55 218 ALA B CA 1
ATOM 5524 C C . ALA B 1 194 ? -45.874 5.810 123.039 1.00 13.05 218 ALA B C 1
ATOM 5525 O O . ALA B 1 194 ? -45.021 6.672 123.246 1.00 12.51 218 ALA B O 1
ATOM 5527 N N . VAL B 1 195 ? -46.419 5.056 124.034 1.00 8.96 219 VAL B N 1
ATOM 5528 C CA . VAL B 1 195 ? -46.054 5.235 125.449 1.00 7.88 219 VAL B CA 1
ATOM 5529 C C . VAL B 1 195 ? -44.578 4.846 125.691 1.00 12.33 219 VAL B C 1
ATOM 5530 O O . VAL B 1 195 ? -43.946 5.369 126.607 1.00 12.04 219 VAL B O 1
ATOM 5534 N N . ARG B 1 196 ? -44.006 4.019 124.788 1.00 8.62 220 ARG B N 1
ATOM 5535 C CA . ARG B 1 196 ? -42.590 3.648 124.839 1.00 8.12 220 ARG B CA 1
ATOM 5536 C C . ARG B 1 196 ? -41.684 4.904 124.689 1.00 11.68 220 ARG B C 1
ATOM 5537 O O . ARG B 1 196 ? -40.536 4.897 125.143 1.00 10.95 220 ARG B O 1
ATOM 5545 N N . LEU B 1 197 ? -42.217 5.977 124.061 1.00 8.54 221 LEU B N 1
ATOM 5546 C CA . LEU B 1 197 ? -41.431 7.171 123.738 1.00 8.42 221 LEU B CA 1
ATOM 5547 C C . LEU B 1 197 ? -41.681 8.347 124.724 1.00 12.23 221 LEU B C 1
ATOM 5548 O O . LEU B 1 197 ? -41.339 9.491 124.406 1.00 10.82 221 LEU B O 1
ATOM 5553 N N . THR B 1 198 ? -42.233 8.059 125.936 1.00 8.37 222 THR B N 1
ATOM 5554 C CA . THR B 1 198 ? -42.514 9.129 126.929 1.00 8.25 222 THR B CA 1
ATOM 5555 C C . THR B 1 198 ? -41.243 9.904 127.342 1.00 11.25 222 THR B C 1
ATOM 5556 O O . THR B 1 198 ? -41.335 11.070 127.717 1.00 11.89 222 THR B O 1
ATOM 5560 N N . GLU B 1 199 ? -40.072 9.239 127.318 1.00 6.84 223 GLU B N 1
ATOM 5561 C CA . GLU B 1 199 ? -38.823 9.841 127.795 1.00 6.32 223 GLU B CA 1
ATOM 5562 C C . GLU B 1 199 ? -37.983 10.433 126.653 1.00 10.02 223 GLU B C 1
ATOM 5563 O O . GLU B 1 199 ? -37.372 11.490 126.827 1.00 9.65 223 GLU B O 1
ATOM 5569 N N . VAL B 1 200 ? -37.916 9.735 125.501 1.00 6.92 224 VAL B N 1
ATOM 5570 C CA . VAL B 1 200 ? -37.064 10.167 124.381 1.00 7.10 224 VAL B CA 1
ATOM 5571 C C . VAL B 1 200 ? -37.742 11.247 123.495 1.00 11.67 224 VAL B C 1
ATOM 5572 O O . VAL B 1 200 ? -37.053 12.116 122.954 1.00 11.30 224 VAL B O 1
ATOM 5576 N N . ASP B 1 201 ? -39.083 11.183 123.344 1.00 8.68 225 ASP B N 1
ATOM 5577 C CA . ASP B 1 201 ? -39.803 12.134 122.487 1.00 8.41 225 ASP B CA 1
ATOM 5578 C C . ASP B 1 201 ? -41.268 12.261 122.911 1.00 12.00 225 ASP B C 1
ATOM 5579 O O . ASP B 1 201 ? -42.120 11.516 122.418 1.00 10.91 225 ASP B O 1
ATOM 5584 N N . GLN B 1 202 ? -41.572 13.240 123.802 1.00 9.17 226 GLN B N 1
ATOM 5585 C CA . GLN B 1 202 ? -42.947 13.461 124.288 1.00 8.81 226 GLN B CA 1
ATOM 5586 C C . GLN B 1 202 ? -43.863 13.887 123.164 1.00 12.29 226 GLN B C 1
ATOM 5587 O O . GLN B 1 202 ? -45.014 13.461 123.123 1.00 10.87 226 GLN B O 1
ATOM 5593 N N . GLU B 1 203 ? -43.352 14.747 122.227 1.00 9.85 227 GLU B N 1
ATOM 5594 C CA . GLU B 1 203 ? -44.162 15.252 121.109 1.00 9.85 227 GLU B CA 1
ATOM 5595 C C . GLU B 1 203 ? -44.693 14.111 120.244 1.00 14.81 227 GLU B C 1
ATOM 5596 O O . GLU B 1 203 ? -45.884 14.081 119.931 1.00 14.36 227 GLU B O 1
ATOM 5602 N N . LYS B 1 204 ? -43.818 13.152 119.883 1.00 12.47 228 LYS B N 1
ATOM 5603 C CA . LYS B 1 204 ? -44.225 11.996 119.078 1.00 11.93 228 LYS B CA 1
ATOM 5604 C C . LYS B 1 204 ? -45.076 11.018 119.910 1.00 15.28 228 LYS B C 1
ATOM 5605 O O . LYS B 1 204 ? -46.080 10.512 119.419 1.00 15.75 228 LYS B O 1
ATOM 5611 N N . CYS B 1 205 ? -44.701 10.800 121.186 1.00 10.49 229 CYS B N 1
ATOM 5612 C CA . CYS B 1 205 ? -45.490 9.953 122.087 1.00 10.03 229 CYS B CA 1
ATOM 5613 C C . CYS B 1 205 ? -46.940 10.418 122.128 1.00 13.49 229 CYS B C 1
ATOM 5614 O O . CYS B 1 205 ? -47.849 9.642 121.832 1.00 12.94 229 CYS B O 1
ATOM 5617 N N . ILE B 1 206 ? -47.155 11.688 122.503 1.00 10.44 230 ILE B N 1
ATOM 5618 C CA . ILE B 1 206 ? -48.490 12.259 122.655 1.00 10.04 230 ILE B CA 1
ATOM 5619 C C . ILE B 1 206 ? -49.255 12.302 121.319 1.00 14.33 230 ILE B C 1
ATOM 5620 O O . ILE B 1 206 ? -50.432 11.956 121.281 1.00 14.34 230 ILE B O 1
ATOM 5625 N N . ALA B 1 207 ? -48.567 12.667 120.218 1.00 11.19 231 ALA B N 1
ATOM 5626 C CA . ALA B 1 207 ? -49.198 12.730 118.889 1.00 11.04 231 ALA B CA 1
ATOM 5627 C C . ALA B 1 207 ? -49.662 11.337 118.419 1.00 13.60 231 ALA B C 1
ATOM 5628 O O . ALA B 1 207 ? -50.771 11.201 117.907 1.00 12.29 231 ALA B O 1
ATOM 5630 N N . GLU B 1 208 ? -48.821 10.304 118.620 1.00 10.23 232 GLU B N 1
ATOM 5631 C CA . GLU B 1 208 ? -49.166 8.934 118.219 1.00 9.74 232 GLU B CA 1
ATOM 5632 C C . GLU B 1 208 ? -50.226 8.320 119.149 1.00 13.00 232 GLU B C 1
ATOM 5633 O O . GLU B 1 208 ? -51.106 7.599 118.681 1.00 12.07 232 GLU B O 1
ATOM 5639 N N . ALA B 1 209 ? -50.170 8.649 120.458 1.00 9.33 233 ALA B N 1
ATOM 5640 C CA . ALA B 1 209 ? -51.161 8.160 121.422 1.00 9.62 233 ALA B CA 1
ATOM 5641 C C . ALA B 1 209 ? -52.529 8.801 121.180 1.00 13.30 233 ALA B C 1
ATOM 5642 O O . ALA B 1 209 ? -53.546 8.122 121.285 1.00 12.45 233 ALA B O 1
ATOM 5644 N N . ASN B 1 210 ? -52.552 10.122 120.824 1.00 10.45 234 ASN B N 1
ATOM 5645 C CA . ASN B 1 210 ? -53.803 10.822 120.494 1.00 10.32 234 ASN B CA 1
ATOM 5646 C C . ASN B 1 210 ? -54.442 10.226 119.252 1.00 14.88 234 ASN B C 1
ATOM 5647 O O . ASN B 1 210 ? -55.659 10.067 119.205 1.00 14.13 234 ASN B O 1
ATOM 5652 N N . ALA B 1 211 ? -53.617 9.878 118.240 1.00 12.59 235 ALA B N 1
ATOM 5653 C CA . ALA B 1 211 ? -54.106 9.253 117.014 1.00 12.79 235 ALA B CA 1
ATOM 5654 C C . ALA B 1 211 ? -54.676 7.862 117.306 1.00 18.12 235 ALA B C 1
ATOM 5655 O O . ALA B 1 211 ? -55.672 7.471 116.707 1.00 17.88 235 ALA B O 1
ATOM 5657 N N . ALA B 1 212 ? -54.062 7.130 118.271 1.00 15.09 236 ALA B N 1
ATOM 5658 C CA . ALA B 1 212 ? -54.523 5.794 118.657 1.00 14.96 236 ALA B CA 1
ATOM 5659 C C . ALA B 1 212 ? -55.840 5.862 119.441 1.00 18.69 236 ALA B C 1
ATOM 5660 O O . ALA B 1 212 ? -56.738 5.065 119.195 1.00 18.62 236 ALA B O 1
ATOM 5662 N N . ILE B 1 213 ? -55.951 6.817 120.384 1.00 15.11 237 ILE B N 1
ATOM 5663 C CA . ILE B 1 213 ? -57.161 6.966 121.209 1.00 15.07 237 ILE B CA 1
ATOM 5664 C C . ILE B 1 213 ? -58.342 7.564 120.391 1.00 19.07 237 ILE B C 1
ATOM 5665 O O . ILE B 1 213 ? -59.497 7.204 120.628 1.00 19.07 237 ILE B O 1
ATOM 5670 N N . SER B 1 214 ? -58.037 8.432 119.407 1.00 15.53 238 SER B N 1
ATOM 5671 C CA . SER B 1 214 ? -59.072 9.096 118.600 1.00 15.71 238 SER B CA 1
ATOM 5672 C C . SER B 1 214 ? -59.489 8.257 117.376 1.00 19.52 238 SER B C 1
ATOM 5673 O O . SER B 1 214 ? -60.491 8.576 116.728 1.00 20.02 238 SER B O 1
ATOM 5676 N N . SER B 1 215 ? -58.708 7.203 117.046 1.00 15.49 239 SER B N 1
ATOM 5677 C CA . SER B 1 215 ? -58.971 6.368 115.863 1.00 15.20 239 SER B CA 1
ATOM 5678 C C . SER B 1 215 ? -60.384 5.763 115.877 1.00 18.99 239 SER B C 1
ATOM 5679 O O . SER B 1 215 ? -60.808 5.186 116.883 1.00 18.45 239 SER B O 1
ATOM 5682 N N . PRO B 1 216 ? -61.109 5.824 114.727 1.00 16.04 240 PRO B N 1
ATOM 5683 C CA . PRO B 1 216 ? -62.452 5.216 114.675 1.00 16.10 240 PRO B CA 1
ATOM 5684 C C . PRO B 1 216 ? -62.405 3.681 114.710 1.00 19.47 240 PRO B C 1
ATOM 5685 O O . PRO B 1 216 ? -63.425 3.037 114.961 1.00 19.08 240 PRO B O 1
ATOM 5689 N N . ALA B 1 217 ? -61.206 3.097 114.485 1.00 15.74 241 ALA B N 1
ATOM 5690 C CA . ALA B 1 217 ? -61.014 1.645 114.513 1.00 15.60 241 ALA B CA 1
ATOM 5691 C C . ALA B 1 217 ? -61.176 1.084 115.940 1.00 19.74 241 ALA B C 1
ATOM 5692 O O . ALA B 1 217 ? -61.534 -0.081 116.111 1.00 19.22 241 ALA B O 1
ATOM 5694 N N . GLY B 1 218 ? -60.906 1.922 116.940 1.00 16.24 242 GLY B N 1
ATOM 5695 C CA . GLY B 1 218 ? -61.031 1.538 118.339 1.00 15.64 242 GLY B CA 1
ATOM 5696 C C . GLY B 1 218 ? -59.825 0.782 118.863 1.00 17.90 242 GLY B C 1
ATOM 5697 O O . GLY B 1 218 ? -58.888 0.503 118.113 1.00 16.67 242 GLY B O 1
ATOM 5698 N N . LEU B 1 219 ? -59.839 0.450 120.162 1.00 14.01 243 LEU B N 1
ATOM 5699 C CA . LEU B 1 219 ? -58.752 -0.297 120.802 1.00 13.64 243 LEU B CA 1
ATOM 5700 C C . LEU B 1 219 ? -59.296 -1.606 121.376 1.00 16.58 243 LEU B C 1
ATOM 5701 O O . LEU B 1 219 ? -60.508 -1.851 121.314 1.00 16.02 243 LEU B O 1
ATOM 5706 N N . ILE B 1 220 ? -58.415 -2.437 121.969 1.00 11.67 244 ILE B N 1
ATOM 5707 C CA . ILE B 1 220 ? -58.861 -3.590 122.745 1.00 11.13 244 ILE B CA 1
ATOM 5708 C C . ILE B 1 220 ? -59.515 -3.052 124.042 1.00 15.59 244 ILE B C 1
ATOM 5709 O O . ILE B 1 220 ? -58.809 -2.710 124.999 1.00 13.71 244 ILE B O 1
ATOM 5714 N N . SER B 1 221 ? -60.858 -2.842 124.002 1.00 14.42 245 SER B N 1
ATOM 5715 C CA A SER B 1 221 ? -61.576 -2.200 125.105 0.50 14.94 245 SER B CA 1
ATOM 5716 C CA B SER B 1 221 ? -61.590 -2.194 125.093 0.50 14.92 245 SER B CA 1
ATOM 5717 C C . SER B 1 221 ? -62.326 -3.200 125.986 1.00 19.59 245 SER B C 1
ATOM 5718 O O . SER B 1 221 ? -62.801 -2.831 127.064 1.00 19.70 245 SER B O 1
ATOM 5723 N N . ASP B 1 222 ? -62.420 -4.471 125.548 1.00 17.16 246 ASP B N 1
ATOM 5724 C CA . ASP B 1 222 ? -63.052 -5.519 126.366 1.00 17.60 246 ASP B CA 1
ATOM 5725 C C . ASP B 1 222 ? -62.396 -6.886 126.133 1.00 20.90 246 ASP B C 1
ATOM 5726 O O . ASP B 1 222 ? -61.625 -7.045 125.184 1.00 19.64 246 ASP B O 1
ATOM 5731 N N . LYS B 1 223 ? -62.702 -7.875 127.008 1.00 18.17 247 LYS B N 1
ATOM 5732 C CA . LYS B 1 223 ? -62.097 -9.224 126.952 1.00 17.28 247 LYS B CA 1
ATOM 5733 C C . LYS B 1 223 ? -62.327 -9.934 125.606 1.00 20.12 247 LYS B C 1
ATOM 5734 O O . LYS B 1 223 ? -61.537 -10.795 125.226 1.00 20.01 247 LYS B O 1
ATOM 5740 N N . ALA B 1 224 ? -63.396 -9.563 124.885 1.00 16.59 248 ALA B N 1
ATOM 5741 C CA . ALA B 1 224 ? -63.709 -10.170 123.586 1.00 16.04 248 ALA B CA 1
ATOM 5742 C C . ALA B 1 224 ? -62.684 -9.754 122.503 1.00 18.30 248 ALA B C 1
ATOM 5743 O O . ALA B 1 224 ? -62.540 -10.446 121.493 1.00 18.17 248 ALA B O 1
ATOM 5745 N N . ASP B 1 225 ? -61.969 -8.638 122.729 1.00 13.59 249 ASP B N 1
ATOM 5746 C CA . ASP B 1 225 ? -60.992 -8.117 121.763 1.00 12.64 249 ASP B CA 1
ATOM 5747 C C . ASP B 1 225 ? -59.565 -8.613 122.062 1.00 16.39 249 ASP B C 1
ATOM 5748 O O . ASP B 1 225 ? -58.662 -8.414 121.241 1.00 16.37 249 ASP B O 1
ATOM 5753 N N . ASN B 1 226 ? -59.354 -9.229 123.252 1.00 12.43 250 ASN B N 1
ATOM 5754 C CA . ASN B 1 226 ? -58.018 -9.684 123.691 1.00 11.62 250 ASN B CA 1
ATOM 5755 C C . ASN B 1 226 ? -57.310 -10.534 122.634 1.00 15.02 250 ASN B C 1
ATOM 5756 O O . ASN B 1 226 ? -57.930 -11.407 122.021 1.00 14.60 250 ASN B O 1
ATOM 5761 N N . ALA B 1 227 ? -55.998 -10.295 122.439 1.00 10.13 251 ALA B N 1
ATOM 5762 C CA . ALA B 1 227 ? -55.211 -11.047 121.476 1.00 8.95 251 ALA B CA 1
ATOM 5763 C C . ALA B 1 227 ? -54.524 -12.237 122.149 1.00 11.05 251 ALA B C 1
ATOM 5764 O O . ALA B 1 227 ? -53.778 -12.057 123.120 1.00 8.80 251 ALA B O 1
ATOM 5766 N N . TYR B 1 228 ? -54.825 -13.457 121.678 1.00 7.81 252 TYR B N 1
ATOM 5767 C CA . TYR B 1 228 ? -54.216 -14.671 122.206 1.00 7.72 252 TYR B CA 1
ATOM 5768 C C . TYR B 1 228 ? -53.537 -15.455 121.088 1.00 11.27 252 TYR B C 1
ATOM 5769 O O . TYR B 1 228 ? -53.976 -15.393 119.933 1.00 11.60 252 TYR B O 1
ATOM 5786 N N . PRO B 1 230 ? -53.071 -19.420 120.552 1.00 12.66 254 PRO B N 1
ATOM 5787 C CA . PRO B 1 230 ? -53.254 -20.773 121.087 1.00 13.29 254 PRO B CA 1
ATOM 5788 C C . PRO B 1 230 ? -52.153 -21.728 120.624 1.00 18.07 254 PRO B C 1
ATOM 5789 O O . PRO B 1 230 ? -51.741 -21.694 119.459 1.00 17.74 254 PRO B O 1
ATOM 5793 N N . PRO B 1 231 ? -51.622 -22.571 121.533 1.00 15.08 255 PRO B N 1
ATOM 5794 C CA . PRO B 1 231 ? -50.634 -23.561 121.099 1.00 15.24 255 PRO B CA 1
ATOM 5795 C C . PRO B 1 231 ? -51.304 -24.731 120.379 1.00 20.20 255 PRO B C 1
ATOM 5796 O O . PRO B 1 231 ? -52.527 -24.892 120.475 1.00 20.31 255 PRO B O 1
ATOM 5800 N N . LYS B 1 232 ? -50.516 -25.546 119.644 1.00 17.15 256 LYS B N 1
ATOM 5801 C CA . LYS B 1 232 ? -51.060 -26.720 118.947 1.00 17.46 256 LYS B CA 1
ATOM 5802 C C . LYS B 1 232 ? -51.723 -27.678 119.927 1.00 21.55 256 LYS B C 1
ATOM 5803 O O . LYS B 1 232 ? -52.851 -28.120 119.687 1.00 22.25 256 LYS B O 1
ATOM 5809 N N . ALA B 1 233 ? -51.018 -28.000 121.062 1.00 16.72 257 ALA B N 1
ATOM 5810 C CA . ALA B 1 233 ? -51.506 -28.961 122.072 1.00 16.04 257 ALA B CA 1
ATOM 5811 C C . ALA B 1 233 ? -52.011 -30.258 121.405 1.00 20.11 257 ALA B C 1
ATOM 5812 O O . ALA B 1 233 ? -53.076 -30.775 121.767 1.00 20.12 257 ALA B O 1
ATOM 5814 N N . ASP B 1 234 ? -51.245 -30.771 120.411 1.00 16.63 258 ASP B N 1
ATOM 5815 C CA . ASP B 1 234 ? -51.641 -31.954 119.635 1.00 16.63 258 ASP B CA 1
ATOM 5816 C C . ASP B 1 234 ? -50.705 -33.159 119.900 1.00 19.24 258 ASP B C 1
ATOM 5817 O O . ASP B 1 234 ? -50.773 -34.165 119.188 1.00 18.76 258 ASP B O 1
ATOM 5822 N N . GLY B 1 235 ? -49.855 -33.039 120.918 1.00 15.00 259 GLY B N 1
ATOM 5823 C CA . GLY B 1 235 ? -48.913 -34.091 121.279 1.00 14.54 259 GLY B CA 1
ATOM 5824 C C . GLY B 1 235 ? -47.514 -33.860 120.735 1.00 17.17 259 GLY B C 1
ATOM 5825 O O . GLY B 1 235 ? -46.566 -34.543 121.141 1.00 15.64 259 GLY B O 1
ATOM 5826 N N . SER B 1 236 ? -47.372 -32.901 119.786 1.00 13.38 260 SER B N 1
ATOM 5827 C CA . SER B 1 236 ? -46.068 -32.563 119.208 1.00 13.17 260 SER B CA 1
ATOM 5828 C C . SER B 1 236 ? -45.158 -31.946 120.263 1.00 16.31 260 SER B C 1
ATOM 5829 O O . SER B 1 236 ? -45.630 -31.201 121.127 1.00 14.74 260 SER B O 1
ATOM 5832 N N . TRP B 1 237 ? -43.857 -32.278 120.217 1.00 13.45 261 TRP B N 1
ATOM 5833 C CA . TRP B 1 237 ? -42.885 -31.772 121.183 1.00 12.98 261 TRP B CA 1
ATOM 5834 C C . TRP B 1 237 ? -42.780 -30.247 121.117 1.00 16.02 261 TRP B C 1
ATOM 5835 O O . TRP B 1 237 ? -42.619 -29.675 120.028 1.00 15.54 261 TRP B O 1
ATOM 5846 N N . GLY B 1 238 ? -42.861 -29.604 122.283 1.00 11.64 262 GLY B N 1
ATOM 5847 C CA . GLY B 1 238 ? -42.700 -28.157 122.406 1.00 10.88 262 GLY B CA 1
ATOM 5848 C C . GLY B 1 238 ? -43.771 -27.342 121.704 1.00 14.54 262 GLY B C 1
ATOM 5849 O O . GLY B 1 238 ? -43.543 -26.179 121.374 1.00 13.54 262 GLY B O 1
ATOM 5850 N N . GLN B 1 239 ? -44.968 -27.931 121.503 1.00 11.39 263 GLN B N 1
ATOM 5851 C CA . GLN B 1 239 ? -46.077 -27.215 120.856 1.00 10.92 263 GLN B CA 1
ATOM 5852 C C . GLN B 1 239 ? -47.260 -27.004 121.814 1.00 14.75 263 GLN B C 1
ATOM 5853 O O . GLN B 1 239 ? -48.383 -26.762 121.369 1.00 14.59 263 GLN B O 1
ATOM 5859 N N . ASP B 1 240 ? -46.987 -27.020 123.128 1.00 11.03 264 ASP B N 1
ATOM 5860 C CA . ASP B 1 240 ? -48.000 -26.742 124.153 1.00 10.84 264 ASP B CA 1
ATOM 5861 C C . ASP B 1 240 ? -47.754 -25.355 124.739 1.00 14.62 264 ASP B C 1
ATOM 5862 O O . ASP B 1 240 ? -46.886 -24.627 124.247 1.00 14.71 264 ASP B O 1
ATOM 5867 N N . TYR B 1 241 ? -48.482 -24.994 125.825 1.00 10.96 265 TYR B N 1
ATOM 5868 C CA . TYR B 1 241 ? -48.111 -23.843 126.624 1.00 9.96 265 TYR B CA 1
ATOM 5869 C C . TYR B 1 241 ? -46.870 -24.241 127.393 1.00 14.00 265 TYR B C 1
ATOM 5870 O O . TYR B 1 241 ? -46.963 -24.980 128.378 1.00 14.34 265 TYR B O 1
ATOM 5879 N N . ASN B 1 242 ? -45.700 -23.969 126.796 1.00 9.65 266 ASN B N 1
ATOM 5880 C CA . ASN B 1 242 ? -44.450 -24.650 127.102 1.00 9.21 266 ASN B CA 1
ATOM 5881 C C . ASN B 1 242 ? -43.924 -24.550 128.529 1.00 12.47 266 ASN B C 1
ATOM 5882 O O . ASN B 1 242 ? -43.110 -25.388 128.922 1.00 11.40 266 ASN B O 1
ATOM 5887 N N . TYR B 1 243 ? -44.471 -23.621 129.356 1.00 9.68 267 TYR B N 1
ATOM 5888 C CA . TYR B 1 243 ? -44.119 -23.589 130.789 1.00 9.53 267 TYR B CA 1
ATOM 5889 C C . TYR B 1 243 ? -44.443 -24.941 131.445 1.00 12.78 267 TYR B C 1
ATOM 5890 O O . TYR B 1 243 ? -43.769 -25.342 132.398 1.00 13.00 267 TYR B O 1
ATOM 5899 N N . THR B 1 244 ? -45.476 -25.660 130.911 1.00 8.08 268 THR B N 1
ATOM 5900 C CA . THR B 1 244 ? -45.865 -26.985 131.420 1.00 7.72 268 THR B CA 1
ATOM 5901 C C . THR B 1 244 ? -44.738 -28.004 131.230 1.00 10.49 268 THR B C 1
ATOM 5902 O O . THR B 1 244 ? -44.508 -28.831 132.105 1.00 10.30 268 THR B O 1
ATOM 5914 N N . PHE B 1 246 ? -41.312 -27.225 130.819 1.00 7.00 270 PHE B N 1
ATOM 5915 C CA . PHE B 1 246 ? -40.138 -26.801 131.594 1.00 5.94 270 PHE B CA 1
ATOM 5916 C C . PHE B 1 246 ? -40.294 -27.110 133.099 1.00 10.56 270 PHE B C 1
ATOM 5917 O O . PHE B 1 246 ? -39.372 -27.659 133.714 1.00 10.24 270 PHE B O 1
ATOM 5925 N N . GLN B 1 247 ? -41.455 -26.743 133.695 1.00 7.80 271 GLN B N 1
ATOM 5926 C CA . GLN B 1 247 ? -41.665 -26.932 135.136 1.00 8.25 271 GLN B CA 1
ATOM 5927 C C . GLN B 1 247 ? -42.174 -28.331 135.496 1.00 13.36 271 GLN B C 1
ATOM 5928 O O . GLN B 1 247 ? -41.639 -28.953 136.413 1.00 13.06 271 GLN B O 1
ATOM 5934 N N . ILE B 1 248 ? -43.266 -28.781 134.856 1.00 10.56 272 ILE B N 1
ATOM 5935 C CA . ILE B 1 248 ? -43.893 -30.050 135.230 1.00 10.59 272 ILE B CA 1
ATOM 5936 C C . ILE B 1 248 ? -43.156 -31.258 134.633 1.00 14.90 272 ILE B C 1
ATOM 5937 O O . ILE B 1 248 ? -42.652 -32.098 135.381 1.00 15.90 272 ILE B O 1
ATOM 5942 N N . THR B 1 249 ? -43.117 -31.362 133.284 1.00 11.08 273 THR B N 1
ATOM 5943 C CA . THR B 1 249 ? -42.509 -32.517 132.603 1.00 10.13 273 THR B CA 1
ATOM 5944 C C . THR B 1 249 ? -41.028 -32.680 132.975 1.00 14.06 273 THR B C 1
ATOM 5945 O O . THR B 1 249 ? -40.583 -33.800 133.239 1.00 14.14 273 THR B O 1
ATOM 5949 N N . TRP B 1 250 ? -40.267 -31.564 133.009 1.00 10.01 274 TRP B N 1
ATOM 5950 C CA . TRP B 1 250 ? -38.827 -31.618 133.305 1.00 9.43 274 TRP B CA 1
ATOM 5951 C C . TRP B 1 250 ? -38.511 -31.390 134.803 1.00 13.35 274 TRP B C 1
ATOM 5952 O O . TRP B 1 250 ? -37.338 -31.397 135.187 1.00 13.92 274 TRP B O 1
ATOM 5963 N N . SER B 1 251 ? -39.564 -31.211 135.652 1.00 8.52 275 SER B N 1
ATOM 5964 C CA . SER B 1 251 ? -39.396 -31.020 137.113 1.00 8.31 275 SER B CA 1
ATOM 5965 C C . SER B 1 251 ? -38.397 -29.880 137.456 1.00 13.38 275 SER B C 1
ATOM 5966 O O . SER B 1 251 ? -37.560 -30.025 138.362 1.00 13.20 275 SER B O 1
ATOM 5969 N N . GLY B 1 252 ? -38.522 -28.762 136.748 1.00 8.83 276 GLY B N 1
ATOM 5970 C CA . GLY B 1 252 ? -37.706 -27.589 136.987 1.00 8.45 276 GLY B CA 1
ATOM 5971 C C . GLY B 1 252 ? -38.526 -26.411 137.454 1.00 12.56 276 GLY B C 1
ATOM 5972 O O . GLY B 1 252 ? -39.196 -25.759 136.651 1.00 12.90 276 GLY B O 1
ATOM 5973 N N . PRO B 1 253 ? -38.539 -26.132 138.780 1.00 9.44 277 PRO B N 1
ATOM 5974 C CA . PRO B 1 253 ? -39.396 -25.041 139.287 1.00 9.58 277 PRO B CA 1
ATOM 5975 C C . PRO B 1 253 ? -39.112 -23.686 138.643 1.00 13.25 277 PRO B C 1
ATOM 5976 O O . PRO B 1 253 ? -37.963 -23.255 138.584 1.00 13.15 277 PRO B O 1
ATOM 5980 N N . ILE B 1 254 ? -40.165 -23.025 138.144 1.00 10.55 278 ILE B N 1
ATOM 5981 C CA . ILE B 1 254 ? -40.082 -21.653 137.652 1.00 10.09 278 ILE B CA 1
ATOM 5982 C C . ILE B 1 254 ? -40.763 -20.751 138.668 1.00 15.56 278 ILE B C 1
ATOM 5983 O O . ILE B 1 254 ? -41.986 -20.804 138.824 1.00 15.27 278 ILE B O 1
ATOM 5988 N N . CYS B 1 255 ? -39.960 -20.062 139.479 1.00 13.35 279 CYS B N 1
ATOM 5989 C CA . CYS B 1 255 ? -40.406 -19.479 140.728 1.00 13.46 279 CYS B CA 1
ATOM 5990 C C . CYS B 1 255 ? -40.908 -18.082 140.633 1.00 13.84 279 CYS B C 1
ATOM 5991 O O . CYS B 1 255 ? -40.509 -17.326 139.743 1.00 13.59 279 CYS B O 1
ATOM 6002 N N . SER B 1 257 ? -40.453 -14.399 141.957 1.00 6.95 281 SER B N 1
ATOM 6003 C CA . SER B 1 257 ? -39.279 -13.676 142.449 1.00 6.44 281 SER B CA 1
ATOM 6004 C C . SER B 1 257 ? -39.577 -13.012 143.780 1.00 9.94 281 SER B C 1
ATOM 6005 O O . SER B 1 257 ? -40.744 -12.753 144.092 1.00 9.37 281 SER B O 1
ATOM 6008 N N . LYS B 1 258 ? -38.525 -12.704 144.563 1.00 7.32 282 LYS B N 1
ATOM 6009 C CA . LYS B 1 258 ? -38.690 -11.998 145.837 1.00 8.10 282 LYS B CA 1
ATOM 6010 C C . LYS B 1 258 ? -39.261 -10.601 145.594 1.00 10.95 282 LYS B C 1
ATOM 6011 O O . LYS B 1 258 ? -40.107 -10.136 146.361 1.00 10.07 282 LYS B O 1
ATOM 6017 N N . SER B 1 259 ? -38.853 -9.962 144.474 1.00 8.10 283 SER B N 1
ATOM 6018 C CA . SER B 1 259 ? -39.367 -8.648 144.078 1.00 7.75 283 SER B CA 1
ATOM 6019 C C . SER B 1 259 ? -40.886 -8.676 143.911 1.00 12.32 283 SER B C 1
ATOM 6020 O O . SER B 1 259 ? -41.575 -7.814 144.446 1.00 12.46 283 SER B O 1
ATOM 6023 N N . VAL B 1 260 ? -41.415 -9.699 143.192 1.00 10.08 284 VAL B N 1
ATOM 6024 C CA . VAL B 1 260 ? -42.860 -9.839 142.974 1.00 10.00 284 VAL B CA 1
ATOM 6025 C C . VAL B 1 260 ? -43.600 -10.122 144.294 1.00 14.47 284 VAL B C 1
ATOM 6026 O O . VAL B 1 260 ? -44.661 -9.543 144.535 1.00 15.66 284 VAL B O 1
ATOM 6030 N N . GLU B 1 261 ? -42.998 -10.945 145.187 1.00 9.80 285 GLU B N 1
ATOM 6031 C CA . GLU B 1 261 ? -43.583 -11.201 146.506 1.00 9.33 285 GLU B CA 1
ATOM 6032 C C . GLU B 1 261 ? -43.762 -9.884 147.269 1.00 14.05 285 GLU B C 1
ATOM 6033 O O . GLU B 1 261 ? -44.821 -9.647 147.841 1.00 13.79 285 GLU B O 1
ATOM 6039 N N . LYS B 1 262 ? -42.748 -8.987 147.197 1.00 11.38 286 LYS B N 1
ATOM 6040 C CA . LYS B 1 262 ? -42.815 -7.669 147.835 1.00 11.49 286 LYS B CA 1
ATOM 6041 C C . LYS B 1 262 ? -43.934 -6.812 147.222 1.00 14.87 286 LYS B C 1
ATOM 6042 O O . LYS B 1 262 ? -44.559 -6.023 147.928 1.00 13.50 286 LYS B O 1
ATOM 6048 N N . LEU B 1 263 ? -44.199 -6.989 145.901 1.00 11.79 287 LEU B N 1
ATOM 6049 C CA . LEU B 1 263 ? -45.224 -6.219 145.190 1.00 11.51 287 LEU B CA 1
ATOM 6050 C C . LEU B 1 263 ? -46.651 -6.729 145.477 1.00 15.95 287 LEU B C 1
ATOM 6051 O O . LEU B 1 263 ? -47.598 -5.947 145.410 1.00 16.51 287 LEU B O 1
ATOM 6056 N N . VAL B 1 264 ? -46.813 -8.059 145.704 1.00 12.22 288 VAL B N 1
ATOM 6057 C CA . VAL B 1 264 ? -48.158 -8.666 145.865 1.00 12.12 288 VAL B CA 1
ATOM 6058 C C . VAL B 1 264 ? -48.575 -8.836 147.347 1.00 15.50 288 VAL B C 1
ATOM 6059 O O . VAL B 1 264 ? -49.757 -9.062 147.631 1.00 15.02 288 VAL B O 1
ATOM 6063 N N . THR B 1 265 ? -47.604 -8.739 148.281 1.00 11.28 289 THR B N 1
ATOM 6064 C CA . THR B 1 265 ? -47.872 -8.902 149.715 1.00 11.24 289 THR B CA 1
ATOM 6065 C C . THR B 1 265 ? -48.677 -7.730 150.280 1.00 14.64 289 THR B C 1
ATOM 6066 O O . THR B 1 265 ? -48.412 -6.578 149.941 1.00 13.10 289 THR B O 1
ATOM 6070 N N . ASN B 1 266 ? -49.678 -8.039 151.149 1.00 11.63 290 ASN B N 1
ATOM 6071 C CA . ASN B 1 266 ? -50.452 -7.046 151.919 1.00 11.41 290 ASN B CA 1
ATOM 6072 C C . ASN B 1 266 ? -51.407 -6.194 151.062 1.00 15.43 290 ASN B C 1
ATOM 6073 O O . ASN B 1 266 ? -52.544 -5.951 151.476 1.00 16.34 290 ASN B O 1
ATOM 6078 N N . ILE B 1 267 ? -50.928 -5.693 149.909 1.00 10.95 291 ILE B N 1
ATOM 6079 C CA . ILE B 1 267 ? -51.719 -4.802 149.036 1.00 10.22 291 ILE B CA 1
ATOM 6080 C C . ILE B 1 267 ? -53.127 -5.371 148.746 1.00 15.43 291 ILE B C 1
ATOM 6081 O O . ILE B 1 267 ? -53.262 -6.540 148.390 1.00 15.82 291 ILE B O 1
ATOM 6086 N N . GLY B 1 268 ? -54.153 -4.551 148.969 1.00 12.54 292 GLY B N 1
ATOM 6087 C CA . GLY B 1 268 ? -55.537 -4.945 148.726 1.00 12.71 292 GLY B CA 1
ATOM 6088 C C . GLY B 1 268 ? -56.299 -5.321 149.982 1.00 17.74 292 GLY B C 1
ATOM 6089 O O . GLY B 1 268 ? -57.531 -5.345 149.978 1.00 18.33 292 GLY B O 1
ATOM 6090 N N . GLY B 1 269 ? -55.565 -5.672 151.037 1.00 14.76 293 GLY B N 1
ATOM 6091 C CA . GLY B 1 269 ? -56.149 -5.990 152.342 1.00 15.03 293 GLY B CA 1
ATOM 6092 C C . GLY B 1 269 ? -56.881 -7.323 152.411 1.00 18.39 293 GLY B C 1
ATOM 6093 O O . GLY B 1 269 ? -57.406 -7.686 153.468 1.00 17.88 293 GLY B O 1
ATOM 6094 N N . VAL B 1 270 ? -56.932 -8.066 151.285 1.00 14.78 294 VAL B N 1
ATOM 6095 C CA . VAL B 1 270 ? -57.630 -9.363 151.252 1.00 15.14 294 VAL B CA 1
ATOM 6096 C C . VAL B 1 270 ? -56.779 -10.449 151.923 1.00 19.56 294 VAL B C 1
ATOM 6097 O O . VAL B 1 270 ? -55.637 -10.677 151.519 1.00 18.90 294 VAL B O 1
ATOM 6101 N N . ALA B 1 271 ? -57.331 -11.105 152.966 1.00 17.06 295 ALA B N 1
ATOM 6102 C CA . ALA B 1 271 ? -56.615 -12.144 153.720 1.00 17.03 295 ALA B CA 1
ATOM 6103 C C . ALA B 1 271 ? -56.212 -13.332 152.826 1.00 20.90 295 ALA B C 1
ATOM 6104 O O . ALA B 1 271 ? -56.850 -13.578 151.796 1.00 21.03 295 ALA B O 1
ATOM 6106 N N . TRP B 1 272 ? -55.146 -14.069 153.226 1.00 16.26 296 TRP B N 1
ATOM 6107 C CA . TRP B 1 272 ? -54.664 -15.243 152.481 1.00 14.85 296 TRP B CA 1
ATOM 6108 C C . TRP B 1 272 ? -55.808 -16.268 152.272 1.00 19.87 296 TRP B C 1
ATOM 6109 O O . TRP B 1 272 ? -56.522 -16.598 153.220 1.00 19.95 296 TRP B O 1
ATOM 6120 N N . PRO B 1 273 ? -56.041 -16.725 151.010 1.00 16.77 297 PRO B N 1
ATOM 6121 C CA . PRO B 1 273 ? -57.181 -17.632 150.763 1.00 17.04 297 PRO B CA 1
ATOM 6122 C C . PRO B 1 273 ? -56.954 -19.044 151.306 1.00 23.19 297 PRO B C 1
ATOM 6123 O O . PRO B 1 273 ? -55.814 -19.490 151.414 1.00 23.55 297 PRO B O 1
ATOM 6127 N N . GLN B 1 274 ? -58.047 -19.757 151.624 1.00 20.51 298 GLN B N 1
ATOM 6128 C CA . GLN B 1 274 ? -57.963 -21.118 152.154 1.00 20.65 298 GLN B CA 1
ATOM 6129 C C . GLN B 1 274 ? -57.792 -22.153 151.026 1.00 24.77 298 GLN B C 1
ATOM 6130 O O . GLN B 1 274 ? -58.169 -21.896 149.882 1.00 24.68 298 GLN B O 1
ATOM 6132 N N . GLY B 1 275 ? -57.210 -23.300 151.365 1.00 21.25 299 GLY B N 1
ATOM 6133 C CA . GLY B 1 275 ? -57.053 -24.415 150.436 1.00 20.76 299 GLY B CA 1
ATOM 6134 C C . GLY B 1 275 ? -56.010 -24.195 149.358 1.00 24.45 299 GLY B C 1
ATOM 6135 O O . GLY B 1 275 ? -56.126 -24.754 148.262 1.00 24.18 299 GLY B O 1
ATOM 6136 N N . VAL B 1 276 ? -54.958 -23.405 149.661 1.00 20.28 300 VAL B N 1
ATOM 6137 C CA . VAL B 1 276 ? -53.871 -23.190 148.701 1.00 18.85 300 VAL B CA 1
ATOM 6138 C C . VAL B 1 276 ? -52.875 -24.344 148.780 1.00 22.26 300 VAL B C 1
ATOM 6139 O O . VAL B 1 276 ? -52.295 -24.586 149.839 1.00 22.26 300 VAL B O 1
ATOM 6143 N N . VAL B 1 277 ? -52.772 -25.134 147.701 1.00 17.81 301 VAL B N 1
ATOM 6144 C CA . VAL B 1 277 ? -51.901 -26.313 147.680 1.00 17.24 301 VAL B CA 1
ATOM 6145 C C . VAL B 1 277 ? -51.105 -26.369 146.383 1.00 19.59 301 VAL B C 1
ATOM 6146 O O . VAL B 1 277 ? -51.554 -25.841 145.359 1.00 19.01 301 VAL B O 1
ATOM 6150 N N . ASN B 1 278 ? -49.947 -27.047 146.400 1.00 15.01 302 ASN B N 1
ATOM 6151 C CA . ASN B 1 278 ? -49.224 -27.332 145.168 1.00 14.23 302 ASN B CA 1
ATOM 6152 C C . ASN B 1 278 ? -49.922 -28.492 144.469 1.00 17.15 302 ASN B C 1
ATOM 6153 O O . ASN B 1 278 ? -50.078 -29.552 145.060 1.00 17.19 302 ASN B O 1
ATOM 6158 N N . GLN B 1 279 ? -50.449 -28.253 143.261 1.00 13.40 303 GLN B N 1
ATOM 6159 C CA . GLN B 1 279 ? -51.276 -29.251 142.562 1.00 13.46 303 GLN B CA 1
ATOM 6160 C C . GLN B 1 279 ? -50.444 -30.346 141.845 1.00 18.85 303 GLN B C 1
ATOM 6161 O O . GLN B 1 279 ? -51.022 -31.276 141.269 1.00 19.31 303 GLN B O 1
ATOM 6167 N N . THR B 1 280 ? -49.096 -30.256 141.911 1.00 15.17 304 THR B N 1
ATOM 6168 C CA . THR B 1 280 ? -48.222 -31.277 141.307 1.00 14.59 304 THR B CA 1
ATOM 6169 C C . THR B 1 280 ? -47.832 -32.343 142.349 1.00 19.60 304 THR B C 1
ATOM 6170 O O . THR B 1 280 ? -47.915 -33.544 142.068 1.00 19.73 304 THR B O 1
ATOM 6174 N N . SER B 1 281 ? -47.435 -31.904 143.554 1.00 16.22 305 SER B N 1
ATOM 6175 C CA . SER B 1 281 ? -47.020 -32.819 144.624 1.00 16.52 305 SER B CA 1
ATOM 6176 C C . SER B 1 281 ? -48.161 -33.098 145.609 1.00 21.06 305 SER B C 1
ATOM 6177 O O . SER B 1 281 ? -48.103 -34.074 146.363 1.00 21.50 305 SER B O 1
ATOM 6180 N N . GLY B 1 282 ? -49.170 -32.222 145.616 1.00 16.81 306 GLY B N 1
ATOM 6181 C CA . GLY B 1 282 ? -50.293 -32.328 146.541 1.00 16.25 306 GLY B CA 1
ATOM 6182 C C . GLY B 1 282 ? -49.991 -31.731 147.903 1.00 18.87 306 GLY B C 1
ATOM 6183 O O . GLY B 1 282 ? -50.827 -31.786 148.808 1.00 18.21 306 GLY B O 1
ATOM 6184 N N . VAL B 1 283 ? -48.783 -31.140 148.058 1.00 15.34 307 VAL B N 1
ATOM 6185 C CA . VAL B 1 283 ? -48.355 -30.546 149.328 1.00 15.61 307 VAL B CA 1
ATOM 6186 C C . VAL B 1 283 ? -49.081 -29.218 149.580 1.00 19.97 307 VAL B C 1
ATOM 6187 O O . VAL B 1 283 ? -49.022 -28.307 148.742 1.00 19.41 307 VAL B O 1
ATOM 6191 N N . ALA B 1 284 ? -49.789 -29.119 150.724 1.00 16.67 308 ALA B N 1
ATOM 6192 C CA . ALA B 1 284 ? -50.517 -27.904 151.096 1.00 16.49 308 ALA B CA 1
ATOM 6193 C C . ALA B 1 284 ? -49.551 -26.787 151.500 1.00 19.79 308 ALA B C 1
ATOM 6194 O O . ALA B 1 284 ? -48.405 -27.066 151.869 1.00 19.08 308 ALA B O 1
ATOM 6196 N N . VAL B 1 285 ? -50.004 -25.516 151.415 1.00 15.67 309 VAL B N 1
ATOM 6197 C CA . VAL B 1 285 ? -49.168 -24.373 151.793 1.00 14.93 309 VAL B CA 1
ATOM 6198 C C . VAL B 1 285 ? -48.742 -24.467 153.269 1.00 18.82 309 VAL B C 1
ATOM 6199 O O . VAL B 1 285 ? -49.559 -24.803 154.131 1.00 18.87 309 VAL B O 1
ATOM 6203 N N . SER B 1 286 ? -47.449 -24.256 153.539 1.00 14.86 310 SER B N 1
ATOM 6204 C CA . SER B 1 286 ? -46.926 -24.261 154.897 1.00 14.81 310 SER B CA 1
ATOM 6205 C C . SER B 1 286 ? -47.331 -22.960 155.613 1.00 19.39 310 SER B C 1
ATOM 6206 O O . SER B 1 286 ? -48.107 -22.173 155.062 1.00 18.77 310 SER B O 1
ATOM 6209 N N . SER B 1 287 ? -46.787 -22.718 156.833 1.00 16.69 311 SER B N 1
ATOM 6210 C CA A SER B 1 287 ? -47.068 -21.482 157.564 0.50 16.63 311 SER B CA 1
ATOM 6211 C CA B SER B 1 287 ? -47.057 -21.481 157.568 0.50 16.71 311 SER B CA 1
ATOM 6212 C C . SER B 1 287 ? -46.331 -20.301 156.921 1.00 20.64 311 SER B C 1
ATOM 6213 O O . SER B 1 287 ? -46.638 -19.137 157.223 1.00 20.74 311 SER B O 1
ATOM 6218 N N . VAL B 1 288 ? -45.384 -20.597 155.995 1.00 16.76 312 VAL B N 1
ATOM 6219 C CA . VAL B 1 288 ? -44.633 -19.572 155.279 1.00 16.16 312 VAL B CA 1
ATOM 6220 C C . VAL B 1 288 ? -45.501 -18.949 154.165 1.00 20.87 312 VAL B C 1
ATOM 6221 O O . VAL B 1 288 ? -45.521 -19.450 153.031 1.00 20.00 312 VAL B O 1
ATOM 6225 N N . HIS B 1 289 ? -46.283 -17.916 154.522 1.00 18.07 313 HIS B N 1
ATOM 6226 C CA . HIS B 1 289 ? -47.113 -17.155 153.575 1.00 17.84 313 HIS B CA 1
ATOM 6227 C C . HIS B 1 289 ? -47.587 -15.843 154.238 1.00 21.80 313 HIS B C 1
ATOM 6228 O O . HIS B 1 289 ? -47.692 -15.780 155.465 1.00 22.20 313 HIS B O 1
ATOM 6235 N N . PRO B 1 290 ? -47.855 -14.769 153.451 1.00 18.25 314 PRO B N 1
ATOM 6236 C CA . PRO B 1 290 ? -48.309 -13.511 154.074 1.00 18.36 314 PRO B CA 1
ATOM 6237 C C . PRO B 1 290 ? -49.730 -13.616 154.621 1.00 22.46 314 PRO B C 1
ATOM 6238 O O . PRO B 1 290 ? -50.521 -14.423 154.129 1.00 22.22 314 PRO B O 1
ATOM 6242 N N . GLU B 1 291 ? -50.059 -12.794 155.646 1.00 19.36 315 GLU B N 1
ATOM 6243 C CA . GLU B 1 291 ? -51.418 -12.745 156.213 1.00 19.45 315 GLU B CA 1
ATOM 6244 C C . GLU B 1 291 ? -52.398 -12.198 155.164 1.00 21.80 315 GLU B C 1
ATOM 6245 O O . GLU B 1 291 ? -53.483 -12.757 154.976 1.00 21.48 315 GLU B O 1
ATOM 6251 N N . LYS B 1 292 ? -51.992 -11.117 154.465 1.00 16.77 316 LYS B N 1
ATOM 6252 C CA A LYS B 1 292 ? -52.797 -10.498 153.408 0.50 15.95 316 LYS B CA 1
ATOM 6253 C CA B LYS B 1 292 ? -52.796 -10.528 153.400 0.50 15.80 316 LYS B CA 1
ATOM 6254 C C . LYS B 1 292 ? -52.032 -10.565 152.083 1.00 18.19 316 LYS B C 1
ATOM 6255 O O . LYS B 1 292 ? -50.811 -10.389 152.072 1.00 16.13 316 LYS B O 1
ATOM 6266 N N . VAL B 1 293 ? -52.734 -10.844 150.969 1.00 14.71 317 VAL B N 1
ATOM 6267 C CA . VAL B 1 293 ? -52.077 -10.959 149.659 1.00 13.71 317 VAL B CA 1
ATOM 6268 C C . VAL B 1 293 ? -53.026 -10.566 148.513 1.00 16.78 317 VAL B C 1
ATOM 6269 O O . VAL B 1 293 ? -54.246 -10.702 148.645 1.00 15.90 317 VAL B O 1
ATOM 6273 N N . ASP B 1 294 ? -52.456 -10.090 147.380 1.00 13.07 318 ASP B N 1
ATOM 6274 C CA . ASP B 1 294 ? -53.223 -9.826 146.162 1.00 12.40 318 ASP B CA 1
ATOM 6275 C C . ASP B 1 294 ? -53.920 -11.134 145.725 1.00 16.92 318 ASP B C 1
ATOM 6276 O O . ASP B 1 294 ? -53.274 -12.181 145.663 1.00 17.38 318 ASP B O 1
ATOM 6281 N N . PRO B 1 295 ? -55.267 -11.117 145.521 1.00 13.79 319 PRO B N 1
ATOM 6282 C CA . PRO B 1 295 ? -55.982 -12.387 145.238 1.00 13.86 319 PRO B CA 1
ATOM 6283 C C . PRO B 1 295 ? -55.461 -13.134 144.004 1.00 16.76 319 PRO B C 1
ATOM 6284 O O . PRO B 1 295 ? -55.611 -14.355 143.916 1.00 16.43 319 PRO B O 1
ATOM 6288 N N . ARG B 1 296 ? -54.825 -12.410 143.065 1.00 12.83 320 ARG B N 1
ATOM 6289 C CA . ARG B 1 296 ? -54.281 -13.011 141.843 1.00 12.14 320 ARG B CA 1
ATOM 6290 C C . ARG B 1 296 ? -53.016 -13.844 142.133 1.00 16.65 320 ARG B C 1
ATOM 6291 O O . ARG B 1 296 ? -52.797 -14.868 141.486 1.00 16.14 320 ARG B O 1
ATOM 6299 N N . ALA B 1 297 ? -52.176 -13.387 143.105 1.00 13.92 321 ALA B N 1
ATOM 6300 C CA . ALA B 1 297 ? -50.877 -14.023 143.415 1.00 13.43 321 ALA B CA 1
ATOM 6301 C C . ALA B 1 297 ? -50.968 -15.565 143.669 1.00 16.33 321 ALA B C 1
ATOM 6302 O O . ALA B 1 297 ? -50.251 -16.324 143.020 1.00 15.51 321 ALA B O 1
ATOM 6304 N N . PRO B 1 298 ? -51.873 -16.057 144.589 1.00 12.89 322 PRO B N 1
ATOM 6305 C CA . PRO B 1 298 ? -51.946 -17.516 144.824 1.00 12.00 322 PRO B CA 1
ATOM 6306 C C . PRO B 1 298 ? -52.556 -18.280 143.640 1.00 15.33 322 PRO B C 1
ATOM 6307 O O . PRO B 1 298 ? -52.498 -19.510 143.607 1.00 15.67 322 PRO B O 1
ATOM 6311 N N . LYS B 1 299 ? -53.143 -17.554 142.668 1.00 11.40 323 LYS B N 1
ATOM 6312 C CA . LYS B 1 299 ? -53.684 -18.179 141.459 1.00 11.16 323 LYS B CA 1
ATOM 6313 C C . LYS B 1 299 ? -52.642 -18.204 140.334 1.00 14.68 323 LYS B C 1
ATOM 6314 O O . LYS B 1 299 ? -52.656 -19.113 139.502 1.00 14.19 323 LYS B O 1
ATOM 6320 N N . ILE B 1 300 ? -51.680 -17.264 140.366 1.00 10.47 324 ILE B N 1
ATOM 6321 C CA . ILE B 1 300 ? -50.557 -17.287 139.430 1.00 9.79 324 ILE B CA 1
ATOM 6322 C C . ILE B 1 300 ? -49.489 -18.276 139.927 1.00 14.55 324 ILE B C 1
ATOM 6323 O O . ILE B 1 300 ? -49.045 -19.135 139.168 1.00 14.83 324 ILE B O 1
ATOM 6328 N N . PHE B 1 301 ? -49.090 -18.158 141.222 1.00 10.48 325 PHE B N 1
ATOM 6329 C CA . PHE B 1 301 ? -48.037 -19.001 141.790 1.00 9.42 325 PHE B CA 1
ATOM 6330 C C . PHE B 1 301 ? -48.563 -19.903 142.899 1.00 12.86 325 PHE B C 1
ATOM 6331 O O . PHE B 1 301 ? -49.123 -19.414 143.887 1.00 12.50 325 PHE B O 1
ATOM 6339 N N . GLN B 1 302 ? -48.315 -21.213 142.778 1.00 8.92 326 GLN B N 1
ATOM 6340 C CA . GLN B 1 302 ? -48.663 -22.179 143.816 1.00 9.48 326 GLN B CA 1
ATOM 6341 C C . GLN B 1 302 ? -47.474 -22.344 144.806 1.00 15.70 326 GLN B C 1
ATOM 6342 O O . GLN B 1 302 ? -46.359 -21.898 144.510 1.00 15.19 326 GLN B O 1
ATOM 6348 N N . PRO B 1 303 ? -47.687 -22.994 145.988 1.00 13.60 327 PRO B N 1
ATOM 6349 C CA . PRO B 1 303 ? -46.580 -23.115 146.962 1.00 13.58 327 PRO B CA 1
ATOM 6350 C C . PRO B 1 303 ? -45.435 -23.997 146.459 1.00 17.50 327 PRO B C 1
ATOM 6351 O O . PRO B 1 303 ? -45.582 -24.697 145.448 1.00 16.10 327 PRO B O 1
ATOM 6355 N N . GLY B 1 304 ? -44.312 -23.977 147.190 1.00 14.64 328 GLY B N 1
ATOM 6356 C CA . GLY B 1 304 ? -43.155 -24.814 146.890 1.00 14.28 328 GLY B CA 1
ATOM 6357 C C . GLY B 1 304 ? -43.510 -26.281 146.761 1.00 18.54 328 GLY B C 1
ATOM 6358 O O . GLY B 1 304 ? -44.279 -26.812 147.569 1.00 19.35 328 GLY B O 1
ATOM 6359 N N . ILE B 1 305 ? -42.987 -26.937 145.725 1.00 13.66 329 ILE B N 1
ATOM 6360 C CA . ILE B 1 305 ? -43.327 -28.329 145.430 1.00 13.11 329 ILE B CA 1
ATOM 6361 C C . ILE B 1 305 ? -42.850 -29.310 146.538 1.00 18.68 329 ILE B C 1
ATOM 6362 O O . ILE B 1 305 ? -43.458 -30.368 146.722 1.00 18.60 329 ILE B O 1
ATOM 6367 N N . GLU B 1 306 ? -41.797 -28.931 147.300 1.00 15.68 330 GLU B N 1
ATOM 6368 C CA . GLU B 1 306 ? -41.207 -29.828 148.299 1.00 15.85 330 GLU B CA 1
ATOM 6369 C C . GLU B 1 306 ? -41.815 -29.650 149.712 1.00 19.27 330 GLU B C 1
ATOM 6370 O O . GLU B 1 306 ? -42.222 -30.636 150.323 1.00 19.01 330 GLU B O 1
ATOM 6376 N N . ASN B 1 307 ? -41.804 -28.402 150.259 1.00 15.16 331 ASN B N 1
ATOM 6377 C CA . ASN B 1 307 ? -42.250 -28.170 151.653 1.00 14.85 331 ASN B CA 1
ATOM 6378 C C . ASN B 1 307 ? -43.504 -27.254 151.771 1.00 18.41 331 ASN B C 1
ATOM 6379 O O . ASN B 1 307 ? -43.990 -27.015 152.879 1.00 17.88 331 ASN B O 1
ATOM 6384 N N . GLY B 1 308 ? -43.992 -26.755 150.638 1.00 14.58 332 GLY B N 1
ATOM 6385 C CA . GLY B 1 308 ? -45.200 -25.933 150.602 1.00 14.15 332 GLY B CA 1
ATOM 6386 C C . GLY B 1 308 ? -44.987 -24.477 150.996 1.00 17.55 332 GLY B C 1
ATOM 6387 O O . GLY B 1 308 ? -45.958 -23.748 151.219 1.00 16.57 332 GLY B O 1
ATOM 6388 N N . ASP B 1 309 ? -43.713 -24.034 151.084 1.00 13.55 333 ASP B N 1
ATOM 6389 C CA . ASP B 1 309 ? -43.419 -22.627 151.384 1.00 12.56 333 ASP B CA 1
ATOM 6390 C C . ASP B 1 309 ? -43.856 -21.738 150.233 1.00 14.54 333 ASP B C 1
ATOM 6391 O O . ASP B 1 309 ? -43.560 -22.037 149.072 1.00 12.56 333 ASP B O 1
ATOM 6396 N N . TRP B 1 310 ? -44.599 -20.672 150.537 1.00 11.31 334 TRP B N 1
ATOM 6397 C CA . TRP B 1 310 ? -45.003 -19.719 149.524 1.00 10.76 334 TRP B CA 1
ATOM 6398 C C . TRP B 1 310 ? -44.223 -18.440 149.694 1.00 15.01 334 TRP B C 1
ATOM 6399 O O . TRP B 1 310 ? -44.618 -17.570 150.475 1.00 14.67 334 TRP B O 1
ATOM 6410 N N . LYS B 1 311 ? -43.032 -18.391 149.100 1.00 11.97 335 LYS B N 1
ATOM 6411 C CA . LYS B 1 311 ? -42.171 -17.223 149.164 1.00 11.66 335 LYS B CA 1
ATOM 6412 C C . LYS B 1 311 ? -41.443 -17.030 147.837 1.00 15.92 335 LYS B C 1
ATOM 6413 O O . LYS B 1 311 ? -41.318 -17.978 147.048 1.00 14.38 335 LYS B O 1
ATOM 6419 N N . GLY B 1 312 ? -41.013 -15.801 147.578 1.00 13.26 336 GLY B N 1
ATOM 6420 C CA . GLY B 1 312 ? -40.300 -15.470 146.361 1.00 12.91 336 GLY B CA 1
ATOM 6421 C C . GLY B 1 312 ? -38.847 -15.883 146.401 1.00 18.10 336 GLY B C 1
ATOM 6422 O O . GLY B 1 312 ? -38.194 -15.776 147.445 1.00 18.46 336 GLY B O 1
ATOM 6423 N N . LEU B 1 313 ? -38.327 -16.369 145.267 1.00 14.18 337 LEU B N 1
ATOM 6424 C CA . LEU B 1 313 ? -36.927 -16.751 145.149 1.00 13.57 337 LEU B CA 1
ATOM 6425 C C . LEU B 1 313 ? -36.051 -15.502 144.991 1.00 16.86 337 LEU B C 1
ATOM 6426 O O . LEU B 1 313 ? -36.268 -14.711 144.067 1.00 16.12 337 LEU B O 1
ATOM 6431 N N . VAL B 1 314 ? -35.091 -15.295 145.925 1.00 13.77 338 VAL B N 1
ATOM 6432 C CA . VAL B 1 314 ? -34.151 -14.163 145.836 1.00 13.70 338 VAL B CA 1
ATOM 6433 C C . VAL B 1 314 ? -33.399 -14.234 144.505 1.00 16.08 338 VAL B C 1
ATOM 6434 O O . VAL B 1 314 ? -32.946 -15.310 144.113 1.00 15.69 338 VAL B O 1
ATOM 6438 N N . TYR B 1 315 ? -33.391 -13.131 143.756 1.00 11.59 339 TYR B N 1
ATOM 6439 C CA . TYR B 1 315 ? -32.947 -13.131 142.370 1.00 11.26 339 TYR B CA 1
ATOM 6440 C C . TYR B 1 315 ? -31.446 -12.877 142.188 1.00 16.64 339 TYR B C 1
ATOM 6441 O O . TYR B 1 315 ? -30.893 -11.936 142.761 1.00 16.51 339 TYR B O 1
ATOM 6450 N N . GLY B 1 316 ? -30.827 -13.684 141.322 1.00 13.67 340 GLY B N 1
ATOM 6451 C CA . GLY B 1 316 ? -29.506 -13.420 140.769 1.00 13.63 340 GLY B CA 1
ATOM 6452 C C . GLY B 1 316 ? -28.309 -13.679 141.668 1.00 16.92 340 GLY B C 1
ATOM 6453 O O . GLY B 1 316 ? -27.301 -12.986 141.549 1.00 16.38 340 GLY B O 1
ATOM 6454 N N . PRO B 1 317 ? -28.287 -14.791 142.447 1.00 13.72 341 PRO B N 1
ATOM 6455 C CA . PRO B 1 317 ? -27.038 -15.161 143.123 1.00 13.56 341 PRO B CA 1
ATOM 6456 C C . PRO B 1 317 ? -26.068 -15.815 142.123 1.00 17.71 341 PRO B C 1
ATOM 6457 O O . 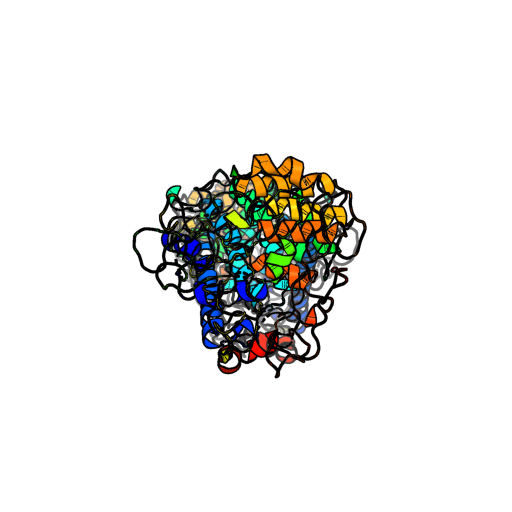PRO B 1 317 ? -26.455 -16.081 140.979 1.00 17.47 341 PRO B O 1
ATOM 6461 N N . LYS B 1 318 ? -24.825 -16.086 142.545 1.00 13.96 342 LYS B N 1
ATOM 6462 C CA . LYS B 1 318 ? -23.863 -16.783 141.683 1.00 13.42 342 LYS B CA 1
ATOM 6463 C C . LYS B 1 318 ? -24.387 -18.193 141.329 1.00 17.03 342 LYS B C 1
ATOM 6464 O O . LYS B 1 318 ? -25.068 -18.819 142.145 1.00 16.91 342 LYS B O 1
ATOM 6470 N N . ALA B 1 319 ? -24.136 -18.649 140.077 1.00 12.94 343 ALA B N 1
ATOM 6471 C CA . ALA B 1 319 ? -24.680 -19.919 139.550 1.00 12.29 343 ALA B CA 1
ATOM 6472 C C . ALA B 1 319 ? -24.489 -21.112 140.507 1.00 16.19 343 ALA B C 1
ATOM 6473 O O . ALA B 1 319 ? -25.377 -21.955 140.611 1.00 15.56 343 ALA B O 1
ATOM 6475 N N . GLU B 1 320 ? -23.327 -21.182 141.205 1.00 13.01 344 GLU B N 1
ATOM 6476 C CA . GLU B 1 320 ? -23.038 -22.294 142.127 1.00 12.72 344 GLU B CA 1
ATOM 6477 C C . GLU B 1 320 ? -23.920 -22.253 143.399 1.00 17.59 344 GLU B C 1
ATOM 6478 O O . GLU B 1 320 ? -24.019 -23.255 144.111 1.00 17.42 344 GLU B O 1
ATOM 6484 N N . GLU B 1 321 ? -24.554 -21.100 143.676 1.00 14.71 345 GLU B N 1
ATOM 6485 C CA . GLU B 1 321 ? -25.409 -20.951 144.859 1.00 14.71 345 GLU B CA 1
ATOM 6486 C C . GLU B 1 321 ? -26.873 -21.308 144.549 1.00 19.01 345 GLU B C 1
ATOM 6487 O O . GLU B 1 321 ? -27.704 -21.344 145.461 1.00 18.66 345 GLU B O 1
ATOM 6493 N N . ALA B 1 322 ? -27.185 -21.595 143.264 1.00 15.43 346 ALA B N 1
ATOM 6494 C CA . ALA B 1 322 ? -28.545 -21.965 142.857 1.00 14.95 346 ALA B CA 1
ATOM 6495 C C . ALA B 1 322 ? -28.982 -23.273 143.516 1.00 18.82 346 ALA B C 1
ATOM 6496 O O . ALA B 1 322 ? -28.186 -24.211 143.617 1.00 18.70 346 ALA B O 1
ATOM 6498 N N . ASN B 1 323 ? -30.251 -23.325 144.000 1.00 14.65 347 ASN B N 1
ATOM 6499 C CA . ASN B 1 323 ? -30.825 -24.519 144.649 1.00 14.73 347 ASN B CA 1
ATOM 6500 C C . ASN B 1 323 ? -30.080 -24.912 145.940 1.00 18.70 347 ASN B C 1
ATOM 6501 O O . ASN B 1 323 ? -30.065 -26.090 146.316 1.00 16.86 347 ASN B O 1
ATOM 6506 N N . THR B 1 324 ? -29.491 -23.906 146.639 1.00 15.89 348 THR B N 1
ATOM 6507 C CA . THR B 1 324 ? -28.846 -24.104 147.944 1.00 16.06 348 THR B CA 1
ATOM 6508 C C . THR B 1 324 ? -29.312 -23.020 148.912 1.00 19.86 348 THR B C 1
ATOM 6509 O O . THR B 1 324 ? -29.530 -21.876 148.500 1.00 19.02 348 THR B O 1
ATOM 6513 N N . GLY B 1 325 ? -29.450 -23.379 150.188 1.00 16.47 349 GLY B N 1
ATOM 6514 C CA . GLY B 1 325 ? -29.879 -22.448 151.227 1.00 16.40 349 GLY B CA 1
ATOM 6515 C C . GLY B 1 325 ? -31.234 -21.823 150.951 1.00 21.39 349 GLY B C 1
ATOM 6516 O O . GLY B 1 325 ? -32.226 -22.536 150.762 1.00 21.38 349 GLY B O 1
ATOM 6517 N N . ILE B 1 326 ? -31.284 -20.474 150.890 1.00 17.61 350 ILE B N 1
ATOM 6518 C CA . ILE B 1 326 ? -32.533 -19.745 150.625 1.00 17.19 350 ILE B CA 1
ATOM 6519 C C . ILE B 1 326 ? -32.905 -19.804 149.131 1.00 19.87 350 ILE B C 1
ATOM 6520 O O . ILE B 1 326 ? -34.017 -19.425 148.757 1.00 18.72 350 ILE B O 1
ATOM 6525 N N . TYR B 1 327 ? -31.965 -20.264 148.281 1.00 16.00 351 TYR B N 1
ATOM 6526 C CA . TYR B 1 327 ? -32.173 -20.293 146.835 1.00 14.50 351 TYR B CA 1
ATOM 6527 C C . TYR B 1 327 ? -32.741 -21.640 146.344 1.00 17.51 351 TYR B C 1
ATOM 6528 O O . TYR B 1 327 ? -32.781 -21.886 145.138 1.00 16.73 351 TYR B O 1
ATOM 6537 N N . GLN B 1 328 ? -33.243 -22.482 147.276 1.00 14.54 352 GLN B N 1
ATOM 6538 C CA . GLN B 1 328 ? -33.860 -23.765 146.910 1.00 14.42 352 GLN B CA 1
ATOM 6539 C C . GLN B 1 328 ? -35.204 -23.540 146.193 1.00 19.32 352 GLN B C 1
ATOM 6540 O O . GLN B 1 328 ? -36.187 -23.136 146.827 1.00 20.10 352 GLN B O 1
ATOM 6546 N N . SER B 1 329 ? -35.223 -23.742 144.848 1.00 15.06 353 SER B N 1
ATOM 6547 C CA . SER B 1 329 ? -36.407 -23.485 144.011 1.00 14.44 353 SER B CA 1
ATOM 6548 C C . SER B 1 329 ? -37.593 -24.404 144.353 1.00 17.62 353 SER B C 1
ATOM 6549 O O . SER B 1 329 ? -38.744 -24.040 144.098 1.00 17.61 353 SER B O 1
ATOM 6552 N N . LYS B 1 330 ? -37.318 -25.589 144.924 1.00 13.05 354 LYS B N 1
ATOM 6553 C CA . LYS B 1 330 ? -38.387 -26.513 145.335 1.00 12.43 354 LYS B CA 1
ATOM 6554 C C . LYS B 1 330 ? -39.048 -26.042 146.653 1.00 15.19 354 LYS B C 1
ATOM 6555 O O . LYS B 1 330 ? -40.092 -26.572 147.045 1.00 14.85 354 LYS B O 1
ATOM 6561 N N . GLN B 1 331 ? -38.449 -25.018 147.315 1.00 10.21 355 GLN B N 1
ATOM 6562 C CA . GLN B 1 331 ? -38.988 -24.456 148.558 1.00 9.37 355 GLN B CA 1
ATOM 6563 C C . GLN B 1 331 ? -39.480 -23.011 148.351 1.00 13.85 355 GLN B C 1
ATOM 6564 O O . GLN B 1 331 ? -39.778 -22.313 149.324 1.00 12.71 355 GLN B O 1
ATOM 6570 N N . CYS B 1 332 ? -39.576 -22.571 147.078 1.00 10.91 356 CYS B N 1
ATOM 6571 C CA . CYS B 1 332 ? -40.119 -21.256 146.736 1.00 11.27 356 CYS B CA 1
ATOM 6572 C C . CYS B 1 332 ? -41.395 -21.415 145.920 1.00 15.30 356 CYS B C 1
ATOM 6573 O O . CYS B 1 332 ? -41.571 -22.434 145.247 1.00 15.46 356 CYS B O 1
ATOM 6576 N N . ALA B 1 333 ? -42.287 -20.409 145.968 1.00 11.76 357 ALA B N 1
ATOM 6577 C CA . ALA B 1 333 ? -43.529 -20.435 145.192 1.00 11.46 357 ALA B CA 1
ATOM 6578 C C . ALA B 1 333 ? -43.232 -20.591 143.694 1.00 15.75 357 ALA B C 1
ATOM 6579 O O . ALA B 1 333 ? -42.317 -19.952 143.185 1.00 15.60 357 ALA B O 1
ATOM 6581 N N . GLU B 1 334 ? -43.948 -21.516 143.011 1.00 12.18 358 GLU B N 1
ATOM 6582 C CA . GLU B 1 334 ? -43.729 -21.777 141.576 1.00 11.39 358 GLU B CA 1
ATOM 6583 C C . GLU B 1 334 ? -45.016 -21.566 140.779 1.00 14.49 358 GLU B C 1
ATOM 6584 O O . GLU B 1 334 ? -46.059 -21.337 141.368 1.00 13.78 358 GLU B O 1
ATOM 6590 N N . LEU B 1 335 ? -44.944 -21.675 139.424 1.00 11.60 359 LEU B N 1
ATOM 6591 C CA . LEU B 1 335 ? -46.122 -21.467 138.558 1.00 11.37 359 LEU B CA 1
ATOM 6592 C C . LEU B 1 335 ? -47.266 -22.423 138.926 1.00 15.11 359 LEU B C 1
ATOM 6593 O O . LEU B 1 335 ? -47.048 -23.631 139.061 1.00 14.98 359 LEU B O 1
ATOM 6598 N N . GLY B 1 336 ? -48.463 -21.862 139.127 1.00 11.22 360 GLY B N 1
ATOM 6599 C CA . GLY B 1 336 ? -49.641 -22.631 139.531 1.00 10.72 360 GLY B CA 1
ATOM 6600 C C . GLY B 1 336 ? -50.782 -22.582 138.534 1.00 13.65 360 GLY B C 1
ATOM 6601 O O . GLY B 1 336 ? -51.593 -23.507 138.474 1.00 13.03 360 GLY B O 1
ATOM 6602 N N . PHE B 1 337 ? -50.859 -21.495 137.738 1.00 10.63 361 PHE B N 1
ATOM 6603 C CA . PHE B 1 337 ? -51.927 -21.331 136.734 1.00 10.83 361 PHE B CA 1
ATOM 6604 C C . PHE B 1 337 ? -51.732 -22.305 135.545 1.00 15.46 361 PHE B C 1
ATOM 6605 O O . PHE B 1 337 ? -52.663 -22.518 134.761 1.00 14.83 361 PHE B O 1
ATOM 6613 N N . ILE B 1 338 ? -50.517 -22.888 135.416 1.00 11.69 362 ILE B N 1
ATOM 6614 C CA . ILE B 1 338 ? -50.221 -23.847 134.349 1.00 11.43 362 ILE B CA 1
ATOM 6615 C C . ILE B 1 338 ? -50.851 -25.225 134.644 1.00 15.53 362 ILE B C 1
ATOM 6616 O O . ILE B 1 338 ? -50.623 -26.181 133.902 1.00 14.08 362 ILE B O 1
ATOM 6621 N N . ILE B 1 339 ? -51.647 -25.315 135.734 1.00 13.24 363 ILE B N 1
ATOM 6622 C CA . ILE B 1 339 ? -52.383 -26.530 136.086 1.00 14.07 363 ILE B CA 1
ATOM 6623 C C . ILE B 1 339 ? -53.887 -26.222 136.120 1.00 19.66 363 ILE B C 1
ATOM 6624 O O . ILE B 1 339 ? -54.314 -25.326 136.854 1.00 20.28 363 ILE B O 1
ATOM 6629 N N . LYS B 1 340 ? -54.680 -26.920 135.282 1.00 16.03 364 LYS B N 1
ATOM 6630 C CA . LYS B 1 340 ? -56.125 -26.696 135.213 1.00 15.75 364 LYS B CA 1
ATOM 6631 C C . LYS B 1 340 ? -56.892 -28.018 135.355 1.00 19.52 364 LYS B C 1
ATOM 6632 O O . LYS B 1 340 ? -56.573 -28.996 134.671 1.00 16.79 364 LYS B O 1
ATOM 6638 N N . ASP B 1 341 ? -57.900 -28.047 136.263 1.00 18.77 365 ASP B N 1
ATOM 6639 C CA . ASP B 1 341 ? -58.729 -29.243 136.523 1.00 19.72 365 ASP B CA 1
ATOM 6640 C C . ASP B 1 341 ? -57.874 -30.471 136.942 1.00 23.09 365 ASP B C 1
ATOM 6641 O O . ASP B 1 341 ? -58.202 -31.603 136.595 1.00 22.79 365 ASP B O 1
ATOM 6646 N N . GLY B 1 342 ? -56.795 -30.215 137.687 1.00 20.43 366 GLY B N 1
ATOM 6647 C CA . GLY B 1 342 ? -55.923 -31.266 138.210 1.00 20.93 366 GLY B CA 1
ATOM 6648 C C . GLY B 1 342 ? -54.922 -31.814 137.205 1.00 25.55 366 GLY B C 1
ATOM 6649 O O . GLY B 1 342 ? -54.231 -32.800 137.491 1.00 25.42 366 GLY B O 1
ATOM 6650 N N . TYR B 1 343 ? -54.824 -31.179 136.018 1.00 21.98 367 TYR B N 1
ATOM 6651 C CA . TYR B 1 343 ? -53.898 -31.631 134.968 1.00 21.91 367 TYR B CA 1
ATOM 6652 C C . TYR B 1 343 ? -53.131 -30.448 134.339 1.00 23.78 367 TYR B C 1
ATOM 6653 O O . TYR B 1 343 ? -53.606 -29.314 134.381 1.00 23.36 367 TYR B O 1
ATOM 6662 N N . PRO B 1 344 ? -51.920 -30.693 133.748 1.00 18.78 368 PRO B N 1
ATOM 6663 C CA . PRO B 1 344 ? -51.174 -29.579 133.128 1.00 17.46 368 PRO B CA 1
ATOM 6664 C C . PRO B 1 344 ? -52.003 -28.838 132.078 1.00 19.89 368 PRO B C 1
ATOM 6665 O O . PRO B 1 344 ? -52.615 -29.468 131.215 1.00 20.48 368 PRO B O 1
ATOM 6669 N N . TYR B 1 345 ? -52.058 -27.502 132.181 1.00 15.10 369 TYR B N 1
ATOM 6670 C CA . TYR B 1 345 ? -52.826 -26.658 131.255 1.00 13.92 369 TYR B CA 1
ATOM 6671 C C . TYR B 1 345 ? -52.032 -26.471 129.940 1.00 17.80 369 TYR B C 1
ATOM 6672 O O . TYR B 1 345 ? -51.586 -25.358 129.629 1.00 16.57 369 TYR B O 1
ATOM 6681 N N . LYS B 1 346 ? -51.839 -27.577 129.185 1.00 15.01 370 LYS B N 1
ATOM 6682 C CA . LYS B 1 346 ? -51.024 -27.585 127.961 1.00 14.65 370 LYS B CA 1
ATOM 6683 C C . LYS B 1 346 ? -51.647 -26.759 126.824 1.00 18.68 370 LYS B C 1
ATOM 6684 O O . LYS B 1 346 ? -50.923 -26.259 125.965 1.00 18.59 370 LYS B O 1
ATOM 6690 N N . SER B 1 347 ? -52.988 -26.649 126.798 1.00 14.68 371 SER B N 1
ATOM 6691 C CA . SER B 1 347 ? -53.696 -25.959 125.713 1.00 13.67 371 SER B CA 1
ATOM 6692 C C . SER B 1 347 ? -53.883 -24.442 125.981 1.00 16.31 371 SER B C 1
ATOM 6693 O O . SER B 1 347 ? -54.518 -23.751 125.173 1.00 15.81 371 SER B O 1
ATOM 6696 N N . ARG B 1 348 ? -53.321 -23.923 127.102 1.00 11.27 372 ARG B N 1
ATOM 6697 C CA . ARG B 1 348 ? -53.486 -22.506 127.457 1.00 10.57 372 ARG B CA 1
ATOM 6698 C C . ARG B 1 348 ? -52.921 -21.579 126.369 1.00 14.13 372 ARG B C 1
ATOM 6699 O O . ARG B 1 348 ? -51.735 -21.665 126.031 1.00 12.65 372 ARG B O 1
ATOM 6707 N N . PRO B 1 349 ? -53.744 -20.630 125.849 1.00 11.56 373 PRO B N 1
ATOM 6708 C CA . PRO B 1 349 ? -53.225 -19.696 124.846 1.00 11.22 373 PRO B CA 1
ATOM 6709 C C . PRO B 1 349 ? -52.257 -18.687 125.455 1.00 14.15 373 PRO B C 1
ATOM 6710 O O . PRO B 1 349 ? -52.397 -18.318 126.626 1.00 13.69 373 PRO B O 1
ATOM 6714 N N . TYR B 1 350 ? -51.255 -18.271 124.684 1.00 9.45 374 TYR B N 1
ATOM 6715 C CA . TYR B 1 350 ? -50.326 -17.243 125.125 1.00 8.78 374 TYR B CA 1
ATOM 6716 C C . TYR B 1 350 ? -51.006 -15.868 125.077 1.00 12.93 374 TYR B C 1
ATOM 6717 O O . TYR B 1 350 ? -51.727 -15.571 124.122 1.00 12.48 374 TYR B O 1
ATOM 6726 N N . ASP B 1 351 ? -50.817 -15.052 126.118 1.00 9.86 375 ASP B N 1
ATOM 6727 C CA . ASP B 1 351 ? -51.384 -13.701 126.145 1.00 9.96 375 ASP B CA 1
ATOM 6728 C C . ASP B 1 351 ? -50.534 -12.747 125.317 1.00 15.11 375 ASP B C 1
ATOM 6729 O O . ASP B 1 351 ? -49.333 -12.622 125.563 1.00 14.39 375 ASP B O 1
ATOM 6734 N N . LEU B 1 352 ? -51.143 -12.118 124.287 1.00 13.07 376 LEU B N 1
ATOM 6735 C CA . LEU B 1 352 ? -50.432 -11.184 123.401 1.00 13.04 376 LEU B CA 1
ATOM 6736 C C . LEU B 1 352 ? -50.742 -9.738 123.773 1.00 15.78 376 LEU B C 1
ATOM 6737 O O . LEU B 1 352 ? -49.829 -8.955 124.015 1.00 15.83 376 LEU B O 1
ATOM 6742 N N . PHE B 1 353 ? -52.031 -9.385 123.827 1.00 11.89 377 PHE B N 1
ATOM 6743 C CA . PHE B 1 353 ? -52.458 -8.046 124.224 1.00 10.54 377 PHE B CA 1
ATOM 6744 C C . PHE B 1 353 ? -53.828 -8.116 124.895 1.00 12.50 377 PHE B C 1
ATOM 6745 O O . PHE B 1 353 ? -54.816 -8.488 124.251 1.00 11.11 377 PHE B O 1
ATOM 6753 N N . LEU B 1 354 ? -53.887 -7.782 126.200 1.00 8.68 378 LEU B N 1
ATOM 6754 C CA . LEU B 1 354 ? -55.136 -7.831 126.969 1.00 8.30 378 LEU B CA 1
ATOM 6755 C C . LEU B 1 354 ? -55.674 -6.429 127.217 1.00 12.75 378 LEU B C 1
ATOM 6756 O O . LEU B 1 354 ? -54.889 -5.484 127.341 1.00 12.38 378 LEU B O 1
ATOM 6761 N N . SER B 1 355 ? -57.026 -6.295 127.357 1.00 9.99 379 SER B N 1
ATOM 6762 C CA . SER B 1 355 ? -57.676 -4.988 127.574 1.00 9.64 379 SER B CA 1
ATOM 6763 C C . SER B 1 355 ? -57.150 -4.265 128.835 1.00 14.88 379 SER B C 1
ATOM 6764 O O . SER B 1 355 ? -57.201 -3.041 128.897 1.00 16.21 379 SER B O 1
ATOM 6767 N N . GLU B 1 356 ? -56.608 -5.029 129.823 1.00 11.35 380 GLU B N 1
ATOM 6768 C CA . GLU B 1 356 ? -55.990 -4.438 131.029 1.00 10.69 380 GLU B CA 1
ATOM 6769 C C . GLU B 1 356 ? -54.933 -3.437 130.638 1.00 13.88 380 GLU B C 1
ATOM 6770 O O . GLU B 1 356 ? -55.001 -2.278 131.044 1.00 13.56 380 GLU B O 1
ATOM 6776 N N . GLU B 1 357 ? -53.919 -3.895 129.858 1.00 10.60 381 GLU B N 1
ATOM 6777 C CA . GLU B 1 357 ? -52.796 -3.059 129.431 1.00 9.82 381 GLU B CA 1
ATOM 6778 C C . GLU B 1 357 ? -53.278 -1.768 128.753 1.00 12.36 381 GLU B C 1
ATOM 6779 O O . GLU B 1 357 ? -52.779 -0.696 129.070 1.00 12.41 381 GLU B O 1
ATOM 6785 N N . VAL B 1 358 ? -54.286 -1.873 127.854 1.00 9.35 382 VAL B N 1
ATOM 6786 C CA . VAL B 1 358 ? -54.842 -0.703 127.146 1.00 9.44 382 VAL B CA 1
ATOM 6787 C C . VAL B 1 358 ? -55.303 0.377 128.137 1.00 15.18 382 VAL B C 1
ATOM 6788 O O . VAL B 1 358 ? -55.006 1.563 127.939 1.00 15.21 382 VAL B O 1
ATOM 6792 N N . HIS B 1 359 ? -55.976 -0.040 129.240 1.00 11.85 383 HIS B N 1
ATOM 6793 C CA . HIS B 1 359 ? -56.413 0.893 130.281 1.00 11.58 383 HIS B CA 1
ATOM 6794 C C . HIS B 1 359 ? -55.218 1.522 131.006 1.00 14.40 383 HIS B C 1
ATOM 6795 O O . HIS B 1 359 ? -55.230 2.723 131.274 1.00 15.02 383 HIS B O 1
ATOM 6802 N N . PHE B 1 360 ? -54.172 0.712 131.313 1.00 9.42 384 PHE B N 1
ATOM 6803 C CA . PHE B 1 360 ? -52.988 1.214 132.028 1.00 8.41 384 PHE B CA 1
ATOM 6804 C C . PHE B 1 360 ? -52.110 2.112 131.151 1.00 12.65 384 PHE B C 1
ATOM 6805 O O . PHE B 1 360 ? -51.410 2.984 131.672 1.00 11.94 384 PHE B O 1
ATOM 6813 N N . LEU B 1 361 ? -52.158 1.917 129.818 1.00 9.36 385 LEU B N 1
ATOM 6814 C CA . LEU B 1 361 ? -51.448 2.796 128.883 1.00 9.20 385 LEU B CA 1
ATOM 6815 C C . LEU B 1 361 ? -52.088 4.190 128.888 1.00 13.99 385 LEU B C 1
ATOM 6816 O O . LEU B 1 361 ? -51.382 5.194 129.029 1.00 13.45 385 LEU B O 1
ATOM 6821 N N . LYS B 1 362 ? -53.444 4.248 128.819 1.00 11.02 386 LYS B N 1
ATOM 6822 C CA . LYS B 1 362 ? -54.176 5.515 128.891 1.00 11.36 386 LYS B CA 1
ATOM 6823 C C . LYS B 1 362 ? -54.061 6.129 130.278 1.00 14.96 386 LYS B C 1
ATOM 6824 O O . LYS B 1 362 ? -53.885 7.338 130.398 1.00 14.76 386 LYS B O 1
ATOM 6830 N N . ALA B 1 363 ? -54.083 5.278 131.338 1.00 10.99 387 ALA B N 1
ATOM 6831 C CA . ALA B 1 363 ? -53.967 5.747 132.722 1.00 10.73 387 ALA B CA 1
ATOM 6832 C C . ALA B 1 363 ? -52.652 6.492 132.954 1.00 12.72 387 ALA B C 1
ATOM 6833 O O . ALA B 1 363 ? -52.648 7.537 133.605 1.00 11.92 387 ALA B O 1
ATOM 6835 N N . GLU B 1 364 ? -51.526 5.960 132.408 1.00 8.98 388 GLU B N 1
ATOM 6836 C CA . GLU B 1 364 ? -50.215 6.606 132.560 1.00 9.10 388 GLU B CA 1
ATOM 6837 C C . GLU B 1 364 ? -50.187 7.960 131.856 1.00 13.90 388 GLU B C 1
ATOM 6838 O O . GLU B 1 364 ? -49.725 8.943 132.434 1.00 13.83 388 GLU B O 1
ATOM 6844 N N . LEU B 1 365 ? -50.681 8.013 130.602 1.00 10.68 389 LEU B N 1
ATOM 6845 C CA . LEU B 1 365 ? -50.718 9.260 129.825 1.00 10.18 389 LEU B CA 1
ATOM 6846 C C . LEU B 1 365 ? -51.561 10.331 130.523 1.00 13.94 389 LEU B C 1
ATOM 6847 O O . LEU B 1 365 ? -51.204 11.512 130.497 1.00 13.03 389 LEU B O 1
ATOM 6852 N N . TYR B 1 366 ? -52.676 9.919 131.159 1.00 11.40 390 TYR B N 1
ATOM 6853 C CA . TYR B 1 366 ? -53.574 10.861 131.837 1.00 11.62 390 TYR B CA 1
ATOM 6854 C C . TYR B 1 366 ? -53.002 11.322 133.180 1.00 17.65 390 TYR B C 1
ATOM 6855 O O . TYR B 1 366 ? -53.146 12.492 133.538 1.00 18.92 390 TYR B O 1
ATOM 6864 N N . ALA B 1 367 ? -52.352 10.400 133.931 1.00 13.84 391 ALA B N 1
ATOM 6865 C CA . ALA B 1 367 ? -51.777 10.727 135.246 1.00 13.08 391 ALA B CA 1
ATOM 6866 C C . ALA B 1 367 ? -50.560 11.650 135.120 1.00 13.94 391 ALA B C 1
ATOM 6867 O O . ALA B 1 367 ? -50.310 12.465 136.010 1.00 13.15 391 ALA B O 1
ATOM 6869 N N . ARG B 1 368 ? -49.815 11.535 134.009 1.00 8.61 392 ARG B N 1
ATOM 6870 C CA . ARG B 1 368 ? -48.606 12.332 133.791 1.00 8.38 392 ARG B CA 1
ATOM 6871 C C . ARG B 1 368 ? -48.908 13.677 133.101 1.00 14.42 392 ARG B C 1
ATOM 6872 O O . ARG B 1 368 ? -47.990 14.471 132.859 1.00 14.84 392 ARG B O 1
ATOM 6880 N N . GLY B 1 369 ? -50.191 13.930 132.823 1.00 10.57 393 GLY B N 1
ATOM 6881 C CA . GLY B 1 369 ? -50.631 15.178 132.206 1.00 10.25 393 GLY B CA 1
ATOM 6882 C C . GLY B 1 369 ? -50.241 15.305 130.747 1.00 13.96 393 GLY B C 1
ATOM 6883 O O . GLY B 1 369 ? -50.296 16.397 130.182 1.00 14.12 393 GLY B O 1
ATOM 6884 N N . PHE B 1 370 ? -49.843 14.187 130.123 1.00 10.86 394 PHE B N 1
ATOM 6885 C CA . PHE B 1 370 ? -49.468 14.164 128.706 1.00 10.36 394 PHE B CA 1
ATOM 6886 C C . PHE B 1 370 ? -50.700 14.367 127.830 1.00 13.78 394 PHE B C 1
ATOM 6887 O O . PHE B 1 370 ? -50.649 15.122 126.859 1.00 13.25 394 PHE B O 1
ATOM 6895 N N . ILE B 1 371 ? -51.823 13.706 128.192 1.00 10.43 395 ILE B N 1
ATOM 6896 C CA . ILE B 1 371 ? -53.114 13.879 127.516 1.00 10.95 395 ILE B CA 1
ATOM 6897 C C . ILE B 1 371 ? -54.213 14.073 128.569 1.00 15.91 395 ILE B C 1
ATOM 6898 O O . ILE B 1 371 ? -54.165 13.445 129.627 1.00 15.06 395 ILE B O 1
ATOM 6903 N N . ALA B 1 372 ? -55.192 14.956 128.292 1.00 13.70 396 ALA B N 1
ATOM 6904 C CA . ALA B 1 372 ? -56.308 15.183 129.214 1.00 13.32 396 ALA B CA 1
ATOM 6905 C C . ALA B 1 372 ? -57.228 13.960 129.255 1.00 15.60 396 ALA B C 1
ATOM 6906 O O . ALA B 1 372 ? -57.613 13.436 128.207 1.00 15.12 396 ALA B O 1
ATOM 6908 N N . GLY B 1 373 ? -57.515 13.480 130.458 1.00 11.31 397 GLY B N 1
ATOM 6909 C CA . GLY B 1 373 ? -58.364 12.312 130.649 1.00 11.27 397 GLY B CA 1
ATOM 6910 C C . GLY B 1 373 ? -58.496 11.900 132.097 1.00 15.21 397 GLY B C 1
ATOM 6911 O O . GLY B 1 373 ? -57.824 12.458 132.971 1.00 15.06 397 GLY B O 1
ATOM 6912 N N . ASP B 1 374 ? -59.385 10.927 132.371 1.00 12.03 398 ASP B N 1
ATOM 6913 C CA . ASP B 1 374 ? -59.616 10.440 133.729 1.00 12.17 398 ASP B CA 1
ATOM 6914 C C . ASP B 1 374 ? -58.669 9.277 134.050 1.00 16.54 398 ASP B C 1
ATOM 6915 O O . ASP B 1 374 ? -58.931 8.132 133.657 1.00 15.79 398 ASP B O 1
ATOM 6920 N N . ALA B 1 375 ? -57.560 9.573 134.757 1.00 13.69 399 ALA B N 1
ATOM 6921 C CA . ALA B 1 375 ? -56.548 8.567 135.088 1.00 13.33 399 ALA B CA 1
ATOM 6922 C C . ALA B 1 375 ? -57.091 7.513 136.059 1.00 16.87 399 ALA B C 1
ATOM 6923 O O . ALA B 1 375 ? -56.858 6.322 135.863 1.00 16.46 399 ALA B O 1
ATOM 6925 N N . LYS B 1 376 ? -57.841 7.954 137.095 1.00 13.83 400 LYS B N 1
ATOM 6926 C CA . LYS B 1 376 ? -58.410 7.050 138.105 1.00 13.50 400 LYS B CA 1
ATOM 6927 C C . LYS B 1 376 ? -59.330 5.999 137.465 1.00 17.07 400 LYS B C 1
ATOM 6928 O O . LYS B 1 376 ? -59.177 4.805 137.733 1.00 16.57 400 LYS B O 1
ATOM 6934 N N . SER B 1 377 ? -60.280 6.445 136.611 1.00 13.45 401 SER B N 1
ATOM 6935 C CA . SER B 1 377 ? -61.228 5.538 135.951 1.00 13.32 401 SER B CA 1
ATOM 6936 C C . SER B 1 377 ? -60.526 4.518 135.049 1.00 16.17 401 SER B C 1
ATOM 6937 O O . SER B 1 377 ? -60.919 3.354 135.026 1.00 15.50 401 SER B O 1
ATOM 6940 N N . GLU B 1 378 ? -59.458 4.945 134.330 1.00 12.12 402 GLU B N 1
ATOM 6941 C CA . GLU B 1 378 ? -58.677 4.026 133.491 1.00 11.27 402 GLU B CA 1
ATOM 6942 C C . GLU B 1 378 ? -57.890 3.036 134.349 1.00 14.64 402 GLU B C 1
ATOM 6943 O O . GLU B 1 378 ? -57.858 1.845 134.040 1.00 13.13 402 GLU B O 1
ATOM 6949 N N . TYR B 1 379 ? -57.303 3.524 135.465 1.00 12.12 403 TYR B N 1
ATOM 6950 C CA . TYR B 1 379 ? -56.560 2.683 136.406 1.00 11.88 403 TYR B CA 1
ATOM 6951 C C . TYR B 1 379 ? -57.455 1.568 136.973 1.00 16.19 403 TYR B C 1
ATOM 6952 O O . TYR B 1 379 ? -57.070 0.398 136.949 1.00 15.17 403 TYR B O 1
ATOM 6961 N N . GLU B 1 380 ? -58.661 1.934 137.454 1.00 12.93 404 GLU B N 1
ATOM 6962 C CA . GLU B 1 380 ? -59.588 0.972 138.050 1.00 12.80 404 GLU B CA 1
ATOM 6963 C C . GLU B 1 380 ? -60.175 0.023 137.010 1.00 17.03 404 GLU B C 1
ATOM 6964 O O . GLU B 1 380 ? -60.418 -1.140 137.317 1.00 16.37 404 GLU B O 1
ATOM 6970 N N . ALA B 1 381 ? -60.366 0.505 135.761 1.00 14.42 405 ALA B N 1
ATOM 6971 C CA . ALA B 1 381 ? -60.882 -0.340 134.672 1.00 14.24 405 ALA B CA 1
ATOM 6972 C C . ALA B 1 381 ? -59.867 -1.434 134.297 1.00 18.49 405 ALA B C 1
ATOM 6973 O O . ALA B 1 381 ? -60.255 -2.565 134.005 1.00 18.40 405 ALA B O 1
ATOM 6975 N N . GLY B 1 382 ? -58.579 -1.091 134.343 1.00 14.92 406 GLY B N 1
ATOM 6976 C CA . GLY B 1 382 ? -57.507 -2.043 134.080 1.00 14.27 406 GLY B CA 1
ATOM 6977 C C . GLY B 1 382 ? -57.382 -3.095 135.162 1.00 17.62 406 GLY B C 1
ATOM 6978 O O . GLY B 1 382 ? -57.215 -4.283 134.862 1.00 17.05 406 GLY B O 1
ATOM 6979 N N . VAL B 1 383 ? -57.488 -2.669 136.447 1.00 13.76 407 VAL B N 1
ATOM 6980 C CA . VAL B 1 383 ? -57.409 -3.588 137.596 1.00 13.46 407 VAL B CA 1
ATOM 6981 C C . VAL B 1 383 ? -58.610 -4.550 137.600 1.00 17.97 407 VAL B C 1
ATOM 6982 O O . VAL B 1 383 ? -58.429 -5.757 137.774 1.00 17.07 407 VAL B O 1
ATOM 6986 N N . ARG B 1 384 ? -59.837 -4.015 137.330 1.00 15.54 408 ARG B N 1
ATOM 6987 C CA . ARG B 1 384 ? -61.064 -4.828 137.280 1.00 15.47 408 ARG B CA 1
ATOM 6988 C C . ARG B 1 384 ? -61.026 -5.851 136.141 1.00 19.00 408 ARG B C 1
ATOM 6989 O O . ARG B 1 384 ? -61.514 -6.967 136.304 1.00 19.79 408 ARG B O 1
ATOM 6997 N N . ALA B 1 385 ? -60.436 -5.476 134.992 1.00 15.04 409 ALA B N 1
ATOM 6998 C CA . ALA B 1 385 ? -60.289 -6.394 133.854 1.00 14.21 409 ALA B CA 1
ATOM 6999 C C . ALA B 1 385 ? -59.278 -7.507 134.174 1.00 16.83 409 ALA B C 1
ATOM 7000 O O . ALA B 1 385 ? -59.414 -8.626 133.674 1.00 15.58 409 ALA B O 1
ATOM 7002 N N . SER B 1 386 ? -58.268 -7.200 135.032 1.00 12.95 410 SER B N 1
ATOM 7003 C CA . SER B 1 386 ? -57.247 -8.174 135.426 1.00 11.67 410 SER B CA 1
ATOM 7004 C C . SER B 1 386 ? -57.803 -9.175 136.426 1.00 15.67 410 SER B C 1
ATOM 7005 O O . SER B 1 386 ? -57.537 -10.368 136.309 1.00 15.03 410 SER B O 1
ATOM 7008 N N . PHE B 1 387 ? -58.610 -8.698 137.397 1.00 12.30 411 PHE B N 1
ATOM 7009 C CA . PHE B 1 387 ? -59.270 -9.582 138.363 1.00 12.13 411 PHE B CA 1
ATOM 7010 C C . PHE B 1 387 ? -60.295 -10.474 137.666 1.00 16.76 411 PHE B C 1
ATOM 7011 O O . PHE B 1 387 ? -60.470 -11.628 138.055 1.00 16.54 411 PHE B O 1
ATOM 7019 N N . ALA B 1 388 ? -60.917 -9.964 136.572 1.00 13.59 412 ALA B N 1
ATOM 7020 C CA . ALA B 1 388 ? -61.829 -10.762 135.753 1.00 13.84 412 ALA B CA 1
ATOM 7021 C C . ALA B 1 388 ? -61.047 -11.838 134.999 1.00 17.72 412 ALA B C 1
ATOM 7022 O O . ALA B 1 388 ? -61.461 -13.000 134.971 1.00 17.83 412 ALA B O 1
ATOM 7024 N N . THR B 1 389 ? -59.856 -11.469 134.479 1.00 13.40 413 THR B N 1
ATOM 7025 C CA . THR B 1 389 ? -58.961 -12.398 133.789 1.00 12.85 413 THR B CA 1
ATOM 7026 C C . THR B 1 389 ? -58.521 -13.551 134.729 1.00 17.48 413 THR B C 1
ATOM 7027 O O . THR B 1 389 ? -58.441 -14.702 134.295 1.00 17.57 413 THR B O 1
ATOM 7031 N N . TRP B 1 390 ? -58.273 -13.236 136.017 1.00 14.04 414 TRP B N 1
ATOM 7032 C CA . TRP B 1 390 ? -57.793 -14.223 136.984 1.00 14.29 414 TRP B CA 1
ATOM 7033 C C . TRP B 1 390 ? -58.913 -14.825 137.850 1.00 19.25 414 TRP B C 1
ATOM 7034 O O . TRP B 1 390 ? -58.632 -15.592 138.774 1.00 19.63 414 TRP B O 1
ATOM 7045 N N . GLY B 1 391 ? -60.165 -14.533 137.494 1.00 15.89 415 GLY B N 1
ATOM 7046 C CA . GLY B 1 391 ? -61.331 -15.093 138.176 1.00 16.17 415 GLY B CA 1
ATOM 7047 C C . GLY B 1 391 ? -61.451 -14.695 139.639 1.00 19.66 415 GLY B C 1
ATOM 7048 O O . GLY B 1 391 ? -61.896 -15.494 140.469 1.00 18.42 415 GLY B O 1
ATOM 7049 N N . VAL B 1 392 ? -61.087 -13.443 139.964 1.00 16.24 416 VAL B N 1
ATOM 7050 C CA . VAL B 1 392 ? -61.198 -12.929 141.336 1.00 15.98 416 VAL B CA 1
ATOM 7051 C C . VAL B 1 392 ? -61.976 -11.596 141.378 1.00 19.33 416 VAL B C 1
ATOM 7052 O O . VAL B 1 392 ? -61.690 -10.736 142.214 1.00 19.16 416 VAL B O 1
ATOM 7056 N N . THR B 1 393 ? -63.016 -11.471 140.520 1.00 15.46 417 THR B N 1
ATOM 7057 C CA . THR B 1 393 ? -63.855 -10.265 140.437 1.00 15.42 417 THR B CA 1
ATOM 7058 C C . THR B 1 393 ? -64.547 -9.946 141.779 1.00 21.04 417 THR B C 1
ATOM 7059 O O . THR B 1 393 ? -64.684 -8.775 142.135 1.00 21.08 417 THR B O 1
ATOM 7063 N N . SER B 1 394 ? -64.960 -10.990 142.529 1.00 18.54 418 SER B N 1
ATOM 7064 C CA . SER B 1 394 ? -65.653 -10.805 143.815 1.00 19.24 418 SER B CA 1
ATOM 7065 C C . SER B 1 394 ? -64.749 -10.126 144.871 1.00 23.36 418 SER B C 1
ATOM 7066 O O . SER B 1 394 ? -65.239 -9.704 145.919 1.00 23.74 418 SER B O 1
ATOM 7069 N N . GLU B 1 395 ? -63.439 -9.994 144.573 1.00 19.06 419 GLU B N 1
ATOM 7070 C CA . GLU B 1 395 ? -62.479 -9.410 145.517 1.00 18.45 419 GLU B CA 1
ATOM 7071 C C . GLU B 1 395 ? -62.010 -8.002 145.079 1.00 19.69 419 GLU B C 1
ATOM 7072 O O . GLU B 1 395 ? -61.393 -7.290 145.874 1.00 18.43 419 GLU B O 1
ATOM 7078 N N . VAL B 1 396 ? -62.303 -7.607 143.813 1.00 15.53 420 VAL B N 1
ATOM 7079 C CA . VAL B 1 396 ? -61.765 -6.362 143.233 1.00 15.39 420 VAL B CA 1
ATOM 7080 C C . VAL B 1 396 ? -62.310 -5.060 143.904 1.00 20.39 420 VAL B C 1
ATOM 7081 O O . VAL B 1 396 ? -61.603 -4.053 143.939 1.00 19.40 420 VAL B O 1
ATOM 7085 N N . ASP B 1 397 ? -63.554 -5.102 144.451 1.00 19.32 421 ASP B N 1
ATOM 7086 C CA . ASP B 1 397 ? -64.144 -3.935 145.125 1.00 20.33 421 ASP B CA 1
ATOM 7087 C C . ASP B 1 397 ? -63.395 -3.593 146.419 1.00 24.79 421 ASP B C 1
ATOM 7088 O O . ASP B 1 397 ? -63.016 -2.440 146.622 1.00 25.32 421 ASP B O 1
ATOM 7093 N N . ASP B 1 398 ? -63.161 -4.602 147.282 1.00 21.41 422 ASP B N 1
ATOM 7094 C CA . ASP B 1 398 ? -62.430 -4.407 148.542 1.00 21.49 422 ASP B CA 1
ATOM 7095 C C . ASP B 1 398 ? -60.951 -4.112 148.279 1.00 23.55 422 ASP B C 1
ATOM 7096 O O . ASP B 1 398 ? -60.331 -3.354 149.029 1.00 23.70 422 ASP B O 1
ATOM 7101 N N . TYR B 1 399 ? -60.387 -4.703 147.197 1.00 17.28 423 TYR B N 1
ATOM 7102 C CA . TYR B 1 399 ? -58.993 -4.485 146.807 1.00 15.52 423 TYR B CA 1
ATOM 7103 C C . TYR B 1 399 ? -58.747 -3.001 146.468 1.00 17.89 423 TYR B C 1
ATOM 7104 O O . TYR B 1 399 ? -57.849 -2.380 147.035 1.00 17.16 423 TYR B O 1
ATOM 7113 N N . LEU B 1 400 ? -59.594 -2.424 145.592 1.00 14.33 424 LEU B N 1
ATOM 7114 C CA . LEU B 1 400 ? -59.422 -1.044 145.114 1.00 13.99 424 LEU B CA 1
ATOM 7115 C C . LEU B 1 400 ? -59.695 0.026 146.193 1.00 18.65 424 LEU B C 1
ATOM 7116 O O . LEU B 1 400 ? -59.242 1.156 146.050 1.00 18.81 424 LEU B O 1
ATOM 7121 N N . THR B 1 401 ? -60.428 -0.332 147.267 1.00 15.43 425 THR B N 1
ATOM 7122 C CA . THR B 1 401 ? -60.745 0.628 148.342 1.00 15.65 425 THR B CA 1
ATOM 7123 C C . THR B 1 401 ? -59.769 0.501 149.534 1.00 19.21 425 THR B C 1
ATOM 7124 O O . THR B 1 401 ? -59.890 1.245 150.515 1.00 19.38 425 THR B O 1
ATOM 7128 N N . SER B 1 402 ? -58.798 -0.428 149.441 1.00 14.66 426 SER B N 1
ATOM 7129 C CA . SER B 1 402 ? -57.863 -0.694 150.541 1.00 14.21 426 SER B CA 1
ATOM 7130 C C . SER B 1 402 ? -56.636 0.238 150.513 1.00 17.72 426 SER B C 1
ATOM 7131 O O . SER B 1 402 ? -56.044 0.453 149.454 1.00 16.64 426 SER B O 1
ATOM 7134 N N . THR B 1 403 ? -56.202 0.704 151.703 1.00 14.94 427 THR B N 1
ATOM 7135 C CA . THR B 1 403 ? -55.016 1.565 151.837 1.00 14.90 427 THR B CA 1
ATOM 7136 C C . THR B 1 403 ? -53.779 0.742 152.279 1.00 18.53 427 THR B C 1
ATOM 7137 O O . THR B 1 403 ? -52.713 1.317 152.546 1.00 17.22 427 THR B O 1
ATOM 7141 N N . GLU B 1 404 ? -53.926 -0.605 152.357 1.00 15.11 428 GLU B N 1
ATOM 7142 C CA . GLU B 1 404 ? -52.819 -1.492 152.730 1.00 14.46 428 GLU B CA 1
ATOM 7143 C C . GLU B 1 404 ? -51.709 -1.407 151.698 1.00 17.36 428 GLU B C 1
ATOM 7144 O O . GLU B 1 404 ? -51.970 -1.526 150.496 1.00 16.54 428 GLU B O 1
ATOM 7150 N N . LYS B 1 405 ? -50.490 -1.106 152.146 1.00 13.03 429 LYS B N 1
ATOM 7151 C CA . LYS B 1 405 ? -49.353 -0.926 151.246 1.00 11.97 429 LYS B CA 1
ATOM 7152 C C . LYS B 1 405 ? -48.591 -2.215 151.077 1.00 16.64 429 LYS B C 1
ATOM 7153 O O . LYS B 1 405 ? -48.388 -2.940 152.052 1.00 16.39 429 LYS B O 1
ATOM 7157 N N . ASN B 1 406 ? -48.096 -2.487 149.854 1.00 13.90 430 ASN B N 1
ATOM 7158 C CA . ASN B 1 406 ? -47.201 -3.619 149.644 1.00 13.68 430 ASN B CA 1
ATOM 7159 C C . ASN B 1 406 ? -45.806 -3.292 150.222 1.00 17.77 430 ASN B C 1
ATOM 7160 O O . ASN B 1 406 ? -45.634 -2.237 150.842 1.00 17.89 430 ASN B O 1
ATOM 7165 N N . GLU B 1 407 ? -44.833 -4.191 150.054 1.00 14.07 431 GLU B N 1
ATOM 7166 C CA . GLU B 1 407 ? -43.504 -3.974 150.632 1.00 13.83 431 GLU B CA 1
ATOM 7167 C C . GLU B 1 407 ? -42.674 -2.945 149.847 1.00 17.32 431 GLU B C 1
ATOM 7168 O O . GLU B 1 407 ? -41.589 -2.564 150.288 1.00 17.20 431 GLU B O 1
ATOM 7174 N N . ALA B 1 408 ? -43.252 -2.395 148.762 1.00 14.32 432 ALA B N 1
ATOM 7175 C CA . ALA B 1 408 ? -42.651 -1.280 148.028 1.00 13.83 432 ALA B CA 1
ATOM 7176 C C . ALA B 1 408 ? -43.246 0.057 148.522 1.00 18.10 432 ALA B C 1
ATOM 7177 O O . ALA B 1 408 ? -42.740 1.130 148.178 1.00 17.87 432 ALA B O 1
ATOM 7179 N N . GLY B 1 409 ? -44.299 -0.034 149.351 1.00 14.20 433 GLY B N 1
ATOM 7180 C CA . GLY B 1 409 ? -44.980 1.133 149.903 1.00 14.29 433 GLY B CA 1
ATOM 7181 C C . GLY B 1 409 ? -46.186 1.562 149.092 1.00 18.59 433 GLY B C 1
ATOM 7182 O O . GLY B 1 409 ? -46.805 2.589 149.388 1.00 18.93 433 GLY B O 1
ATOM 7183 N N . THR B 1 410 ? -46.547 0.765 148.069 1.00 14.76 434 THR B N 1
ATOM 7184 C CA . THR B 1 410 ? -47.652 1.101 147.170 1.00 14.44 434 THR B CA 1
ATOM 7185 C C . THR B 1 410 ? -48.960 0.478 147.637 1.00 19.30 434 THR B C 1
ATOM 7186 O O . THR B 1 410 ? -49.020 -0.733 147.872 1.00 19.77 434 THR B O 1
ATOM 7190 N N . SER B 1 411 ? -50.037 1.287 147.690 1.00 16.04 435 SER B N 1
ATOM 7191 C CA . SER B 1 411 ? -51.379 0.787 147.998 1.00 16.04 435 SER B CA 1
ATOM 7192 C C . SER B 1 411 ? -52.225 0.716 146.715 1.00 20.13 435 SER B C 1
ATOM 7193 O O . SER B 1 411 ? -51.891 1.363 145.723 1.00 19.85 435 SER B O 1
ATOM 7196 N N . ALA B 1 412 ? -53.300 -0.089 146.728 1.00 17.42 436 ALA B N 1
ATOM 7197 C CA . ALA B 1 412 ? -54.161 -0.251 145.550 1.00 17.20 436 ALA B CA 1
ATOM 7198 C C . ALA B 1 412 ? -55.099 0.954 145.352 1.00 19.93 436 ALA B C 1
ATOM 7199 O O . ALA B 1 412 ? -55.428 1.290 144.215 1.00 19.53 436 ALA B O 1
ATOM 7201 N N . ARG B 1 413 ? -55.540 1.596 146.467 1.00 16.29 437 ARG B N 1
ATOM 7202 C CA . ARG B 1 413 ? -56.446 2.760 146.406 1.00 15.67 437 ARG B CA 1
ATOM 7203 C C . ARG B 1 413 ? -55.778 3.926 145.661 1.00 18.37 437 ARG B C 1
ATOM 7204 O O . ARG B 1 413 ? -54.761 4.449 146.120 1.00 18.08 437 ARG B O 1
ATOM 7212 N N . TYR B 1 414 ? -56.340 4.313 144.487 1.00 14.19 438 TYR B N 1
ATOM 7213 C CA . TYR B 1 414 ? -55.725 5.319 143.611 1.00 13.40 438 TYR B CA 1
ATOM 7214 C C . TYR B 1 414 ? -55.583 6.694 144.274 1.00 17.88 438 TYR B C 1
ATOM 7215 O O . TYR B 1 414 ? -54.597 7.384 144.031 1.00 16.75 438 TYR B O 1
ATOM 7224 N N . ASP B 1 415 ? -56.588 7.109 145.079 1.00 16.31 439 ASP B N 1
ATOM 7225 C CA . ASP B 1 415 ? -56.574 8.432 145.732 1.00 16.86 439 ASP B CA 1
ATOM 7226 C C . ASP B 1 415 ? -55.565 8.507 146.889 1.00 19.96 439 ASP B C 1
ATOM 7227 O O . ASP B 1 415 ? -55.133 9.601 147.254 1.00 19.48 439 ASP B O 1
ATOM 7232 N N . ASP B 1 416 ? -55.178 7.348 147.451 1.00 16.73 440 ASP B N 1
ATOM 7233 C CA . ASP B 1 416 ? -54.177 7.297 148.521 1.00 16.80 440 ASP B CA 1
ATOM 7234 C C . ASP B 1 416 ? -52.754 7.373 147.927 1.00 19.87 440 ASP B C 1
ATOM 7235 O O . ASP B 1 416 ? -52.106 6.347 147.740 1.00 18.26 440 ASP B O 1
ATOM 7240 N N . GLN B 1 417 ? -52.289 8.590 147.615 1.00 17.89 441 GLN B N 1
ATOM 7241 C CA . GLN B 1 417 ? -50.975 8.785 146.984 1.00 17.66 441 GLN B CA 1
ATOM 7242 C C . GLN B 1 417 ? -49.926 9.333 147.979 1.00 23.36 441 GLN B C 1
ATOM 7243 O O . GLN B 1 417 ? -48.944 9.961 147.562 1.00 23.02 441 GLN B O 1
ATOM 7249 N N . GLN B 1 418 ? -50.098 9.033 149.279 1.00 20.76 442 GLN B N 1
ATOM 7250 C CA . GLN B 1 418 ? -49.168 9.495 150.311 1.00 21.15 442 GLN B CA 1
ATOM 7251 C C . GLN B 1 418 ? -48.202 8.387 150.727 1.00 25.50 442 GLN B C 1
ATOM 7252 O O . GLN B 1 418 ? -48.608 7.227 150.869 1.00 25.25 442 GLN B O 1
ATOM 7254 N N . GLY B 1 419 ? -46.931 8.752 150.919 1.00 21.86 443 GLY B N 1
ATOM 7255 C CA . GLY B 1 419 ? -45.900 7.815 151.350 1.00 21.47 443 GLY B CA 1
ATOM 7256 C C . GLY B 1 419 ? -44.906 7.465 150.261 1.00 24.67 443 GLY B C 1
ATOM 7257 O O . GLY B 1 419 ? -45.198 7.624 149.071 1.00 23.99 443 GLY B O 1
ATOM 7258 N N . ALA B 1 420 ? -43.718 6.957 150.663 1.00 20.89 444 ALA B N 1
ATOM 7259 C CA . ALA B 1 420 ? -42.662 6.569 149.722 1.00 20.08 444 ALA B CA 1
ATOM 7260 C C . ALA B 1 420 ? -43.079 5.349 148.887 1.00 22.70 444 ALA B C 1
ATOM 7261 O O . ALA B 1 420 ? -43.485 4.318 149.443 1.00 22.92 444 ALA B O 1
ATOM 7263 N N . GLY B 1 421 ? -43.000 5.488 147.568 1.00 16.41 445 GLY B N 1
ATOM 7264 C CA . GLY B 1 421 ? -43.364 4.423 146.640 1.00 14.91 445 GLY B CA 1
ATOM 7265 C C . GLY B 1 421 ? -44.849 4.374 146.324 1.00 15.72 445 GLY B C 1
ATOM 7266 O O . GLY B 1 421 ? -45.312 3.444 145.665 1.00 13.72 445 GLY B O 1
ATOM 7267 N N . ASN B 1 422 ? -45.602 5.420 146.737 1.00 11.90 446 ASN B N 1
ATOM 7268 C CA . ASN B 1 422 ? -47.060 5.423 146.612 1.00 11.38 446 ASN B CA 1
ATOM 7269 C C . ASN B 1 422 ? -47.589 6.511 145.621 1.00 14.75 446 ASN B C 1
ATOM 7270 O O . ASN B 1 422 ? -48.747 6.902 145.715 1.00 15.19 446 ASN B O 1
ATOM 7275 N N . THR B 1 423 ? -46.763 6.917 144.619 1.00 10.82 447 THR B N 1
ATOM 7276 C CA . THR B 1 423 ? -47.212 7.908 143.608 1.00 10.30 447 THR B CA 1
ATOM 7277 C C . THR B 1 423 ? -48.242 7.292 142.662 1.00 13.94 447 THR B C 1
ATOM 7278 O O . THR B 1 423 ? -48.307 6.066 142.537 1.00 14.53 447 THR B O 1
ATOM 7282 N N . ALA B 1 424 ? -49.006 8.143 141.945 1.00 9.50 448 ALA B N 1
ATOM 7283 C CA . ALA B 1 424 ? -50.016 7.679 140.987 1.00 8.61 448 ALA B CA 1
ATOM 7284 C C . ALA B 1 424 ? -49.397 6.810 139.880 1.00 12.02 448 ALA B C 1
ATOM 7285 O O . ALA B 1 424 ? -49.972 5.781 139.513 1.00 11.23 448 ALA B O 1
ATOM 7287 N N . LEU B 1 425 ? -48.216 7.219 139.352 1.00 8.78 449 LEU B N 1
ATOM 7288 C CA . LEU B 1 425 ? -47.527 6.462 138.293 1.00 8.12 449 LEU B CA 1
ATOM 7289 C C . LEU B 1 425 ? -47.047 5.097 138.805 1.00 12.79 449 LEU B C 1
ATOM 7290 O O . LEU B 1 425 ? -47.138 4.101 138.083 1.00 12.16 449 LEU B O 1
ATOM 7295 N N . GLU B 1 426 ? -46.564 5.044 140.066 1.00 10.23 450 GLU B N 1
ATOM 7296 C CA . GLU B 1 426 ? -46.105 3.796 140.672 1.00 9.82 450 GLU B CA 1
ATOM 7297 C C . GLU B 1 426 ? -47.246 2.797 140.831 1.00 14.46 450 GLU B C 1
ATOM 7298 O O . GLU B 1 426 ? -47.049 1.607 140.591 1.00 13.35 450 GLU B O 1
ATOM 7304 N N . LYS B 1 427 ? -48.472 3.292 141.169 1.00 11.01 451 LYS B N 1
ATOM 7305 C CA . LYS B 1 427 ? -49.667 2.436 141.270 1.00 10.56 451 LYS B CA 1
ATOM 7306 C C . LYS B 1 427 ? -50.002 1.832 139.911 1.00 15.19 451 LYS B C 1
ATOM 7307 O O . LYS B 1 427 ? -50.293 0.638 139.820 1.00 15.30 451 LYS B O 1
ATOM 7313 N N . ILE B 1 428 ? -50.027 2.678 138.853 1.00 11.84 452 ILE B N 1
ATOM 7314 C CA . ILE B 1 428 ? -50.368 2.242 137.495 1.00 10.69 452 ILE B CA 1
ATOM 7315 C C . ILE B 1 428 ? -49.414 1.155 137.011 1.00 14.02 452 ILE B C 1
ATOM 7316 O O . ILE B 1 428 ? -49.863 0.117 136.527 1.00 14.12 452 ILE B O 1
ATOM 7321 N N . ILE B 1 429 ? -48.091 1.385 137.147 1.00 9.59 453 ILE B N 1
ATOM 7322 C CA . ILE B 1 429 ? -47.091 0.424 136.675 1.00 9.23 453 ILE B CA 1
ATOM 7323 C C . ILE B 1 429 ? -47.087 -0.864 137.517 1.00 12.07 453 ILE B C 1
ATOM 7324 O O . ILE B 1 429 ? -46.952 -1.950 136.962 1.00 10.35 453 ILE B O 1
ATOM 7329 N N . THR B 1 430 ? -47.311 -0.746 138.848 1.00 9.58 454 THR B N 1
ATOM 7330 C CA . THR B 1 430 ? -47.425 -1.928 139.719 1.00 9.81 454 THR B CA 1
ATOM 7331 C C . THR B 1 430 ? -48.595 -2.810 139.262 1.00 13.89 454 THR B C 1
ATOM 7332 O O . THR B 1 430 ? -48.434 -4.025 139.119 1.00 14.11 454 THR B O 1
ATOM 7336 N N . GLN B 1 431 ? -49.755 -2.187 138.978 1.00 8.30 455 GLN B N 1
ATOM 7337 C CA . GLN B 1 431 ? -50.937 -2.912 138.540 1.00 7.42 455 GLN B CA 1
ATOM 7338 C C . GLN B 1 431 ? -50.809 -3.393 137.097 1.00 11.25 455 GLN B C 1
ATOM 7339 O O . GLN B 1 431 ? -51.315 -4.462 136.764 1.00 12.87 455 GLN B O 1
ATOM 7345 N N . LYS B 1 432 ? -50.095 -2.625 136.246 1.00 6.07 456 LYS B N 1
ATOM 7346 C CA . LYS B 1 432 ? -49.842 -3.017 134.859 1.00 5.66 456 LYS B CA 1
ATOM 7347 C C . LYS B 1 432 ? -48.904 -4.227 134.814 1.00 8.99 456 LYS B C 1
ATOM 7348 O O . LYS B 1 432 ? -49.104 -5.132 134.010 1.00 7.10 456 LYS B O 1
ATOM 7354 N N . TYR B 1 433 ? -47.884 -4.242 135.706 1.00 7.14 457 TYR B N 1
ATOM 7355 C CA . TYR B 1 433 ? -46.915 -5.328 135.803 1.00 7.41 457 TYR B CA 1
ATOM 7356 C C . TYR B 1 433 ? -47.606 -6.637 136.218 1.00 13.80 457 TYR B C 1
ATOM 7357 O O . TYR B 1 433 ? -47.495 -7.639 135.508 1.00 14.56 457 TYR B O 1
ATOM 7366 N N . ILE B 1 434 ? -48.359 -6.615 137.360 1.00 10.74 458 ILE B N 1
ATOM 7367 C CA . ILE B 1 434 ? -49.078 -7.806 137.867 1.00 11.02 458 ILE B CA 1
ATOM 7368 C C . ILE B 1 434 ? -50.068 -8.345 136.821 1.00 15.62 458 ILE B C 1
ATOM 7369 O O . ILE B 1 434 ? -50.154 -9.566 136.622 1.00 15.89 458 ILE B O 1
ATOM 7374 N N . ALA B 1 435 ? -50.763 -7.431 136.100 1.00 11.26 459 ALA B N 1
ATOM 7375 C CA . ALA B 1 435 ? -51.721 -7.818 135.060 1.00 11.26 459 ALA B CA 1
ATOM 7376 C C . ALA B 1 435 ? -51.027 -8.461 133.836 1.00 15.38 459 ALA B C 1
ATOM 7377 O O . ALA B 1 435 ? -51.694 -9.085 133.008 1.00 15.38 459 ALA B O 1
ATOM 7379 N N . GLY B 1 436 ? -49.700 -8.310 133.748 1.00 12.33 460 GLY B N 1
ATOM 7380 C CA . GLY B 1 436 ? -48.921 -8.837 132.627 1.00 11.30 460 GLY B CA 1
ATOM 7381 C C . GLY B 1 436 ? -48.134 -10.098 132.944 1.00 14.46 460 GLY B C 1
ATOM 7382 O O . GLY B 1 436 ? -47.453 -10.638 132.069 1.00 13.82 460 GLY B O 1
ATOM 7383 N N . ILE B 1 437 ? -48.217 -10.583 134.197 1.00 10.78 461 ILE B N 1
ATOM 7384 C CA . ILE B 1 437 ? -47.474 -11.789 134.608 1.00 10.18 461 ILE B CA 1
ATOM 7385 C C . ILE B 1 437 ? -48.130 -13.074 134.051 1.00 13.76 461 ILE B C 1
ATOM 7386 O O . ILE B 1 437 ? -49.293 -13.346 134.346 1.00 13.19 461 ILE B O 1
ATOM 7391 N N . PRO B 1 438 ? -47.375 -13.924 133.301 1.00 10.56 462 PRO B N 1
ATOM 7392 C CA . PRO B 1 438 ? -45.959 -13.794 132.941 1.00 10.50 462 PRO B CA 1
ATOM 7393 C C . PRO B 1 438 ? -45.737 -13.497 131.434 1.00 14.30 462 PRO B C 1
ATOM 7394 O O . PRO B 1 438 ? -44.618 -13.194 131.035 1.00 14.47 462 PRO B O 1
ATOM 7398 N N . ASP B 1 439 ? -46.806 -13.665 130.590 1.00 10.20 463 ASP B N 1
ATOM 7399 C CA . ASP B 1 439 ? -46.693 -13.600 129.115 1.00 8.79 463 ASP B CA 1
ATOM 7400 C C . ASP B 1 439 ? -46.301 -12.222 128.580 1.00 12.54 463 ASP B C 1
ATOM 7401 O O . ASP B 1 439 ? -45.837 -12.123 127.441 1.00 12.32 463 ASP B O 1
ATOM 7406 N N . LEU B 1 440 ? -46.522 -11.148 129.372 1.00 8.39 464 LEU B N 1
ATOM 7407 C CA . LEU B 1 440 ? -46.143 -9.794 128.943 1.00 8.06 464 LEU B CA 1
ATOM 7408 C C . LEU B 1 440 ? -44.790 -9.366 129.546 1.00 13.10 464 LEU B C 1
ATOM 7409 O O . LEU B 1 440 ? -44.549 -8.170 129.733 1.00 13.79 464 LEU B O 1
ATOM 7414 N N . ALA B 1 441 ? -43.867 -10.344 129.755 1.00 9.47 465 ALA B N 1
ATOM 7415 C CA . ALA B 1 441 ? -42.546 -10.084 130.360 1.00 8.72 465 ALA B CA 1
ATOM 7416 C C . ALA B 1 441 ? -41.695 -9.103 129.536 1.00 11.61 465 ALA B C 1
ATOM 7417 O O . ALA B 1 441 ? -40.833 -8.425 130.095 1.00 11.14 465 ALA B O 1
ATOM 7419 N N . GLN B 1 442 ? -41.918 -9.045 128.206 1.00 8.12 466 GLN B N 1
ATOM 7420 C CA . GLN B 1 442 ? -41.213 -8.084 127.359 1.00 8.25 466 GLN B CA 1
ATOM 7421 C C . GLN B 1 442 ? -41.676 -6.664 127.681 1.00 13.67 466 GLN B C 1
ATOM 7422 O O . GLN B 1 442 ? -40.855 -5.757 127.769 1.00 14.95 466 GLN B O 1
ATOM 7428 N N . GLU B 1 443 ? -42.983 -6.490 127.929 1.00 10.30 467 GLU B N 1
ATOM 7429 C CA . GLU B 1 443 ? -43.536 -5.191 128.321 1.00 10.36 467 GLU B CA 1
ATOM 7430 C C . GLU B 1 443 ? -43.155 -4.838 129.745 1.00 15.72 467 GLU B C 1
ATOM 7431 O O . GLU B 1 443 ? -42.964 -3.657 130.061 1.00 16.65 467 GLU B O 1
ATOM 7437 N N . GLY B 1 444 ? -42.981 -5.867 130.584 1.00 11.66 468 GLY B N 1
ATOM 7438 C CA . GLY B 1 444 ? -42.473 -5.698 131.938 1.00 11.18 468 GLY B CA 1
ATOM 7439 C C . GLY B 1 444 ? -41.039 -5.211 131.950 1.00 14.18 468 GLY B C 1
ATOM 7440 O O . GLY B 1 444 ? -40.697 -4.297 132.703 1.00 14.39 468 GLY B O 1
ATOM 7441 N N . TRP B 1 445 ? -40.196 -5.773 131.046 1.00 9.37 469 TRP B N 1
ATOM 7442 C CA . TRP B 1 445 ? -38.799 -5.349 130.903 1.00 8.23 469 TRP B CA 1
ATOM 7443 C C . TRP B 1 445 ? -38.716 -3.960 130.227 1.00 11.05 469 TRP B C 1
ATOM 7444 O O . TRP B 1 445 ? -37.873 -3.140 130.607 1.00 11.00 469 TRP B O 1
ATOM 7455 N N . ASN B 1 446 ? -39.643 -3.676 129.274 1.00 5.99 470 ASN B N 1
ATOM 7456 C CA . ASN B 1 446 ? -39.710 -2.372 128.604 1.00 5.56 470 ASN B CA 1
ATOM 7457 C C . ASN B 1 446 ? -40.004 -1.243 129.593 1.00 10.11 470 ASN B C 1
ATOM 7458 O O . ASN B 1 446 ? -39.318 -0.221 129.574 1.00 10.63 470 ASN B O 1
ATOM 7463 N N . ASP B 1 447 ? -41.044 -1.419 130.456 1.00 6.55 471 ASP B N 1
ATOM 7464 C CA . ASP B 1 447 ? -41.429 -0.385 131.437 1.00 6.36 471 ASP B CA 1
ATOM 7465 C C . ASP B 1 447 ? -40.389 -0.243 132.555 1.00 10.67 471 ASP B C 1
ATOM 7466 O O . ASP B 1 447 ? -40.269 0.831 133.144 1.00 10.14 471 ASP B O 1
ATOM 7471 N N . LYS B 1 448 ? -39.632 -1.332 132.848 1.00 8.76 472 LYS B N 1
ATOM 7472 C CA . LYS B 1 448 ? -38.555 -1.284 133.846 1.00 8.49 472 LYS B CA 1
ATOM 7473 C C . LYS B 1 448 ? -37.370 -0.465 133.316 1.00 11.97 472 LYS B C 1
ATOM 7474 O O . LYS B 1 448 ? -36.711 0.243 134.082 1.00 11.36 472 LYS B O 1
ATOM 7480 N N . ARG B 1 449 ? -37.146 -0.509 132.007 1.00 8.39 473 ARG B N 1
ATOM 7481 C CA . ARG B 1 449 ? -36.084 0.269 131.382 1.00 8.16 473 ARG B CA 1
ATOM 7482 C C . ARG B 1 449 ? -36.531 1.686 131.134 1.00 11.31 473 ARG B C 1
ATOM 7483 O O . ARG B 1 449 ? -35.733 2.604 131.230 1.00 11.76 473 ARG B O 1
ATOM 7491 N N . ARG B 1 450 ? -37.816 1.875 130.856 1.00 7.89 474 ARG B N 1
ATOM 7492 C CA . ARG B 1 450 ? -38.354 3.183 130.509 1.00 7.55 474 ARG B CA 1
ATOM 7493 C C . ARG B 1 450 ? -38.598 4.067 131.757 1.00 11.05 474 ARG B C 1
ATOM 7494 O O . ARG B 1 450 ? -38.347 5.273 131.711 1.00 11.29 474 ARG B O 1
ATOM 7502 N N . LEU B 1 451 ? -39.085 3.468 132.861 1.00 7.60 475 LEU B N 1
ATOM 7503 C CA . LEU B 1 451 ? -39.470 4.240 134.052 1.00 7.66 475 LEU B CA 1
ATOM 7504 C C . LEU B 1 451 ? -38.781 3.735 135.338 1.00 11.95 475 LEU B C 1
ATOM 7505 O O . LEU B 1 451 ? -38.989 4.312 136.410 1.00 12.23 475 LEU B O 1
ATOM 7510 N N . ASN B 1 452 ? -37.985 2.639 135.236 1.00 9.06 476 ASN B N 1
ATOM 7511 C CA . ASN B 1 452 ? -37.396 1.952 136.415 1.00 9.23 476 ASN B CA 1
ATOM 7512 C C . ASN B 1 452 ? -38.520 1.433 137.346 1.00 14.30 476 ASN B C 1
ATOM 7513 O O . ASN B 1 452 ? -38.311 1.260 138.548 1.00 15.24 476 ASN B O 1
ATOM 7518 N N . LEU B 1 453 ? -39.701 1.168 136.769 1.00 10.52 477 LEU B N 1
ATOM 7519 C CA . LEU B 1 453 ? -40.851 0.715 137.519 1.00 10.38 477 LEU B CA 1
ATOM 7520 C C . LEU B 1 453 ? -41.318 -0.670 137.038 1.00 15.27 477 LEU B C 1
ATOM 7521 O O . LEU B 1 453 ? -41.202 -0.989 135.856 1.00 15.13 477 LEU B O 1
ATOM 7526 N N . PRO B 1 454 ? -41.876 -1.504 137.942 1.00 12.45 478 PRO B N 1
ATOM 7527 C CA . PRO B 1 454 ? -42.058 -1.273 139.380 1.00 12.71 478 PRO B CA 1
ATOM 7528 C C . PRO B 1 454 ? -40.758 -1.461 140.159 1.00 16.35 478 PRO B C 1
ATOM 7529 O O . PRO B 1 454 ? -39.715 -1.752 139.566 1.00 15.38 478 PRO B O 1
ATOM 7533 N N . ARG B 1 455 ? -40.813 -1.287 141.488 1.00 13.23 479 ARG B N 1
ATOM 7534 C CA . ARG B 1 455 ? -39.662 -1.524 142.341 1.00 12.85 479 ARG B CA 1
ATOM 7535 C C . ARG B 1 455 ? -39.249 -2.994 142.265 1.00 16.70 479 ARG B C 1
ATOM 7536 O O . ARG B 1 455 ? -40.077 -3.878 142.484 1.00 16.33 479 ARG B O 1
ATOM 7544 N N . LEU B 1 456 ? -37.994 -3.254 141.900 1.00 13.63 480 LEU B N 1
ATOM 7545 C CA . LEU B 1 456 ? -37.457 -4.614 141.872 1.00 13.00 480 LEU B CA 1
ATOM 7546 C C . LEU B 1 456 ? -36.176 -4.675 142.680 1.00 16.22 480 LEU B C 1
ATOM 7547 O O . LEU B 1 456 ? -35.454 -3.679 142.762 1.00 15.52 480 LEU B O 1
ATOM 7552 N N . ASP B 1 457 ? -35.886 -5.834 143.292 1.00 12.49 481 ASP B N 1
ATOM 7553 C CA . ASP B 1 457 ? -34.625 -6.027 143.998 1.00 12.12 481 ASP B CA 1
ATOM 7554 C C . ASP B 1 457 ? -33.490 -6.071 143.007 1.00 14.73 481 ASP B C 1
ATOM 7555 O O . ASP B 1 457 ? -33.644 -6.632 141.917 1.00 13.77 481 ASP B O 1
ATOM 7560 N N . VAL B 1 458 ? -32.349 -5.492 143.364 1.00 11.16 482 VAL B N 1
ATOM 7561 C CA . VAL B 1 458 ? -31.159 -5.587 142.532 1.00 10.17 482 VAL B CA 1
ATOM 7562 C C . VAL B 1 458 ? -30.588 -7.004 142.652 1.00 13.34 482 VAL B C 1
ATOM 7563 O O . VAL B 1 458 ? -30.629 -7.587 143.738 1.00 13.78 482 VAL B O 1
ATOM 7567 N N . ALA B 1 459 ? -30.158 -7.600 141.518 1.00 9.33 483 ALA B N 1
ATOM 7568 C CA . ALA B 1 459 ? -29.608 -8.966 141.519 1.00 9.02 483 ALA B CA 1
ATOM 7569 C C . ALA B 1 459 ? -28.424 -9.080 142.477 1.00 12.98 483 ALA B C 1
ATOM 7570 O O . ALA B 1 459 ? -27.618 -8.151 142.574 1.00 11.85 483 ALA B O 1
ATOM 7572 N N . VAL B 1 460 ? -28.351 -10.200 143.236 1.00 11.00 484 VAL B N 1
ATOM 7573 C CA . VAL B 1 460 ? -27.269 -10.431 144.207 1.00 10.91 484 VAL B CA 1
ATOM 7574 C C . VAL B 1 460 ? -25.899 -10.349 143.521 1.00 14.88 484 VAL B C 1
ATOM 7575 O O . VAL B 1 460 ? -25.023 -9.615 143.979 1.00 14.52 484 VAL B O 1
ATOM 7579 N N . TYR B 1 461 ? -25.740 -11.051 142.393 1.00 12.01 485 TYR B N 1
ATOM 7580 C CA . TYR B 1 461 ? -24.514 -10.987 141.608 1.00 11.74 485 TYR B CA 1
ATOM 7581 C C . TYR B 1 461 ? -24.811 -10.656 140.153 1.00 14.76 485 TYR B C 1
ATOM 7582 O O . TYR B 1 461 ? -25.730 -11.229 139.561 1.00 14.39 485 TYR B O 1
ATOM 7591 N N . ARG B 1 462 ? -24.029 -9.738 139.571 1.00 10.42 486 ARG B N 1
ATOM 7592 C CA . ARG B 1 462 ? -24.143 -9.377 138.159 1.00 9.63 486 ARG B CA 1
ATOM 7593 C C . ARG B 1 462 ? -22.765 -9.403 137.504 1.00 14.20 486 ARG B C 1
ATOM 7594 O O . ARG B 1 462 ? -21.753 -9.212 138.190 1.00 14.13 486 ARG B O 1
ATOM 7602 N N . ASP B 1 463 ? -22.720 -9.641 136.172 1.00 11.80 487 ASP B N 1
ATOM 7603 C CA . ASP B 1 463 ? -21.463 -9.691 135.398 1.00 12.30 487 ASP B CA 1
ATOM 7604 C C . ASP B 1 463 ? -20.468 -8.609 135.886 1.00 16.56 487 ASP B C 1
ATOM 7605 O O . ASP B 1 463 ? -20.662 -7.423 135.610 1.00 16.43 487 ASP B O 1
ATOM 7610 N N . GLN B 1 464 ? -19.423 -9.026 136.653 1.00 12.89 488 GLN B N 1
ATOM 7611 C CA . GLN B 1 464 ? -18.458 -8.087 137.261 1.00 13.45 488 GLN B CA 1
ATOM 7612 C C . GLN B 1 464 ? -17.623 -7.317 136.215 1.00 17.95 488 GLN B C 1
ATOM 7613 O O . GLN B 1 464 ? -17.045 -6.270 136.536 1.00 17.54 488 GLN B O 1
ATOM 7619 N N . ALA B 1 465 ? -17.586 -7.816 134.963 1.00 14.46 489 ALA B N 1
ATOM 7620 C CA . ALA B 1 465 ? -16.903 -7.121 133.872 1.00 14.42 489 ALA B CA 1
ATOM 7621 C C . ALA B 1 465 ? -17.760 -5.958 133.364 1.00 17.63 489 ALA B C 1
ATOM 7622 O O . ALA B 1 465 ? -17.280 -5.122 132.598 1.00 17.63 489 ALA B O 1
ATOM 7624 N N . VAL B 1 466 ? -19.036 -5.910 133.789 1.00 13.44 490 VAL B N 1
ATOM 7625 C CA . VAL B 1 466 ? -19.981 -4.889 133.335 1.00 12.94 490 VAL B CA 1
ATOM 7626 C C . VAL B 1 466 ? -20.555 -4.090 134.532 1.00 15.69 490 VAL B C 1
ATOM 7627 O O . VAL B 1 466 ? -20.822 -2.895 134.402 1.00 14.88 490 VAL B O 1
ATOM 7631 N N . TYR B 1 467 ? -20.731 -4.755 135.693 1.00 12.14 491 TYR B N 1
ATOM 7632 C CA . TYR B 1 467 ? -21.412 -4.148 136.842 1.00 12.20 491 TYR B CA 1
ATOM 7633 C C . TYR B 1 467 ? -20.539 -4.062 138.084 1.00 17.43 491 TYR B C 1
ATOM 7634 O O . TYR B 1 467 ? -19.723 -4.949 138.335 1.00 17.63 491 TYR B O 1
ATOM 7643 N N . ASN B 1 468 ? -20.783 -3.033 138.915 1.00 14.61 492 ASN B N 1
ATOM 7644 C CA . ASN B 1 468 ? -20.176 -2.904 140.233 1.00 14.80 492 ASN B CA 1
ATOM 7645 C C . ASN B 1 468 ? -21.136 -3.503 141.269 1.00 17.42 492 ASN B C 1
ATOM 7646 O O . ASN B 1 468 ? -22.200 -2.935 141.523 1.00 17.16 492 ASN B O 1
ATOM 7651 N N . ASN B 1 469 ? -20.792 -4.690 141.809 1.00 13.04 493 ASN B N 1
ATOM 7652 C CA . ASN B 1 469 ? -21.674 -5.437 142.711 1.00 13.19 493 ASN B CA 1
ATOM 7653 C C . ASN B 1 469 ? -21.959 -4.710 144.042 1.00 18.62 493 ASN B C 1
ATOM 7654 O O . ASN B 1 469 ? -22.956 -5.007 144.694 1.00 19.10 493 ASN B O 1
ATOM 7659 N N . ASN B 1 470 ? -21.107 -3.735 144.420 1.00 15.53 494 ASN B N 1
ATOM 7660 C CA . ASN B 1 470 ? -21.330 -2.944 145.640 1.00 15.73 494 ASN B CA 1
ATOM 7661 C C . ASN B 1 470 ? -22.480 -1.941 145.450 1.00 19.23 494 ASN B C 1
ATOM 7662 O O . ASN B 1 470 ? -23.077 -1.495 146.431 1.00 18.52 494 ASN B O 1
ATOM 7667 N N . ASP B 1 471 ? -22.813 -1.623 144.184 1.00 16.03 495 ASP B N 1
ATOM 7668 C CA . ASP B 1 471 ? -23.897 -0.695 143.862 1.00 15.66 495 ASP B CA 1
ATOM 7669 C C . ASP B 1 471 ? -25.238 -1.454 143.735 1.00 18.59 495 ASP B C 1
ATOM 7670 O O . ASP B 1 471 ? -25.504 -2.075 142.701 1.00 17.29 495 ASP B O 1
ATOM 7675 N N . LYS B 1 472 ? -26.056 -1.438 144.807 1.00 14.56 496 LYS B N 1
ATOM 7676 C CA . LYS B 1 472 ? -27.358 -2.119 144.800 1.00 13.60 496 LYS B CA 1
ATOM 7677 C C . LYS B 1 472 ? -28.512 -1.126 145.038 1.00 15.86 496 LYS B C 1
ATOM 7678 O O . LYS B 1 472 ? -29.571 -1.515 145.550 1.00 15.14 496 LYS B O 1
ATOM 7684 N N . ASP B 1 473 ? -28.325 0.150 144.624 1.00 11.33 497 ASP B N 1
ATOM 7685 C CA . ASP B 1 473 ? -29.361 1.174 144.760 1.00 10.48 497 ASP B CA 1
ATOM 7686 C C . ASP B 1 473 ? -30.533 0.875 143.815 1.00 12.94 497 ASP B C 1
ATOM 7687 O O . ASP B 1 473 ? -30.359 0.867 142.594 1.00 12.30 497 ASP B O 1
ATOM 7692 N N . ILE B 1 474 ? -31.722 0.606 144.385 1.00 9.24 498 ILE B N 1
ATOM 7693 C CA . ILE B 1 474 ? -32.930 0.269 143.604 1.00 8.45 498 ILE B CA 1
ATOM 7694 C C . ILE B 1 474 ? -33.416 1.458 142.762 1.00 13.04 498 ILE B C 1
ATOM 7695 O O . ILE B 1 474 ? -34.155 1.265 141.791 1.00 13.04 498 ILE B O 1
ATOM 7700 N N . LEU B 1 475 ? -33.003 2.682 143.131 1.00 9.90 499 LEU B N 1
ATOM 7701 C CA . LEU B 1 475 ? -33.428 3.895 142.434 1.00 9.58 499 LEU B CA 1
ATOM 7702 C C . LEU B 1 475 ? -32.556 4.175 141.198 1.00 14.28 499 LEU B C 1
ATOM 7703 O O . LEU B 1 475 ? -32.866 5.078 140.418 1.00 13.86 499 LEU B O 1
ATOM 7708 N N . LYS B 1 476 ? -31.468 3.400 141.021 1.00 11.51 500 LYS B N 1
ATOM 7709 C CA . LYS B 1 476 ? -30.599 3.537 139.850 1.00 11.29 500 LYS B CA 1
ATOM 7710 C C . LYS B 1 476 ? -30.999 2.536 138.772 1.00 14.90 500 LYS B C 1
ATOM 7711 O O . LYS B 1 476 ? -30.840 1.329 138.960 1.00 14.27 500 LYS B O 1
ATOM 7717 N N . SER B 1 477 ? -31.559 3.036 137.650 1.00 11.35 501 SER B N 1
ATOM 7718 C CA . SER B 1 477 ? -32.015 2.186 136.543 1.00 10.66 501 SER B CA 1
ATOM 7719 C C . SER B 1 477 ? -30.837 1.449 135.870 1.00 13.92 501 SER B C 1
ATOM 7720 O O . SER B 1 477 ? -31.040 0.401 135.248 1.00 12.89 501 SER B O 1
ATOM 7723 N N . ALA B 1 478 ? -29.596 1.967 136.051 1.00 10.47 502 ALA B N 1
ATOM 7724 C CA . ALA B 1 478 ? -28.386 1.354 135.482 1.00 10.07 502 ALA B CA 1
ATOM 7725 C C . ALA B 1 478 ? -27.989 0.050 136.223 1.00 12.41 502 ALA B C 1
ATOM 7726 O O . ALA B 1 478 ? -27.118 -0.684 135.751 1.00 12.65 502 ALA B O 1
ATOM 7728 N N . ASN B 1 479 ? -28.657 -0.251 137.359 1.00 7.88 503 ASN B N 1
ATOM 7729 C CA . ASN B 1 479 ? -28.415 -1.501 138.094 1.00 7.87 503 ASN B CA 1
ATOM 7730 C C . ASN B 1 479 ? -29.214 -2.665 137.491 1.00 10.92 503 ASN B C 1
ATOM 7731 O O . ASN B 1 479 ? -29.007 -3.819 137.869 1.00 10.45 503 ASN B O 1
ATOM 7736 N N . PHE B 1 480 ? -30.066 -2.367 136.506 1.00 7.07 504 PHE B N 1
ATOM 7737 C CA . PHE B 1 480 ? -30.886 -3.371 135.843 1.00 5.70 504 PHE B CA 1
ATOM 7738 C C . PHE B 1 480 ? -30.538 -3.453 134.359 1.00 9.21 504 PHE B C 1
ATOM 7739 O O . PHE B 1 480 ? -30.240 -2.428 133.738 1.00 8.54 504 PHE B O 1
ATOM 7747 N N . ILE B 1 481 ? -30.481 -4.692 133.807 1.00 6.44 505 ILE B N 1
ATOM 7748 C CA . ILE B 1 481 ? -30.058 -4.928 132.416 1.00 6.35 505 ILE B CA 1
ATOM 7749 C C . ILE B 1 481 ? -30.799 -4.012 131.416 1.00 10.83 505 ILE B C 1
ATOM 7750 O O . ILE B 1 481 ? -32.008 -3.812 131.538 1.00 11.04 505 ILE B O 1
ATOM 7755 N N . LYS B 1 482 ? -30.049 -3.398 130.489 1.00 8.86 506 LYS B N 1
ATOM 7756 C CA . LYS B 1 482 ? -30.609 -2.431 129.533 1.00 8.74 506 LYS B CA 1
ATOM 7757 C C . LYS B 1 482 ? -30.959 -3.093 128.206 1.00 12.75 506 LYS B C 1
ATOM 7758 O O . LYS B 1 482 ? -31.881 -2.649 127.526 1.00 12.66 506 LYS B O 1
ATOM 7764 N N . ARG B 1 483 ? -30.179 -4.109 127.798 1.00 8.86 507 ARG B N 1
ATOM 7765 C CA . ARG B 1 483 ? -30.386 -4.768 126.504 1.00 8.66 507 ARG B CA 1
ATOM 7766 C C . ARG B 1 483 ? -29.692 -6.123 126.446 1.00 11.58 507 ARG B C 1
ATOM 7767 O O . ARG B 1 483 ? -28.825 -6.417 127.275 1.00 12.12 507 ARG B O 1
ATOM 7783 N N . ARG B 1 485 ? -27.064 -8.485 124.157 1.00 6.10 509 ARG B N 1
ATOM 7784 C CA . ARG B 1 485 ? -25.971 -8.230 123.213 1.00 6.47 509 ARG B CA 1
ATOM 7785 C C . ARG B 1 485 ? -26.300 -8.764 121.842 1.00 11.05 509 ARG B C 1
ATOM 7786 O O . ARG B 1 485 ? -27.026 -9.752 121.726 1.00 11.14 509 ARG B O 1
ATOM 7794 N N . TYR B 1 486 ? -25.708 -8.160 120.788 1.00 7.26 510 TYR B N 1
ATOM 7795 C CA . TYR B 1 486 ? -25.818 -8.692 119.436 1.00 7.06 510 TYR B CA 1
ATOM 7796 C C . TYR B 1 486 ? -25.102 -10.045 119.367 1.00 11.57 510 TYR B C 1
ATOM 7797 O O . TYR B 1 486 ? -24.126 -10.257 120.089 1.00 10.55 510 TYR B O 1
ATOM 7806 N N . PRO B 1 487 ? -25.472 -10.931 118.411 1.00 9.66 511 PRO B N 1
ATOM 7807 C CA . PRO B 1 487 ? -24.660 -12.140 118.198 1.00 10.28 511 PRO B CA 1
ATOM 7808 C C . PRO B 1 487 ? -23.248 -11.758 117.745 1.00 15.63 511 PRO B C 1
ATOM 7809 O O . PRO B 1 487 ? -23.098 -10.852 116.924 1.00 14.70 511 PRO B O 1
ATOM 7813 N N . THR B 1 488 ? -22.208 -12.380 118.340 1.00 14.17 512 THR B N 1
ATOM 7814 C CA . THR B 1 488 ? -20.811 -12.034 117.999 1.00 14.80 512 THR B CA 1
ATOM 7815 C C . THR B 1 488 ? -20.491 -12.307 116.524 1.00 18.90 512 THR B C 1
ATOM 7816 O O . THR B 1 488 ? -19.669 -11.611 115.943 1.00 19.09 512 THR B O 1
ATOM 7820 N N . LYS B 1 489 ? -21.189 -13.286 115.902 1.00 15.32 513 LYS B N 1
ATOM 7821 C CA . LYS B 1 489 ? -20.972 -13.610 114.485 1.00 14.94 513 LYS B CA 1
ATOM 7822 C C . LYS B 1 489 ? -21.281 -12.405 113.571 1.00 18.41 513 LYS B C 1
ATOM 7823 O O . LYS B 1 489 ? -20.729 -12.309 112.479 1.00 17.79 513 LYS B O 1
ATOM 7829 N N . GLU B 1 490 ? -22.123 -11.455 114.054 1.00 15.26 514 GLU B N 1
ATOM 7830 C CA . GLU B 1 490 ? -22.422 -10.227 113.311 1.00 15.13 514 GLU B CA 1
ATOM 7831 C C . GLU B 1 490 ? -21.175 -9.337 113.180 1.00 20.35 514 GLU B C 1
ATOM 7832 O O . GLU B 1 490 ? -21.048 -8.611 112.206 1.00 19.76 514 GLU B O 1
ATOM 7838 N N . SER B 1 491 ? -20.235 -9.426 114.157 1.00 18.39 515 SER B N 1
ATOM 7839 C CA . SER B 1 491 ? -18.997 -8.631 114.123 1.00 19.46 515 SER B CA 1
ATOM 7840 C C . SER B 1 491 ? -17.956 -9.255 113.185 1.00 26.15 515 SER B C 1
ATOM 7841 O O . SER B 1 491 ? -16.924 -8.636 112.913 1.00 26.77 515 SER B O 1
ATOM 7844 N N . LEU B 1 492 ? -18.209 -10.496 112.719 1.00 23.52 516 LEU B N 1
ATOM 7845 C CA . LEU B 1 492 ? -17.251 -11.234 111.896 1.00 24.00 516 LEU B CA 1
ATOM 7846 C C . LEU B 1 492 ? -17.706 -11.351 110.433 1.00 26.96 516 LEU B C 1
ATOM 7847 O O . LEU B 1 492 ? -16.903 -11.128 109.522 1.00 26.81 516 LEU B O 1
ATOM 7852 N N . ILE B 1 493 ? -18.981 -11.735 110.203 1.00 22.49 517 ILE B N 1
ATOM 7853 C CA . ILE B 1 493 ? -19.490 -11.938 108.834 1.00 22.34 517 ILE B CA 1
ATOM 7854 C C . ILE B 1 493 ? -20.387 -10.773 108.354 1.00 24.68 517 ILE B C 1
ATOM 7855 O O . ILE B 1 493 ? -20.818 -10.764 107.197 1.00 24.40 517 ILE B O 1
ATOM 7860 N N . ASN B 1 494 ? -20.636 -9.783 109.233 1.00 19.86 518 ASN B N 1
ATOM 7861 C CA . ASN B 1 494 ? -21.442 -8.607 108.891 1.00 18.78 518 ASN B CA 1
ATOM 7862 C C . ASN B 1 494 ? -20.830 -7.347 109.567 1.00 21.78 518 ASN B C 1
ATOM 7863 O O . ASN B 1 494 ? -21.558 -6.517 110.118 1.00 20.67 518 ASN B O 1
ATOM 7868 N N . ALA B 1 495 ? -19.471 -7.242 109.541 1.00 18.66 519 ALA B N 1
ATOM 7869 C CA . ALA B 1 495 ? -18.707 -6.217 110.275 1.00 18.59 519 ALA B CA 1
ATOM 7870 C C . ALA B 1 495 ? -19.169 -4.778 109.997 1.00 22.73 519 ALA B C 1
ATOM 7871 O O . ALA B 1 495 ? -19.376 -4.013 110.940 1.00 22.15 519 ALA B O 1
ATOM 7873 N N . THR B 1 496 ? -19.279 -4.391 108.703 1.00 19.76 520 THR B N 1
ATOM 7874 C CA . THR B 1 496 ? -19.668 -3.020 108.325 1.00 19.95 520 THR B CA 1
ATOM 7875 C C . THR B 1 496 ? -20.988 -2.599 108.993 1.00 23.22 520 THR B C 1
ATOM 7876 O O . THR B 1 496 ? -21.047 -1.545 109.633 1.00 23.17 520 THR B O 1
ATOM 7880 N N . GLU B 1 497 ? -22.027 -3.441 108.881 1.00 18.81 521 GLU B N 1
ATOM 7881 C CA . GLU B 1 497 ? -23.336 -3.138 109.453 1.00 17.54 521 GLU B CA 1
ATOM 7882 C C . GLU B 1 497 ? -23.342 -3.267 110.986 1.00 19.57 521 GLU B C 1
ATOM 7883 O O . GLU B 1 497 ? -24.065 -2.525 111.661 1.00 19.25 521 GLU B O 1
ATOM 7889 N N . TYR B 1 498 ? -22.506 -4.176 111.539 1.00 14.88 522 TYR B N 1
ATOM 7890 C CA . TYR B 1 498 ? -22.389 -4.348 112.994 1.00 13.83 522 TYR B CA 1
ATOM 7891 C C . TYR B 1 498 ? -21.807 -3.096 113.650 1.00 18.35 522 TYR B C 1
ATOM 7892 O O . TYR B 1 498 ? -22.286 -2.676 114.705 1.00 17.93 522 TYR B O 1
ATOM 7901 N N . GLU B 1 499 ? -20.762 -2.497 113.028 1.00 15.70 523 GLU B N 1
ATOM 7902 C CA . GLU B 1 499 ? -20.150 -1.265 113.541 1.00 15.74 523 GLU B CA 1
ATOM 7903 C C . GLU B 1 499 ? -21.131 -0.094 113.473 1.00 18.37 523 GLU B C 1
ATOM 7904 O O . GLU B 1 499 ? -21.124 0.766 114.356 1.00 18.18 523 GLU B O 1
ATOM 7910 N N . LYS B 1 500 ? -22.011 -0.080 112.440 1.00 14.61 524 LYS B N 1
ATOM 7911 C CA . LYS B 1 500 ? -23.054 0.944 112.318 1.00 14.21 524 LYS B CA 1
ATOM 7912 C C . LYS B 1 500 ? -24.054 0.836 113.476 1.00 18.46 524 LYS B C 1
ATOM 7913 O O . LYS B 1 500 ? -24.429 1.849 114.064 1.00 18.73 524 LYS B O 1
ATOM 7916 N N . GLY B 1 501 ? -24.425 -0.397 113.828 1.00 14.79 525 GLY B N 1
ATOM 7917 C CA . GLY B 1 501 ? -25.318 -0.657 114.952 1.00 14.38 525 GLY B CA 1
ATOM 7918 C C . GLY B 1 501 ? -24.679 -0.326 116.281 1.00 19.14 525 GLY B C 1
ATOM 7919 O O . GLY B 1 501 ? -25.330 0.234 117.169 1.00 18.51 525 GLY B O 1
ATOM 7920 N N . LYS B 1 502 ? -23.372 -0.612 116.403 1.00 16.76 526 LYS B N 1
ATOM 7921 C CA . LYS B 1 502 ? -22.593 -0.295 117.596 1.00 16.51 526 LYS B CA 1
ATOM 7922 C C . LYS B 1 502 ? -22.492 1.231 117.777 1.00 19.58 526 LYS B C 1
ATOM 7923 O O . LYS B 1 502 ? -22.642 1.729 118.893 1.00 19.12 526 LYS B O 1
ATOM 7929 N N . SER B 1 503 ? -22.305 1.979 116.653 1.00 16.06 527 SER B N 1
ATOM 7930 C CA . SER B 1 503 ? -22.236 3.450 116.678 1.00 15.33 527 SER B CA 1
ATOM 7931 C C . SER B 1 503 ? -23.586 4.060 117.072 1.00 18.46 527 SER B C 1
ATOM 7932 O O . SER B 1 503 ? -23.623 5.035 117.824 1.00 19.34 527 SER B O 1
ATOM 7943 N N . LEU B 1 505 ? -25.874 2.614 118.994 1.00 11.70 529 LEU B N 1
ATOM 7944 C CA . LEU B 1 505 ? -26.015 2.362 120.436 1.00 12.02 529 LEU B CA 1
ATOM 7945 C C . LEU B 1 505 ? -25.292 3.427 121.249 1.00 17.46 529 LEU B C 1
ATOM 7946 O O . LEU B 1 505 ? -25.820 3.904 122.257 1.00 16.75 529 LEU B O 1
ATOM 7951 N N . GLY B 1 506 ? -24.070 3.765 120.825 1.00 14.83 530 GLY B N 1
ATOM 7952 C CA . GLY B 1 506 ? -23.236 4.734 121.525 1.00 15.29 530 GLY B CA 1
ATOM 7953 C C . GLY B 1 506 ? -22.741 4.223 122.862 1.00 19.33 530 GLY B C 1
ATOM 7954 O O . GLY B 1 506 ? -22.877 3.036 123.168 1.00 19.20 530 GLY B O 1
ATOM 7955 N N . GLY B 1 507 ? -22.166 5.118 123.656 1.00 16.15 531 GLY B N 1
ATOM 7956 C CA . GLY B 1 507 ? -21.646 4.774 124.978 1.00 16.06 531 GLY B CA 1
ATOM 7957 C C . GLY B 1 507 ? -20.525 3.750 124.939 1.00 19.19 531 GLY B C 1
ATOM 7958 O O . GLY B 1 507 ? -19.571 3.894 124.168 1.00 18.70 531 GLY B O 1
ATOM 7959 N N . LYS B 1 508 ? -20.646 2.684 125.751 1.00 15.79 532 LYS B N 1
ATOM 7960 C CA . LYS B 1 508 ? -19.623 1.632 125.803 1.00 15.68 532 LYS B CA 1
ATOM 7961 C C . LYS B 1 508 ? -19.802 0.592 124.668 1.00 19.95 532 LYS B C 1
ATOM 7962 O O . LYS B 1 508 ? -18.916 -0.234 124.438 1.00 20.27 532 LYS B O 1
ATOM 7968 N N . GLY B 1 509 ? -20.904 0.713 123.922 1.00 15.94 533 GLY B N 1
ATOM 7969 C CA . GLY B 1 509 ? -21.134 -0.083 122.723 1.00 14.93 533 GLY B CA 1
ATOM 7970 C C . GLY B 1 509 ? -22.022 -1.288 122.929 1.00 16.80 533 GLY B C 1
ATOM 7971 O O . GLY B 1 509 ? -23.049 -1.206 123.615 1.00 15.68 533 GLY B O 1
ATOM 7972 N N . ASP B 1 510 ? -21.647 -2.424 122.301 1.00 11.82 534 ASP B N 1
ATOM 7973 C CA . ASP B 1 510 ? -22.437 -3.651 122.329 1.00 10.48 534 ASP B CA 1
ATOM 7974 C C . ASP B 1 510 ? -22.257 -4.428 123.650 1.00 13.11 534 ASP B C 1
ATOM 7975 O O . ASP B 1 510 ? -21.637 -5.498 123.667 1.00 12.71 534 ASP B O 1
ATOM 7980 N N . ILE B 1 511 ? -22.811 -3.890 124.750 1.00 8.76 535 ILE B N 1
ATOM 7981 C CA . ILE B 1 511 ? -22.835 -4.575 126.055 1.00 8.28 535 ILE B CA 1
ATOM 7982 C C . ILE B 1 511 ? -24.236 -4.442 126.693 1.00 11.84 535 ILE B C 1
ATOM 7983 O O . ILE B 1 511 ? -25.056 -3.655 126.213 1.00 10.49 535 ILE B O 1
ATOM 7988 N N . VAL B 1 512 ? -24.512 -5.219 127.761 1.00 9.35 536 VAL B N 1
ATOM 7989 C CA . VAL B 1 512 ? -25.857 -5.279 128.369 1.00 9.23 536 VAL B CA 1
ATOM 7990 C C . VAL B 1 512 ? -26.262 -3.989 129.105 1.00 13.46 536 VAL B C 1
ATOM 7991 O O . VAL B 1 512 ? -27.439 -3.817 129.424 1.00 13.50 536 VAL B O 1
ATOM 7995 N N . SER B 1 513 ? -25.288 -3.122 129.432 1.00 9.86 537 SER B N 1
ATOM 7996 C CA . SER B 1 513 ? -25.558 -1.927 130.236 1.00 9.88 537 SER B CA 1
ATOM 7997 C C . SER B 1 513 ? -25.793 -0.659 129.386 1.00 14.80 537 SER B C 1
ATOM 7998 O O . SER B 1 513 ? -26.074 0.407 129.944 1.00 14.77 537 SER B O 1
ATOM 8001 N N . THR B 1 514 ? -25.713 -0.776 128.052 1.00 11.32 538 THR B N 1
ATOM 8002 C CA . THR B 1 514 ? -25.935 0.375 127.171 1.00 11.15 538 THR B CA 1
ATOM 8003 C C . THR B 1 514 ? -27.438 0.660 127.016 1.00 15.30 538 THR B C 1
ATOM 8004 O O . THR B 1 514 ? -28.179 -0.183 126.507 1.00 14.32 538 THR B O 1
ATOM 8008 N N . PRO B 1 515 ? -27.922 1.845 127.493 1.00 13.02 539 PRO B N 1
ATOM 8009 C CA . PRO B 1 515 ? -29.361 2.140 127.380 1.00 12.68 539 PRO B CA 1
ATOM 8010 C C . PRO B 1 515 ? -29.786 2.350 125.936 1.00 17.11 539 PRO B C 1
ATOM 8011 O O . PRO B 1 515 ? -29.046 2.954 125.154 1.00 17.57 539 PRO B O 1
ATOM 8015 N N . LEU B 1 516 ? -30.965 1.833 125.569 1.00 13.65 540 LEU B N 1
ATOM 8016 C CA . LEU B 1 516 ? -31.483 1.969 124.214 1.00 12.96 540 LEU B CA 1
ATOM 8017 C C . LEU B 1 516 ? -31.977 3.388 123.951 1.00 17.13 540 LEU B C 1
ATOM 8018 O O . LEU B 1 516 ? -32.064 4.195 124.879 1.00 16.37 540 LEU B O 1
ATOM 8023 N N . TRP B 1 517 ? -32.280 3.704 122.670 1.00 14.78 541 TRP B N 1
ATOM 8024 C CA . TRP B 1 517 ? -32.716 5.041 122.252 1.00 14.59 541 TRP B CA 1
ATOM 8025 C C . TRP B 1 517 ? -33.859 5.595 123.132 1.00 17.52 541 TRP B C 1
ATOM 8026 O O . TRP B 1 517 ? -33.746 6.707 123.649 1.00 17.46 541 TRP B O 1
ATOM 8037 N N . TRP B 1 518 ? -34.926 4.797 123.346 1.00 12.38 542 TRP B N 1
ATOM 8038 C CA . TRP B 1 518 ? -36.079 5.237 124.154 1.00 11.24 542 TRP B CA 1
ATOM 8039 C C . TRP B 1 518 ? -35.799 5.186 125.671 1.00 14.99 542 TRP B C 1
ATOM 8040 O O . TRP B 1 518 ? -36.631 5.631 126.465 1.00 14.92 542 TRP B O 1
ATOM 8051 N N . ASP B 1 519 ? -34.614 4.672 126.066 1.00 10.63 543 ASP B N 1
ATOM 8052 C CA . ASP B 1 519 ? -34.244 4.544 127.478 1.00 9.75 543 ASP B CA 1
ATOM 8053 C C . ASP B 1 519 ? -33.297 5.686 127.903 1.00 12.94 543 ASP B C 1
ATOM 8054 O O . ASP B 1 519 ? -32.142 5.725 127.475 1.00 12.17 543 ASP B O 1
ATOM 8059 N N . LYS B 1 520 ? -33.792 6.610 128.750 1.00 9.00 544 LYS B N 1
ATOM 8060 C CA . LYS B 1 520 ? -32.994 7.735 129.240 1.00 8.36 544 LYS B CA 1
ATOM 8061 C C . LYS B 1 520 ? -32.548 7.495 130.691 1.00 14.02 544 LYS B C 1
ATOM 8062 O O . LYS B 1 520 ? -32.120 8.436 131.371 1.00 14.78 544 LYS B O 1
ATOM 8068 N N . ASN B 1 521 ? -32.653 6.220 131.171 1.00 10.21 545 ASN B N 1
ATOM 8069 C CA . ASN B 1 521 ? -32.368 5.861 132.567 1.00 9.38 545 ASN B CA 1
ATOM 8070 C C . ASN B 1 521 ? -33.223 6.677 133.539 1.00 12.69 545 ASN B C 1
ATOM 8071 O O . ASN B 1 521 ? -32.778 6.991 134.645 1.00 12.88 545 ASN B O 1
ATOM 8076 N N . SER B 1 522 ? -34.470 7.012 133.124 1.00 8.78 546 SER B N 1
ATOM 8077 C CA . SER B 1 522 ? -35.396 7.772 133.959 1.00 8.06 546 SER B CA 1
ATOM 8078 C C . SER B 1 522 ? -35.838 6.943 135.143 1.00 10.79 546 SER B C 1
ATOM 8079 O O . SER B 1 522 ? -36.196 5.775 134.981 1.00 10.01 546 SER B O 1
ATOM 8082 N N . ASN B 1 523 ? -35.801 7.526 136.336 1.00 7.59 547 ASN B N 1
ATOM 8083 C CA . ASN B 1 523 ? -36.258 6.849 137.532 1.00 7.61 547 ASN B CA 1
ATOM 8084 C C . ASN B 1 523 ? -37.513 7.490 138.056 1.00 12.53 547 ASN B C 1
ATOM 8085 O O . ASN B 1 523 ? -37.506 8.675 138.394 1.00 12.08 547 ASN B O 1
ATOM 8090 N N . TYR B 1 524 ? -38.591 6.712 138.161 1.00 9.57 548 TYR B N 1
ATOM 8091 C CA . TYR B 1 524 ? -39.829 7.190 138.758 1.00 9.86 548 TYR B CA 1
ATOM 8092 C C . TYR B 1 524 ? -40.181 6.393 140.011 1.00 13.54 548 TYR B C 1
ATOM 8093 O O . TYR B 1 524 ? -41.263 6.573 140.578 1.00 13.24 548 TYR B O 1
ATOM 8102 N N . CYS B 1 525 ? -39.226 5.577 140.499 1.00 10.02 549 CYS B N 1
ATOM 8103 C CA . CYS B 1 525 ? -39.388 4.837 141.747 1.00 9.99 549 CYS B CA 1
ATOM 8104 C C . CYS B 1 525 ? -39.026 5.727 142.932 1.00 13.29 549 CYS B C 1
ATOM 8105 O O . CYS B 1 525 ? -37.956 6.346 142.936 1.00 12.26 549 CYS B O 1
ATOM 8108 N N . THR B 1 526 ? -39.949 5.859 143.900 1.00 10.05 550 THR B N 1
ATOM 8109 C CA . THR B 1 526 ? -39.733 6.698 145.080 1.00 9.85 550 THR B CA 1
ATOM 8110 C C . THR B 1 526 ? -39.716 5.841 146.371 1.00 14.47 550 THR B C 1
ATOM 8111 O O . THR B 1 526 ? -39.820 6.386 147.476 1.00 13.55 550 THR B O 1
ATOM 8115 N N . SER B 1 527 ? -39.581 4.496 146.223 1.00 11.75 551 SER B N 1
ATOM 8116 C CA . SER B 1 527 ? -39.531 3.581 147.372 1.00 12.13 551 SER B CA 1
ATOM 8117 C C . SER B 1 527 ? -38.323 3.876 148.260 1.00 18.33 551 SER B C 1
ATOM 8118 O O . SER B 1 527 ? -37.222 4.116 147.752 1.00 17.47 551 SER B O 1
ATOM 8121 N N . SER B 1 528 ? -38.534 3.893 149.583 1.00 17.12 552 SER B N 1
ATOM 8122 C CA . SER B 1 528 ? -37.476 4.189 150.548 1.00 17.60 552 SER B CA 1
ATOM 8123 C C . SER B 1 528 ? -36.546 2.979 150.763 1.00 22.54 552 SER B C 1
ATOM 8124 O O . SER B 1 528 ? -35.374 3.159 151.111 1.00 22.99 552 SER B O 1
ATOM 8127 N N . LYS B 1 529 ? -37.070 1.748 150.561 1.00 17.99 553 LYS B N 1
ATOM 8128 C CA . LYS B 1 529 ? -36.282 0.519 150.743 1.00 18.50 553 LYS B CA 1
ATOM 8129 C C . LYS B 1 529 ? -36.490 -0.457 149.580 1.00 19.53 553 LYS B C 1
ATOM 8130 O O . LYS B 1 529 ? -37.609 -0.492 149.018 1.00 19.99 553 LYS B O 1
#

Foldseek 3Di:
DAQVLLLCLPCQLLPQLLPLCCLPALLALCLQLPLHFLALRQVLQVDDDLVSQAVLLCSLVVSLVSLLQRLQVCCVVPCPQLLQQNLLSLLSSLQSVCSVCLFQNWFSDHSNDDDPDGFTHHVVVSLVVLLVSLVVSLVSDDPNHDFNHPFLVSPVWQSSPSLLSNQDSLLVLLLSLLLQVQQDLPSSLVSNCCSCVPPSHHQQAQNSFTKWFPLPPDRSRFSNVVCCVPVVTFRFAQFLQLLFAFALVAADDPPQAQLRQRHAADPQDHRHGRPLQSLQWGAQNPHNHEHGAYTADRSVCRCHDSNNSSHYTGGRNCADPSHGVGTDMFGDGHNLLSLLSVLLCCLVVSDPDDNQVSQLSSLCNLCVVSVNNVSSVSNCCDCTAGNLRDHNPQVNQDDAQHHNNQNSQSSSLSSPPPSNSSSSSSCCQQAVDDQGWQHCHHDVVQDDNVDGDSQFSLSRFAHARNPVCCPPVVVSQVVSQVLDDPGRGRSSHHSSGPRHYPHRGPD/DAQVLLLCLPCQLVPQLLPLCCLPALLALCLQLPLHFLALRQVLQVDDDLVSQAVLLCSLVVSLVSLLQRLCVCVVVPCLQLLQLNLLSLLSSLQSVCSVCLFQNWFSDHSNDDDPDGFTHHVVVSLVVLLVSLVCSLVSDDPNHDFNHPFLVSPVWQSSPSLLSNQDSLLVLLLSLLLQVQQDLPSSLVSNCCSCVPPSHHQQAQNSFTKWFPLPPDRSRFSNVVCCVPVVTFRFAQQLQLLFAFALVAADDPPQAQLRQRHAADPQDHRHGRPLQSLQWGAQNPHNHEHGAYTADRSVCRCHDSNNSSHYTGGRNCADPSHGVGTDMFGDGHNLLSLLSVLLCCLVVSDPDDNQVSQLSSLCNLCVVSVNNVSSVSNCCDCTAGNLRDHNPQVNQDDAQHHNNQNSQSSSLSSPPPSNSSSSSSCCQQAVDDQGWQHCHHDVVQDDNVDGDSQFSLSRFAHARNVVCCPVVVVSQVVQQVLDDPGRGRSSHHSSGPRHYPHRGPD